Protein 6MQ9 (pdb70)

InterPro domains:
  IPR016491 Septin [PIRSF006698] (20-318)
  IPR016491 Septin [cd01850] (46-317)
  IPR027417 P-loop containing nucleoside triphosphate hydrolase [G3DSA:3.40.50.300] (25-319)
  IPR027417 P-loop containing nucleoside triphosphate hydrolase [SSF52540] (29-290)
  IPR030379 Septin-type guanine nucleotide-binding (G) domain [PF00735] (47-319)
  IPR030379 Septin-type guanine nucleotide-binding (G) domain [PS51719] (46-317)

Radius of gyration: 34.52 Å; Cα contacts (8 Å, |Δi|>4): 1875; chains: 4; bounding box: 75×84×120 Å

Foldseek 3Di:
DEAEEEEAAAWPQCRVLQVLQLQPPPQWPDHDDDDDQDDAWDKDWDFTDHDVDIYGYIYIYHGHFDPDPDRPPVLVVVVVVQVVQLVQQLVCCVPVVDCVPRDRHHHLEYEYEAELPLPEGDPVNLVNLQVDLLFAAYFYAHTQLLVDDPVSLLSHQVRHLVVCVVSVRQHPPGPVPQPDPVSVVVRVVVSSCTRWHAYGFNDWDQDPNDTAGFDQDPVGTQGRCDVVRTCNVVVSCCCRPDCVVVSVVCNVPPNSVVSNVVVVD/DAEAEEEEAAAWPLCRVLQVLQLQVAPQWPDHDDPDDQDDAWDKDWDWTDHPHDTYGYIYIYHGHFDPDPDRPPVLVVVVVVQLVQLVQQLVQVPDPPHDPDRDRNHHLEYEYEAELPLDEGDPVVLVNQQVDQLFYAYFYAHTQLVVDDPVSRLSHQVRHLVVCVVSVRQHPPGPVPQPDPVSCVVVVVVSSCTPWHAYGFNDWDADVNDTATFDDDPVGTQGRCDVVRTCVVVVSCCCPNDCVVVSVCCNVVPNSVVSSVVVVVD/DEAEEEEAEAWPLCRVLQVLCLQCAPQFPHGDDDQDDAWDKDWDWTDHPRDIYTYIYIYGGHFDPDPDRPCVLVVVVVVQVVQLVQQLVQVPDPDDDPDRDHNHHLEYEYEAELPLDEGDPVNLVNLVVDQLFAAYFYAHGPLLVDDPVSRLSHQVRHLVVCVVSVRQHPPGPVPQDDPVSVVVRVVVSSCTRWHAYGFNDWDQDPNDIAGFDQDPVGTQGRCDVVRTCVVVVSCCCPPDCVVVSVCCNVVPNSVVSSVVVVPD/DEAEEEEAAAWPQCRVLQVLQLQVAPQWPDHDDPDDQDPAWDKDWDFTDHPRRTYTYIYIYHGHFDPDPDRPPVCVVVVVVQVVQLVQQLVQVPDPDHDPDRDRNHHLEYEYEAELPLDEGDPVNLVNLQVDQLFYAYFYAHGQLLVDDPVSRLSHQVRHLVVCVVSVRQHPPGPVPDDVVRVVVSSCTVWHAYGFNDWDADPNDTAGWDQDPVGTQGRCDVVRTRVVVVSCCCPNDCVVVSVCCNVVPNSVVSNVVVVVD

Sequence (1057 aa):
FEFNIMVVGQSGLGKSTMVNTLFKSKVWKSNPPGTPQTLQLHHSLTHVIEEKGVKLKLTVTDTPGFGDQINNDNCWDPILGYINEQYEQYLQEEILITRQRHIPDTRVHCCCVYFVPPTGHCLRPLDIEFLQRLCRTVNVVPVIARADSLTMEEREAFRRRIQQNLRTHCIDVYPQMCFDEDINDKILNSKLRDRIPFAVVGADQEHLVNGRCCVLGRKTKWGIIEVENMAHCEFPLLRDLLIRSHLQDLKDITHNIHYENYRVIRLNGFEFNIMVVGQSGLGKSTMVNTLFKSKVWKSNPPPTPQTLQLHSLTHVIEEKGVKLKLTVTDTPGFGDQINNDNCWDPILGYINEQYEQYLQEEILITRQRHIPDTRVHCCVYFVPPTGHCCLRPLDIEFLQRLCRTVNVVPVIARADSLTMEEREAFRRRIQQNLRTHCIDVYPQMCFDEDINDKILNSKLRDRIPFAVVGADQEHLVNGRCVLGRKTKWGIIEVENMAHCEFPLLRDLLIRSHLQDLKDITHNIHYENYRVIRLNEFEFNIMVVGQSGLGKSTMVNTLFKSKVWKSNPTPQTLQLHSLTHVIEEKGVKLKLTVTDTPGFGDQINNDNCWDPILGYINEQYEQYLQEEILITRQRHIPDTRVHCCCVYFVPPTGHCLRPLDIEFLQRLCRTVVNVVPVIARADSLTMEEREAFRRRIQQNLRTHCIDVYPQMCFDEDINDKILNSKLRDRIPFAVVGADQEHLVNGRCVLGRKTKWGIIEVENMAHCEFPLLRDLLIRSHLQDLKDITHNIHYENYRVIRLNEFEFNIMVVGQSGLGKSTMVNTLFKSKVWKSNPPPTPQTLQLHSLTHVIEEKGVKLKLTVTDTPGFGDQINNDNCWDPILGYINEQYEQYLQEEILITRQRHIPDTRVHCCCVYFVPPTGHCLRPLDIEFLQRLCRTVNVVPVIARADSLTMEEREAFRRRIQQNLRTHCIDVYPQMCFDKILNSKLRDRIPFAVVGADQEHLVNGRCVLGRKTKWGIIEVENMAHCEFPLLRDLLIRSHLQDLKDITHNIHYENYRVIRLNE

Organism: Homo sapiens (NCBI:txid9606)

GO terms:
  GO:0097227 sperm annulus (C, IDA)
  GO:0031105 septin complex (C, IDA)
  GO:0005634 nucleus (C, EXP)
  GO:0042802 identical protein binding (F, IPI)
  GO:0005515 protein binding (F, IPI)
  GO:0015630 microtubule cytoskeleton (C, IDA)
  GO:0005525 GTP binding (F, IDA)
  GO:0048471 perinuclear region of cytoplasm (C, IDA)
  GO:0005819 spindle (C, IDA)
  GO:0030496 midbody (C, IDA)
  GO:0000921 septin ring assembly (P, IMP)
  GO:0007286 spermatid development (P, IMP)
  GO:0042803 protein homodimerization activity (F, IPI)

CATH classification: 3.40.50.300

Structure (mmCIF, N/CA/C/O backbone):
data_6MQ9
#
_entry.id   6MQ9
#
_cell.length_a   47.511
_cell.length_b   70.340
_cell.length_c   89.337
_cell.angle_alpha   74.550
_cell.angle_beta   87.840
_cell.angle_gamma   78.100
#
_symmetry.space_group_name_H-M   'P 1'
#
loop_
_entity.id
_entity.type
_entity.pdbx_description
1 polymer Septin-12
2 non-polymer 'PHOSPHOAMINOPHOSPHONIC ACID-GUANYLATE ESTER'
3 non-polymer 'MAGNESIUM ION'
4 water water
#
loop_
_atom_site.group_PDB
_atom_site.id
_atom_site.type_symbol
_atom_site.label_atom_id
_atom_site.label_alt_id
_atom_site.label_comp_id
_atom_site.label_asym_id
_atom_site.label_entity_id
_atom_site.label_seq_id
_atom_site.pdbx_PDB_ins_code
_atom_site.Cartn_x
_atom_site.Cartn_y
_atom_site.Cartn_z
_atom_site.occupancy
_atom_site.B_iso_or_equiv
_atom_site.auth_seq_id
_atom_site.auth_comp_id
_atom_site.auth_asym_id
_atom_site.auth_atom_id
_atom_site.pdbx_PDB_model_num
ATOM 1 N N . PHE A 1 23 ? -39.675 -5.581 -14.034 1.00 42.07 48 PHE A N 1
ATOM 2 C CA . PHE A 1 23 ? -40.590 -4.890 -13.133 1.00 45.24 48 PHE A CA 1
ATOM 3 C C . PHE A 1 23 ? -40.784 -5.686 -11.843 1.00 40.61 48 PHE A C 1
ATOM 4 O O . PHE A 1 23 ? -41.525 -6.669 -11.813 1.00 34.46 48 PHE A O 1
ATOM 12 N N . GLU A 1 24 ? -40.127 -5.241 -10.776 1.00 25.77 49 GLU A N 1
ATOM 13 C CA . GLU A 1 24 ? -40.049 -6.002 -9.537 1.00 27.50 49 GLU A CA 1
ATOM 14 C C . GLU A 1 24 ? -41.248 -5.722 -8.639 1.00 22.38 49 GLU A C 1
ATOM 15 O O . GLU A 1 24 ? -41.663 -4.574 -8.469 1.00 23.43 49 GLU A O 1
ATOM 21 N N . PHE A 1 25 ? -41.800 -6.786 -8.065 1.00 20.64 50 PHE A N 1
ATOM 22 C CA . PHE A 1 25 ? -42.889 -6.675 -7.105 1.00 19.10 50 PHE A CA 1
ATOM 23 C C . PHE A 1 25 ? -42.776 -7.838 -6.134 1.00 17.93 50 PHE A C 1
ATOM 24 O O . PHE A 1 25 ? -42.721 -8.996 -6.559 1.00 21.30 50 PHE A O 1
ATOM 32 N N . ASN A 1 26 ? -42.738 -7.533 -4.839 1.00 17.56 51 ASN A N 1
ATOM 33 C CA . ASN A 1 26 ? -42.436 -8.520 -3.810 1.00 16.88 51 ASN A CA 1
ATOM 34 C C . ASN A 1 26 ? -43.578 -8.608 -2.810 1.00 17.42 51 ASN A C 1
ATOM 35 O O . ASN A 1 26 ? -44.000 -7.591 -2.249 1.00 16.27 51 ASN A O 1
ATOM 40 N N . ILE A 1 27 ? -44.051 -9.830 -2.578 1.00 14.69 52 ILE A N 1
ATOM 41 C CA . ILE A 1 27 ? -45.153 -10.129 -1.676 1.00 22.58 52 ILE A CA 1
ATOM 42 C C . ILE A 1 27 ? -44.642 -11.092 -0.616 1.00 18.61 52 ILE A C 1
ATOM 43 O O . ILE A 1 27 ? -43.684 -11.838 -0.841 1.00 22.43 52 ILE A O 1
ATOM 48 N N . MET A 1 28 ? -45.272 -11.053 0.553 1.00 13.85 53 MET A N 1
ATOM 49 C CA . MET A 1 28 ? -44.969 -11.971 1.638 1.00 13.27 53 MET A CA 1
ATOM 50 C C . MET A 1 28 ? -46.277 -12.408 2.279 1.00 17.53 53 MET A C 1
ATOM 51 O O . MET A 1 28 ? -47.159 -11.580 2.515 1.00 20.20 53 MET A O 1
ATOM 56 N N . VAL A 1 29 ? -46.413 -13.711 2.538 1.00 17.31 54 VAL A N 1
ATOM 57 C CA . VAL A 1 29 ? -47.584 -14.245 3.226 1.00 13.76 54 VAL A CA 1
ATOM 58 C C . VAL A 1 29 ? -47.216 -14.511 4.678 1.00 16.27 54 VAL A C 1
ATOM 59 O O . VAL A 1 29 ? -46.145 -15.054 4.977 1.00 14.53 54 VAL A O 1
ATOM 63 N N . VAL A 1 30 ? -48.095 -14.100 5.586 1.00 13.17 55 VAL A N 1
ATOM 64 C CA . VAL A 1 30 ? -47.847 -14.170 7.022 1.00 19.42 55 VAL A CA 1
ATOM 65 C C . VAL A 1 30 ? -49.124 -14.642 7.702 1.00 17.66 55 VAL A C 1
ATOM 66 O O . VAL A 1 30 ? -50.226 -14.257 7.302 1.00 16.39 55 VAL A O 1
ATOM 70 N N . GLY A 1 31 ? -48.984 -15.488 8.711 1.00 15.00 56 GLY A N 1
ATOM 71 C CA . GLY A 1 31 ? -50.148 -15.907 9.464 1.00 15.73 56 GLY A CA 1
ATOM 72 C C . GLY A 1 31 ? -49.888 -17.178 10.236 1.00 18.35 56 GLY A C 1
ATOM 73 O O . GLY A 1 31 ? -48.832 -17.803 10.127 1.00 16.65 56 GLY A O 1
ATOM 74 N N . GLN A 1 32 ? -50.892 -17.544 11.029 1.00 24.14 57 GLN A N 1
ATOM 75 C CA . GLN A 1 32 ? -50.860 -18.770 11.814 1.00 26.56 57 GLN A CA 1
ATOM 76 C C . GLN A 1 32 ? -50.631 -19.981 10.915 1.00 23.26 57 GLN A C 1
ATOM 77 O O . GLN A 1 32 ? -51.043 -20.009 9.753 1.00 17.72 57 GLN A O 1
ATOM 83 N N . SER A 1 33 ? -49.953 -20.985 11.466 1.00 21.89 58 SER A N 1
ATOM 84 C CA . SER A 1 33 ? -49.732 -22.230 10.743 1.00 24.20 58 SER A CA 1
ATOM 85 C C . SER A 1 33 ? -51.057 -22.870 10.343 1.00 21.25 58 SER A C 1
ATOM 86 O O . SER A 1 33 ? -52.047 -22.806 11.078 1.00 21.23 58 SER A O 1
ATOM 89 N N . GLY A 1 34 ? -51.071 -23.485 9.163 1.00 20.08 59 GLY A N 1
ATOM 90 C CA . GLY A 1 34 ? -52.227 -24.234 8.715 1.00 23.46 59 GLY A CA 1
ATOM 91 C C . GLY A 1 34 ? -53.374 -23.414 8.173 1.00 24.73 59 GLY A C 1
ATOM 92 O O . GLY A 1 34 ? -54.515 -23.889 8.179 1.00 26.50 59 GLY A O 1
ATOM 93 N N . LEU A 1 35 ? -53.115 -22.196 7.701 1.00 18.42 60 LEU A N 1
ATOM 94 C CA . LEU A 1 35 ? -54.155 -21.339 7.147 1.00 17.84 60 LEU A CA 1
ATOM 95 C C . LEU A 1 35 ? -54.137 -21.283 5.626 1.00 18.20 60 LEU A C 1
ATOM 96 O O . LEU A 1 35 ? -54.924 -20.533 5.041 1.00 18.14 60 LEU A O 1
ATOM 101 N N . GLY A 1 36 ? -53.271 -22.053 4.975 1.00 16.78 61 GLY A N 1
ATOM 102 C CA . GLY A 1 36 ? -53.211 -22.057 3.529 1.00 16.14 61 GLY A CA 1
ATOM 103 C C . GLY A 1 36 ? -52.270 -21.045 2.919 1.00 15.33 61 GLY A C 1
ATOM 104 O O . GLY A 1 36 ? -52.456 -20.673 1.754 1.00 14.36 61 GLY A O 1
ATOM 105 N N . LYS A 1 37 ? -51.261 -20.590 3.663 1.00 17.84 62 LYS A N 1
ATOM 106 C CA . LYS A 1 37 ? -50.348 -19.578 3.137 1.00 19.48 62 LYS A CA 1
ATOM 107 C C . LYS A 1 37 ? -49.535 -20.122 1.968 1.00 18.08 62 LYS A C 1
ATOM 108 O O . LYS A 1 37 ? -49.451 -19.490 0.908 1.00 18.34 62 LYS A O 1
ATOM 114 N N . SER A 1 38 ? -48.929 -21.302 2.141 1.00 18.14 63 SER A N 1
ATOM 115 C CA . SER A 1 38 ? -48.131 -21.888 1.067 1.00 19.74 63 SER A CA 1
ATOM 116 C C . SER A 1 38 ? -48.998 -22.240 -0.135 1.00 22.86 63 SER A C 1
ATOM 117 O O . SER A 1 38 ? -48.574 -22.072 -1.285 1.00 17.41 63 SER A O 1
ATOM 120 N N . THR A 1 39 ? -50.211 -22.734 0.115 1.00 15.75 64 THR A N 1
ATOM 121 C CA . THR A 1 39 ? -51.142 -23.007 -0.973 1.00 15.91 64 THR A CA 1
ATOM 122 C C . THR A 1 39 ? -51.458 -21.736 -1.752 1.00 14.76 64 THR A C 1
ATOM 123 O O . THR A 1 39 ? -51.530 -21.756 -2.986 1.00 17.71 64 THR A O 1
ATOM 127 N N . MET A 1 40 ? -51.631 -20.616 -1.045 1.00 15.04 65 MET A N 1
ATOM 128 C CA . MET A 1 40 ? -51.946 -19.353 -1.702 1.00 14.24 65 MET A CA 1
ATOM 129 C C . MET A 1 40 ? -50.772 -18.837 -2.525 1.00 15.69 65 MET A C 1
ATOM 130 O O . MET A 1 40 ? -50.980 -18.176 -3.550 1.00 15.07 65 MET A O 1
ATOM 135 N N . VAL A 1 41 ? -49.540 -19.121 -2.096 1.00 19.00 66 VAL A N 1
ATOM 136 C CA . VAL A 1 41 ? -48.373 -18.762 -2.899 1.00 19.31 66 VAL A CA 1
ATOM 137 C C . VAL A 1 41 ? -48.452 -19.429 -4.265 1.00 20.05 66 VAL A C 1
ATOM 138 O O . VAL A 1 41 ? -48.306 -18.778 -5.307 1.00 17.64 66 VAL A O 1
ATOM 142 N N . ASN A 1 42 ? -48.695 -20.741 -4.277 1.00 14.88 67 ASN A N 1
ATOM 143 C CA . ASN A 1 42 ? -48.814 -21.464 -5.538 1.00 16.44 67 ASN A CA 1
ATOM 144 C C . ASN A 1 42 ? -50.008 -20.976 -6.345 1.00 18.85 67 ASN A C 1
ATOM 145 O O . ASN A 1 42 ? -49.945 -20.912 -7.578 1.00 18.90 67 ASN A O 1
ATOM 150 N N . THR A 1 43 ? -51.108 -20.634 -5.667 1.00 14.67 68 THR A N 1
ATOM 151 C CA . THR A 1 43 ? -52.285 -20.131 -6.367 1.00 14.50 68 THR A CA 1
ATOM 152 C C . THR A 1 43 ? -51.962 -18.856 -7.135 1.00 14.73 68 THR A C 1
ATOM 153 O O . THR A 1 43 ? -52.409 -18.677 -8.274 1.00 15.06 68 THR A O 1
ATOM 157 N N . LEU A 1 44 ? -51.182 -17.960 -6.525 1.00 14.09 69 LEU A N 1
ATOM 158 C CA . LEU A 1 44 ? -50.826 -16.707 -7.184 1.00 16.94 69 LEU A CA 1
ATOM 159 C C . LEU A 1 44 ? -50.023 -16.953 -8.456 1.00 14.09 69 LEU A C 1
ATOM 160 O O . LEU A 1 44 ? -50.255 -16.300 -9.480 1.00 16.59 69 LEU A O 1
ATOM 165 N N . PHE A 1 45 ? -49.079 -17.894 -8.416 1.00 14.75 70 PHE A N 1
ATOM 166 C CA . PHE A 1 45 ? -48.266 -18.170 -9.595 1.00 16.84 70 PHE A CA 1
ATOM 167 C C . PHE A 1 45 ? -49.013 -18.997 -10.635 1.00 19.03 70 PHE A C 1
ATOM 168 O O . PHE A 1 45 ? -48.706 -18.901 -11.828 1.00 17.86 70 PHE A O 1
ATOM 176 N N . LYS A 1 46 ? -49.986 -19.802 -10.215 1.00 18.98 71 LYS A N 1
ATOM 177 C CA . LYS A 1 46 ? -50.717 -20.671 -11.129 1.00 19.73 71 LYS A CA 1
ATOM 178 C C . LYS A 1 46 ? -51.983 -20.034 -11.687 1.00 17.44 71 LYS A C 1
ATOM 179 O O . LYS A 1 46 ? -52.704 -20.694 -12.443 1.00 18.42 71 LYS A O 1
ATOM 185 N N . SER A 1 47 ? -52.267 -18.778 -11.338 1.00 16.38 72 SER A N 1
ATOM 186 C CA . SER A 1 47 ? -53.493 -18.126 -11.780 1.00 17.64 72 SER A CA 1
ATOM 187 C C . SER A 1 47 ? -53.635 -18.193 -13.295 1.00 17.57 72 SER A C 1
ATOM 188 O O . SER A 1 47 ? -52.674 -17.976 -14.039 1.00 18.15 72 SER A O 1
ATOM 191 N N . LYS A 1 48 ? -54.847 -18.505 -13.745 1.00 19.88 73 LYS A N 1
ATOM 192 C CA . LYS A 1 48 ? -55.129 -18.650 -15.166 1.00 20.81 73 LYS A CA 1
ATOM 193 C C . LYS A 1 48 ? -55.196 -17.318 -15.898 1.00 22.13 73 LYS A C 1
ATOM 194 O O . LYS A 1 48 ? -55.396 -17.314 -17.118 1.00 24.80 73 LYS A O 1
ATOM 200 N N . VAL A 1 49 ? -55.037 -16.193 -15.195 1.00 22.74 74 VAL A N 1
ATOM 201 C CA . VAL A 1 49 ? -55.019 -14.900 -15.873 1.00 23.86 74 VAL A CA 1
ATOM 202 C C . VAL A 1 49 ? -53.653 -14.561 -16.449 1.00 24.49 74 VAL A C 1
ATOM 203 O O . VAL A 1 49 ? -53.552 -13.634 -17.262 1.00 27.84 74 VAL A O 1
ATOM 207 N N . TRP A 1 50 ? -52.600 -15.284 -16.068 1.00 20.45 75 TRP A N 1
ATOM 208 C CA . TRP A 1 50 ? -51.297 -15.064 -16.680 1.00 23.01 75 TRP A CA 1
ATOM 209 C C . TRP A 1 50 ? -51.223 -15.756 -18.036 1.00 27.99 75 TRP A C 1
ATOM 210 O O . TRP A 1 50 ? -51.858 -16.789 -18.264 1.00 29.76 75 TRP A O 1
ATOM 221 N N . LYS A 1 51 ? -50.433 -15.169 -18.943 1.00 25.61 76 LYS A N 1
ATOM 222 C CA . LYS A 1 51 ? -50.240 -15.766 -20.262 1.00 32.00 76 LYS A CA 1
ATOM 223 C C . LYS A 1 51 ? -49.740 -17.201 -20.155 1.00 37.67 76 LYS A C 1
ATOM 224 O O . LYS A 1 51 ? -50.185 -18.082 -20.900 1.00 38.82 76 LYS A O 1
ATOM 230 N N . SER A 1 52 ? -48.814 -17.453 -19.235 1.00 40.03 77 SER A N 1
ATOM 231 C CA . SER A 1 52 ? -48.296 -18.792 -19.011 1.00 41.98 77 SER A CA 1
ATOM 232 C C . SER A 1 52 ? -47.982 -18.952 -17.531 1.00 38.77 77 SER A C 1
ATOM 233 O O . SER A 1 52 ? -47.697 -17.975 -16.832 1.00 35.26 77 SER A O 1
ATOM 236 N N . ASN A 1 53 ? -48.048 -20.193 -17.060 1.00 36.27 78 ASN A N 1
ATOM 237 C CA . ASN A 1 53 ? -47.760 -20.487 -15.670 1.00 33.77 78 ASN A CA 1
ATOM 238 C C . ASN A 1 53 ? -46.516 -21.360 -15.566 1.00 37.53 78 ASN A C 1
ATOM 239 O O . ASN A 1 53 ? -46.272 -22.208 -16.431 1.00 38.80 78 ASN A O 1
ATOM 244 N N . PRO A 1 54 ? -45.706 -21.171 -14.529 1.00 38.84 79 PRO A N 1
ATOM 245 C CA . PRO A 1 54 ? -44.515 -22.008 -14.351 1.00 43.22 79 PRO A CA 1
ATOM 246 C C . PRO A 1 54 ? -44.902 -23.424 -13.965 1.00 51.84 79 PRO A C 1
ATOM 247 O O . PRO A 1 54 ? -45.780 -23.628 -13.113 1.00 52.62 79 PRO A O 1
ATOM 251 N N . PRO A 1 55 ? -44.277 -24.429 -14.573 1.00 60.79 80 PRO A N 1
ATOM 252 C CA . PRO A 1 55 ? -44.631 -25.815 -14.253 1.00 65.12 80 PRO A CA 1
ATOM 253 C C . PRO A 1 55 ? -44.083 -26.241 -12.901 1.00 66.35 80 PRO A C 1
ATOM 254 O O . PRO A 1 55 ? -43.029 -25.780 -12.454 1.00 67.59 80 PRO A O 1
ATOM 258 N N . GLY A 1 56 ? -44.820 -27.136 -12.249 1.00 64.59 81 GLY A N 1
ATOM 259 C CA . GLY A 1 56 ? -44.418 -27.671 -10.960 1.00 62.35 81 GLY A CA 1
ATOM 260 C C . GLY A 1 56 ? -44.338 -26.632 -9.858 1.00 59.52 81 GLY A C 1
ATOM 261 O O . GLY A 1 56 ? -45.325 -26.357 -9.177 1.00 58.19 81 GLY A O 1
ATOM 262 N N . THR A 1 61 ? -47.513 -28.281 -0.936 1.00 79.58 86 THR A N 1
ATOM 263 C CA . THR A 1 61 ? -46.268 -28.392 -0.180 1.00 79.69 86 THR A CA 1
ATOM 264 C C . THR A 1 61 ? -46.584 -28.676 1.298 1.00 72.03 86 THR A C 1
ATOM 265 O O . THR A 1 61 ? -47.698 -28.403 1.745 1.00 72.37 86 THR A O 1
ATOM 269 N N . PRO A 1 62 ? -45.629 -29.247 2.058 1.00 62.89 87 PRO A N 1
ATOM 270 C CA . PRO A 1 62 ? -45.917 -29.555 3.466 1.00 54.74 87 PRO A CA 1
ATOM 271 C C . PRO A 1 62 ? -45.741 -28.354 4.378 1.00 44.07 87 PRO A C 1
ATOM 272 O O . PRO A 1 62 ? -45.678 -27.211 3.914 1.00 41.06 87 PRO A O 1
ATOM 276 N N . GLN A 1 63 ? -45.658 -28.615 5.681 1.00 36.27 88 GLN A N 1
ATOM 277 C CA . GLN A 1 63 ? -45.533 -27.552 6.667 1.00 33.34 88 GLN A CA 1
ATOM 278 C C . GLN A 1 63 ? -44.229 -26.790 6.458 1.00 31.91 88 GLN A C 1
ATOM 279 O O . GLN A 1 63 ? -43.150 -27.386 6.420 1.00 29.57 88 GLN A O 1
ATOM 285 N N . THR A 1 64 ? -44.335 -25.467 6.327 1.00 25.87 89 THR A N 1
ATOM 286 C CA . THR A 1 64 ? -43.188 -24.635 5.976 1.00 25.45 89 THR A CA 1
ATOM 287 C C . THR A 1 64 ? -42.248 -24.488 7.167 1.00 30.73 89 THR A C 1
ATOM 288 O O . THR A 1 64 ? -42.660 -24.038 8.241 1.00 31.73 89 THR A O 1
ATOM 292 N N . LEU A 1 65 ? -40.980 -24.849 6.970 1.00 27.61 90 LEU A N 1
ATOM 293 C CA . LEU A 1 65 ? -39.991 -24.803 8.039 1.00 28.85 90 LEU A CA 1
ATOM 294 C C . LEU A 1 65 ? -39.036 -23.623 7.937 1.00 28.38 90 LEU A C 1
ATOM 295 O O . LEU A 1 65 ? -38.429 -23.251 8.946 1.00 29.12 90 LEU A O 1
ATOM 300 N N . GLN A 1 66 ? -38.881 -23.035 6.755 1.00 27.38 91 GLN A N 1
ATOM 301 C CA . GLN A 1 66 ? -37.956 -21.930 6.566 1.00 27.10 91 GLN A CA 1
ATOM 302 C C . GLN A 1 66 ? -38.618 -20.858 5.718 1.00 25.10 91 GLN A C 1
ATOM 303 O O . GLN A 1 66 ? -39.504 -21.145 4.910 1.00 27.22 91 GLN A O 1
ATOM 309 N N . LEU A 1 67 ? -38.185 -19.614 5.911 1.00 24.53 92 LEU A N 1
ATOM 310 C CA . LEU A 1 67 ? -38.520 -18.577 4.948 1.00 27.55 92 LEU A CA 1
ATOM 311 C C . LEU A 1 67 ? -37.923 -18.940 3.596 1.00 30.55 92 LEU A C 1
ATOM 312 O O . LEU A 1 67 ? -36.772 -19.377 3.505 1.00 33.08 92 LEU A O 1
ATOM 317 N N . HIS A 1 68 ? -38.713 -18.777 2.539 1.00 27.21 93 HIS A N 1
ATOM 318 C CA A HIS A 1 68 ? -38.269 -19.097 1.189 0.52 30.09 93 HIS A CA 1
ATOM 319 C CA B HIS A 1 68 ? -38.216 -19.035 1.199 0.48 30.13 93 HIS A CA 1
ATOM 320 C C . HIS A 1 68 ? -39.026 -18.223 0.200 1.00 28.54 93 HIS A C 1
ATOM 321 O O . HIS A 1 68 ? -40.232 -18.016 0.364 1.00 26.95 93 HIS A O 1
ATOM 334 N N . SER A 1 69 ? -38.330 -17.738 -0.822 1.00 24.68 94 SER A N 1
ATOM 335 C CA . SER A 1 69 ? -38.906 -16.852 -1.822 1.00 25.69 94 SER A CA 1
ATOM 336 C C . SER A 1 69 ? -38.930 -17.534 -3.183 1.00 30.06 94 SER A C 1
ATOM 337 O O . SER A 1 69 ? -37.954 -18.175 -3.585 1.00 33.42 94 SER A O 1
ATOM 340 N N . LEU A 1 70 ? -40.049 -17.391 -3.885 1.00 29.62 95 LEU A N 1
ATOM 341 C CA . LEU A 1 70 ? -40.193 -17.841 -5.263 1.00 30.84 95 LEU A CA 1
ATOM 342 C C . LEU A 1 70 ? -40.280 -16.623 -6.168 1.00 27.21 95 LEU A C 1
ATOM 343 O O . LEU A 1 70 ? -41.028 -15.685 -5.876 1.00 25.81 95 LEU A O 1
ATOM 348 N N . THR A 1 71 ? -39.527 -16.642 -7.266 1.00 23.22 96 THR A N 1
ATOM 349 C CA . THR A 1 71 ? -39.509 -15.538 -8.217 1.00 23.09 96 THR A CA 1
ATOM 350 C C . THR A 1 71 ? -39.790 -16.073 -9.613 1.00 26.37 96 THR A C 1
ATOM 351 O O . THR A 1 71 ? -39.126 -17.009 -10.068 1.00 32.70 96 THR A O 1
ATOM 355 N N . HIS A 1 72 ? -40.773 -15.479 -10.286 1.00 25.07 97 HIS A N 1
ATOM 356 C CA . HIS A 1 72 ? -41.134 -15.887 -11.636 1.00 25.70 97 HIS A CA 1
ATOM 357 C C . HIS A 1 72 ? -41.588 -14.672 -12.428 1.00 27.11 97 HIS A C 1
ATOM 358 O O . HIS A 1 72 ? -42.330 -13.829 -11.917 1.00 28.54 97 HIS A O 1
ATOM 365 N N . VAL A 1 73 ? -41.140 -14.593 -13.677 1.00 28.44 98 VAL A N 1
ATOM 366 C CA . VAL A 1 73 ? -41.602 -13.559 -14.596 1.00 31.78 98 VAL A CA 1
ATOM 367 C C . VAL A 1 73 ? -42.982 -13.969 -15.099 1.00 38.91 98 VAL A C 1
ATOM 368 O O . VAL A 1 73 ? -43.118 -14.932 -15.858 1.00 44.47 98 VAL A O 1
ATOM 372 N N . ILE A 1 74 ? -44.011 -13.247 -14.665 1.00 38.33 99 ILE A N 1
ATOM 373 C CA . ILE A 1 74 ? -45.379 -13.501 -15.089 1.00 39.70 99 ILE A CA 1
ATOM 374 C C . ILE A 1 74 ? -45.857 -12.308 -15.904 1.00 37.43 99 ILE A C 1
ATOM 375 O O . ILE A 1 74 ? -45.329 -11.197 -15.800 1.00 33.05 99 ILE A O 1
ATOM 380 N N . GLU A 1 75 ? -46.882 -12.548 -16.717 1.00 38.56 100 GLU A N 1
ATOM 381 C CA . GLU A 1 75 ? -47.333 -11.559 -17.685 1.00 41.96 100 GLU A CA 1
ATOM 382 C C . GLU A 1 75 ? -48.843 -11.631 -17.832 1.00 40.15 100 GLU A C 1
ATOM 383 O O . GLU A 1 75 ? -49.387 -12.682 -18.186 1.00 41.43 100 GLU A O 1
ATOM 389 N N . GLU A 1 76 ? -49.512 -10.520 -17.551 1.00 40.29 101 GLU A N 1
ATOM 390 C CA . GLU A 1 76 ? -50.886 -10.296 -17.965 1.00 47.32 101 GLU A CA 1
ATOM 391 C C . GLU A 1 76 ? -50.880 -9.358 -19.167 1.00 53.71 101 GLU A C 1
ATOM 392 O O . GLU A 1 76 ? -49.884 -8.686 -19.444 1.00 54.52 101 GLU A O 1
ATOM 398 N N . LYS A 1 77 ? -52.002 -9.334 -19.889 1.00 59.76 102 LYS A N 1
ATOM 399 C CA . LYS A 1 77 ? -52.114 -8.598 -21.146 1.00 64.39 102 LYS A CA 1
ATOM 400 C C . LYS A 1 77 ? -51.564 -7.179 -21.049 1.00 69.12 102 LYS A C 1
ATOM 401 O O . LYS A 1 77 ? -52.260 -6.257 -20.610 1.00 71.36 102 LYS A O 1
ATOM 407 N N . GLY A 1 78 ? -50.304 -7.003 -21.454 1.00 71.29 103 GLY A N 1
ATOM 408 C CA . GLY A 1 78 ? -49.633 -5.727 -21.449 1.00 70.71 103 GLY A CA 1
ATOM 409 C C . GLY A 1 78 ? -48.678 -5.526 -20.288 1.00 67.95 103 GLY A C 1
ATOM 410 O O . GLY A 1 78 ? -47.647 -4.864 -20.455 1.00 69.89 103 GLY A O 1
ATOM 411 N N . VAL A 1 79 ? -48.990 -6.084 -19.122 1.00 62.56 104 VAL A N 1
ATOM 412 C CA . VAL A 1 79 ? -48.216 -5.860 -17.906 1.00 56.24 104 VAL A CA 1
ATOM 413 C C . VAL A 1 79 ? -47.320 -7.068 -17.664 1.00 50.97 104 VAL A C 1
ATOM 414 O O . VAL A 1 79 ? -47.808 -8.190 -17.485 1.00 47.07 104 VAL A O 1
ATOM 416 N N . LYS A 1 80 ? -46.010 -6.836 -17.654 1.00 46.97 105 LYS A N 1
ATOM 417 C CA . LYS A 1 80 ? -45.025 -7.859 -17.337 1.00 42.28 105 LYS A CA 1
ATOM 418 C C . LYS A 1 80 ? -44.473 -7.618 -15.938 1.00 37.37 105 LYS A C 1
ATOM 419 O O . LYS A 1 80 ? -44.225 -6.473 -15.547 1.00 34.08 105 LYS A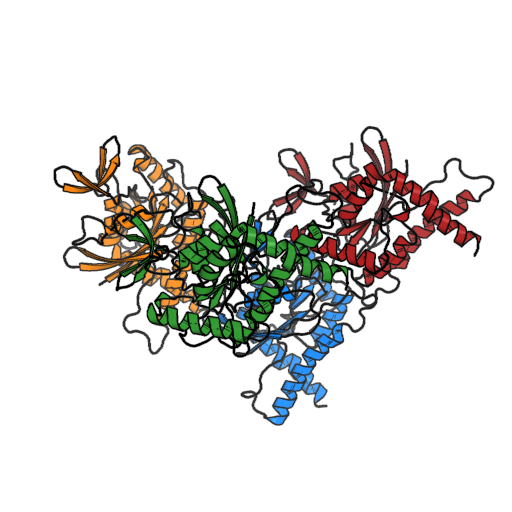 O 1
ATOM 425 N N . LEU A 1 81 ? -44.280 -8.702 -15.189 1.00 34.04 106 LEU A N 1
ATOM 426 C CA . LEU A 1 81 ? -43.937 -8.616 -13.779 1.00 30.99 106 LEU A CA 1
ATOM 427 C C . LEU A 1 81 ? -42.850 -9.619 -13.434 1.00 27.64 106 LEU A C 1
ATOM 428 O O . LEU A 1 81 ? -42.929 -10.785 -13.827 1.00 29.75 106 LEU A O 1
ATOM 433 N N . LYS A 1 82 ? -41.848 -9.168 -12.681 1.00 23.34 107 LYS A N 1
ATOM 434 C CA . LYS A 1 82 ? -40.954 -10.069 -11.958 1.00 26.32 107 LYS A CA 1
ATOM 435 C C . LYS A 1 82 ? -41.494 -10.157 -10.536 1.00 22.24 107 LYS A C 1
ATOM 436 O O . LYS A 1 82 ? -41.192 -9.313 -9.690 1.00 19.05 107 LYS A O 1
ATOM 442 N N . LEU A 1 83 ? -42.312 -11.172 -10.284 1.00 21.52 108 LEU A N 1
ATOM 443 C CA . LEU A 1 83 ? -43.037 -11.306 -9.030 1.00 18.42 108 LEU A CA 1
ATOM 444 C C . LEU A 1 83 ? -42.286 -12.236 -8.087 1.00 21.84 108 LEU A C 1
ATOM 445 O O . LEU A 1 83 ? -41.972 -13.374 -8.448 1.00 23.69 108 LEU A O 1
ATOM 450 N N . THR A 1 84 ? -42.011 -11.751 -6.883 1.00 17.89 109 THR A N 1
ATOM 451 C CA . THR A 1 84 ? -41.432 -12.559 -5.819 1.00 17.89 109 THR A CA 1
ATOM 452 C C . THR A 1 84 ? -42.457 -12.705 -4.704 1.00 17.09 109 THR A C 1
ATOM 453 O O . THR A 1 84 ? -43.047 -11.714 -4.265 1.00 16.47 109 THR A O 1
ATOM 457 N N . VAL A 1 85 ? -42.677 -13.938 -4.258 1.00 17.35 110 VAL A N 1
ATOM 458 C CA . VAL A 1 85 ? -43.537 -14.215 -3.114 1.00 19.97 110 VAL A CA 1
ATOM 459 C C . VAL A 1 85 ? -42.696 -14.933 -2.072 1.00 17.32 110 VAL A C 1
ATOM 460 O O . VAL A 1 85 ? -42.118 -15.990 -2.353 1.00 19.80 110 VAL A O 1
ATOM 464 N N . THR A 1 86 ? -42.617 -14.355 -0.880 1.00 25.16 111 THR A N 1
ATOM 465 C CA . THR A 1 86 ? -41.868 -14.936 0.224 1.00 23.75 111 THR A CA 1
ATOM 466 C C . THR A 1 86 ? -42.829 -15.720 1.108 1.00 25.06 111 THR A C 1
ATOM 467 O O . THR A 1 86 ? -43.776 -15.150 1.659 1.00 19.23 111 THR A O 1
ATOM 471 N N . ASP A 1 87 ? -42.590 -17.023 1.223 1.00 26.59 112 ASP A N 1
ATOM 472 C CA . ASP A 1 87 ? -43.375 -17.898 2.082 1.00 18.62 112 ASP A CA 1
ATOM 473 C C . ASP A 1 87 ? -42.713 -17.980 3.450 1.00 26.85 112 ASP A C 1
ATOM 474 O O . ASP A 1 87 ? -41.483 -17.957 3.558 1.00 25.16 112 ASP A O 1
ATOM 479 N N . THR A 1 88 ? -43.529 -18.059 4.496 1.00 19.17 113 THR A N 1
ATOM 480 C CA . THR A 1 88 ? -43.008 -17.989 5.852 1.00 19.87 113 THR A CA 1
ATOM 481 C C . THR A 1 88 ? -43.540 -19.138 6.694 1.00 21.44 113 THR A C 1
ATOM 482 O O . THR A 1 88 ? -44.660 -19.607 6.477 1.00 21.95 113 THR A O 1
ATOM 486 N N . PRO A 1 89 ? -42.756 -19.609 7.663 1.00 23.45 114 PRO A N 1
ATOM 487 C CA . PRO A 1 89 ? -43.296 -20.559 8.640 1.00 22.79 114 PRO A CA 1
ATOM 488 C C . PRO A 1 89 ? -44.391 -19.904 9.467 1.00 30.50 114 PRO A C 1
ATOM 489 O O . PRO A 1 89 ? -44.283 -18.742 9.866 1.00 26.30 114 PRO A O 1
ATOM 493 N N . GLY A 1 90 ? -45.463 -20.658 9.710 1.00 28.52 115 GLY A N 1
ATOM 494 C CA . GLY A 1 90 ? -46.549 -20.148 10.515 1.00 28.95 115 GLY A CA 1
ATOM 495 C C . GLY A 1 90 ? -46.215 -20.126 11.996 1.00 36.02 115 GLY A C 1
ATOM 496 O O . GLY A 1 90 ? -45.341 -20.845 12.479 1.00 42.43 115 GLY A O 1
ATOM 497 N N . PHE A 1 91 ? -46.931 -19.279 12.725 1.00 33.00 116 PHE A N 1
ATOM 498 C CA . PHE A 1 91 ? -46.742 -19.108 14.159 1.00 32.62 116 PHE A CA 1
ATOM 499 C C . PHE A 1 91 ? -48.010 -19.524 14.899 1.00 33.46 116 PHE A C 1
ATOM 500 O O . PHE A 1 91 ? -49.001 -19.948 14.298 1.00 30.22 116 PHE A O 1
ATOM 508 N N . GLY A 1 92 ? -47.966 -19.406 16.223 1.00 33.67 117 GLY A N 1
ATOM 509 C CA . GLY A 1 92 ? -49.135 -19.652 17.041 1.00 37.43 117 GLY A CA 1
ATOM 510 C C . GLY A 1 92 ? -49.381 -21.092 17.427 1.00 41.17 117 GLY A C 1
ATOM 511 O O . GLY A 1 92 ? -50.522 -21.440 17.752 1.00 44.13 117 GLY A O 1
ATOM 512 N N . ASP A 1 93 ? -48.357 -21.945 17.400 1.00 42.18 118 ASP A N 1
ATOM 513 C CA . ASP A 1 93 ? -48.500 -23.334 17.822 1.00 46.28 118 ASP A CA 1
ATOM 514 C C . ASP A 1 93 ? -47.857 -23.631 19.165 1.00 46.89 118 ASP A C 1
ATOM 515 O O . ASP A 1 93 ? -48.270 -24.577 19.838 1.00 43.84 118 ASP A O 1
ATOM 520 N N . GLN A 1 94 ? -46.857 -22.852 19.566 1.00 47.57 119 GLN A N 1
ATOM 521 C CA . GLN A 1 94 ? -46.189 -23.086 20.832 1.00 46.98 119 GLN A CA 1
ATOM 522 C C . GLN A 1 94 ? -47.071 -22.624 21.990 1.00 47.93 119 GLN A C 1
ATOM 523 O O . GLN A 1 94 ? -48.128 -22.012 21.805 1.00 45.25 119 GLN A O 1
ATOM 529 N N . ILE A 1 95 ? -46.623 -22.937 23.207 1.00 48.03 120 ILE A N 1
ATOM 530 C CA . ILE A 1 95 ? -47.341 -22.485 24.393 1.00 46.46 120 ILE A CA 1
ATOM 531 C C . ILE A 1 95 ? -47.225 -20.974 24.538 1.00 44.15 120 ILE A C 1
ATOM 532 O O . ILE A 1 95 ? -48.216 -20.282 24.802 1.00 44.08 120 ILE A O 1
ATOM 537 N N . ASN A 1 96 ? -46.022 -20.436 24.357 1.00 43.03 121 ASN A N 1
ATOM 538 C CA . ASN A 1 96 ? -45.776 -19.001 24.410 1.00 40.15 121 ASN A CA 1
ATOM 539 C C . ASN A 1 96 ? -45.233 -18.558 23.060 1.00 37.80 121 ASN A C 1
ATOM 540 O O . ASN A 1 96 ? -44.145 -18.982 22.657 1.00 39.34 121 ASN A O 1
ATOM 545 N N . ASN A 1 97 ? -45.991 -17.710 22.363 1.00 36.20 122 ASN A N 1
ATOM 546 C CA . ASN A 1 97 ? -45.616 -17.229 21.041 1.00 34.03 122 ASN A CA 1
ATOM 547 C C . ASN A 1 97 ? -44.954 -15.859 21.084 1.00 34.16 122 ASN A C 1
ATOM 548 O O . ASN A 1 97 ? -44.869 -15.190 20.049 1.00 32.50 122 ASN A O 1
ATOM 553 N N . ASP A 1 98 ? -44.492 -15.426 22.254 1.00 37.66 123 ASP A N 1
ATOM 554 C CA . ASP A 1 98 ? -43.849 -14.125 22.360 1.00 38.27 123 ASP A CA 1
ATOM 555 C C . ASP A 1 98 ? -42.676 -14.045 21.392 1.00 36.79 123 ASP A C 1
ATOM 556 O O . ASP A 1 98 ? -41.872 -14.977 21.295 1.00 37.30 123 ASP A O 1
ATOM 561 N N . ASN A 1 99 ? -42.612 -12.940 20.647 1.00 36.18 124 ASN A N 1
ATOM 562 C CA . ASN A 1 99 ? -41.547 -12.645 19.693 1.00 35.47 124 ASN A CA 1
ATOM 563 C C . ASN A 1 99 ? -41.559 -13.563 18.476 1.00 34.48 124 ASN A C 1
ATOM 564 O O . ASN A 1 99 ? -40.538 -13.697 17.794 1.00 33.87 124 ASN A O 1
ATOM 569 N N . CYS A 1 100 ? -42.694 -14.200 18.174 1.00 34.13 125 CYS A N 1
ATOM 570 C CA . CYS A 1 100 ? -42.788 -14.994 16.954 1.00 33.03 125 CYS A CA 1
ATOM 571 C C . CYS A 1 100 ? -42.775 -14.131 15.699 1.00 30.53 125 CYS A C 1
ATOM 572 O O . CYS A 1 100 ? -42.677 -14.673 14.593 1.00 27.99 125 CYS A O 1
ATOM 575 N N . TRP A 1 101 ? -42.869 -12.811 15.848 1.00 27.25 126 TRP A N 1
ATOM 576 C CA . TRP A 1 101 ? -42.805 -11.865 14.745 1.00 33.87 126 TRP A CA 1
ATOM 577 C C . TRP A 1 101 ? -41.382 -11.460 14.381 1.00 33.71 126 TRP A C 1
ATOM 578 O O . TRP A 1 101 ? -41.194 -10.764 13.377 1.00 28.40 126 TRP A O 1
ATOM 589 N N . ASP A 1 102 ? -40.385 -11.873 15.165 1.00 32.09 127 ASP A N 1
ATOM 590 C CA . ASP A 1 102 ? -39.011 -11.439 14.911 1.00 28.54 127 ASP A CA 1
ATOM 591 C C . ASP A 1 102 ? -38.477 -11.884 13.554 1.00 30.42 127 ASP A C 1
ATOM 592 O O . ASP A 1 102 ? -37.923 -11.036 12.832 1.00 30.72 127 ASP A O 1
ATOM 597 N N . PRO A 1 103 ? -38.583 -13.159 13.145 1.00 29.58 128 PRO A N 1
ATOM 598 C CA . PRO A 1 103 ? -38.044 -13.529 11.823 1.00 29.86 128 PRO A CA 1
ATOM 599 C C . PRO A 1 103 ? -38.674 -12.763 10.674 1.00 28.52 128 PRO A C 1
ATOM 600 O O . PRO A 1 103 ? -37.973 -12.381 9.729 1.00 26.26 128 PRO A O 1
ATOM 604 N N . ILE A 1 104 ? -39.985 -12.526 10.727 1.00 27.10 129 ILE A N 1
ATOM 605 C CA . ILE A 1 104 ? -40.656 -11.828 9.636 1.00 25.02 129 ILE A CA 1
ATOM 606 C C . ILE A 1 104 ? -40.281 -10.351 9.637 1.00 23.89 129 ILE A C 1
ATOM 607 O O . ILE A 1 104 ? -39.929 -9.784 8.595 1.00 20.89 129 ILE A O 1
ATOM 612 N N . LEU A 1 105 ? -40.347 -9.704 10.803 1.00 23.40 130 LEU A N 1
ATOM 613 C CA . LEU A 1 105 ? -39.886 -8.322 10.893 1.00 25.68 130 LEU A CA 1
ATOM 614 C C . LEU A 1 105 ? -38.404 -8.213 10.565 1.00 27.95 130 LEU A C 1
ATOM 615 O O . LEU A 1 105 ? -37.965 -7.208 9.990 1.00 24.63 130 LEU A O 1
ATOM 620 N N . GLY A 1 106 ? -37.623 -9.236 10.914 1.00 31.44 131 GLY A N 1
ATOM 621 C CA . GLY A 1 106 ? -36.222 -9.247 10.533 1.00 29.84 131 GLY A CA 1
ATOM 622 C C . GLY A 1 106 ? -36.032 -9.287 9.029 1.00 28.31 131 GLY A C 1
ATOM 623 O O . GLY A 1 106 ? -35.165 -8.600 8.487 1.00 23.96 131 GLY A O 1
ATOM 624 N N . TYR A 1 107 ? -36.842 -10.087 8.332 1.00 26.81 132 TYR A N 1
ATOM 625 C CA . TYR A 1 107 ? -36.728 -10.151 6.877 1.00 24.62 132 TYR A CA 1
ATOM 626 C C . TYR A 1 107 ? -37.088 -8.816 6.242 1.00 24.49 132 TYR A C 1
ATOM 627 O O . TYR A 1 107 ? -36.396 -8.341 5.336 1.00 19.26 132 TYR A O 1
ATOM 636 N N . ILE A 1 108 ? -38.179 -8.201 6.701 1.00 23.83 133 ILE A N 1
ATOM 637 C CA . ILE A 1 108 ? -38.637 -6.945 6.112 1.00 23.22 133 ILE A CA 1
ATOM 638 C C . ILE A 1 108 ? -37.564 -5.874 6.245 1.00 23.24 133 ILE A C 1
ATOM 639 O O . ILE A 1 108 ? -37.239 -5.170 5.281 1.00 19.74 133 ILE A O 1
ATOM 644 N N . ASN A 1 109 ? -36.988 -5.740 7.441 1.00 24.68 134 ASN A N 1
ATOM 645 C CA . ASN A 1 109 ? -35.999 -4.691 7.659 1.00 30.80 134 ASN A CA 1
ATOM 646 C C . ASN A 1 109 ? -34.680 -5.000 6.963 1.00 24.08 134 ASN A C 1
ATOM 647 O O . ASN A 1 109 ? -33.942 -4.075 6.609 1.00 20.15 134 ASN A O 1
ATOM 652 N N . GLU A 1 110 ? -34.365 -6.282 6.754 1.00 22.70 135 GLU A N 1
ATOM 653 C CA . GLU A 1 110 ? -33.158 -6.628 6.008 1.00 26.69 135 GLU A CA 1
ATOM 654 C C . GLU A 1 110 ? -33.224 -6.102 4.580 1.00 22.90 135 GLU A C 1
ATOM 655 O O . GLU A 1 110 ? -32.212 -5.649 4.031 1.00 20.34 135 GLU A O 1
ATOM 661 N N . GLN A 1 111 ? -34.409 -6.142 3.964 1.00 20.40 136 GLN A N 1
ATOM 662 C CA . GLN A 1 111 ? -34.540 -5.652 2.595 1.00 22.72 136 GLN A CA 1
ATOM 663 C C . GLN A 1 111 ? -34.439 -4.133 2.543 1.00 21.15 136 GLN A C 1
ATOM 664 O O . GLN A 1 111 ? -33.874 -3.578 1.594 1.00 21.58 136 GLN A O 1
ATOM 670 N N . TYR A 1 112 ? -34.991 -3.442 3.545 1.00 18.78 137 TYR A N 1
ATOM 671 C CA . TYR A 1 112 ? -34.771 -2.003 3.654 1.00 18.57 137 TYR A CA 1
ATOM 672 C C . TYR A 1 112 ? -33.292 -1.692 3.843 1.00 20.78 137 TYR A C 1
ATOM 673 O O . TYR A 1 112 ? -32.771 -0.733 3.261 1.00 19.99 137 TYR A O 1
ATOM 682 N N . GLU A 1 113 ? -32.602 -2.493 4.659 1.00 19.35 138 GLU A N 1
ATOM 683 C CA . GLU A 1 113 ? -31.182 -2.265 4.902 1.00 22.00 138 GLU A CA 1
ATOM 684 C C . GLU A 1 113 ? -30.370 -2.445 3.627 1.00 21.68 138 GLU A C 1
ATOM 685 O O . GLU A 1 113 ? -29.505 -1.622 3.307 1.00 21.79 138 GLU A O 1
ATOM 691 N N . GLN A 1 114 ? -30.633 -3.525 2.888 1.00 25.88 139 GLN A N 1
ATOM 692 C CA . GLN A 1 114 ? -29.916 -3.752 1.639 1.00 26.99 139 GLN A CA 1
ATOM 693 C C . GLN A 1 114 ? -30.142 -2.609 0.662 1.00 22.50 139 GLN A C 1
ATOM 694 O O . GLN A 1 114 ? -29.200 -2.147 0.009 1.00 19.11 139 GLN A O 1
ATOM 700 N N . TYR A 1 115 ? -31.384 -2.130 0.557 1.00 17.82 140 TYR A N 1
ATOM 701 C CA . TYR A 1 115 ? -31.676 -1.032 -0.357 1.00 22.31 140 TYR A CA 1
ATOM 702 C C . TYR A 1 115 ? -30.938 0.237 0.056 1.00 22.81 140 TYR A C 1
ATOM 703 O O . TYR A 1 115 ? -30.368 0.935 -0.790 1.00 20.53 140 TYR A O 1
ATOM 712 N N . LEU A 1 116 ? -30.930 0.545 1.356 1.00 18.79 141 LEU A N 1
ATOM 713 C CA . LEU A 1 116 ? -30.242 1.742 1.830 1.00 20.13 141 LEU A CA 1
ATOM 714 C C . LEU A 1 116 ? -28.738 1.646 1.603 1.00 19.57 141 LEU A C 1
ATOM 715 O O . LEU A 1 116 ? -28.100 2.627 1.203 1.00 19.84 141 LEU A O 1
ATOM 720 N N . GLN A 1 117 ? -28.154 0.470 1.849 1.00 17.89 142 GLN A N 1
ATOM 721 C CA . GLN A 1 117 ? -26.726 0.296 1.612 1.00 25.21 142 GLN A CA 1
ATOM 722 C C . GLN A 1 117 ? -26.396 0.422 0.131 1.00 20.28 142 GLN A C 1
ATOM 723 O O . GLN A 1 117 ? -25.342 0.954 -0.232 1.00 22.34 142 GLN A O 1
ATOM 729 N N . GLU A 1 118 ? -27.288 -0.058 -0.739 1.00 21.00 143 GLU A N 1
ATOM 730 C CA . GLU A 1 118 ? -27.079 0.105 -2.174 1.00 22.23 143 GLU A CA 1
ATOM 731 C C . GLU A 1 118 ? -27.162 1.571 -2.583 1.00 22.64 143 GLU A C 1
ATOM 732 O O . GLU A 1 118 ? -26.349 2.039 -3.388 1.00 16.86 143 GLU A O 1
ATOM 738 N N . GLU A 1 119 ? -28.139 2.312 -2.050 1.00 17.53 144 GLU A N 1
ATOM 739 C CA . GLU A 1 119 ? -28.221 3.739 -2.351 1.00 18.16 144 GLU A CA 1
ATOM 740 C C . GLU A 1 119 ? -26.961 4.466 -1.903 1.00 15.92 144 GLU A C 1
ATOM 741 O O . GLU A 1 119 ? -26.435 5.318 -2.628 1.00 18.41 144 GLU A O 1
ATOM 747 N N . ILE A 1 120 ? -26.458 4.132 -0.713 1.00 16.49 145 ILE A N 1
ATOM 748 C CA . ILE A 1 120 ? -25.237 4.753 -0.209 1.00 16.94 145 ILE A CA 1
ATOM 749 C C . ILE A 1 120 ? -24.063 4.456 -1.134 1.00 17.26 145 ILE A C 1
ATOM 750 O O . ILE A 1 120 ? -23.225 5.327 -1.398 1.00 18.15 145 ILE A O 1
ATOM 755 N N . LEU A 1 121 ? -23.993 3.234 -1.658 1.00 17.67 146 LEU A N 1
ATOM 756 C CA . LEU A 1 121 ? -22.795 2.791 -2.360 1.00 18.35 146 LEU A CA 1
ATOM 757 C C . LEU A 1 121 ? -22.813 3.102 -3.852 1.00 21.08 146 LEU A C 1
ATOM 758 O O . LEU A 1 121 ? -21.790 3.532 -4.396 1.00 20.39 146 LEU A O 1
ATOM 763 N N . ILE A 1 122 ? -23.938 2.892 -4.538 1.00 20.14 147 ILE A N 1
ATOM 764 C CA . ILE A 1 122 ? -23.983 3.037 -5.989 1.00 24.47 147 ILE A CA 1
ATOM 765 C C . ILE A 1 122 ? -24.911 4.152 -6.451 1.00 20.71 147 ILE A C 1
ATOM 766 O O . ILE A 1 122 ? -25.012 4.390 -7.659 1.00 24.07 147 ILE A O 1
ATOM 771 N N . THR A 1 123 ? -25.612 4.820 -5.532 1.00 16.57 148 THR A N 1
ATOM 772 C CA . THR A 1 123 ? -26.298 6.087 -5.783 1.00 17.35 148 THR A CA 1
ATOM 773 C C . THR A 1 123 ? -27.531 5.977 -6.679 1.00 15.22 148 THR A C 1
ATOM 774 O O . THR A 1 123 ? -28.596 6.493 -6.329 1.00 18.15 148 THR A O 1
ATOM 778 N N . ARG A 1 124 ? -27.407 5.327 -7.832 1.00 24.34 149 ARG A N 1
ATOM 779 C CA . ARG A 1 124 ? -28.464 5.327 -8.838 1.00 20.53 149 ARG A CA 1
ATOM 780 C C . ARG A 1 124 ? -29.354 4.099 -8.666 1.00 18.21 149 ARG A C 1
ATOM 781 O O . ARG A 1 124 ? -28.873 2.961 -8.724 1.00 19.49 149 ARG A O 1
ATOM 789 N N . GLN A 1 125 ? -30.654 4.336 -8.466 1.00 17.81 150 GLN A N 1
ATOM 790 C CA . GLN A 1 125 ? -31.597 3.248 -8.227 1.00 18.88 150 GLN A CA 1
ATOM 791 C C . GLN A 1 125 ? -31.770 2.352 -9.443 1.00 20.71 150 GLN A C 1
ATOM 792 O O . GLN A 1 125 ? -32.273 1.232 -9.306 1.00 20.54 150 GLN A O 1
ATOM 798 N N . ARG A 1 126 ? -31.371 2.825 -10.624 1.00 24.95 151 ARG A N 1
ATOM 799 C CA . ARG A 1 126 ? -31.421 2.005 -11.830 1.00 27.29 151 ARG A CA 1
ATOM 800 C C . ARG A 1 126 ? -30.726 0.664 -11.628 1.00 23.13 151 ARG A C 1
ATOM 801 O O . ARG A 1 126 ? -31.154 -0.356 -12.180 1.00 23.14 151 ARG A O 1
ATOM 809 N N . HIS A 1 127 ? -29.659 0.643 -10.829 1.00 23.00 152 HIS A N 1
ATOM 810 C CA . HIS A 1 127 ? -28.849 -0.552 -10.630 1.00 25.58 152 HIS A CA 1
ATOM 811 C C . HIS A 1 127 ? -29.075 -1.201 -9.266 1.00 25.03 152 HIS A C 1
ATOM 812 O O . HIS A 1 127 ? -28.253 -2.013 -8.830 1.00 28.91 152 HIS A O 1
ATOM 819 N N . ILE A 1 128 ? -30.163 -0.863 -8.582 1.00 17.76 153 ILE A N 1
ATOM 820 C CA . ILE A 1 128 ? -30.458 -1.422 -7.268 1.00 20.77 153 ILE A CA 1
ATOM 821 C C . ILE A 1 128 ? -31.623 -2.399 -7.423 1.00 23.93 153 ILE A C 1
ATOM 822 O O . ILE A 1 128 ? -32.757 -1.970 -7.685 1.00 17.18 153 ILE A O 1
ATOM 827 N N . PRO A 1 129 ? -31.406 -3.703 -7.264 1.00 23.13 154 PRO A N 1
ATOM 828 C CA . PRO A 1 129 ? -32.540 -4.635 -7.246 1.00 26.01 154 PRO A CA 1
ATOM 829 C C . PRO A 1 129 ? -33.430 -4.370 -6.041 1.00 22.97 154 PRO A C 1
ATOM 830 O O . PRO A 1 129 ? -32.953 -4.234 -4.912 1.00 20.95 154 PRO A O 1
ATOM 834 N N . ASP A 1 130 ? -34.734 -4.282 -6.291 1.00 17.15 155 ASP A N 1
ATOM 835 C CA . ASP A 1 130 ? -35.707 -3.963 -5.249 1.00 19.47 155 ASP A CA 1
ATOM 836 C C . ASP A 1 130 ? -36.221 -5.270 -4.660 1.00 19.58 155 ASP A C 1
ATOM 837 O O . ASP A 1 130 ? -37.070 -5.940 -5.251 1.00 20.61 155 ASP A O 1
ATOM 842 N N . THR A 1 131 ? -35.702 -5.634 -3.491 1.00 18.11 156 THR A N 1
ATOM 843 C CA . THR A 1 131 ? -36.159 -6.803 -2.754 1.00 20.10 156 THR A CA 1
ATOM 844 C C . THR A 1 131 ? -37.106 -6.436 -1.620 1.00 20.65 156 THR A C 1
ATOM 845 O O . THR A 1 131 ? -37.503 -7.314 -0.847 1.00 19.01 156 THR A O 1
ATOM 849 N N . ARG A 1 132 ? -37.476 -5.164 -1.506 1.00 16.21 157 ARG A N 1
ATOM 850 C CA . ARG A 1 132 ? -38.320 -4.728 -0.404 1.00 19.86 157 ARG A CA 1
ATOM 851 C C . ARG A 1 132 ? -39.710 -5.336 -0.520 1.00 19.78 157 ARG A C 1
ATOM 852 O O . ARG A 1 132 ? -40.250 -5.495 -1.617 1.00 15.08 157 ARG A O 1
ATOM 860 N N . VAL A 1 133 ? -40.283 -5.688 0.627 1.00 15.02 158 VAL A N 1
ATOM 861 C CA . VAL A 1 133 ? -41.618 -6.273 0.678 1.00 14.85 158 VAL A CA 1
ATOM 862 C C . VAL A 1 133 ? -42.625 -5.162 0.408 1.00 14.49 158 VAL A C 1
ATOM 863 O O . VAL A 1 133 ? -42.800 -4.255 1.225 1.00 21.33 158 VAL A O 1
ATOM 867 N N . HIS A 1 134 ? -43.282 -5.224 -0.748 1.00 15.18 159 HIS A N 1
ATOM 868 C CA . HIS A 1 134 ? -44.244 -4.204 -1.129 1.00 14.41 159 HIS A CA 1
ATOM 869 C C . HIS A 1 134 ? -45.630 -4.457 -0.565 1.00 16.01 159 HIS A C 1
ATOM 870 O O . HIS A 1 134 ? -46.426 -3.517 -0.473 1.00 14.43 159 HIS A O 1
ATOM 877 N N . CYS A 1 135 ? -45.939 -5.693 -0.185 1.00 15.92 160 CYS A N 1
ATOM 878 C CA . CYS A 1 135 ? -47.198 -5.949 0.494 1.00 14.26 160 CYS A CA 1
ATOM 879 C C . CYS A 1 135 ? -47.102 -7.248 1.273 1.00 20.58 160 CYS A C 1
ATOM 880 O O . CYS A 1 135 ? -46.518 -8.227 0.803 1.00 14.37 160 CYS A O 1
ATOM 883 N N . CYS A 1 136 ? -47.667 -7.231 2.472 1.00 16.81 161 CYS A N 1
ATOM 884 C CA A CYS A 1 136 ? -47.810 -8.413 3.305 0.53 19.31 161 CYS A CA 1
ATOM 885 C CA B CYS A 1 136 ? -47.811 -8.417 3.302 0.47 19.30 161 CYS A CA 1
ATOM 886 C C . CYS A 1 136 ? -49.272 -8.836 3.305 1.00 17.12 161 CYS A C 1
ATOM 887 O O . CYS A 1 136 ? -50.153 -8.029 3.619 1.00 19.83 161 CYS A O 1
ATOM 892 N N . VAL A 1 137 ? -49.528 -10.085 2.939 1.00 14.16 162 VAL A N 1
ATOM 893 C CA . VAL A 1 137 ? -50.868 -10.655 2.991 1.00 14.97 162 VAL A CA 1
ATOM 894 C C . VAL A 1 137 ? -50.958 -11.427 4.299 1.00 15.63 162 VAL A C 1
ATOM 895 O O . VAL A 1 137 ? -50.276 -12.442 4.476 1.00 16.60 162 VAL A O 1
ATOM 899 N N . TYR A 1 138 ? -51.776 -10.933 5.226 1.00 16.34 163 TYR A N 1
ATOM 900 C CA . TYR A 1 138 ? -51.860 -11.482 6.573 1.00 14.37 163 TYR A CA 1
ATOM 901 C C . TYR A 1 138 ? -53.105 -12.354 6.691 1.00 14.25 163 TYR A C 1
ATOM 902 O O . TYR A 1 138 ? -54.225 -11.872 6.496 1.00 14.17 163 TYR A O 1
ATOM 911 N N . PHE A 1 139 ? -52.905 -13.623 7.038 1.00 15.38 164 PHE A N 1
ATOM 912 C CA . PHE A 1 139 ? -53.974 -14.613 7.050 1.00 16.92 164 PHE A CA 1
ATOM 913 C C . PHE A 1 139 ? -54.604 -14.676 8.436 1.00 16.38 164 PHE A C 1
ATOM 914 O O . PHE A 1 139 ? -53.917 -14.952 9.426 1.00 14.87 164 PHE A O 1
ATOM 922 N N . VAL A 1 140 ? -55.904 -14.430 8.497 1.00 15.67 165 VAL A N 1
ATOM 923 C CA . VAL A 1 140 ? -56.670 -14.464 9.741 1.00 17.27 165 VAL A CA 1
ATOM 924 C C . VAL A 1 140 ? -57.418 -15.791 9.807 1.00 17.68 165 VAL A C 1
ATOM 925 O O . VAL A 1 140 ? -58.031 -16.188 8.806 1.00 14.08 165 VAL A O 1
ATOM 929 N N . PRO A 1 141 ? -57.386 -16.501 10.935 1.00 16.42 166 PRO A N 1
ATOM 930 C CA . PRO A 1 141 ? -58.129 -17.765 11.047 1.00 17.43 166 PRO A CA 1
ATOM 931 C C . PRO A 1 141 ? -59.623 -17.528 10.924 1.00 15.50 166 PRO A C 1
ATOM 932 O O . PRO A 1 141 ? -60.163 -16.579 11.513 1.00 14.94 166 PRO A O 1
ATOM 936 N N . PRO A 1 142 ? -60.343 -18.389 10.159 1.00 14.72 167 PRO A N 1
ATOM 937 C CA . PRO A 1 142 ? -61.790 -18.199 9.947 1.00 16.05 167 PRO A CA 1
ATOM 938 C C . PRO A 1 142 ? -62.620 -18.671 11.138 1.00 18.89 167 PRO A C 1
ATOM 939 O O . PRO A 1 142 ? -63.485 -19.544 11.028 1.00 14.61 167 PRO A O 1
ATOM 943 N N . THR A 1 143 ? -62.357 -18.076 12.304 1.00 17.77 168 THR A N 1
ATOM 944 C CA . THR A 1 143 ? -63.080 -18.444 13.515 1.00 19.17 168 THR A CA 1
ATOM 945 C C . THR A 1 143 ? -64.532 -17.989 13.488 1.00 23.36 168 THR A C 1
ATOM 946 O O . THR A 1 143 ? -65.366 -18.582 14.182 1.00 23.38 168 THR A O 1
ATOM 950 N N . GLY A 1 144 ? -64.850 -16.956 12.708 1.00 24.24 169 GLY A N 1
ATOM 951 C CA . GLY A 1 144 ? -66.168 -16.362 12.732 1.00 24.20 169 GLY A CA 1
ATOM 952 C C . GLY A 1 144 ? -66.409 -15.404 13.877 1.00 26.37 169 GLY A C 1
ATOM 953 O O . GLY A 1 144 ? -67.476 -14.780 13.926 1.00 33.14 169 GLY A O 1
ATOM 954 N N . HIS A 1 145 ? -65.454 -15.260 14.796 1.00 21.81 170 HIS A N 1
ATOM 955 C CA . HIS A 1 145 ? -65.623 -14.390 15.952 1.00 20.51 170 HIS A CA 1
ATOM 956 C C . HIS A 1 145 ? -64.989 -13.026 15.706 1.00 25.29 170 HIS A C 1
ATOM 957 O O . HIS A 1 145 ? -65.570 -12.183 15.015 1.00 26.94 170 HIS A O 1
ATOM 964 N N . CYS A 1 146 ? -63.802 -12.795 16.262 1.00 22.21 171 CYS A N 1
ATOM 965 C CA . CYS A 1 146 ? -63.137 -11.504 16.140 1.00 26.41 171 CYS A CA 1
ATOM 966 C C . CYS A 1 146 ? -61.631 -11.727 16.112 1.00 30.52 171 CYS A C 1
ATOM 967 O O . CYS A 1 146 ? -61.148 -12.856 16.241 1.00 34.53 171 CYS A O 1
ATOM 970 N N . LEU A 1 147 ? -60.887 -10.633 15.941 1.00 29.23 172 LEU A N 1
ATOM 971 C CA . LEU A 1 147 ? -59.432 -10.718 15.887 1.00 29.42 172 LEU A CA 1
ATOM 972 C C . LEU A 1 147 ? -58.873 -11.202 17.218 1.00 30.30 172 LEU A C 1
ATOM 973 O O . LEU A 1 147 ? -59.239 -10.697 18.284 1.00 31.91 172 LEU A O 1
ATOM 978 N N . ARG A 1 148 ? -57.980 -12.183 17.152 1.00 29.56 173 ARG A N 1
ATOM 979 C CA . ARG A 1 148 ? -57.342 -12.704 18.347 1.00 30.23 173 ARG A CA 1
ATOM 980 C C . ARG A 1 148 ? -56.263 -11.741 18.839 1.00 28.09 173 ARG A C 1
ATOM 981 O O . ARG A 1 148 ? -55.697 -10.978 18.051 1.00 24.99 173 ARG A O 1
ATOM 989 N N . PRO A 1 149 ? -55.975 -11.747 20.144 1.00 29.69 174 PRO A N 1
ATOM 990 C CA . PRO A 1 149 ? -54.910 -10.874 20.664 1.00 32.20 174 PRO A CA 1
ATOM 991 C C . PRO A 1 149 ? -53.556 -11.095 20.008 1.00 29.63 174 PRO A C 1
ATOM 992 O O . PRO A 1 149 ? -52.804 -10.129 19.828 1.00 28.25 174 PRO A O 1
ATOM 996 N N . LEU A 1 150 ? -53.217 -12.335 19.645 1.00 30.02 175 LEU A N 1
ATOM 997 C CA . LEU A 1 150 ? -51.932 -12.581 18.998 1.00 30.48 175 LEU A CA 1
ATOM 998 C C . LEU A 1 150 ? -51.877 -11.934 17.621 1.00 26.60 175 LEU A C 1
ATOM 999 O O . LEU A 1 150 ? -50.852 -11.354 17.241 1.00 26.01 175 LEU A O 1
ATOM 1004 N N . ASP A 1 151 ? -52.973 -12.017 16.862 1.00 21.74 176 ASP A N 1
ATOM 1005 C CA . ASP A 1 151 ? -53.012 -11.391 15.543 1.00 19.05 176 ASP A CA 1
ATOM 1006 C C . ASP A 1 151 ? -52.996 -9.873 15.649 1.00 21.77 176 ASP A C 1
ATOM 1007 O O . ASP A 1 151 ? -52.382 -9.194 14.816 1.00 24.75 176 ASP A O 1
ATOM 1012 N N . ILE A 1 152 ? -53.672 -9.320 16.659 1.00 20.60 177 ILE A N 1
ATOM 1013 C CA . ILE A 1 152 ? -53.635 -7.875 16.878 1.00 25.73 177 ILE A CA 1
ATOM 1014 C C . ILE A 1 152 ? -52.200 -7.412 17.099 1.00 27.34 177 ILE A C 1
ATOM 1015 O O . ILE A 1 152 ? -51.735 -6.451 16.475 1.00 26.73 177 ILE A O 1
ATOM 1020 N N . GLU A 1 153 ? -51.476 -8.100 17.986 1.00 30.45 178 GLU A N 1
ATOM 1021 C CA . GLU A 1 153 ? -50.092 -7.733 18.269 1.00 31.68 178 GLU A CA 1
ATOM 1022 C C . GLU A 1 153 ? -49.230 -7.813 17.017 1.00 28.24 178 GLU A C 1
ATOM 1023 O O . GLU A 1 153 ? -48.438 -6.904 16.738 1.00 22.14 178 GLU A O 1
ATOM 1029 N N . PHE A 1 154 ? -49.375 -8.894 16.247 1.00 24.08 179 PHE A N 1
ATOM 1030 C CA . PHE A 1 154 ? -48.591 -9.055 15.028 1.00 24.30 179 PHE A CA 1
ATOM 1031 C C . PHE A 1 154 ? -48.942 -7.979 14.008 1.00 24.39 179 PHE A C 1
ATOM 1032 O O . PHE A 1 154 ? -48.053 -7.377 13.394 1.00 21.18 179 PHE A O 1
ATOM 1040 N N . LEU A 1 155 ? -50.239 -7.718 13.822 1.00 24.46 180 LEU A N 1
ATOM 1041 C CA . LEU A 1 155 ? -50.668 -6.723 12.842 1.00 20.33 180 LEU A CA 1
ATOM 1042 C C . LEU A 1 155 ? -50.195 -5.326 13.219 1.00 23.79 180 LEU A C 1
ATOM 1043 O O . LEU A 1 155 ? -49.763 -4.556 12.352 1.00 22.45 180 LEU A O 1
ATOM 1048 N N . GLN A 1 156 ? -50.282 -4.971 14.505 1.00 20.25 181 GLN A N 1
ATOM 1049 C CA . GLN A 1 156 ? -49.828 -3.653 14.939 1.00 25.85 181 GLN A CA 1
ATOM 1050 C C . GLN A 1 156 ? -48.347 -3.454 14.644 1.00 27.01 181 GLN A C 1
ATOM 1051 O O . GLN A 1 156 ? -47.936 -2.383 14.182 1.00 29.30 181 GLN A O 1
ATOM 1057 N N . ARG A 1 157 ? -47.531 -4.483 14.884 1.00 24.38 182 ARG A N 1
ATOM 1058 C CA . ARG A 1 157 ? -46.103 -4.372 14.598 1.00 25.97 182 ARG A CA 1
ATOM 1059 C C . ARG A 1 157 ? -45.837 -4.341 13.097 1.00 23.52 182 ARG A C 1
ATOM 1060 O O . ARG A 1 157 ? -44.949 -3.617 12.634 1.00 24.83 182 ARG A O 1
ATOM 1068 N N . LEU A 1 158 ? -46.593 -5.123 12.323 1.00 22.73 183 LEU A N 1
ATOM 1069 C CA . LEU A 1 158 ? -46.360 -5.197 10.883 1.00 22.06 183 LEU A CA 1
ATOM 1070 C C . LEU A 1 158 ? -46.714 -3.887 10.191 1.00 24.51 183 LEU A C 1
ATOM 1071 O O . LEU A 1 158 ? -45.950 -3.392 9.353 1.00 23.13 183 LEU A O 1
ATOM 1076 N N . CYS A 1 159 ? -47.876 -3.315 10.519 1.00 25.67 184 CYS A N 1
ATOM 1077 C CA . CYS A 1 159 ? -48.334 -2.113 9.830 1.00 26.48 184 CYS A CA 1
ATOM 1078 C C . CYS A 1 159 ? -47.419 -0.919 10.066 1.00 24.60 184 CYS A C 1
ATOM 1079 O O . CYS A 1 159 ? -47.483 0.056 9.309 1.00 23.82 184 CYS A O 1
ATOM 1082 N N . ARG A 1 160 ? -46.568 -0.970 11.092 1.00 25.81 185 ARG A N 1
ATOM 1083 C CA . ARG A 1 160 ? -45.616 0.109 11.318 1.00 26.38 185 ARG A CA 1
ATOM 1084 C C . ARG A 1 160 ? -44.494 0.120 10.287 1.00 26.97 185 ARG A C 1
ATOM 1085 O O . ARG A 1 160 ? -43.799 1.133 10.163 1.00 25.04 185 ARG A O 1
ATOM 1093 N N . THR A 1 161 ? -44.302 -0.973 9.540 1.00 28.03 186 THR A N 1
ATOM 1094 C CA . THR A 1 161 ? -43.134 -1.110 8.677 1.00 25.57 186 THR A CA 1
ATOM 1095 C C . THR A 1 161 ? -43.424 -1.570 7.254 1.00 22.90 186 THR A C 1
ATOM 1096 O O . THR A 1 161 ? -42.501 -1.552 6.431 1.00 23.55 186 THR A O 1
ATOM 1100 N N . VAL A 1 162 ? -44.650 -1.978 6.929 1.00 17.83 187 VAL A N 1
ATOM 1101 C CA . VAL A 1 162 ? -44.927 -2.582 5.629 1.00 18.45 187 VAL A CA 1
ATOM 1102 C C . VAL A 1 162 ? -46.416 -2.451 5.343 1.00 18.80 187 VAL A C 1
ATOM 1103 O O . VAL A 1 162 ? -47.229 -2.334 6.262 1.00 17.62 187 VAL A O 1
ATOM 1107 N N . ASN A 1 163 ? -46.771 -2.451 4.057 1.00 14.62 188 ASN A N 1
ATOM 1108 C CA . ASN A 1 163 ? -48.176 -2.509 3.670 1.00 15.09 188 ASN A CA 1
ATOM 1109 C C . ASN A 1 163 ? -48.754 -3.872 4.031 1.00 15.63 188 ASN A C 1
ATOM 1110 O O . ASN A 1 163 ? -48.124 -4.907 3.792 1.00 15.68 188 ASN A O 1
ATOM 1115 N N . VAL A 1 164 ? -49.952 -3.874 4.611 1.00 13.10 189 VAL A N 1
ATOM 1116 C CA . VAL A 1 164 ? -50.590 -5.098 5.081 1.00 12.99 189 VAL A CA 1
ATOM 1117 C C . VAL A 1 164 ? -51.999 -5.162 4.511 1.00 13.36 189 VAL A C 1
ATOM 1118 O O . VAL A 1 164 ? -52.791 -4.233 4.704 1.00 15.08 189 VAL A O 1
ATOM 1122 N N . VAL A 1 165 ? -52.306 -6.248 3.810 1.00 13.48 190 VAL A N 1
ATOM 1123 C CA . VAL A 1 165 ? -53.662 -6.568 3.381 1.00 10.45 190 VAL A CA 1
ATOM 1124 C C . VAL A 1 165 ? -54.097 -7.837 4.113 1.00 16.12 190 VAL A C 1
ATOM 1125 O O . VAL A 1 165 ? -53.594 -8.929 3.809 1.00 16.26 190 VAL A O 1
ATOM 1129 N N . PRO A 1 166 ? -55.004 -7.748 5.082 1.00 18.01 191 PRO A N 1
ATOM 1130 C CA . PRO A 1 166 ? -55.474 -8.953 5.769 1.00 13.77 191 PRO A CA 1
ATOM 1131 C C . PRO A 1 166 ? -56.503 -9.703 4.942 1.00 15.40 191 PRO A C 1
ATOM 1132 O O . PRO A 1 166 ? -57.258 -9.119 4.163 1.00 14.42 191 PRO A O 1
ATOM 1136 N N . VAL A 1 167 ? -56.524 -11.023 5.120 1.00 15.10 192 VAL A N 1
ATOM 1137 C CA . VAL A 1 167 ? -57.512 -11.871 4.467 1.00 11.96 192 VAL A CA 1
ATOM 1138 C C . VAL A 1 167 ? -58.077 -12.844 5.489 1.00 11.79 192 VAL A C 1
ATOM 1139 O O . VAL A 1 167 ? -57.414 -13.206 6.466 1.00 11.68 192 VAL A O 1
ATOM 1143 N N . ILE A 1 168 ? -59.324 -13.246 5.271 1.00 12.12 193 ILE A N 1
ATOM 1144 C CA . ILE A 1 168 ? -59.900 -14.368 6.001 1.00 12.30 193 ILE A CA 1
ATOM 1145 C C . ILE A 1 168 ? -59.455 -15.639 5.286 1.00 9.42 193 ILE A C 1
ATOM 1146 O O . ILE A 1 168 ? -59.822 -15.876 4.133 1.00 12.93 193 ILE A O 1
ATOM 1151 N N . ALA A 1 169 ? -58.632 -16.438 5.957 1.00 10.10 194 ALA A N 1
ATOM 1152 C CA . ALA A 1 169 ? -58.060 -17.626 5.347 1.00 9.97 194 ALA A CA 1
ATOM 1153 C C . ALA A 1 169 ? -59.077 -18.760 5.305 1.00 14.26 194 ALA A C 1
ATOM 1154 O O . ALA A 1 169 ? -60.004 -18.818 6.118 1.00 13.40 194 ALA A O 1
ATOM 1156 N N . ARG A 1 170 ? -58.889 -19.666 4.342 1.00 11.16 195 ARG A N 1
ATOM 1157 C CA . ARG A 1 170 ? -59.706 -20.875 4.197 1.00 11.99 195 ARG A CA 1
ATOM 1158 C C . ARG A 1 170 ? -61.191 -20.557 4.368 1.00 21.37 195 ARG A C 1
ATOM 1159 O O . ARG A 1 170 ? -61.917 -21.204 5.128 1.00 16.52 195 ARG A O 1
ATOM 1167 N N . ALA A 1 171 ? -61.638 -19.531 3.638 1.00 17.27 196 ALA A N 1
ATOM 1168 C CA . ALA A 1 171 ? -62.965 -18.963 3.852 1.00 11.88 196 ALA A CA 1
ATOM 1169 C C . ALA A 1 171 ? -64.089 -19.915 3.467 1.00 12.98 196 ALA A C 1
ATOM 1170 O O . ALA A 1 171 ? -65.235 -19.689 3.870 1.00 18.34 196 ALA A O 1
ATOM 1172 N N . ASP A 1 172 ? -63.794 -20.971 2.706 1.00 13.73 197 ASP A N 1
ATOM 1173 C CA . ASP A 1 172 ? -64.811 -21.969 2.394 1.00 18.33 197 ASP A CA 1
ATOM 1174 C C . ASP A 1 172 ? -65.340 -22.670 3.640 1.00 21.08 197 ASP A C 1
ATOM 1175 O O . ASP A 1 172 ? -66.384 -23.326 3.572 1.00 20.10 197 ASP A O 1
ATOM 1180 N N . SER A 1 173 ? -64.643 -22.559 4.771 1.00 19.41 198 SER A N 1
ATOM 1181 C CA . SER A 1 173 ? -65.144 -23.119 6.019 1.00 22.73 198 SER A CA 1
ATOM 1182 C C . SER A 1 173 ? -66.194 -22.232 6.677 1.00 20.71 198 SER A C 1
ATOM 1183 O O . SER A 1 173 ? -66.751 -22.617 7.710 1.00 19.76 198 SER A O 1
ATOM 1186 N N . LEU A 1 174 ? -66.482 -21.067 6.102 1.00 16.11 199 LEU A N 1
ATOM 1187 C CA . LEU A 1 174 ? -67.563 -20.199 6.545 1.00 18.48 199 LEU A CA 1
ATOM 1188 C C . LEU A 1 174 ? -68.567 -20.031 5.415 1.00 22.97 199 LEU A C 1
ATOM 1189 O O . LEU A 1 174 ? -68.184 -19.957 4.243 1.00 18.60 199 LEU A O 1
ATOM 1194 N N . THR A 1 175 ? -69.850 -19.977 5.764 1.00 16.59 200 THR A N 1
ATOM 1195 C CA . THR A 1 175 ? -70.851 -19.645 4.765 1.00 17.86 200 THR A CA 1
ATOM 1196 C C . THR A 1 175 ? -70.672 -18.197 4.317 1.00 17.55 200 THR A C 1
ATOM 1197 O O . THR A 1 175 ? -69.964 -17.406 4.947 1.00 16.89 200 THR A O 1
ATOM 1201 N N . MET A 1 176 ? -71.333 -17.848 3.211 1.00 18.82 201 MET A N 1
ATOM 1202 C CA . MET A 1 176 ? -71.234 -16.482 2.702 1.00 28.06 201 MET A CA 1
ATOM 1203 C C . MET A 1 176 ? -71.672 -15.471 3.754 1.00 24.62 201 MET A C 1
ATOM 1204 O O . MET A 1 176 ? -71.027 -14.431 3.935 1.00 20.79 201 MET A O 1
ATOM 1209 N N . GLU A 1 177 ? -72.755 -15.770 4.472 1.00 25.08 202 GLU A N 1
ATOM 1210 C CA . GLU A 1 177 ? -73.231 -14.861 5.509 1.00 27.35 202 GLU A CA 1
ATOM 1211 C C . GLU A 1 177 ? -72.255 -14.802 6.678 1.00 24.92 202 GLU A C 1
ATOM 1212 O O . GLU A 1 177 ? -72.023 -13.729 7.247 1.00 21.44 202 GLU A O 1
ATOM 1218 N N . GLU A 1 178 ? -71.671 -15.944 7.047 1.00 23.97 203 GLU A N 1
ATOM 1219 C CA . GLU A 1 178 ? -70.668 -15.949 8.106 1.00 23.32 203 GLU A CA 1
ATOM 1220 C C . GLU A 1 178 ? -69.423 -15.175 7.690 1.00 18.65 203 GLU A C 1
ATOM 1221 O O . GLU A 1 178 ? -68.843 -14.442 8.499 1.00 17.82 203 GLU A O 1
ATOM 1227 N N . ARG A 1 179 ? -68.992 -15.333 6.433 1.00 17.14 204 ARG A N 1
ATOM 1228 C CA . ARG A 1 179 ? -67.862 -14.554 5.929 1.00 18.88 204 ARG A CA 1
ATOM 1229 C C . ARG A 1 179 ? -68.100 -13.061 6.108 1.00 14.49 204 ARG A C 1
ATOM 1230 O O . ARG A 1 179 ? -67.202 -12.326 6.537 1.00 17.90 204 ARG A O 1
ATOM 1238 N N . GLU A 1 180 ? -69.305 -12.598 5.776 1.00 18.58 205 GLU A N 1
ATOM 1239 C CA . GLU A 1 180 ? -69.593 -11.169 5.807 1.00 21.55 205 GLU A CA 1
ATOM 1240 C C . GLU A 1 180 ? -69.632 -10.643 7.237 1.00 21.94 205 GLU A C 1
ATOM 1241 O O . GLU A 1 180 ? -69.055 -9.592 7.538 1.00 20.95 205 GLU A O 1
ATOM 1247 N N . ALA A 1 181 ? -70.310 -11.362 8.135 1.00 18.59 206 ALA A N 1
ATOM 1248 C CA . ALA A 1 181 ? -70.372 -10.928 9.527 1.00 21.08 206 ALA A CA 1
ATOM 1249 C C . ALA A 1 181 ? -68.989 -10.930 10.167 1.00 21.77 206 ALA A C 1
ATOM 1250 O O . ALA A 1 181 ? -68.638 -10.005 10.910 1.00 20.26 206 ALA A O 1
ATOM 1252 N N . PHE A 1 182 ? -68.188 -11.959 9.886 1.00 17.57 207 PHE A N 1
ATOM 1253 C CA . PHE A 1 182 ? -66.823 -12.006 10.402 1.00 16.69 207 PHE A CA 1
ATOM 1254 C C . PHE A 1 182 ? -65.987 -10.860 9.847 1.00 18.96 207 PHE A C 1
ATOM 1255 O O . PHE A 1 182 ? -65.194 -10.251 10.575 1.00 18.11 207 PHE A O 1
ATOM 1263 N N . ARG A 1 183 ? -66.161 -10.546 8.560 1.00 18.12 208 ARG A N 1
ATOM 1264 C CA . ARG A 1 183 ? -65.469 -9.405 7.965 1.00 16.06 208 ARG A CA 1
ATOM 1265 C C . ARG A 1 183 ? -65.827 -8.108 8.681 1.00 14.46 208 ARG A C 1
ATOM 1266 O O . ARG A 1 183 ? -64.946 -7.290 8.974 1.00 14.26 208 ARG A O 1
ATOM 1274 N N . ARG A 1 184 ? -67.115 -7.907 8.979 1.00 15.91 209 ARG A N 1
ATOM 1275 C CA . ARG A 1 184 ? -67.542 -6.682 9.651 1.00 22.15 209 ARG A CA 1
ATOM 1276 C C . ARG A 1 184 ? -66.952 -6.577 11.052 1.00 22.96 209 ARG A C 1
ATOM 1277 O O . ARG A 1 184 ? -66.582 -5.483 11.495 1.00 19.45 209 ARG A O 1
ATOM 1285 N N . ARG A 1 185 ? -66.860 -7.700 11.771 1.00 21.67 210 ARG A N 1
ATOM 1286 C CA . ARG A 1 185 ? -66.269 -7.664 13.106 1.00 18.91 210 ARG A CA 1
ATOM 1287 C C . ARG A 1 185 ? -64.773 -7.382 13.041 1.00 16.50 210 ARG A C 1
ATOM 1288 O O . ARG A 1 185 ? -64.246 -6.615 13.854 1.00 19.40 210 ARG A O 1
ATOM 1296 N N . ILE A 1 186 ? -64.074 -7.987 12.078 1.00 14.88 211 ILE A N 1
ATOM 1297 C CA . ILE A 1 186 ? -62.648 -7.717 11.911 1.00 19.57 211 ILE A CA 1
ATOM 1298 C C . ILE A 1 186 ? -62.415 -6.241 11.607 1.00 19.14 211 ILE A C 1
ATOM 1299 O O . ILE A 1 186 ? -61.509 -5.613 12.169 1.00 15.83 211 ILE A O 1
ATOM 1304 N N . GLN A 1 187 ? -63.235 -5.663 10.726 1.00 14.86 212 GLN A N 1
ATOM 1305 C CA . GLN A 1 187 ? -63.090 -4.246 10.401 1.00 19.82 212 GLN A CA 1
ATOM 1306 C C . GLN A 1 187 ? -63.277 -3.372 11.634 1.00 19.43 212 GLN A C 1
ATOM 1307 O O . GLN A 1 187 ? -62.564 -2.379 11.813 1.00 20.60 212 GLN A O 1
ATOM 1313 N N . GLN A 1 188 ? -64.234 -3.724 12.496 1.00 20.58 213 GLN A N 1
ATOM 1314 C CA . GLN A 1 188 ? -64.393 -3.000 13.753 1.00 22.68 213 GLN A CA 1
ATOM 1315 C C . GLN A 1 188 ? -63.178 -3.190 14.654 1.00 24.93 213 GLN A C 1
ATOM 1316 O O . GLN A 1 188 ? -62.699 -2.231 15.273 1.00 22.93 213 GLN A O 1
ATOM 1322 N N . ASN A 1 189 ? -62.660 -4.421 14.735 1.00 22.91 214 ASN A N 1
ATOM 1323 C CA . ASN A 1 189 ? -61.475 -4.675 15.552 1.00 23.87 214 ASN A CA 1
ATOM 1324 C C . ASN A 1 189 ? -60.287 -3.846 15.081 1.00 23.20 214 ASN A C 1
ATOM 1325 O O . ASN A 1 189 ? -59.505 -3.350 15.900 1.00 26.59 214 ASN A O 1
ATOM 1330 N N . LEU A 1 190 ? -60.132 -3.692 13.763 1.00 19.19 215 LEU A N 1
ATOM 1331 C CA . LEU A 1 190 ? -59.002 -2.936 13.230 1.00 21.40 215 LEU A CA 1
ATOM 1332 C C . LEU A 1 190 ? -59.073 -1.469 13.637 1.00 25.09 215 LEU A C 1
ATOM 1333 O O . LEU A 1 190 ? -58.044 -0.849 13.928 1.00 25.32 215 LEU A O 1
ATOM 1338 N N . ARG A 1 191 ? -60.279 -0.893 13.662 1.00 28.69 216 ARG A N 1
ATOM 1339 C CA . ARG A 1 191 ? -60.425 0.486 14.120 1.00 31.60 216 ARG A CA 1
ATOM 1340 C C . ARG A 1 191 ? -60.151 0.604 15.614 1.00 32.71 216 ARG A C 1
ATOM 1341 O O . ARG A 1 191 ? -59.501 1.557 16.058 1.00 35.17 216 ARG A O 1
ATOM 1349 N N . THR A 1 192 ? -60.643 -0.356 16.401 1.00 31.17 217 THR A N 1
ATOM 1350 C CA . THR A 1 192 ? -60.492 -0.291 17.852 1.00 32.74 217 THR A CA 1
ATOM 1351 C C . THR A 1 192 ? -59.025 -0.306 18.258 1.00 32.26 217 THR A C 1
ATOM 1352 O O . THR A 1 192 ? -58.595 0.481 19.109 1.00 37.08 217 THR A O 1
ATOM 1356 N N . HIS A 1 193 ? -58.241 -1.197 17.659 1.00 27.48 218 HIS A N 1
ATOM 1357 C CA . HIS A 1 193 ? -56.831 -1.336 17.991 1.00 31.36 218 HIS A CA 1
ATOM 1358 C C . HIS A 1 193 ? -55.929 -0.509 17.085 1.00 31.81 218 HIS A C 1
ATOM 1359 O O . HIS A 1 193 ? -54.708 -0.694 17.113 1.00 36.19 218 HIS A O 1
ATOM 1366 N N . CYS A 1 194 ? -56.507 0.395 16.291 1.00 33.89 219 CYS A N 1
ATOM 1367 C CA . CYS A 1 194 ? -55.751 1.357 15.485 1.00 35.19 219 CYS A CA 1
ATOM 1368 C C . CYS A 1 194 ? -54.756 0.657 14.561 1.00 31.98 219 CYS A C 1
ATOM 1369 O O . CYS A 1 194 ? -53.589 1.040 14.456 1.00 30.99 219 CYS A O 1
ATOM 1372 N N . ILE A 1 195 ? -55.231 -0.385 13.887 1.00 32.07 220 ILE A N 1
ATOM 1373 C CA . ILE A 1 195 ? -54.454 -1.106 12.887 1.00 27.40 220 ILE A CA 1
ATOM 1374 C C . ILE A 1 195 ? -54.875 -0.556 11.529 1.00 29.93 220 ILE A C 1
ATOM 1375 O O . ILE A 1 195 ? -55.937 -0.904 11.006 1.00 27.61 220 ILE A O 1
ATOM 1380 N N . ASP A 1 196 ? -54.043 0.309 10.951 1.00 32.63 221 ASP A N 1
ATOM 1381 C CA . ASP A 1 196 ? -54.367 0.977 9.692 1.00 34.00 221 ASP A CA 1
ATOM 1382 C C . ASP A 1 196 ? -53.855 0.109 8.548 1.00 29.66 221 ASP A C 1
ATOM 1383 O O . ASP A 1 196 ? -52.679 0.170 8.179 1.00 30.65 221 ASP A O 1
ATOM 1388 N N . VAL A 1 197 ? -54.745 -0.705 7.985 1.00 21.14 222 VAL A N 1
ATOM 1389 C CA . VAL A 1 197 ? -54.384 -1.628 6.915 1.00 21.97 222 VAL A CA 1
ATOM 1390 C C . VAL A 1 197 ? -54.515 -0.940 5.562 1.00 17.51 222 VAL A C 1
ATOM 1391 O O . VAL A 1 197 ? -55.115 0.136 5.448 1.00 19.96 222 VAL A O 1
ATOM 1395 N N . TYR A 1 198 ? -53.952 -1.560 4.531 1.00 17.18 223 TYR A N 1
ATOM 1396 C CA . TYR A 1 198 ? -53.972 -1.010 3.180 1.00 16.62 223 TYR A CA 1
ATOM 1397 C C . TYR A 1 198 ? -55.319 -1.262 2.503 1.00 14.93 223 TYR A C 1
ATOM 1398 O O . TYR A 1 198 ? -55.903 -2.331 2.672 1.00 17.44 223 TYR A O 1
ATOM 1407 N N . PRO A 1 199 ? -55.819 -0.281 1.731 1.00 14.52 224 PRO A N 1
ATOM 1408 C CA . PRO A 1 199 ? -55.243 1.055 1.538 1.00 16.06 224 PRO A CA 1
ATOM 1409 C C . PRO A 1 199 ? -55.652 2.026 2.640 1.00 22.24 224 PRO A C 1
ATOM 1410 O O . PRO A 1 199 ? -56.840 2.168 2.934 1.00 20.45 224 PRO A O 1
ATOM 1414 N N . GLN A 1 200 ? -54.671 2.685 3.249 1.00 22.51 225 GLN A N 1
ATOM 1415 C CA . GLN A 1 200 ? -54.962 3.604 4.340 1.00 26.46 225 GLN A CA 1
ATOM 1416 C C . GLN A 1 200 ? -55.667 4.847 3.813 1.00 26.13 225 GLN A C 1
ATOM 1417 O O . GLN A 1 200 ? -55.319 5.377 2.754 1.00 23.49 225 GLN A O 1
ATOM 1423 N N . MET A 1 201 ? -56.677 5.304 4.558 1.00 28.76 226 MET A N 1
ATOM 1424 C CA . MET A 1 201 ? -57.467 6.448 4.114 1.00 34.23 226 MET A CA 1
ATOM 1425 C C . MET A 1 201 ? -56.636 7.722 4.052 1.00 35.02 226 MET A C 1
ATOM 1426 O O . MET A 1 201 ? -56.907 8.594 3.218 1.00 39.92 226 MET A O 1
ATOM 1431 N N . CYS A 1 202 ? -55.625 7.847 4.916 1.00 36.38 227 CYS A N 1
ATOM 143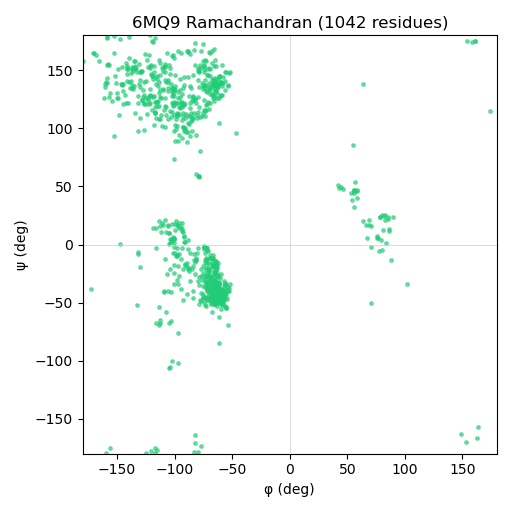2 C CA . CYS A 1 202 ? -54.797 9.048 4.935 1.00 40.17 227 CYS A CA 1
ATOM 1433 C C . CYS A 1 202 ? -53.994 9.224 3.653 1.00 38.88 227 CYS A C 1
ATOM 1434 O O . CYS A 1 202 ? -53.507 10.328 3.390 1.00 40.08 227 CYS A O 1
ATOM 1437 N N . PHE A 1 203 ? -53.847 8.171 2.852 1.00 38.78 228 PHE A N 1
ATOM 1438 C CA . PHE A 1 203 ? -53.105 8.241 1.602 1.00 39.52 228 PHE A CA 1
ATOM 1439 C C . PHE A 1 203 ? -54.007 8.362 0.380 1.00 44.19 228 PHE A C 1
ATOM 1440 O O . PHE A 1 203 ? -53.497 8.394 -0.745 1.00 48.04 228 PHE A O 1
ATOM 1448 N N . ASP A 1 204 ? -55.327 8.423 0.568 1.00 39.33 229 ASP A N 1
ATOM 1449 C CA . ASP A 1 204 ? -56.228 8.733 -0.534 1.00 40.37 229 ASP A CA 1
ATOM 1450 C C . ASP A 1 204 ? -55.911 10.124 -1.067 1.00 42.16 229 ASP A C 1
ATOM 1451 O O . ASP A 1 204 ? -56.245 11.129 -0.433 1.00 45.84 229 ASP A O 1
ATOM 1456 N N . GLU A 1 205 ? -55.259 10.190 -2.227 1.00 45.72 230 GLU A N 1
ATOM 1457 C CA . GLU A 1 205 ? -54.777 11.459 -2.758 1.00 49.68 230 GLU A CA 1
ATOM 1458 C C . GLU A 1 205 ? -55.850 12.262 -3.479 1.00 53.32 230 GLU A C 1
ATOM 1459 O O . GLU A 1 205 ? -55.634 13.451 -3.741 1.00 54.34 230 GLU A O 1
ATOM 1461 N N . ASP A 1 206 ? -56.994 11.661 -3.800 1.00 55.50 231 ASP A N 1
ATOM 1462 C CA . ASP A 1 206 ? -57.991 12.332 -4.620 1.00 61.00 231 ASP A CA 1
ATOM 1463 C C . ASP A 1 206 ? -59.370 11.781 -4.291 1.00 58.72 231 ASP A C 1
ATOM 1464 O O . ASP A 1 206 ? -59.507 10.732 -3.655 1.00 54.86 231 ASP A O 1
ATOM 1469 N N . ILE A 1 207 ? -60.399 12.515 -4.726 1.00 50.97 232 ILE A N 1
ATOM 1470 C CA . ILE A 1 207 ? -61.770 12.028 -4.596 1.00 46.11 232 ILE A CA 1
ATOM 1471 C C . ILE A 1 207 ? -61.940 10.724 -5.363 1.00 41.37 232 ILE A C 1
ATOM 1472 O O . ILE A 1 207 ? -62.639 9.806 -4.914 1.00 42.77 232 ILE A O 1
ATOM 1477 N N . ASN A 1 208 ? -61.299 10.616 -6.531 1.00 40.51 233 ASN A N 1
ATOM 1478 C CA . ASN A 1 208 ? -61.321 9.360 -7.272 1.00 40.30 233 ASN A CA 1
ATOM 1479 C C . ASN A 1 208 ? -60.679 8.237 -6.469 1.00 38.63 233 ASN A C 1
ATOM 1480 O O . ASN A 1 208 ? -61.137 7.090 -6.514 1.00 37.89 233 ASN A O 1
ATOM 1485 N N . ASP A 1 209 ? -59.611 8.548 -5.730 1.00 37.44 234 ASP A N 1
ATOM 1486 C CA . ASP A 1 209 ? -58.989 7.540 -4.879 1.00 34.63 234 ASP A CA 1
ATOM 1487 C C . ASP A 1 209 ? -59.915 7.135 -3.742 1.00 31.57 234 ASP A C 1
ATOM 1488 O O . ASP A 1 209 ? -60.008 5.950 -3.406 1.00 29.95 234 ASP A O 1
ATOM 1493 N N . LYS A 1 210 ? -60.612 8.104 -3.142 1.00 31.74 235 LYS A N 1
ATOM 1494 C CA . LYS A 1 210 ? -61.539 7.787 -2.061 1.00 34.68 235 LYS A CA 1
ATOM 1495 C C . LYS A 1 210 ? -62.651 6.861 -2.538 1.00 34.90 235 LYS A C 1
ATOM 1496 O O . LYS A 1 210 ? -62.997 5.891 -1.854 1.00 31.57 235 LYS A O 1
ATOM 1498 N N . ILE A 1 211 ? -63.215 7.137 -3.716 1.00 34.96 236 ILE A N 1
ATOM 1499 C CA . ILE A 1 211 ? -64.308 6.316 -4.231 1.00 34.00 236 ILE A CA 1
ATOM 1500 C C . ILE A 1 211 ? -63.823 4.901 -4.517 1.00 32.03 236 ILE A C 1
ATOM 1501 O O . ILE A 1 211 ? -64.466 3.915 -4.134 1.00 30.12 236 ILE A O 1
ATOM 1506 N N . LEU A 1 212 ? -62.676 4.779 -5.188 1.00 31.23 237 LEU A N 1
ATOM 1507 C CA . LEU A 1 212 ? -62.160 3.461 -5.539 1.00 28.15 237 LEU A CA 1
ATOM 1508 C C . LEU A 1 212 ? -61.679 2.704 -4.308 1.00 26.31 237 LEU A C 1
ATOM 1509 O O . LEU A 1 212 ? -61.943 1.503 -4.168 1.00 21.82 237 LEU A O 1
ATOM 1514 N N . ASN A 1 213 ? -60.968 3.383 -3.403 1.00 24.54 238 ASN A N 1
ATOM 1515 C CA . ASN A 1 213 ? -60.407 2.687 -2.249 1.00 20.52 238 ASN A CA 1
ATOM 1516 C C . ASN A 1 213 ? -61.473 2.346 -1.216 1.00 21.22 238 ASN A C 1
ATOM 1517 O O . ASN A 1 213 ? -61.314 1.377 -0.467 1.00 19.58 238 ASN A O 1
ATOM 1522 N N . SER A 1 214 ? -62.560 3.121 -1.153 1.00 22.29 239 SER A N 1
ATOM 1523 C CA . SER A 1 214 ? -63.650 2.761 -0.250 1.00 24.64 239 SER A CA 1
ATOM 1524 C C . SER A 1 214 ? -64.299 1.446 -0.660 1.00 23.73 239 SER A C 1
ATOM 1525 O O . SER A 1 214 ? -64.727 0.672 0.204 1.00 22.63 239 SER A O 1
ATOM 1528 N N . LYS A 1 215 ? -64.380 1.175 -1.966 1.00 19.89 240 LYS A N 1
ATOM 1529 C CA . LYS A 1 215 ? -64.894 -0.113 -2.422 1.00 24.84 240 LYS A CA 1
ATOM 1530 C C . LYS A 1 215 ? -63.983 -1.253 -1.984 1.00 23.58 240 LYS A C 1
ATOM 1531 O O . LYS A 1 215 ? -64.461 -2.333 -1.617 1.00 22.70 240 LYS A O 1
ATOM 1537 N N . LEU A 1 216 ? -62.666 -1.036 -2.023 1.00 25.33 241 LEU A N 1
ATOM 1538 C CA . LEU A 1 216 ? -61.736 -2.062 -1.560 1.00 25.98 241 LEU A CA 1
ATOM 1539 C C . LEU A 1 216 ? -61.784 -2.211 -0.045 1.00 20.11 241 LEU A C 1
ATOM 1540 O O . LEU A 1 216 ? -61.814 -3.334 0.472 1.00 18.23 241 LEU A O 1
ATOM 1545 N N . ARG A 1 217 ? -61.785 -1.091 0.683 1.00 19.08 242 ARG A N 1
ATOM 1546 C CA . ARG A 1 217 ? -61.827 -1.158 2.140 1.00 20.92 242 ARG A CA 1
ATOM 1547 C C . ARG A 1 217 ? -63.105 -1.817 2.636 1.00 21.67 242 ARG A C 1
ATOM 1548 O O . ARG A 1 217 ? -63.119 -2.401 3.727 1.00 20.63 242 ARG A O 1
ATOM 1556 N N . ASP A 1 218 ? -64.185 -1.735 1.856 1.00 17.30 243 ASP A N 1
ATOM 1557 C CA . ASP A 1 218 ? -65.428 -2.392 2.246 1.00 17.96 243 ASP A CA 1
ATOM 1558 C C . ASP A 1 218 ? -65.274 -3.907 2.294 1.00 18.13 243 ASP A C 1
ATOM 1559 O O . ASP A 1 218 ? -65.901 -4.568 3.130 1.00 16.12 243 ASP A O 1
ATOM 1564 N N . ARG A 1 219 ? -64.442 -4.471 1.416 1.00 19.08 244 ARG A N 1
ATOM 1565 C CA . ARG A 1 219 ? -64.294 -5.916 1.298 1.00 17.52 244 ARG A CA 1
ATOM 1566 C C . ARG A 1 219 ? -63.086 -6.469 2.041 1.00 19.07 244 ARG A C 1
ATOM 1567 O O . ARG A 1 219 ? -62.958 -7.692 2.150 1.00 20.25 244 ARG A O 1
ATOM 1575 N N . ILE A 1 220 ? -62.203 -5.614 2.543 1.00 16.77 245 ILE A N 1
ATOM 1576 C CA . ILE A 1 220 ? -61.020 -6.065 3.266 1.00 14.38 245 ILE A CA 1
ATOM 1577 C C . ILE A 1 220 ? -61.365 -6.244 4.740 1.00 15.20 245 ILE A C 1
ATOM 1578 O O . ILE A 1 220 ? -61.883 -5.321 5.367 1.00 15.70 245 ILE A O 1
ATOM 1583 N N . PRO A 1 221 ? -61.057 -7.422 5.315 1.00 14.99 246 PRO A N 1
ATOM 1584 C CA . PRO A 1 221 ? -60.297 -8.551 4.757 1.00 16.94 246 PRO A CA 1
ATOM 1585 C C . PRO A 1 221 ? -61.045 -9.399 3.733 1.00 16.88 246 PRO A C 1
ATOM 1586 O O . PRO A 1 221 ? -62.196 -9.771 3.967 1.00 18.56 246 PRO A O 1
ATOM 1590 N N . PHE A 1 222 ? -60.385 -9.702 2.616 1.00 11.40 247 PHE A N 1
ATOM 1591 C CA . PHE A 1 222 ? -60.975 -10.569 1.606 1.00 14.98 247 PHE A CA 1
ATOM 1592 C C . PHE A 1 222 ? -61.156 -11.977 2.161 1.00 15.42 247 PHE A C 1
ATOM 1593 O O . PHE A 1 222 ? -60.304 -12.489 2.892 1.00 13.16 247 PHE A O 1
ATOM 1601 N N . ALA A 1 223 ? -62.273 -12.605 1.805 1.00 12.14 248 ALA A N 1
ATOM 1602 C CA . ALA A 1 223 ? -62.550 -13.986 2.196 1.00 15.03 248 ALA A CA 1
ATOM 1603 C C . ALA A 1 223 ? -62.011 -14.888 1.094 1.00 13.56 248 ALA A C 1
ATOM 1604 O O . ALA A 1 223 ? -62.664 -15.091 0.068 1.00 19.62 248 ALA A O 1
ATOM 1606 N N . VAL A 1 224 ? -60.814 -15.431 1.298 1.00 13.25 249 VAL A N 1
ATOM 1607 C CA . VAL A 1 224 ? -60.077 -16.087 0.227 1.00 16.58 249 VAL A CA 1
ATOM 1608 C C . VAL A 1 224 ? -60.054 -17.593 0.436 1.00 17.15 249 VAL A C 1
ATOM 1609 O O . VAL A 1 224 ? -60.145 -18.101 1.560 1.00 12.82 249 VAL A O 1
ATOM 1613 N N . VAL A 1 225 ? -59.929 -18.304 -0.681 1.00 12.65 250 VAL A N 1
ATOM 1614 C CA . VAL A 1 225 ? -59.699 -19.740 -0.724 1.00 13.58 250 VAL A CA 1
ATOM 1615 C C . VAL A 1 225 ? -58.530 -19.982 -1.666 1.00 17.65 250 VAL A C 1
ATOM 1616 O O . VAL A 1 225 ? -58.459 -19.372 -2.738 1.00 15.42 250 VAL A O 1
ATOM 1620 N N . GLY A 1 226 ? -57.602 -20.841 -1.257 1.00 18.03 251 GLY A N 1
ATOM 1621 C CA . GLY A 1 226 ? -56.443 -21.170 -2.065 1.00 16.41 251 GLY A CA 1
ATOM 1622 C C . GLY A 1 226 ? -56.573 -22.537 -2.711 1.00 18.64 251 GLY A C 1
ATOM 1623 O O . GLY A 1 226 ? -57.254 -23.420 -2.197 1.00 18.92 251 GLY A O 1
ATOM 1624 N N . ALA A 1 227 ? -55.918 -22.700 -3.861 1.00 15.67 252 ALA A N 1
ATOM 1625 C CA . ALA A 1 227 ? -55.938 -23.975 -4.567 1.00 19.81 252 ALA A CA 1
ATOM 1626 C C . ALA A 1 227 ? -54.725 -24.066 -5.477 1.00 27.64 252 ALA A C 1
ATOM 1627 O O . ALA A 1 227 ? -54.492 -23.166 -6.288 1.00 28.73 252 ALA A O 1
ATOM 1629 N N . ASP A 1 228 ? -53.968 -25.154 -5.343 1.00 27.65 253 ASP A N 1
ATOM 1630 C CA . ASP A 1 228 ? -52.821 -25.426 -6.195 1.00 35.61 253 ASP A CA 1
ATOM 1631 C C . ASP A 1 228 ? -53.100 -26.509 -7.227 1.00 32.76 253 ASP A C 1
ATOM 1632 O O . ASP A 1 228 ? -52.203 -26.854 -8.003 1.00 34.44 253 ASP A O 1
ATOM 1637 N N . GLN A 1 229 ? -54.311 -27.056 -7.252 1.00 28.34 254 GLN A N 1
ATOM 1638 C CA . GLN A 1 229 ? -54.705 -28.089 -8.197 1.00 28.13 254 GLN A CA 1
ATOM 1639 C C . GLN A 1 229 ? -55.669 -27.501 -9.218 1.00 27.04 254 GLN A C 1
ATOM 1640 O O . GLN A 1 229 ? -56.526 -26.682 -8.873 1.00 23.26 254 GLN A O 1
ATOM 1646 N N . GLU A 1 230 ? -55.526 -27.916 -10.472 1.00 21.15 255 GLU A N 1
ATOM 1647 C CA . GLU A 1 230 ? -56.440 -27.508 -11.527 1.00 24.10 255 GLU A CA 1
ATOM 1648 C C . GLU A 1 230 ? -57.400 -28.646 -11.858 1.00 21.76 255 GLU A C 1
ATOM 1649 O O . GLU A 1 230 ? -57.050 -29.826 -11.772 1.00 18.30 255 GLU A O 1
ATOM 1655 N N . HIS A 1 231 ? -58.627 -28.275 -12.217 1.00 18.27 256 HIS A N 1
ATOM 1656 C CA . HIS A 1 231 ? -59.672 -29.230 -12.550 1.00 18.29 256 HIS A CA 1
ATOM 1657 C C . HIS A 1 231 ? -60.392 -28.785 -13.812 1.00 21.29 256 HIS A C 1
ATOM 1658 O O . HIS A 1 231 ? -60.463 -27.592 -14.117 1.00 24.14 256 HIS A O 1
ATOM 1665 N N . LEU A 1 232 ? -60.931 -29.758 -14.540 1.00 21.03 257 LEU A N 1
ATOM 1666 C CA . LEU A 1 232 ? -61.741 -29.489 -15.723 1.00 23.36 257 LEU A CA 1
ATOM 1667 C C . LEU A 1 232 ? -63.201 -29.425 -15.292 1.00 24.66 257 LEU A C 1
ATOM 1668 O O . LEU A 1 232 ? -63.790 -30.445 -14.917 1.00 21.92 257 LEU A O 1
ATOM 1673 N N . VAL A 1 233 ? -63.782 -28.229 -15.332 1.00 19.69 258 VAL A N 1
ATOM 1674 C CA . VAL A 1 233 ? -65.164 -28.004 -14.918 1.00 20.67 258 VAL A CA 1
ATOM 1675 C C . VAL A 1 233 ? -65.897 -27.354 -16.082 1.00 22.23 258 VAL A C 1
ATOM 1676 O O . VAL A 1 233 ? -65.616 -26.199 -16.433 1.00 17.48 258 VAL A O 1
ATOM 1680 N N . ASN A 1 234 ? -66.838 -28.092 -16.675 1.00 17.51 259 ASN A N 1
ATOM 1681 C CA . ASN A 1 234 ? -67.667 -27.596 -17.775 1.00 18.98 259 ASN A CA 1
ATOM 1682 C C . ASN A 1 234 ? -66.811 -27.035 -18.910 1.00 26.34 259 ASN A C 1
ATOM 1683 O O . ASN A 1 234 ? -67.094 -25.972 -19.467 1.00 20.39 259 ASN A O 1
ATOM 1688 N N . GLY A 1 235 ? -65.749 -27.764 -19.252 1.00 22.80 260 GLY A N 1
ATOM 1689 C CA . GLY A 1 235 ? -64.876 -27.389 -20.344 1.00 25.21 260 GLY A CA 1
ATOM 1690 C C . GLY A 1 235 ? -63.799 -26.380 -20.007 1.00 20.88 260 GLY A C 1
ATOM 1691 O O . GLY A 1 235 ? -63.028 -26.007 -20.898 1.00 24.00 260 GLY A O 1
ATOM 1692 N N . ARG A 1 236 ? -63.712 -25.931 -18.759 1.00 21.93 261 ARG A N 1
ATOM 1693 C CA . ARG A 1 236 ? -62.746 -24.921 -18.350 1.00 25.92 261 ARG A CA 1
ATOM 1694 C C . ARG A 1 236 ? -61.719 -25.541 -17.414 1.00 24.37 261 ARG A C 1
ATOM 1695 O O . ARG A 1 236 ? -62.082 -26.255 -16.474 1.00 19.73 261 ARG A O 1
ATOM 1703 N N . CYS A 1 237 ? -60.443 -25.272 -17.674 1.00 21.43 262 CYS A N 1
ATOM 1704 C CA A CYS A 1 237 ? -59.365 -25.678 -16.779 0.72 22.97 262 CYS A CA 1
ATOM 1705 C CA B CYS A 1 237 ? -59.364 -25.677 -16.780 0.28 23.31 262 CYS A CA 1
ATOM 1706 C C . CYS A 1 237 ? -59.206 -24.595 -15.717 1.00 19.97 262 CYS A C 1
ATOM 1707 O O . CYS A 1 237 ? -58.699 -23.506 -16.002 1.00 21.60 262 CYS A O 1
ATOM 1712 N N . VAL A 1 238 ? -59.647 -24.888 -14.494 1.00 16.64 263 VAL A N 1
ATOM 1713 C CA . VAL A 1 238 ? -59.685 -23.890 -13.433 1.00 15.47 263 VAL A CA 1
ATOM 1714 C C . VAL A 1 238 ? -59.002 -24.415 -12.178 1.00 18.17 263 VAL A C 1
ATOM 1715 O O . VAL A 1 238 ? -59.008 -25.617 -11.893 1.00 21.28 263 VAL A O 1
ATOM 1719 N N . LEU A 1 239 ? -58.410 -23.491 -11.425 1.00 13.27 264 LEU A N 1
ATOM 1720 C CA . LEU A 1 239 ? -57.888 -23.816 -10.107 1.00 16.84 264 LEU A CA 1
ATOM 1721 C C . LEU A 1 239 ? -59.043 -24.020 -9.140 1.00 17.19 264 LEU A C 1
ATOM 1722 O O . LEU A 1 239 ? -60.013 -23.258 -9.143 1.00 17.12 264 LEU A O 1
ATOM 1727 N N . GLY A 1 240 ? -58.944 -25.048 -8.307 1.00 14.92 265 GLY A N 1
ATOM 1728 C CA . GLY A 1 240 ? -60.055 -25.305 -7.411 1.00 14.51 265 GLY A CA 1
ATOM 1729 C C . GLY A 1 240 ? -59.722 -26.341 -6.365 1.00 16.08 265 GLY A C 1
ATOM 1730 O O . GLY A 1 240 ? -58.736 -27.076 -6.468 1.00 16.71 265 GLY A O 1
ATOM 1731 N N . ARG A 1 241 ? -60.568 -26.376 -5.340 1.00 16.42 266 ARG A N 1
ATOM 1732 C CA . ARG A 1 241 ? -60.528 -27.393 -4.299 1.00 17.86 266 ARG A CA 1
ATOM 1733 C C . ARG A 1 241 ? -61.666 -28.369 -4.553 1.00 22.13 266 ARG A C 1
ATOM 1734 O O . ARG A 1 241 ? -62.840 -27.990 -4.479 1.00 19.67 266 ARG A O 1
ATOM 1742 N N . LYS A 1 242 ? -61.318 -29.612 -4.866 1.00 21.66 267 LYS A N 1
ATOM 1743 C CA . LYS A 1 242 ? -62.321 -30.627 -5.153 1.00 23.48 267 LYS A CA 1
ATOM 1744 C C . LYS A 1 242 ? -62.808 -31.235 -3.845 1.00 27.62 267 LYS A C 1
ATOM 1745 O O . LYS A 1 242 ? -62.006 -31.738 -3.050 1.00 30.75 267 LYS A O 1
ATOM 1751 N N . THR A 1 243 ? -64.114 -31.171 -3.614 1.00 30.91 268 THR A N 1
ATOM 1752 C CA . THR A 1 243 ? -64.762 -31.781 -2.462 1.00 37.05 268 THR A CA 1
ATOM 1753 C C . THR A 1 243 ? -65.801 -32.785 -2.949 1.00 38.12 268 THR A C 1
ATOM 1754 O O . THR A 1 243 ? -65.972 -33.006 -4.150 1.00 37.51 268 THR A O 1
ATOM 1758 N N . LYS A 1 244 ? -66.508 -33.395 -1.994 1.00 42.18 269 LYS A N 1
ATOM 1759 C CA . LYS A 1 244 ? -67.547 -34.353 -2.352 1.00 44.64 269 LYS A CA 1
ATOM 1760 C C . LYS A 1 244 ? -68.708 -33.684 -3.077 1.00 44.37 269 LYS A C 1
ATOM 1761 O O . LYS A 1 244 ? -69.411 -34.341 -3.852 1.00 45.87 269 LYS A O 1
ATOM 1763 N N . TRP A 1 245 ? -68.917 -32.387 -2.851 1.00 46.76 270 TRP A N 1
ATOM 1764 C CA . TRP A 1 245 ? -70.048 -31.666 -3.419 1.00 50.46 270 TRP A CA 1
ATOM 1765 C C . TRP A 1 245 ? -69.719 -30.927 -4.710 1.00 48.33 270 TRP A C 1
ATOM 1766 O O . TRP A 1 245 ? -70.637 -30.411 -5.357 1.00 49.62 270 TRP A O 1
ATOM 1777 N N . GLY A 1 246 ? -68.456 -30.859 -5.097 1.00 42.06 271 GLY A N 1
ATOM 1778 C CA . GLY A 1 246 ? -68.067 -30.171 -6.310 1.00 34.65 271 GLY A CA 1
ATOM 1779 C C . GLY A 1 246 ? -66.684 -29.570 -6.156 1.00 28.04 271 GLY A C 1
ATOM 1780 O O . GLY A 1 246 ? -65.929 -29.940 -5.263 1.00 23.01 271 GLY A O 1
ATOM 1781 N N . ILE A 1 247 ? -66.372 -28.634 -7.048 1.00 28.24 272 ILE A N 1
ATOM 1782 C CA . ILE A 1 247 ? -65.093 -27.934 -7.045 1.00 23.57 272 ILE A CA 1
ATOM 1783 C C . ILE A 1 247 ? -65.327 -26.502 -6.586 1.00 19.82 272 ILE A C 1
ATOM 1784 O O . ILE A 1 247 ? -66.173 -25.792 -7.145 1.00 15.96 272 ILE A O 1
ATOM 1789 N N . ILE A 1 248 ? -64.583 -26.082 -5.567 1.00 16.23 273 ILE A N 1
ATOM 1790 C CA . ILE A 1 248 ? -64.568 -24.684 -5.146 1.00 17.52 273 ILE A CA 1
ATOM 1791 C C . ILE A 1 248 ? -63.562 -23.951 -6.027 1.00 17.32 273 ILE A C 1
ATOM 1792 O O . ILE A 1 248 ? -62.354 -24.143 -5.887 1.00 15.24 273 ILE A O 1
ATOM 1797 N N . GLU A 1 249 ? -64.056 -23.108 -6.931 1.00 19.17 274 GLU A N 1
ATOM 1798 C CA . GLU A 1 249 ? -63.219 -22.435 -7.923 1.00 16.53 274 GLU A CA 1
ATOM 1799 C C . GLU A 1 249 ? -62.666 -21.145 -7.324 1.00 17.43 274 GLU A C 1
ATOM 1800 O O . GLU A 1 249 ? -63.410 -20.182 -7.118 1.00 18.27 274 GLU A O 1
ATOM 1806 N N . VAL A 1 250 ? -61.354 -21.111 -7.077 1.00 15.36 275 VAL A N 1
ATOM 1807 C CA . VAL A 1 250 ? -60.775 -20.005 -6.319 1.00 15.85 275 VAL A CA 1
ATOM 1808 C C . VAL A 1 250 ? -60.656 -18.721 -7.133 1.00 15.20 275 VAL A C 1
ATOM 1809 O O . VAL A 1 250 ? -60.519 -17.641 -6.549 1.00 17.41 275 VAL A O 1
ATOM 1813 N N . GLU A 1 251 ? -60.705 -18.795 -8.461 1.00 14.76 276 GLU A N 1
ATOM 1814 C CA . GLU A 1 251 ? -60.695 -17.597 -9.292 1.00 16.79 276 GLU A CA 1
ATOM 1815 C C . GLU A 1 251 ? -62.093 -17.215 -9.760 1.00 18.17 276 GLU A C 1
ATOM 1816 O O . GLU A 1 251 ? -62.237 -16.440 -10.712 1.00 15.26 276 GLU A O 1
ATOM 1822 N N . ASN A 1 252 ? -63.119 -17.747 -9.104 1.00 12.83 277 ASN A N 1
ATOM 1823 C CA . ASN A 1 252 ? -64.517 -17.471 -9.405 1.00 13.89 277 ASN A CA 1
ATOM 1824 C C . ASN A 1 252 ? -65.076 -16.598 -8.289 1.00 18.56 277 ASN A C 1
ATOM 1825 O O . ASN A 1 252 ? -65.109 -17.021 -7.129 1.00 16.07 277 ASN A O 1
ATOM 1830 N N . MET A 1 253 ? -65.517 -15.386 -8.641 1.00 19.69 278 MET A N 1
ATOM 1831 C CA . MET A 1 253 ? -66.034 -14.461 -7.636 1.00 22.84 278 MET A CA 1
ATOM 1832 C C . MET A 1 253 ? -67.279 -14.991 -6.934 1.00 22.54 278 MET A C 1
ATOM 1833 O O . MET A 1 253 ? -67.550 -14.600 -5.794 1.00 26.27 278 MET A O 1
ATOM 1838 N N . ALA A 1 254 ? -68.041 -15.870 -7.580 1.00 18.24 279 ALA A N 1
ATOM 1839 C CA . ALA A 1 254 ? -69.198 -16.464 -6.923 1.00 23.49 279 ALA A CA 1
ATOM 1840 C C . ALA A 1 254 ? -68.808 -17.469 -5.852 1.00 19.33 279 ALA A C 1
ATOM 1841 O O . ALA A 1 254 ? -69.671 -17.873 -5.067 1.00 22.92 279 ALA A O 1
ATOM 1843 N N . HIS A 1 255 ? -67.542 -17.877 -5.796 1.00 18.01 280 HIS A N 1
ATOM 1844 C CA . HIS A 1 255 ? -67.076 -18.873 -4.839 1.00 16.42 280 HIS A CA 1
ATOM 1845 C C . HIS A 1 255 ? -66.193 -18.302 -3.741 1.00 15.26 280 HIS A C 1
ATOM 1846 O O . HIS A 1 255 ? -66.320 -18.709 -2.585 1.00 17.39 280 HIS A O 1
ATOM 1853 N N . CYS A 1 256 ? -65.303 -17.365 -4.058 1.00 12.16 281 CYS A N 1
ATOM 1854 C CA . CYS A 1 256 ? -64.482 -16.728 -3.037 1.00 16.93 281 CYS A CA 1
ATOM 1855 C C . CYS A 1 256 ? -63.974 -15.399 -3.583 1.00 15.84 281 CYS A C 1
ATOM 1856 O O . CYS A 1 256 ? -64.237 -15.034 -4.732 1.00 18.69 281 CYS A O 1
ATOM 1859 N N . GLU A 1 257 ? -63.228 -14.682 -2.746 1.00 15.79 282 GLU A N 1
ATOM 1860 C CA . GLU A 1 257 ? -62.747 -13.346 -3.069 1.00 14.70 282 GLU A CA 1
ATOM 1861 C C . GLU A 1 257 ? -61.260 -13.309 -3.397 1.00 16.59 282 GLU A C 1
ATOM 1862 O O . GLU A 1 257 ? -60.667 -12.224 -3.402 1.00 18.97 282 GLU A O 1
ATOM 1868 N N . PHE A 1 258 ? -60.640 -14.457 -3.671 1.00 14.90 283 PHE A N 1
ATOM 1869 C CA . PHE A 1 258 ? -59.270 -14.444 -4.181 1.00 14.78 283 PHE A CA 1
ATOM 1870 C C . PHE A 1 258 ? -59.083 -13.546 -5.402 1.00 10.67 283 PHE A C 1
ATOM 1871 O O . PHE A 1 258 ? -58.037 -12.879 -5.481 1.00 11.52 283 PHE A O 1
ATOM 1879 N N . PRO A 1 259 ? -60.001 -13.487 -6.376 1.00 16.04 284 PRO A N 1
ATOM 1880 C CA . PRO A 1 259 ? -59.801 -12.536 -7.483 1.00 14.58 284 PRO A CA 1
ATOM 1881 C C . PRO A 1 259 ? -59.647 -11.097 -7.022 1.00 16.00 284 PRO A C 1
ATOM 1882 O O . PRO A 1 259 ? -58.931 -10.324 -7.673 1.00 18.78 284 PRO A O 1
ATOM 1886 N N . LEU A 1 260 ? -60.295 -10.712 -5.920 1.00 15.95 285 LEU A N 1
ATOM 1887 C CA . LEU A 1 260 ? -60.128 -9.356 -5.406 1.00 15.63 285 LEU A CA 1
ATOM 1888 C C . LEU A 1 260 ? -58.713 -9.132 -4.893 1.00 17.84 285 LEU A C 1
ATOM 1889 O O . LEU A 1 260 ? -58.105 -8.089 -5.161 1.00 15.35 285 LEU A O 1
ATOM 1894 N N . LEU A 1 261 ? -58.177 -10.097 -4.143 1.00 11.75 286 LEU A N 1
ATOM 1895 C CA . LEU A 1 261 ? -56.804 -9.994 -3.665 1.00 15.21 286 LEU A CA 1
ATOM 1896 C C . LEU A 1 261 ? -55.824 -10.002 -4.828 1.00 18.06 286 LEU A C 1
ATOM 1897 O O . LEU A 1 261 ? -54.882 -9.202 -4.871 1.00 17.00 286 LEU A O 1
ATOM 1902 N N . ARG A 1 262 ? -56.037 -10.906 -5.785 1.00 16.08 287 ARG A N 1
ATOM 1903 C CA . ARG A 1 262 ? -55.147 -11.018 -6.936 1.00 14.98 287 ARG A CA 1
ATOM 1904 C C . ARG A 1 262 ? -55.158 -9.740 -7.768 1.00 17.12 287 ARG A C 1
ATOM 1905 O O . ARG A 1 262 ? -54.103 -9.237 -8.169 1.00 16.01 287 ARG A O 1
ATOM 1913 N N . ASP A 1 263 ? -56.349 -9.199 -8.037 1.00 15.90 288 ASP A N 1
ATOM 1914 C CA . ASP A 1 263 ? -56.444 -7.979 -8.835 1.00 19.57 288 ASP A CA 1
ATOM 1915 C C . ASP A 1 263 ? -55.832 -6.787 -8.110 1.00 22.32 288 ASP A C 1
ATOM 1916 O O . ASP A 1 263 ? -55.158 -5.958 -8.733 1.00 22.24 288 ASP A O 1
ATOM 1921 N N . LEU A 1 264 ? -56.062 -6.677 -6.798 1.00 18.30 289 LEU A N 1
ATOM 1922 C CA . LEU A 1 264 ? -55.455 -5.598 -6.025 1.00 18.44 289 LEU A CA 1
ATOM 1923 C C . LEU A 1 264 ? -53.938 -5.640 -6.133 1.00 19.16 289 LEU A C 1
ATOM 1924 O O . LEU A 1 264 ? -53.295 -4.627 -6.431 1.00 16.93 289 LEU A O 1
ATOM 1929 N N . LEU A 1 265 ? -53.349 -6.811 -5.882 1.00 17.12 290 LEU A N 1
ATOM 1930 C CA . LEU A 1 265 ? -51.896 -6.924 -5.807 1.00 15.11 290 LEU A CA 1
ATOM 1931 C C . LEU A 1 265 ? -51.244 -6.683 -7.161 1.00 18.67 290 LEU A C 1
ATOM 1932 O O . LEU A 1 265 ? -50.242 -5.967 -7.259 1.00 20.52 290 LEU A O 1
ATOM 1937 N N . ILE A 1 266 ? -51.790 -7.283 -8.217 1.00 15.39 291 ILE A N 1
ATOM 1938 C CA . ILE A 1 266 ? -51.074 -7.369 -9.484 1.00 20.54 291 ILE A CA 1
ATOM 1939 C C . ILE A 1 266 ? -51.558 -6.317 -10.474 1.00 25.92 291 ILE A C 1
ATOM 1940 O O . ILE A 1 266 ? -50.772 -5.804 -11.278 1.00 28.85 291 ILE A O 1
ATOM 1945 N N . ARG A 1 267 ? -52.846 -5.983 -10.427 1.00 19.21 292 ARG A N 1
ATOM 1946 C CA . ARG A 1 267 ? -53.421 -5.136 -11.466 1.00 28.25 292 ARG A CA 1
ATOM 1947 C C . ARG A 1 267 ? -53.627 -3.697 -11.013 1.00 29.25 292 ARG A C 1
ATOM 1948 O O . ARG A 1 267 ? -52.979 -2.779 -11.528 1.00 37.19 292 ARG A O 1
ATOM 1950 N N . SER A 1 268 ? -54.523 -3.490 -10.047 1.00 21.06 293 SER A N 1
ATOM 1951 C CA . SER A 1 268 ? -55.029 -2.146 -9.782 1.00 23.67 293 SER A CA 1
ATOM 1952 C C . SER A 1 268 ? -54.109 -1.338 -8.871 1.00 23.19 293 SER A C 1
ATOM 1953 O O . SER A 1 268 ? -53.912 -0.140 -9.098 1.00 22.74 293 SER A O 1
ATOM 1956 N N . HIS A 1 269 ? -53.542 -1.963 -7.838 1.00 21.33 294 HIS A N 1
ATOM 1957 C CA . HIS A 1 269 ? -52.821 -1.228 -6.804 1.00 18.00 294 HIS A CA 1
ATOM 1958 C C . HIS A 1 269 ? -51.354 -1.619 -6.693 1.00 20.07 294 HIS A C 1
ATOM 1959 O O . HIS A 1 269 ? -50.706 -1.265 -5.700 1.00 16.51 294 HIS A O 1
ATOM 1966 N N . LEU A 1 270 ? -50.813 -2.327 -7.686 1.00 22.37 295 LEU A N 1
ATOM 1967 C CA . LEU A 1 270 ? -49.411 -2.730 -7.638 1.00 22.70 295 LEU A CA 1
ATOM 1968 C C . LEU A 1 270 ? -48.499 -1.522 -7.468 1.00 22.15 295 LEU A C 1
ATOM 1969 O O . LEU A 1 270 ? -47.663 -1.482 -6.557 1.00 17.54 295 LEU A O 1
ATOM 1974 N N . GLN A 1 271 ? -48.646 -0.524 -8.340 1.00 20.05 296 GLN A N 1
ATOM 1975 C CA . GLN A 1 271 ? -47.751 0.626 -8.287 1.00 25.40 296 GLN A CA 1
ATOM 1976 C C . GLN A 1 271 ? -47.944 1.426 -7.005 1.00 23.15 296 GLN A C 1
ATOM 1977 O O . GLN A 1 271 ? -46.968 1.901 -6.412 1.00 18.37 296 GLN A O 1
ATOM 1983 N N . ASP A 1 272 ? -49.193 1.588 -6.561 1.00 19.98 297 ASP A N 1
ATOM 1984 C CA . ASP A 1 272 ? -49.436 2.327 -5.326 1.00 19.82 297 ASP A CA 1
ATOM 1985 C C . ASP A 1 272 ? -48.770 1.645 -4.138 1.00 17.71 297 ASP A C 1
ATOM 1986 O O . ASP A 1 272 ? -48.205 2.315 -3.264 1.00 17.92 297 ASP A O 1
ATOM 1991 N N . LEU A 1 273 ? -48.819 0.313 -4.095 1.00 16.32 298 LEU A N 1
ATOM 1992 C CA . LEU A 1 273 ? -48.152 -0.426 -3.026 1.00 15.94 298 LEU A CA 1
ATOM 1993 C C . LEU A 1 273 ? -46.648 -0.174 -3.039 1.00 16.74 298 LEU A C 1
ATOM 1994 O O . LEU A 1 273 ? -46.040 0.070 -1.991 1.00 16.54 298 LEU A O 1
ATOM 1999 N N . LYS A 1 274 ? -46.032 -0.226 -4.222 1.00 19.42 299 LYS A N 1
ATOM 2000 C CA . LYS A 1 274 ? -44.604 0.061 -4.319 1.00 21.24 299 LYS A CA 1
ATOM 2001 C C . LYS A 1 274 ? -44.304 1.506 -3.940 1.00 19.78 299 LYS A C 1
ATOM 2002 O O . LYS A 1 274 ? -43.287 1.787 -3.294 1.00 19.17 299 LYS A O 1
ATOM 2008 N N . ASP A 1 275 ? -45.175 2.436 -4.336 1.00 16.15 300 ASP A N 1
ATOM 2009 C CA . ASP A 1 275 ? -44.938 3.848 -4.043 1.00 21.07 300 ASP A CA 1
ATOM 2010 C C . ASP A 1 275 ? -44.965 4.111 -2.543 1.00 20.07 300 ASP A C 1
ATOM 2011 O O . ASP A 1 275 ? -44.108 4.831 -2.014 1.00 18.41 300 ASP A O 1
ATOM 2016 N N . ILE A 1 276 ? -45.944 3.537 -1.839 1.00 16.53 301 ILE A N 1
ATOM 2017 C CA . ILE A 1 276 ? -46.011 3.696 -0.388 1.00 18.65 301 ILE A CA 1
ATOM 2018 C C . ILE A 1 276 ? -44.808 3.039 0.274 1.00 17.97 301 ILE A C 1
ATOM 2019 O O . ILE A 1 276 ? -44.239 3.576 1.232 1.00 21.19 301 ILE A O 1
ATOM 2024 N N . THR A 1 277 ? -44.405 1.867 -0.222 1.00 16.80 302 THR A N 1
ATOM 2025 C CA . THR A 1 277 ? -43.230 1.199 0.328 1.00 17.43 302 THR A CA 1
ATOM 2026 C C . THR A 1 277 ? -41.997 2.081 0.204 1.00 17.04 302 THR A C 1
ATOM 2027 O O . THR A 1 277 ? -41.217 2.211 1.154 1.00 18.95 302 THR A O 1
ATOM 2031 N N . HIS A 1 278 ? -41.820 2.715 -0.955 1.00 17.43 303 HIS A N 1
ATOM 2032 C CA . HIS A 1 278 ? -40.618 3.503 -1.201 1.00 16.22 303 HIS A CA 1
ATOM 2033 C C . HIS A 1 278 ? -40.661 4.833 -0.455 1.00 24.92 303 HIS A C 1
ATOM 2034 O O . HIS A 1 278 ? -39.682 5.227 0.188 1.00 21.72 303 HIS A O 1
ATOM 2041 N N . ASN A 1 279 ? -41.792 5.539 -0.528 1.00 22.85 304 ASN A N 1
ATOM 2042 C CA . ASN A 1 279 ? -41.868 6.905 -0.028 1.00 23.67 304 ASN A CA 1
ATOM 2043 C C . ASN A 1 279 ? -42.303 7.004 1.428 1.00 21.53 304 ASN A C 1
ATOM 2044 O O . ASN A 1 279 ? -42.090 8.050 2.047 1.00 23.36 304 ASN A O 1
ATOM 2049 N N . ILE A 1 280 ? -42.905 5.962 1.997 1.00 19.52 305 ILE A N 1
ATOM 2050 C CA . ILE A 1 280 ? -43.343 6.032 3.386 1.00 25.12 305 ILE A CA 1
ATOM 2051 C C . ILE A 1 280 ? -42.515 5.085 4.246 1.00 23.68 305 ILE A C 1
ATOM 2052 O O . ILE A 1 280 ? -41.779 5.525 5.136 1.00 24.45 305 ILE A O 1
ATOM 2057 N N . HIS A 1 281 ? -42.633 3.780 3.991 1.00 18.25 306 HIS A N 1
ATOM 2058 C CA . HIS A 1 281 ? -42.033 2.796 4.883 1.00 22.67 306 HIS A CA 1
ATOM 2059 C C . HIS A 1 281 ? -40.513 2.797 4.771 1.00 22.42 306 HIS A C 1
ATOM 2060 O O . HIS A 1 281 ? -39.809 2.815 5.788 1.00 24.25 306 HIS A O 1
ATOM 2067 N N . TYR A 1 282 ? -39.983 2.776 3.546 1.00 17.66 307 TYR A N 1
ATOM 2068 C CA . TYR A 1 282 ? -38.532 2.764 3.384 1.00 20.46 307 TYR A CA 1
ATOM 2069 C C . TYR A 1 282 ? -37.912 4.077 3.845 1.00 22.91 307 TYR A C 1
ATOM 2070 O O . TYR A 1 282 ? -36.846 4.076 4.473 1.00 22.12 307 TYR A O 1
ATOM 2079 N N . GLU A 1 283 ? -38.555 5.208 3.538 1.00 20.84 308 GLU A N 1
ATOM 2080 C CA . GLU A 1 283 ? -38.023 6.492 3.984 1.00 29.27 308 GLU A CA 1
ATOM 2081 C C . GLU A 1 283 ? -38.021 6.584 5.504 1.00 29.88 308 GLU A C 1
ATOM 2082 O O . GLU A 1 283 ? -37.077 7.118 6.098 1.00 29.68 308 GLU A O 1
ATOM 2088 N N . ASN A 1 284 ? -39.067 6.063 6.153 1.00 28.42 309 ASN A N 1
ATOM 2089 C CA . ASN A 1 284 ? -39.067 5.997 7.612 1.00 33.29 309 ASN A CA 1
ATOM 2090 C C . ASN A 1 284 ? -37.894 5.170 8.121 1.00 38.23 309 ASN A C 1
ATOM 2091 O O . ASN A 1 284 ? -37.250 5.537 9.111 1.00 42.08 309 ASN A O 1
ATOM 2096 N N . TYR A 1 285 ? -37.600 4.050 7.456 1.00 25.38 310 TYR A N 1
ATOM 2097 C CA . TYR A 1 285 ? -36.432 3.261 7.830 1.00 34.18 310 TYR A CA 1
ATOM 2098 C C . TYR A 1 285 ? -35.143 4.024 7.549 1.00 36.90 310 TYR A C 1
ATOM 2099 O O . TYR A 1 285 ? -34.213 4.003 8.363 1.00 38.37 310 TYR A O 1
ATOM 2108 N N . ARG A 1 286 ? -35.068 4.699 6.398 1.00 27.14 311 ARG A N 1
ATOM 2109 C CA . ARG A 1 286 ? -33.838 5.390 6.023 1.00 29.25 311 ARG A CA 1
ATOM 2110 C C . ARG A 1 286 ? -33.565 6.579 6.936 1.00 36.28 311 ARG A C 1
ATOM 2111 O O . ARG A 1 286 ? -32.419 6.806 7.341 1.00 38.29 311 ARG A O 1
ATOM 2119 N N . VAL A 1 287 ? -34.603 7.343 7.281 1.00 37.23 312 VAL A N 1
ATOM 2120 C CA . VAL A 1 287 ? -34.411 8.523 8.121 1.00 44.40 312 VAL A CA 1
ATOM 2121 C C . VAL A 1 287 ? -33.944 8.119 9.515 1.00 47.67 312 VAL A C 1
ATOM 2122 O O . VAL A 1 287 ? -32.990 8.689 10.057 1.00 53.31 3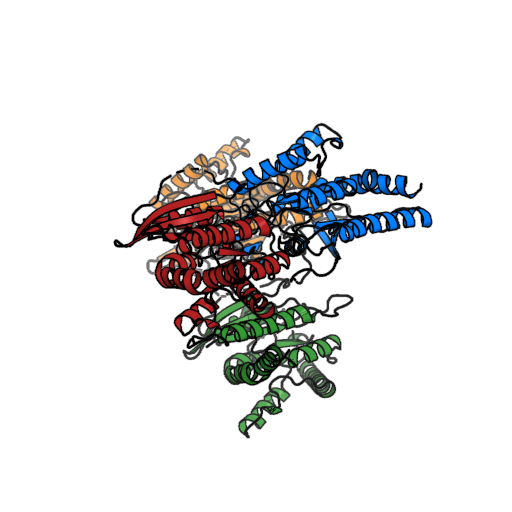12 VAL A O 1
ATOM 2126 N N . ILE A 1 288 ? -34.608 7.128 10.115 1.00 45.25 313 ILE A N 1
ATOM 2127 C CA . ILE A 1 288 ? -34.251 6.699 11.467 1.00 51.42 313 ILE A CA 1
ATOM 2128 C C . ILE A 1 288 ? -32.831 6.148 11.496 1.00 57.90 313 ILE A C 1
ATOM 2129 O O . ILE A 1 288 ? -31.994 6.575 12.301 1.00 62.36 313 ILE A O 1
ATOM 2134 N N . ARG A 1 289 ? -32.539 5.193 10.611 1.00 56.76 314 ARG A N 1
ATOM 2135 C CA . ARG A 1 289 ? -31.288 4.452 10.715 1.00 58.76 314 ARG A CA 1
ATOM 2136 C C . ARG A 1 289 ? -30.079 5.310 10.361 1.00 59.89 314 ARG A C 1
ATOM 2137 O O . ARG A 1 289 ? -28.991 5.091 10.905 1.00 63.09 314 ARG A O 1
ATOM 2145 N N . LEU A 1 290 ? -30.242 6.285 9.463 1.00 57.81 315 LEU A N 1
ATOM 2146 C CA . LEU A 1 290 ? -29.129 7.172 9.139 1.00 63.57 315 LEU A CA 1
ATOM 2147 C C . LEU A 1 290 ? -28.698 8.016 10.332 1.00 70.32 315 LEU A C 1
ATOM 2148 O O . LEU A 1 290 ? -27.604 8.589 10.309 1.00 75.57 315 LEU A O 1
ATOM 2153 N N . ASN A 1 291 ? -29.526 8.102 11.369 1.00 71.54 316 ASN A N 1
ATOM 2154 C CA . ASN A 1 291 ? -29.174 8.838 12.577 1.00 78.04 316 ASN A CA 1
ATOM 2155 C C . ASN A 1 291 ? -29.051 7.897 13.771 1.00 81.67 316 ASN A C 1
ATOM 2156 O O . ASN A 1 291 ? -29.783 8.026 14.752 1.00 83.87 316 ASN A O 1
ATOM 2161 N N . GLY B 1 22 ? -57.976 -15.527 -50.213 1.00 61.65 47 GLY B N 1
ATOM 2162 C CA . GLY B 1 22 ? -59.159 -14.748 -50.527 1.00 61.74 47 GLY B CA 1
ATOM 2163 C C . GLY B 1 22 ? -59.714 -13.989 -49.337 1.00 58.61 47 GLY B C 1
ATOM 2164 O O . GLY B 1 22 ? -59.017 -13.787 -48.341 1.00 57.17 47 GLY B O 1
ATOM 2165 N N . PHE B 1 23 ? -60.971 -13.564 -49.443 1.00 57.03 48 PHE B N 1
ATOM 2166 C CA . PHE B 1 23 ? -61.618 -12.849 -48.352 1.00 53.94 48 PHE B CA 1
ATOM 2167 C C . PHE B 1 23 ? -61.773 -13.770 -47.147 1.00 49.16 48 PHE B C 1
ATOM 2168 O O . PHE B 1 23 ? -62.219 -14.913 -47.281 1.00 45.97 48 PHE B O 1
ATOM 2176 N N . GLU B 1 24 ? -61.404 -13.273 -45.971 1.00 28.86 49 GLU B N 1
ATOM 2177 C CA . GLU B 1 24 ? -61.514 -14.047 -44.743 1.00 33.27 49 GLU B CA 1
ATOM 2178 C C . GLU B 1 24 ? -62.909 -13.896 -44.151 1.00 31.53 49 GLU B C 1
ATOM 2179 O O . GLU B 1 24 ? -63.446 -12.788 -44.070 1.00 28.85 49 GLU B O 1
ATOM 2185 N N . PHE B 1 25 ? -63.489 -15.018 -43.732 1.00 24.39 50 PHE B N 1
ATOM 2186 C CA . PHE B 1 25 ? -64.785 -15.012 -43.067 1.00 22.71 50 PHE B CA 1
ATOM 2187 C C . PHE B 1 25 ? -64.822 -16.183 -42.100 1.00 21.70 50 PHE B C 1
ATOM 2188 O O . PHE B 1 25 ? -64.571 -17.323 -42.501 1.00 22.55 50 PHE B O 1
ATOM 2196 N N . ASN B 1 26 ? -65.135 -15.902 -40.837 1.00 20.16 51 ASN B N 1
ATOM 2197 C CA . ASN B 1 26 ? -65.020 -16.881 -39.763 1.00 19.60 51 ASN B CA 1
ATOM 2198 C C . ASN B 1 26 ? -66.370 -17.088 -39.095 1.00 20.98 51 ASN B C 1
ATOM 2199 O O . ASN B 1 26 ? -67.019 -16.119 -38.685 1.00 19.23 51 ASN B O 1
ATOM 2204 N N . ILE B 1 27 ? -66.773 -18.354 -38.980 1.00 17.84 52 ILE B N 1
ATOM 2205 C CA . ILE B 1 27 ? -68.037 -18.767 -38.384 1.00 21.09 52 ILE B CA 1
ATOM 2206 C C . ILE B 1 27 ? -67.732 -19.693 -37.215 1.00 21.53 52 ILE B C 1
ATOM 2207 O O . ILE B 1 27 ? -66.702 -20.374 -37.192 1.00 20.81 52 ILE B O 1
ATOM 2212 N N . MET B 1 28 ? -68.630 -19.708 -36.232 1.00 15.15 53 MET B N 1
ATOM 2213 C CA . MET B 1 28 ? -68.548 -20.645 -35.122 1.00 14.79 53 MET B CA 1
ATOM 2214 C C . MET B 1 28 ? -69.928 -21.229 -34.858 1.00 15.48 53 MET B C 1
ATOM 2215 O O . MET B 1 28 ? -70.925 -20.502 -34.867 1.00 18.24 53 MET B O 1
ATOM 2220 N N . VAL B 1 29 ? -69.986 -22.545 -34.633 1.00 14.57 54 VAL B N 1
ATOM 2221 C CA . VAL B 1 29 ? -71.227 -23.222 -34.268 1.00 14.18 54 VAL B CA 1
ATOM 2222 C C . VAL B 1 29 ? -71.242 -23.432 -32.761 1.00 17.36 54 VAL B C 1
ATOM 2223 O O . VAL B 1 29 ? -70.227 -23.805 -32.158 1.00 16.68 54 VAL B O 1
ATOM 2227 N N . VAL B 1 30 ? -72.392 -23.169 -32.146 1.00 16.73 55 VAL B N 1
ATOM 2228 C CA . VAL B 1 30 ? -72.544 -23.181 -30.694 1.00 15.56 55 VAL B CA 1
ATOM 2229 C C . VAL B 1 30 ? -73.875 -23.836 -30.357 1.00 12.35 55 VAL B C 1
ATOM 2230 O O . VAL B 1 30 ? -74.878 -23.599 -31.035 1.00 14.16 55 VAL B O 1
ATOM 2234 N N . GLY B 1 31 ? -73.891 -24.659 -29.317 1.00 12.55 56 GLY B N 1
ATOM 2235 C CA . GLY B 1 31 ? -75.149 -25.228 -28.874 1.00 12.57 56 GLY B CA 1
ATOM 2236 C C . GLY B 1 31 ? -74.956 -26.460 -28.023 1.00 16.70 56 GLY B C 1
ATOM 2237 O O . GLY B 1 31 ? -73.845 -26.952 -27.821 1.00 15.19 56 GLY B O 1
ATOM 2238 N N . GLN B 1 32 ? -76.088 -26.948 -27.515 1.00 14.92 57 GLN B N 1
ATOM 2239 C CA . GLN B 1 32 ? -76.129 -28.184 -26.746 1.00 17.83 57 GLN B CA 1
ATOM 2240 C C . GLN B 1 32 ? -75.527 -29.334 -27.544 1.00 19.16 57 GLN B C 1
ATOM 2241 O O . GLN B 1 32 ? -75.596 -29.367 -28.776 1.00 15.01 57 GLN B O 1
ATOM 2247 N N . SER B 1 33 ? -74.923 -30.280 -26.827 1.00 19.53 58 SER B N 1
ATOM 2248 C CA . SER B 1 33 ? -74.366 -31.463 -27.467 1.00 20.70 58 SER B CA 1
ATOM 2249 C C . SER B 1 33 ? -75.451 -32.242 -28.201 1.00 20.53 58 SER B C 1
ATOM 2250 O O . SER B 1 33 ? -76.582 -32.366 -27.725 1.00 17.21 58 SER B O 1
ATOM 2253 N N . GLY B 1 34 ? -75.101 -32.752 -29.379 1.00 17.92 59 GLY B N 1
ATOM 2254 C CA . GLY B 1 34 ? -75.996 -33.622 -30.117 1.00 21.93 59 GLY B CA 1
ATOM 2255 C C . GLY B 1 34 ? -77.049 -32.928 -30.950 1.00 22.08 59 GLY B C 1
ATOM 2256 O O . GLY B 1 34 ? -78.095 -33.520 -31.228 1.00 18.35 59 GLY B O 1
ATOM 2257 N N . LEU B 1 35 ? -76.806 -31.687 -31.367 1.00 16.98 60 LEU B N 1
ATOM 2258 C CA . LEU B 1 35 ? -77.759 -30.948 -32.183 1.00 18.33 60 LEU B CA 1
ATOM 2259 C C . LEU B 1 35 ? -77.343 -30.866 -33.645 1.00 17.30 60 LEU B C 1
ATOM 2260 O O . LEU B 1 35 ? -77.959 -30.121 -34.412 1.00 17.13 60 LEU B O 1
ATOM 2265 N N . GLY B 1 36 ? -76.319 -31.616 -34.048 1.00 19.65 61 GLY B N 1
ATOM 2266 C CA . GLY B 1 36 ? -75.874 -31.598 -35.427 1.00 19.37 61 GLY B CA 1
ATOM 2267 C C . GLY B 1 36 ? -74.959 -30.453 -35.790 1.00 18.92 61 GLY B C 1
ATOM 2268 O O . GLY B 1 36 ? -74.888 -30.086 -36.969 1.00 20.98 61 GLY B O 1
ATOM 2269 N N . LYS B 1 37 ? -74.252 -29.875 -34.814 1.00 19.11 62 LYS B N 1
ATOM 2270 C CA . LYS B 1 37 ? -73.363 -28.750 -35.101 1.00 16.93 62 LYS B CA 1
ATOM 2271 C C . LYS B 1 37 ? -72.211 -29.174 -36.004 1.00 21.87 62 LYS B C 1
ATOM 2272 O O . LYS B 1 37 ? -71.944 -28.534 -37.029 1.00 20.37 62 LYS B O 1
ATOM 2278 N N . SER B 1 38 ? -71.510 -30.248 -35.634 1.00 23.99 63 SER B N 1
ATOM 2279 C CA . SER B 1 38 ? -70.408 -30.735 -36.457 1.00 20.47 63 SER B CA 1
ATOM 2280 C C . SER B 1 38 ? -70.896 -31.163 -37.834 1.00 24.30 63 SER B C 1
ATOM 2281 O O . SER B 1 38 ? -70.203 -30.959 -38.838 1.00 22.35 63 SER B O 1
ATOM 2284 N N . THR B 1 39 ? -72.088 -31.760 -37.901 1.00 21.39 64 THR B N 1
ATOM 2285 C CA . THR B 1 39 ? -72.671 -32.106 -39.194 1.00 28.39 64 THR B CA 1
ATOM 2286 C C . THR B 1 39 ? -72.937 -30.856 -40.022 1.00 25.90 64 THR B C 1
ATOM 2287 O O . THR B 1 39 ? -72.716 -30.848 -41.239 1.00 28.37 64 THR B O 1
ATOM 2291 N N . MET B 1 40 ? -73.405 -29.786 -39.374 1.00 22.62 65 MET B N 1
ATOM 2292 C CA . MET B 1 40 ? -73.648 -28.535 -40.083 1.00 22.61 65 MET B CA 1
ATOM 2293 C C . MET B 1 40 ? -72.353 -27.927 -40.606 1.00 22.13 65 MET B C 1
ATOM 2294 O O . MET B 1 40 ? -72.357 -27.269 -41.653 1.00 22.85 65 MET B O 1
ATOM 2299 N N . VAL B 1 41 ? -71.242 -28.129 -39.893 1.00 21.55 66 VAL B N 1
ATOM 2300 C CA . VAL B 1 41 ? -69.949 -27.649 -40.375 1.00 22.53 66 VAL B CA 1
ATOM 2301 C C . VAL B 1 41 ? -69.613 -28.294 -41.713 1.00 27.42 66 VAL B C 1
ATOM 2302 O O . VAL B 1 41 ? -69.202 -27.620 -42.665 1.00 29.22 66 VAL B O 1
ATOM 2306 N N . ASN B 1 42 ? -69.791 -29.613 -41.805 1.00 24.05 67 ASN B N 1
ATOM 2307 C CA . ASN B 1 42 ? -69.542 -30.301 -43.065 1.00 32.04 67 ASN B CA 1
ATOM 2308 C C . ASN B 1 42 ? -70.549 -29.896 -44.134 1.00 27.90 67 ASN B C 1
ATOM 2309 O O . ASN B 1 42 ? -70.194 -29.818 -45.315 1.00 32.48 67 ASN B O 1
ATOM 2314 N N . THR B 1 43 ? -71.797 -29.625 -43.744 1.00 25.01 68 THR B N 1
ATOM 2315 C CA . THR B 1 43 ? -72.805 -29.213 -44.718 1.00 29.94 68 THR B CA 1
ATOM 2316 C C . THR B 1 43 ? -72.427 -27.895 -45.383 1.00 31.41 68 THR B C 1
ATOM 2317 O O . THR B 1 43 ? -72.631 -27.720 -46.590 1.00 31.67 68 THR B O 1
ATOM 2321 N N . LEU B 1 44 ? -71.873 -26.955 -44.611 1.00 29.34 69 LEU B N 1
ATOM 2322 C CA . LEU B 1 44 ? -71.469 -25.673 -45.181 1.00 27.08 69 LEU B CA 1
ATOM 2323 C C . LEU B 1 44 ? -70.333 -25.844 -46.182 1.00 26.30 69 LEU B C 1
ATOM 2324 O O . LEU B 1 44 ? -70.366 -25.260 -47.271 1.00 35.35 69 LEU B O 1
ATOM 2329 N N . PHE B 1 45 ? -69.321 -26.645 -45.835 1.00 26.81 70 PHE B N 1
ATOM 2330 C CA . PHE B 1 45 ? -68.197 -26.845 -46.744 1.00 28.76 70 PHE B CA 1
ATOM 2331 C C . PHE B 1 45 ? -68.576 -27.707 -47.943 1.00 33.65 70 PHE B C 1
ATOM 2332 O O . PHE B 1 45 ? -68.032 -27.513 -49.036 1.00 32.46 70 PHE B O 1
ATOM 2340 N N . LYS B 1 46 ? -69.495 -28.654 -47.767 1.00 32.19 71 LYS B N 1
ATOM 2341 C CA . LYS B 1 46 ? -69.884 -29.565 -48.837 1.00 33.83 71 LYS B CA 1
ATOM 2342 C C . LYS B 1 46 ? -71.019 -29.033 -49.701 1.00 36.02 71 LYS B C 1
ATOM 2343 O O . LYS B 1 46 ? -71.485 -29.755 -50.589 1.00 41.21 71 LYS B O 1
ATOM 2349 N N . SER B 1 47 ? -71.475 -27.803 -49.465 1.00 33.68 72 SER B N 1
ATOM 2350 C CA . SER B 1 47 ? -72.614 -27.266 -50.200 1.00 36.46 72 SER B CA 1
ATOM 2351 C C . SER B 1 47 ? -72.369 -27.312 -51.703 1.00 41.90 72 SER B C 1
ATOM 2352 O O . SER B 1 47 ? -71.261 -27.049 -52.179 1.00 42.37 72 SER B O 1
ATOM 2355 N N . LYS B 1 48 ? -73.420 -27.653 -52.452 1.00 42.50 73 LYS B N 1
ATOM 2356 C CA . LYS B 1 48 ? -73.343 -27.751 -53.906 1.00 46.59 73 LYS B CA 1
ATOM 2357 C C . LYS B 1 48 ? -73.250 -26.397 -54.592 1.00 45.73 73 LYS B C 1
ATOM 2358 O O . LYS B 1 48 ? -73.143 -26.356 -55.823 1.00 47.57 73 LYS B O 1
ATOM 2364 N N . VAL B 1 49 ? -73.289 -25.298 -53.840 1.00 36.76 74 VAL B N 1
ATOM 2365 C CA . VAL B 1 49 ? -73.148 -23.979 -54.444 1.00 41.67 74 VAL B CA 1
ATOM 2366 C C . VAL B 1 49 ? -71.693 -23.694 -54.808 1.00 43.74 74 VAL B C 1
ATOM 2367 O O . VAL B 1 49 ? -71.422 -22.988 -55.787 1.00 44.95 74 VAL B O 1
ATOM 2371 N N . TRP B 1 50 ? -70.740 -24.245 -54.059 1.00 43.32 75 TRP B N 1
ATOM 2372 C CA . TRP B 1 50 ? -69.340 -23.934 -54.301 1.00 46.90 75 TRP B CA 1
ATOM 2373 C C . TRP B 1 50 ? -68.838 -24.617 -55.569 1.00 51.83 75 TRP B C 1
ATOM 2374 O O . TRP B 1 50 ? -69.400 -25.606 -56.048 1.00 55.98 75 TRP B O 1
ATOM 2385 N N . LYS B 1 51 ? -67.753 -24.063 -56.112 1.00 52.99 76 LYS B N 1
ATOM 2386 C CA . LYS B 1 51 ? -67.136 -24.632 -57.304 1.00 52.92 76 LYS B CA 1
ATOM 2387 C C . LYS B 1 51 ? -66.444 -25.953 -56.989 1.00 54.03 76 LYS B C 1
ATOM 2388 O O . LYS B 1 51 ? -66.527 -26.907 -57.771 1.00 56.83 76 LYS B O 1
ATOM 2394 N N . SER B 1 52 ? -65.766 -26.030 -55.847 1.00 50.53 77 SER B N 1
ATOM 2395 C CA . SER B 1 52 ? -65.111 -27.249 -55.403 1.00 53.31 77 SER B CA 1
ATOM 2396 C C . SER B 1 52 ? -65.421 -27.478 -53.931 1.00 51.57 77 SER B C 1
ATOM 2397 O O . SER B 1 52 ? -65.770 -26.551 -53.196 1.00 51.70 77 SER B O 1
ATOM 2400 N N . ASN B 1 53 ? -65.288 -28.734 -53.507 1.00 49.61 78 ASN B N 1
ATOM 2401 C CA . ASN B 1 53 ? -65.548 -29.097 -52.128 1.00 47.82 78 ASN B CA 1
ATOM 2402 C C . ASN B 1 53 ? -64.340 -29.802 -51.523 1.00 51.34 78 ASN B C 1
ATOM 2403 O O . ASN B 1 53 ? -63.683 -30.600 -52.202 1.00 49.49 78 ASN B O 1
ATOM 2408 N N . PRO B 1 54 ? -64.021 -29.525 -50.257 1.00 51.97 79 PRO B N 1
ATOM 2409 C CA . PRO B 1 54 ? -62.886 -30.199 -49.631 1.00 55.96 79 PRO B CA 1
ATOM 2410 C C . PRO B 1 54 ? -63.211 -31.654 -49.361 1.00 57.87 79 PRO B C 1
ATOM 2411 O O . PRO B 1 54 ? -64.365 -32.003 -49.053 1.00 55.62 79 PRO B O 1
ATOM 2415 N N . PRO B 1 55 ? -62.221 -32.554 -49.465 1.00 63.13 80 PRO B N 1
ATOM 2416 C CA . PRO B 1 55 ? -62.435 -33.984 -49.223 1.00 65.87 80 PRO B CA 1
ATOM 2417 C C . PRO B 1 55 ? -62.531 -34.320 -47.738 1.00 63.60 80 PRO B C 1
ATOM 2418 O O . PRO B 1 55 ? -63.286 -35.222 -47.378 1.00 63.36 80 PRO B O 1
ATOM 2422 N N . PRO B 1 60 ? -65.050 -41.258 -39.022 1.00 60.84 85 PRO B N 1
ATOM 2423 C CA . PRO B 1 60 ? -66.365 -40.657 -38.772 1.00 59.95 85 PRO B CA 1
ATOM 2424 C C . PRO B 1 60 ? -66.273 -39.328 -38.027 1.00 59.52 85 PRO B C 1
ATOM 2425 O O . PRO B 1 60 ? -65.174 -38.816 -37.812 1.00 60.50 85 PRO B O 1
ATOM 2429 N N . THR B 1 61 ? -67.423 -38.778 -37.641 1.00 56.93 86 THR B N 1
ATOM 2430 C CA . THR B 1 61 ? -67.478 -37.526 -36.893 1.00 53.80 86 THR B CA 1
ATOM 2431 C C . THR B 1 61 ? -67.896 -37.815 -35.458 1.00 50.25 86 THR B C 1
ATOM 2432 O O . THR B 1 61 ? -69.092 -38.004 -35.184 1.00 48.21 86 THR B O 1
ATOM 2436 N N . PRO B 1 62 ? -66.967 -37.854 -34.513 1.00 47.61 87 PRO B N 1
ATOM 2437 C CA . PRO B 1 62 ? -67.299 -38.228 -33.137 1.00 43.81 87 PRO B CA 1
ATOM 2438 C C . PRO B 1 62 ? -67.835 -37.032 -32.357 1.00 37.53 87 PRO B C 1
ATOM 2439 O O . PRO B 1 62 ? -67.970 -35.924 -32.874 1.00 32.08 87 PRO B O 1
ATOM 2443 N N . GLN B 1 63 ? -68.138 -37.281 -31.085 1.00 33.31 88 GLN B N 1
ATOM 2444 C CA . GLN B 1 63 ? -68.507 -36.201 -30.180 1.00 30.47 88 GLN B CA 1
ATOM 2445 C C . GLN B 1 63 ? -67.352 -35.213 -30.058 1.00 30.27 88 GLN B C 1
ATOM 2446 O O . GLN B 1 63 ? -66.220 -35.598 -29.750 1.00 26.32 88 GLN B O 1
ATOM 2452 N N . THR B 1 64 ? -67.638 -33.939 -30.318 1.00 27.34 89 THR B N 1
ATOM 2453 C CA . THR B 1 64 ? -66.606 -32.905 -30.320 1.00 26.14 89 THR B CA 1
ATOM 2454 C C . THR B 1 64 ? -66.185 -32.607 -28.887 1.00 22.84 89 THR B C 1
ATOM 2455 O O . THR B 1 64 ? -66.978 -32.094 -28.092 1.00 22.16 89 THR B O 1
ATOM 2459 N N . LEU B 1 65 ? -64.932 -32.918 -28.555 1.00 24.31 90 LEU B N 1
ATOM 2460 C CA . LEU B 1 65 ? -64.433 -32.727 -27.200 1.00 34.63 90 LEU B CA 1
ATOM 2461 C C . LEU B 1 65 ? -63.598 -31.465 -27.030 1.00 33.96 90 LEU B C 1
ATOM 2462 O O . LEU B 1 65 ? -63.406 -31.021 -25.893 1.00 37.94 90 LEU B O 1
ATOM 2467 N N . GLN B 1 66 ? -63.105 -30.877 -28.118 1.00 30.11 91 GLN B N 1
ATOM 2468 C CA . GLN B 1 66 ? -62.287 -29.677 -28.041 1.00 30.67 91 GLN B CA 1
ATOM 2469 C C . GLN B 1 66 ? -62.739 -28.684 -29.102 1.00 27.83 91 GLN B C 1
ATOM 2470 O O . GLN B 1 66 ? -63.273 -29.069 -30.145 1.00 23.83 91 GLN B O 1
ATOM 2476 N N . LEU B 1 67 ? -62.528 -27.399 -28.819 1.00 25.99 92 LEU B N 1
ATOM 2477 C CA . LEU B 1 67 ? -62.681 -26.386 -29.852 1.00 27.84 92 LEU B CA 1
ATOM 2478 C C . LEU B 1 67 ? -61.653 -26.624 -30.949 1.00 28.48 92 LEU B C 1
ATOM 2479 O O . LEU B 1 67 ? -60.479 -26.885 -30.674 1.00 31.68 92 LEU B O 1
ATOM 2484 N N . HIS B 1 68 ? -62.098 -26.549 -32.201 1.00 28.63 93 HIS B N 1
ATOM 2485 C CA . HIS B 1 68 ? -61.182 -26.741 -33.316 1.00 32.71 93 HIS B CA 1
ATOM 2486 C C . HIS B 1 68 ? -61.769 -26.105 -34.569 1.00 31.54 93 HIS B C 1
ATOM 2487 O O . HIS B 1 68 ? -62.984 -26.138 -34.784 1.00 29.71 93 HIS B O 1
ATOM 2494 N N . SER B 1 69 ? -60.897 -25.528 -35.389 1.00 30.87 94 SER B N 1
ATOM 2495 C CA . SER B 1 69 ? -61.303 -24.727 -36.533 1.00 27.38 94 SER B CA 1
ATOM 2496 C C . SER B 1 69 ? -60.902 -25.408 -37.834 1.00 34.21 94 SER B C 1
ATOM 2497 O O . SER B 1 69 ? -59.812 -25.981 -37.939 1.00 37.51 94 SER B O 1
ATOM 2500 N N . LEU B 1 70 ? -61.791 -25.338 -38.821 1.00 33.17 95 LEU B N 1
ATOM 2501 C CA . LEU B 1 70 ? -61.559 -25.879 -40.155 1.00 33.74 95 LEU B CA 1
ATOM 2502 C C . LEU B 1 70 ? -61.520 -24.723 -41.144 1.00 31.78 95 LEU B C 1
ATOM 2503 O O . LEU B 1 70 ? -62.475 -23.945 -41.227 1.00 31.28 95 LEU B O 1
ATOM 2508 N N . THR B 1 71 ? -60.424 -24.616 -41.891 1.00 34.02 96 THR B N 1
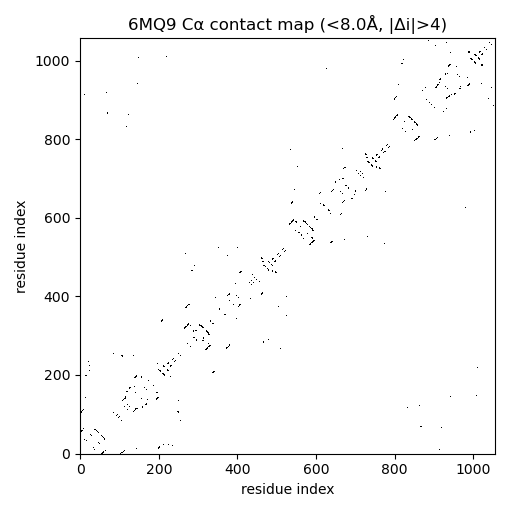ATOM 2509 C CA . THR B 1 71 ? -60.233 -23.545 -42.860 1.00 35.04 96 THR B CA 1
ATOM 2510 C C . THR B 1 71 ? -60.146 -24.146 -44.255 1.00 35.77 96 THR B C 1
ATOM 2511 O O . THR B 1 71 ? -59.287 -24.995 -44.515 1.00 36.00 96 THR B O 1
ATOM 2515 N N . HIS B 1 72 ? -61.036 -23.710 -45.142 1.00 36.84 97 HIS B N 1
ATOM 2516 C CA . HIS B 1 72 ? -61.003 -24.102 -46.542 1.00 33.07 97 HIS B CA 1
ATOM 2517 C C . HIS B 1 72 ? -61.363 -22.900 -47.400 1.00 35.32 97 HIS B C 1
ATOM 2518 O O . HIS B 1 72 ? -62.160 -22.048 -46.999 1.00 33.95 97 HIS B O 1
ATOM 2525 N N . VAL B 1 73 ? -60.762 -22.835 -48.583 1.00 39.37 98 VAL B N 1
ATOM 2526 C CA . VAL B 1 73 ? -61.016 -21.751 -49.523 1.00 39.98 98 VAL B CA 1
ATOM 2527 C C . VAL B 1 73 ? -62.117 -22.204 -50.473 1.00 43.73 98 VAL B C 1
ATOM 2528 O O . VAL B 1 73 ? -61.893 -23.048 -51.345 1.00 50.34 98 VAL B O 1
ATOM 2532 N N . ILE B 1 74 ? -63.312 -21.651 -50.299 1.00 39.63 99 ILE B N 1
ATOM 2533 C CA . ILE B 1 74 ? -64.437 -21.941 -51.168 1.00 39.21 99 ILE B CA 1
ATOM 2534 C C . ILE B 1 74 ? -64.581 -20.798 -52.163 1.00 42.63 99 ILE B C 1
ATOM 2535 O O . ILE B 1 74 ? -64.080 -19.688 -51.959 1.00 40.54 99 ILE B O 1
ATOM 2540 N N . GLU B 1 75 ? -65.282 -21.072 -53.260 1.00 47.49 100 GLU B N 1
ATOM 2541 C CA . GLU B 1 75 ? -65.396 -20.111 -54.346 1.00 52.96 100 GLU B CA 1
ATOM 2542 C C . GLU B 1 75 ? -66.764 -20.242 -54.999 1.00 52.45 100 GLU B C 1
ATOM 2543 O O . GLU B 1 75 ? -67.253 -21.354 -55.215 1.00 51.45 100 GLU B O 1
ATOM 2549 N N . GLU B 1 76 ? -67.375 -19.099 -55.305 1.00 55.00 101 GLU B N 1
ATOM 2550 C CA . GLU B 1 76 ? -68.631 -19.058 -56.045 1.00 60.50 101 GLU B CA 1
ATOM 2551 C C . GLU B 1 76 ? -68.594 -17.870 -56.993 1.00 65.11 101 GLU B C 1
ATOM 2552 O O . GLU B 1 76 ? -68.430 -16.729 -56.549 1.00 66.05 101 GLU B O 1
ATOM 2558 N N . LYS B 1 77 ? -68.745 -18.143 -58.290 1.00 69.07 102 LYS B N 1
ATOM 2559 C CA . LYS B 1 77 ? -68.809 -17.103 -59.320 1.00 72.38 102 LYS B CA 1
ATOM 2560 C C . LYS B 1 77 ? -67.550 -16.236 -59.325 1.00 72.35 102 LYS B C 1
ATOM 2561 O O . LYS B 1 77 ? -67.614 -15.016 -59.489 1.00 70.88 102 LYS B O 1
ATOM 2563 N N . GLY B 1 78 ? -66.393 -16.874 -59.143 1.00 73.17 103 GLY B N 1
ATOM 2564 C CA . GLY B 1 78 ? -65.118 -16.195 -59.206 1.00 73.67 103 GLY B CA 1
ATOM 2565 C C . GLY B 1 78 ? -64.636 -15.586 -57.906 1.00 72.76 103 GLY B C 1
ATOM 2566 O O . GLY B 1 78 ? -63.459 -15.215 -57.816 1.00 75.53 103 GLY B O 1
ATOM 2567 N N . VAL B 1 79 ? -65.497 -15.472 -56.899 1.00 67.50 104 VAL B N 1
ATOM 2568 C CA . VAL B 1 79 ? -65.135 -14.848 -55.632 1.00 61.20 104 VAL B CA 1
ATOM 2569 C C . VAL B 1 79 ? -64.614 -15.932 -54.694 1.00 53.02 104 VAL B C 1
ATOM 2570 O O . VAL B 1 79 ? -65.381 -16.765 -54.207 1.00 49.71 104 VAL B O 1
ATOM 2572 N N . LYS B 1 80 ? -63.307 -15.923 -54.442 1.00 50.58 105 LYS B N 1
ATOM 2573 C CA . LYS B 1 80 ? -62.716 -16.848 -53.486 1.00 44.38 105 LYS B CA 1
ATOM 2574 C C . LYS B 1 80 ? -62.950 -16.357 -52.065 1.00 41.82 105 LYS B C 1
ATOM 2575 O O . LYS B 1 80 ? -62.772 -15.174 -51.762 1.00 41.84 105 LYS B O 1
ATOM 2581 N N . LEU B 1 81 ? -63.347 -17.279 -51.192 1.00 40.48 106 LEU B N 1
ATOM 2582 C CA . LEU B 1 81 ? -63.593 -16.979 -49.788 1.00 39.87 106 LEU B CA 1
ATOM 2583 C C . LEU B 1 81 ? -62.789 -17.949 -48.936 1.00 39.70 106 LEU B C 1
ATOM 2584 O O . LEU B 1 81 ? -62.967 -19.166 -49.043 1.00 37.81 106 LEU B O 1
ATOM 2589 N N . LYS B 1 82 ? -61.900 -17.412 -48.104 1.00 31.80 107 LYS B N 1
ATOM 2590 C CA . LYS B 1 82 ? -61.178 -18.208 -47.116 1.00 31.22 107 LYS B CA 1
ATOM 2591 C C . LYS B 1 82 ? -62.102 -18.390 -45.919 1.00 34.47 107 LYS B C 1
ATOM 2592 O O . LYS B 1 82 ? -62.177 -17.531 -45.037 1.00 29.90 107 LYS B O 1
ATOM 2598 N N . LEU B 1 83 ? -62.826 -19.505 -45.897 1.00 28.42 108 LEU B N 1
ATOM 2599 C CA . LEU B 1 83 ? -63.871 -19.742 -44.909 1.00 26.36 108 LEU B CA 1
ATOM 2600 C C . LEU B 1 83 ? -63.331 -20.598 -43.771 1.00 30.11 108 LEU B C 1
ATOM 2601 O O . LEU B 1 83 ? -62.874 -21.724 -43.994 1.00 29.41 108 LEU B O 1
ATOM 2606 N N . THR B 1 84 ? -63.399 -20.067 -42.554 1.00 24.12 109 THR B N 1
ATOM 2607 C CA . THR B 1 84 ? -63.049 -20.804 -41.350 1.00 27.50 109 THR B CA 1
ATOM 2608 C C . THR B 1 84 ? -64.305 -21.018 -40.520 1.00 27.18 109 THR B C 1
ATOM 2609 O O . THR B 1 84 ? -65.026 -20.062 -40.219 1.00 21.19 109 THR B O 1
ATOM 2613 N N . VAL B 1 85 ? -64.572 -22.271 -40.168 1.00 21.69 110 VAL B N 1
ATOM 2614 C CA . VAL B 1 85 ? -65.673 -22.618 -39.278 1.00 20.23 110 VAL B CA 1
ATOM 2615 C C . VAL B 1 85 ? -65.074 -23.247 -38.031 1.00 23.37 110 VAL B C 1
ATOM 2616 O O . VAL B 1 85 ? -64.350 -24.246 -38.119 1.00 22.13 110 VAL B O 1
ATOM 2620 N N . THR B 1 86 ? -65.365 -22.659 -36.876 1.00 18.67 111 THR B N 1
ATOM 2621 C CA . THR B 1 86 ? -64.893 -23.185 -35.605 1.00 18.50 111 THR B CA 1
ATOM 2622 C C . THR B 1 86 ? -65.978 -24.068 -35.001 1.00 17.82 111 THR B C 1
ATOM 2623 O O . THR B 1 86 ? -67.085 -23.597 -34.717 1.00 16.66 111 THR B O 1
ATOM 2627 N N . ASP B 1 87 ? -65.666 -25.349 -34.833 1.00 20.27 112 ASP B N 1
ATOM 2628 C CA . ASP B 1 87 ? -66.549 -26.290 -34.165 1.00 20.01 112 ASP B CA 1
ATOM 2629 C C . ASP B 1 87 ? -66.258 -26.268 -32.671 1.00 21.60 112 ASP B C 1
ATOM 2630 O O . ASP B 1 87 ? -65.112 -26.093 -32.249 1.00 21.46 112 ASP B O 1
ATOM 2635 N N . THR B 1 88 ? -67.308 -26.427 -31.870 1.00 18.04 113 THR B N 1
ATOM 2636 C CA . THR B 1 88 ? -67.191 -26.306 -30.426 1.00 20.56 113 THR B CA 1
ATOM 2637 C C . THR B 1 88 ? -67.812 -27.511 -29.737 1.00 23.76 113 THR B C 1
ATOM 2638 O O . THR B 1 88 ? -68.768 -28.100 -30.249 1.00 22.92 113 THR B O 1
ATOM 2642 N N . PRO B 1 89 ? -67.285 -27.901 -28.577 1.00 23.64 114 PRO B N 1
ATOM 2643 C CA . PRO B 1 89 ? -67.937 -28.958 -27.798 1.00 21.92 114 PRO B CA 1
ATOM 2644 C C . PRO B 1 89 ? -69.309 -28.509 -27.322 1.00 20.36 114 PRO B C 1
ATOM 2645 O O . PRO B 1 89 ? -69.497 -27.366 -26.901 1.00 21.26 114 PRO B O 1
ATOM 2649 N N . GLY B 1 90 ? -70.273 -29.418 -27.402 1.00 20.37 115 GLY B N 1
ATOM 2650 C CA . GLY B 1 90 ? -71.585 -29.134 -26.863 1.00 21.49 115 GLY B CA 1
ATOM 2651 C C . GLY B 1 90 ? -71.552 -28.965 -25.357 1.00 23.06 115 GLY B C 1
ATOM 2652 O O . GLY B 1 90 ? -70.633 -29.411 -24.667 1.00 27.43 115 GLY B O 1
ATOM 2653 N N . PHE B 1 91 ? -72.570 -28.291 -24.846 1.00 17.65 116 PHE B N 1
ATOM 2654 C CA . PHE B 1 91 ? -72.747 -28.072 -23.418 1.00 20.55 116 PHE B CA 1
ATOM 2655 C C . PHE B 1 91 ? -74.125 -28.578 -23.003 1.00 21.60 116 PHE B C 1
ATOM 2656 O O . PHE B 1 91 ? -74.893 -29.095 -23.817 1.00 19.77 116 PHE B O 1
ATOM 2664 N N . GLY B 1 92 ? -74.432 -28.424 -21.718 1.00 23.87 117 GLY B N 1
ATOM 2665 C CA . GLY B 1 92 ? -75.741 -28.764 -21.203 1.00 21.91 117 GLY B CA 1
ATOM 2666 C C . GLY B 1 92 ? -75.937 -30.207 -20.799 1.00 23.12 117 GLY B C 1
ATOM 2667 O O . GLY B 1 92 ? -77.084 -30.619 -20.585 1.00 26.38 117 GLY B O 1
ATOM 2668 N N . ASP B 1 93 ? -74.865 -30.989 -20.683 1.00 21.05 118 ASP B N 1
ATOM 2669 C CA . ASP B 1 93 ? -74.961 -32.393 -20.310 1.00 23.09 118 ASP B CA 1
ATOM 2670 C C . ASP B 1 93 ? -74.643 -32.650 -18.844 1.00 20.82 118 ASP B C 1
ATOM 2671 O O . ASP B 1 93 ? -74.724 -33.799 -18.404 1.00 22.25 118 ASP B O 1
ATOM 2676 N N . GLN B 1 94 ? -74.278 -31.627 -18.082 1.00 20.44 119 GLN B N 1
ATOM 2677 C CA . GLN B 1 94 ? -73.832 -31.817 -16.711 1.00 25.41 119 GLN B CA 1
ATOM 2678 C C . GLN B 1 94 ? -74.971 -31.572 -15.729 1.00 23.06 119 GLN B C 1
ATOM 2679 O O . GLN B 1 94 ? -76.026 -31.034 -16.073 1.00 21.20 119 GLN B O 1
ATOM 2685 N N . ILE B 1 95 ? -74.743 -31.995 -14.484 1.00 23.53 120 ILE B N 1
ATOM 2686 C CA . ILE B 1 95 ? -75.648 -31.631 -13.398 1.00 26.98 120 ILE B CA 1
ATOM 2687 C C . ILE B 1 95 ? -75.718 -30.117 -13.266 1.00 27.20 120 ILE B C 1
ATOM 2688 O O . ILE B 1 95 ? -76.801 -29.521 -13.265 1.00 26.36 120 ILE B O 1
ATOM 2693 N N . ASN B 1 96 ? -74.558 -29.472 -13.162 1.00 23.90 121 ASN B N 1
ATOM 2694 C CA . ASN B 1 96 ? -74.458 -28.021 -13.057 1.00 21.48 121 ASN B CA 1
ATOM 2695 C C . ASN B 1 96 ? -73.695 -27.516 -14.277 1.00 20.12 121 ASN B C 1
ATOM 2696 O O . ASN B 1 96 ? -72.501 -27.794 -14.426 1.00 24.46 121 ASN B O 1
ATOM 2701 N N . ASN B 1 97 ? -74.386 -26.780 -15.146 1.00 18.67 122 ASN B N 1
ATOM 2702 C CA . ASN B 1 97 ? -73.802 -26.249 -16.372 1.00 17.46 122 ASN B CA 1
ATOM 2703 C C . ASN B 1 97 ? -73.312 -24.817 -16.223 1.00 18.79 122 ASN B C 1
ATOM 2704 O O . ASN B 1 97 ? -73.043 -24.160 -17.234 1.00 18.88 122 ASN B O 1
ATOM 2709 N N . ASP B 1 98 ? -73.190 -24.320 -14.995 1.00 17.48 123 ASP B N 1
ATOM 2710 C CA . ASP B 1 98 ? -72.804 -22.932 -14.787 1.00 20.74 123 ASP B CA 1
ATOM 2711 C C . ASP B 1 98 ? -71.450 -22.644 -15.425 1.00 18.64 123 ASP B C 1
ATOM 2712 O O . ASP B 1 98 ? -70.517 -23.448 -15.335 1.00 17.53 123 ASP B O 1
ATOM 2717 N N . ASN B 1 99 ? -71.364 -21.494 -16.096 1.00 15.63 124 ASN B N 1
ATOM 2718 C CA . ASN B 1 99 ? -70.155 -20.990 -16.745 1.00 15.96 124 ASN B CA 1
ATOM 2719 C C . ASN B 1 99 ? -69.734 -21.812 -17.960 1.00 19.08 124 ASN B C 1
ATOM 2720 O O . ASN B 1 99 ? -68.595 -21.685 -18.423 1.00 18.43 124 ASN B O 1
ATOM 2725 N N . CYS B 1 100 ? -70.625 -22.642 -18.511 1.00 15.93 125 CYS B N 1
ATOM 2726 C CA . CYS B 1 100 ? -70.266 -23.422 -19.692 1.00 18.85 125 CYS B CA 1
ATOM 2727 C C . CYS B 1 100 ? -70.039 -22.553 -20.923 1.00 19.42 125 CYS B C 1
ATOM 2728 O O . CYS B 1 100 ? -69.568 -23.065 -21.944 1.00 19.23 125 CYS B O 1
ATOM 2731 N N . TRP B 1 101 ? -70.356 -21.260 -20.847 1.00 15.39 126 TRP B N 1
ATOM 2732 C CA . TRP B 1 101 ? -70.095 -20.314 -21.923 1.00 18.63 126 TRP B CA 1
ATOM 2733 C C . TRP B 1 101 ? -68.662 -19.798 -21.935 1.00 18.33 126 TRP B C 1
ATOM 2734 O O . TRP B 1 101 ? -68.263 -19.161 -22.916 1.00 16.44 126 TRP B O 1
ATOM 2745 N N . ASP B 1 102 ? -67.889 -20.048 -20.877 1.00 18.12 127 ASP B N 1
ATOM 2746 C CA . ASP B 1 102 ? -66.545 -19.477 -20.783 1.00 19.49 127 ASP B CA 1
ATOM 2747 C C . ASP B 1 102 ? -65.634 -19.870 -21.940 1.00 16.83 127 ASP B C 1
ATOM 2748 O O . ASP B 1 102 ? -64.947 -18.983 -22.478 1.00 20.03 127 ASP B O 1
ATOM 2753 N N . PRO B 1 103 ? -65.550 -21.140 -22.363 1.00 18.33 128 PRO B N 1
ATOM 2754 C CA . PRO B 1 103 ? -64.618 -21.465 -23.459 1.00 18.50 128 PRO B CA 1
ATOM 2755 C C . PRO B 1 103 ? -64.944 -20.762 -24.766 1.00 19.06 128 PRO B C 1
ATOM 2756 O O . PRO B 1 103 ? -64.029 -20.312 -25.467 1.00 19.42 128 PRO B O 1
ATOM 2760 N N . ILE B 1 104 ? -66.225 -20.644 -25.113 1.00 14.57 129 ILE B N 1
ATOM 2761 C CA . ILE B 1 104 ? -66.594 -20.013 -26.377 1.00 15.92 129 ILE B CA 1
ATOM 2762 C C . ILE B 1 104 ? -66.375 -18.505 -26.307 1.00 18.66 129 ILE B C 1
ATOM 2763 O O . ILE B 1 104 ? -65.817 -17.899 -27.229 1.00 16.25 129 ILE B O 1
ATOM 2768 N N . LEU B 1 105 ? -66.805 -17.874 -25.211 1.00 17.55 130 LEU B N 1
ATOM 2769 C CA . LEU B 1 105 ? -66.509 -16.457 -25.025 1.00 19.57 130 LEU B CA 1
ATOM 2770 C C . LEU B 1 105 ? -65.009 -16.212 -24.936 1.00 17.48 130 LEU B C 1
ATOM 2771 O O . LEU B 1 105 ? -64.516 -15.184 -25.415 1.00 16.47 130 LEU B O 1
ATOM 2776 N N . GLY B 1 106 ? -64.268 -17.149 -24.341 1.00 19.14 131 GLY B N 1
ATOM 2777 C CA . GLY B 1 106 ? -62.826 -17.001 -24.268 1.00 21.24 131 GLY B CA 1
ATOM 2778 C C . GLY B 1 106 ? -62.169 -17.043 -25.633 1.00 22.95 131 GLY B C 1
ATOM 2779 O O . GLY B 1 106 ? -61.239 -16.280 -25.907 1.00 23.92 131 GLY B O 1
ATOM 2780 N N . TYR B 1 107 ? -62.645 -17.929 -26.512 1.00 24.09 132 TYR B N 1
ATOM 2781 C CA . TYR B 1 107 ? -62.108 -17.972 -27.868 1.00 23.69 132 TYR B CA 1
ATOM 2782 C C . TYR B 1 107 ? -62.417 -16.682 -28.615 1.00 21.67 132 TYR B C 1
ATOM 2783 O O . TYR B 1 107 ? -61.552 -16.128 -29.300 1.00 17.54 132 TYR B O 1
ATOM 2792 N N . ILE B 1 108 ? -63.656 -16.197 -28.499 1.00 17.43 133 ILE B N 1
ATOM 2793 C CA . ILE B 1 108 ? -64.049 -14.956 -29.164 1.00 16.71 133 ILE B CA 1
ATOM 2794 C C . ILE B 1 108 ? -63.160 -13.805 -28.711 1.00 18.32 133 ILE B C 1
ATOM 2795 O O . ILE B 1 108 ? -62.639 -13.036 -29.529 1.00 17.23 133 ILE B O 1
ATOM 2800 N N . ASN B 1 109 ? -62.987 -13.663 -27.396 1.00 16.01 134 ASN B N 1
ATOM 2801 C CA . ASN B 1 109 ? -62.175 -12.572 -26.871 1.00 20.88 134 ASN B CA 1
ATOM 2802 C C . ASN B 1 109 ? -60.706 -12.733 -27.237 1.00 19.97 134 ASN B C 1
ATOM 2803 O O . ASN B 1 109 ? -60.000 -11.730 -27.403 1.00 16.50 134 ASN B O 1
ATOM 2808 N N . GLU B 1 110 ? -60.231 -13.974 -27.373 1.00 16.05 135 GLU B N 1
ATOM 2809 C CA . GLU B 1 110 ? -58.834 -14.185 -27.740 1.00 22.96 135 GLU B CA 1
ATOM 2810 C C . GLU B 1 110 ? -58.547 -13.675 -29.147 1.00 23.32 135 GLU B C 1
ATOM 2811 O O . GLU B 1 110 ? -57.489 -13.083 -29.393 1.00 19.97 135 GLU B O 1
ATOM 2817 N N . GLN B 1 111 ? -59.477 -13.882 -30.083 1.00 16.92 136 GLN B N 1
ATOM 2818 C CA . GLN B 1 111 ? -59.273 -13.366 -31.434 1.00 15.50 136 GLN B CA 1
ATOM 2819 C C . GLN B 1 111 ? -59.280 -11.842 -31.442 1.00 19.72 136 GLN B C 1
ATOM 2820 O O . GLN B 1 111 ? -58.506 -11.219 -32.179 1.00 17.53 136 GLN B O 1
ATOM 2826 N N . TYR B 1 112 ? -60.147 -11.227 -30.632 1.00 18.57 137 TYR B N 1
ATOM 2827 C CA . TYR B 1 112 ? -60.117 -9.775 -30.479 1.00 17.15 137 TYR B CA 1
ATOM 2828 C C . TYR B 1 112 ? -58.776 -9.313 -29.930 1.00 19.37 137 TYR B C 1
ATOM 2829 O O . TYR B 1 112 ? -58.197 -8.336 -30.420 1.00 16.08 137 TYR B O 1
ATOM 2838 N N . GLU B 1 113 ? -58.267 -10.004 -28.906 1.00 15.57 138 GLU B N 1
ATOM 2839 C CA . GLU B 1 113 ? -57.004 -9.603 -28.297 1.00 17.38 138 GLU B CA 1
ATOM 2840 C C . GLU B 1 113 ? -55.853 -9.732 -29.284 1.00 19.13 138 GLU B C 1
ATOM 2841 O O . GLU B 1 113 ? -54.988 -8.852 -29.354 1.00 19.19 138 GLU B O 1
ATOM 2847 N N . GLN B 1 114 ? -55.828 -10.822 -30.057 1.00 18.20 139 GLN B N 1
ATOM 2848 C CA . GLN B 1 114 ? -54.789 -10.983 -31.069 1.00 22.56 139 GLN B CA 1
ATOM 2849 C C . GLN B 1 114 ? -54.847 -9.861 -32.096 1.00 18.14 139 GLN B C 1
ATOM 2850 O O . GLN B 1 114 ? -53.811 -9.312 -32.486 1.00 21.45 139 GLN B O 1
ATOM 2856 N N . TYR B 1 115 ? -56.055 -9.505 -32.540 1.00 16.41 140 TYR B N 1
ATOM 2857 C CA . TYR B 1 115 ? -56.203 -8.407 -33.487 1.00 21.06 140 TYR B CA 1
ATOM 2858 C C . TYR B 1 115 ? -55.745 -7.087 -32.877 1.00 19.86 140 TYR B C 1
ATOM 2859 O O . TYR B 1 115 ? -55.077 -6.285 -33.540 1.00 17.88 140 TYR B O 1
ATOM 2868 N N . LEU B 1 116 ? -56.086 -6.850 -31.609 1.00 17.61 141 LEU B N 1
ATOM 2869 C CA . LEU B 1 116 ? -55.711 -5.598 -30.961 1.00 18.63 141 LEU B CA 1
ATOM 2870 C C . LEU B 1 116 ? -54.201 -5.490 -30.790 1.00 19.67 141 LEU B C 1
ATOM 2871 O O . LEU B 1 116 ? -53.618 -4.426 -31.036 1.00 18.99 141 LEU B O 1
ATOM 2876 N N . GLN B 1 117 ? -53.548 -6.578 -30.372 1.00 22.23 142 GLN B N 1
ATOM 2877 C CA . GLN B 1 117 ? -52.100 -6.543 -30.197 1.00 23.04 142 GLN B CA 1
ATOM 2878 C C . GLN B 1 117 ? -51.380 -6.277 -31.512 1.00 24.69 142 GLN B C 1
ATOM 2879 O O . GLN B 1 117 ? -50.281 -5.712 -31.511 1.00 25.20 142 GLN B O 1
ATOM 2885 N N . GLU B 1 118 ? -51.978 -6.671 -32.638 1.00 24.62 143 GLU B N 1
ATOM 2886 C CA . GLU B 1 118 ? -51.395 -6.354 -33.937 1.00 28.97 143 GLU B CA 1
ATOM 2887 C C . GLU B 1 118 ? -51.640 -4.899 -34.319 1.00 28.55 143 GLU B C 1
ATOM 2888 O O . GLU B 1 118 ? -50.739 -4.230 -34.835 1.00 29.49 143 GLU B O 1
ATOM 2894 N N . GLU B 1 119 ? -52.851 -4.399 -34.067 1.00 20.56 144 GLU B N 1
ATOM 2895 C CA . GLU B 1 119 ? -53.211 -3.046 -34.480 1.00 23.43 144 GLU B CA 1
ATOM 2896 C C . GLU B 1 119 ? -52.382 -1.993 -33.751 1.00 24.30 144 GLU B C 1
ATOM 2897 O O . GLU B 1 119 ? -52.048 -0.950 -34.325 1.00 23.49 144 GLU B O 1
ATOM 2903 N N . ILE B 1 120 ? -52.032 -2.247 -32.486 1.00 22.08 145 ILE B N 1
ATOM 2904 C CA . ILE B 1 120 ? -51.344 -1.231 -31.691 1.00 22.32 145 ILE B CA 1
ATOM 2905 C C . ILE B 1 120 ? -49.849 -1.162 -31.952 1.00 23.91 145 ILE B C 1
ATOM 2906 O O . ILE B 1 120 ? -49.207 -0.196 -31.523 1.00 24.92 145 ILE B O 1
ATOM 2911 N N . LEU B 1 121 ? -49.273 -2.152 -32.634 1.00 30.05 146 LEU B N 1
ATOM 2912 C CA . LEU B 1 121 ? -47.845 -2.121 -32.921 1.00 29.66 146 LEU B CA 1
ATOM 2913 C C . LEU B 1 121 ? -47.508 -0.947 -33.830 1.00 27.48 146 LEU B C 1
ATOM 2914 O O . LEU B 1 121 ? -48.265 -0.610 -34.743 1.00 28.07 146 LEU B O 1
ATOM 2919 N N . ILE B 1 122 ? -46.362 -0.316 -33.570 1.00 29.07 147 ILE B N 1
ATOM 2920 C CA . ILE B 1 122 ? -45.870 0.728 -34.466 1.00 36.34 147 ILE B CA 1
ATOM 2921 C C . ILE B 1 122 ? -45.475 0.122 -35.806 1.00 42.24 147 ILE B C 1
ATOM 2922 O O . ILE B 1 122 ? -45.993 0.505 -36.862 1.00 40.66 147 ILE B O 1
ATOM 2927 N N . THR B 1 123 ? -44.550 -0.836 -35.783 1.00 46.01 148 THR B N 1
ATOM 2928 C CA . THR B 1 123 ? -44.234 -1.641 -36.961 1.00 45.48 148 THR B CA 1
ATOM 2929 C C . THR B 1 123 ? -45.168 -2.843 -36.937 1.00 48.21 148 THR B C 1
ATOM 2930 O O . THR B 1 123 ? -44.853 -3.896 -36.378 1.00 49.88 148 THR B O 1
ATOM 2934 N N . ARG B 1 124 ? -46.343 -2.677 -37.532 1.00 43.77 149 ARG B N 1
ATOM 2935 C CA . ARG B 1 124 ? -47.369 -3.707 -37.538 1.00 39.06 149 ARG B CA 1
ATOM 2936 C C . ARG B 1 124 ? -47.473 -4.339 -38.919 1.00 36.72 149 ARG B C 1
ATOM 2937 O O . ARG B 1 124 ? -46.966 -3.810 -39.912 1.00 35.33 149 ARG B O 1
ATOM 2945 N N . GLN B 1 125 ? -48.138 -5.490 -38.967 1.00 40.80 150 GLN B N 1
ATOM 2946 C CA . GLN B 1 125 ? -48.350 -6.171 -40.235 1.00 46.54 150 GLN B CA 1
ATOM 2947 C C . GLN B 1 125 ? -49.239 -5.331 -41.143 1.00 45.82 150 GLN B C 1
ATOM 2948 O O . GLN B 1 125 ? -50.221 -4.729 -40.700 1.00 40.77 150 GLN B O 1
ATOM 2954 N N . ARG B 1 126 ? -48.878 -5.284 -42.426 1.00 51.53 151 ARG B N 1
ATOM 2955 C CA . ARG B 1 126 ? -49.682 -4.540 -43.388 1.00 53.67 151 ARG B CA 1
ATOM 2956 C C . ARG B 1 126 ? -51.035 -5.201 -43.610 1.00 51.94 151 ARG B C 1
ATOM 2957 O O . ARG B 1 126 ? -52.012 -4.518 -43.939 1.00 50.73 151 ARG B O 1
ATOM 2965 N N . HIS B 1 127 ? -51.110 -6.519 -43.439 1.00 48.13 152 HIS B N 1
ATOM 2966 C CA . HIS B 1 127 ? -52.365 -7.264 -43.510 1.00 45.64 152 HIS B CA 1
ATOM 2967 C C . HIS B 1 127 ? -52.483 -8.079 -42.227 1.00 39.84 152 HIS B C 1
ATOM 2968 O O . HIS B 1 127 ? -51.876 -9.147 -42.102 1.00 39.66 152 HIS B O 1
ATOM 2975 N N . ILE B 1 128 ? -53.251 -7.565 -41.272 1.00 29.27 153 ILE B N 1
ATOM 2976 C CA . ILE B 1 128 ? -53.476 -8.251 -40.005 1.00 28.72 153 ILE B CA 1
ATOM 2977 C C . ILE B 1 128 ? -54.404 -9.432 -40.263 1.00 30.07 153 ILE B C 1
ATOM 2978 O O . ILE B 1 128 ? -55.530 -9.234 -40.741 1.00 30.35 153 ILE B O 1
ATOM 2983 N N . PRO B 1 129 ? -53.975 -10.663 -39.988 1.00 32.24 154 PRO B N 1
ATOM 2984 C CA . PRO B 1 129 ? -54.875 -11.811 -40.164 1.00 30.98 154 PRO B CA 1
ATOM 2985 C C . PRO B 1 129 ? -56.108 -11.664 -39.287 1.00 25.93 154 PRO B C 1
ATOM 2986 O O . PRO B 1 129 ? -56.009 -11.414 -38.083 1.00 25.60 154 PRO B O 1
ATOM 2990 N N . ASP B 1 130 ? -57.278 -11.803 -39.904 1.00 24.92 155 ASP B N 1
ATOM 2991 C CA . ASP B 1 130 ? -58.553 -11.637 -39.210 1.00 19.02 155 ASP B CA 1
ATOM 2992 C C . ASP B 1 130 ? -59.086 -13.020 -38.856 1.00 18.02 155 ASP B C 1
ATOM 2993 O O . ASP B 1 130 ? -59.677 -13.705 -39.693 1.00 21.00 155 ASP B O 1
ATOM 2998 N N . THR B 1 131 ? -58.873 -13.424 -37.606 1.00 18.40 156 THR B N 1
ATOM 2999 C CA . THR B 1 131 ? -59.425 -14.658 -37.072 1.00 19.73 156 THR B CA 1
ATOM 3000 C C . THR B 1 131 ? -60.661 -14.412 -36.218 1.00 19.74 156 THR B C 1
ATOM 3001 O O . THR B 1 131 ? -61.184 -15.354 -35.614 1.00 20.03 156 THR B O 1
ATOM 3005 N N . ARG B 1 132 ? -61.137 -13.171 -36.156 1.00 16.75 157 ARG B N 1
ATOM 3006 C CA . ARG B 1 132 ? -62.281 -12.838 -35.319 1.00 15.73 157 ARG B CA 1
ATOM 3007 C C . ARG B 1 132 ? -63.540 -13.533 -35.821 1.00 16.74 157 ARG B C 1
ATOM 3008 O O . ARG B 1 132 ? -63.783 -13.623 -37.028 1.00 15.78 157 ARG B O 1
ATOM 3016 N N . VAL B 1 133 ? -64.340 -14.032 -34.882 1.00 14.01 158 VAL B N 1
ATOM 3017 C CA . VAL B 1 133 ? -65.595 -14.685 -35.231 1.00 13.93 158 VAL B CA 1
ATOM 3018 C C . VAL B 1 133 ? -66.574 -13.630 -35.728 1.00 11.96 158 VAL B C 1
ATOM 3019 O O . VAL B 1 133 ? -66.969 -12.726 -34.982 1.00 14.21 158 VAL B O 1
ATOM 3023 N N . HIS B 1 134 ? -66.974 -13.747 -36.992 1.00 12.57 159 HIS B N 1
ATOM 3024 C CA . HIS B 1 134 ? -67.899 -12.796 -37.588 1.00 14.62 159 HIS B CA 1
ATOM 3025 C C . HIS B 1 134 ? -69.359 -13.179 -37.397 1.00 16.23 159 HIS B C 1
ATOM 3026 O O . HIS B 1 134 ? -70.230 -12.310 -37.519 1.00 15.29 159 HIS B O 1
ATOM 3033 N N . CYS B 1 135 ? -69.647 -14.445 -37.099 1.00 17.12 160 CYS B N 1
ATOM 3034 C CA . CYS B 1 135 ? -71.012 -14.845 -36.785 1.00 14.80 160 CYS B CA 1
ATOM 3035 C C . CYS B 1 135 ? -70.997 -16.170 -36.040 1.00 15.79 160 CYS B C 1
ATOM 3036 O O . CYS B 1 135 ? -70.275 -17.096 -36.422 1.00 15.01 160 CYS B O 1
ATOM 3039 N N . CYS B 1 136 ? -71.800 -16.245 -34.982 1.00 17.87 161 CYS B N 1
ATOM 3040 C CA . CYS B 1 136 ? -72.082 -17.492 -34.284 1.00 17.47 161 CYS B CA 1
ATOM 3041 C C . CYS B 1 136 ? -73.443 -18.009 -34.722 1.00 16.87 161 CYS B C 1
ATOM 3042 O O . CYS B 1 136 ? -74.427 -17.263 -34.707 1.00 18.59 161 CYS B O 1
ATOM 3045 N N . VAL B 1 137 ? -73.496 -19.273 -35.120 1.00 14.36 162 VAL B N 1
ATOM 3046 C CA . VAL B 1 137 ? -74.754 -19.953 -35.394 1.00 15.06 162 VAL B CA 1
ATOM 3047 C C . VAL B 1 137 ? -75.101 -20.746 -34.142 1.00 13.80 162 VAL B C 1
ATOM 3048 O O . VAL B 1 137 ? -74.393 -21.691 -33.781 1.00 15.25 162 VAL B O 1
ATOM 3052 N N . TYR B 1 138 ? -76.174 -20.349 -33.462 1.00 16.60 163 TYR B N 1
ATOM 3053 C CA . TYR B 1 138 ? -76.544 -20.916 -32.171 1.00 13.81 163 TYR B CA 1
ATOM 3054 C C . TYR B 1 138 ? -77.666 -21.929 -32.366 1.00 12.28 163 TYR B C 1
ATOM 3055 O O . TYR B 1 138 ? -78.757 -21.573 -32.822 1.00 12.72 163 TYR B O 1
ATOM 3064 N N . PHE B 1 139 ? -77.404 -23.179 -31.990 1.00 12.20 164 PHE B N 1
ATOM 3065 C CA . PHE B 1 139 ? -78.331 -24.280 -32.223 1.00 15.07 164 PHE B CA 1
ATOM 3066 C C . PHE B 1 139 ? -79.249 -24.444 -31.016 1.00 13.35 164 PHE B C 1
ATOM 3067 O O . PHE B 1 139 ? -78.778 -24.674 -29.897 1.00 15.44 164 PHE B O 1
ATOM 3075 N N . VAL B 1 140 ? -80.547 -24.325 -31.245 1.00 15.15 165 VAL B N 1
ATOM 3076 C CA . VAL B 1 140 ? -81.560 -24.482 -30.203 1.00 15.30 165 VAL B CA 1
ATOM 3077 C C . VAL B 1 140 ? -82.160 -25.878 -30.331 1.00 16.37 165 VAL B C 1
ATOM 3078 O O . VAL B 1 140 ? -82.503 -26.285 -31.450 1.00 16.52 165 VAL B O 1
ATOM 3082 N N . PRO B 1 141 ? -82.287 -26.633 -29.243 1.00 18.96 166 PRO B N 1
ATOM 3083 C CA . PRO B 1 141 ? -82.886 -27.974 -29.326 1.00 21.20 166 PRO B CA 1
ATOM 3084 C C . PRO B 1 141 ? -84.310 -27.906 -29.846 1.00 20.91 166 PRO B C 1
ATOM 3085 O O . PRO B 1 141 ? -85.075 -27.003 -29.477 1.00 23.90 166 PRO B O 1
ATOM 3089 N N . PRO B 1 142 ? -84.716 -28.871 -30.728 1.00 17.91 167 PRO B N 1
ATOM 3090 C CA . PRO B 1 142 ? -86.078 -28.874 -31.291 1.00 20.40 167 PRO B CA 1
ATOM 3091 C C . PRO B 1 142 ? -87.102 -29.495 -30.344 1.00 19.55 167 PRO B C 1
ATOM 3092 O O . PRO B 1 142 ? -87.752 -30.495 -30.655 1.00 22.77 167 PRO B O 1
ATOM 3096 N N . THR B 1 143 ? -87.252 -28.891 -29.164 1.00 20.10 168 THR B N 1
ATOM 3097 C CA . THR B 1 143 ? -88.186 -29.410 -28.171 1.00 23.71 168 THR B CA 1
ATOM 3098 C C . THR B 1 143 ? -89.634 -29.065 -28.489 1.00 25.56 168 THR B C 1
ATOM 3099 O O . THR B 1 143 ? -90.541 -29.738 -27.988 1.00 28.60 168 THR B O 1
ATOM 3103 N N . GLY B 1 144 ? -89.871 -28.042 -29.306 1.00 29.05 169 GLY B N 1
ATOM 3104 C CA . GLY B 1 144 ? -91.219 -27.589 -29.569 1.00 26.74 169 GLY B CA 1
ATOM 3105 C C . GLY B 1 144 ? -91.844 -26.790 -28.450 1.00 32.24 169 GLY B C 1
ATOM 3106 O O . GLY B 1 144 ? -93.039 -26.483 -28.522 1.00 40.14 169 GLY B O 1
ATOM 3107 N N . HIS B 1 145 ? -91.077 -26.445 -27.417 1.00 26.97 170 HIS B N 1
ATOM 3108 C CA . HIS B 1 145 ? -91.617 -25.695 -26.291 1.00 33.30 170 HIS B CA 1
ATOM 3109 C C . HIS B 1 145 ? -91.175 -24.237 -26.351 1.00 33.95 170 HIS B C 1
ATOM 3110 O O . HIS B 1 145 ? -91.680 -23.465 -27.172 1.00 36.09 170 HIS B O 1
ATOM 3117 N N . CYS B 1 146 ? -90.239 -23.848 -25.489 1.00 30.80 171 CYS B N 1
ATOM 3118 C CA A CYS B 1 146 ? -89.736 -22.483 -25.440 0.30 30.96 171 CYS B CA 1
ATOM 3119 C CA B CYS B 1 146 ? -89.733 -22.483 -25.459 0.70 30.94 171 CYS B CA 1
ATOM 3120 C C . CYS B 1 146 ? -88.226 -22.524 -25.248 1.00 28.68 171 CYS B C 1
ATOM 3121 O O . CYS B 1 146 ? -87.618 -23.595 -25.158 1.00 28.96 171 CYS B O 1
ATOM 3126 N N . LEU B 1 147 ? -87.618 -21.342 -25.179 1.00 26.08 172 LEU B N 1
ATOM 3127 C CA . LEU B 1 147 ? -86.189 -21.254 -24.912 1.00 24.59 172 LEU B CA 1
ATOM 3128 C C . LEU B 1 147 ? -85.902 -21.669 -23.475 1.00 26.24 172 LEU B C 1
ATOM 3129 O O . LEU B 1 147 ? -86.528 -21.169 -22.536 1.00 29.74 172 LEU B O 1
ATOM 3134 N N . ARG B 1 148 ? -84.952 -22.582 -23.305 1.00 26.53 173 ARG B N 1
ATOM 3135 C CA . ARG B 1 148 ? -84.602 -23.046 -21.974 1.00 29.25 173 ARG B CA 1
ATOM 3136 C C . ARG B 1 148 ? -83.787 -21.980 -21.243 1.00 30.94 173 ARG B C 1
ATOM 3137 O O . ARG B 1 148 ? -83.083 -21.188 -21.875 1.00 19.87 173 ARG B O 1
ATOM 3145 N N . PRO B 1 149 ? -83.870 -21.940 -19.909 1.00 20.66 174 PRO B N 1
ATOM 3146 C CA . PRO B 1 149 ? -83.064 -20.964 -19.151 1.00 21.22 174 PRO B CA 1
ATOM 3147 C C . PRO B 1 149 ? -81.574 -21.015 -19.459 1.00 21.79 174 PRO B C 1
ATOM 3148 O O . PRO B 1 149 ? -80.920 -19.964 -19.485 1.00 20.96 174 PRO B O 1
ATOM 3152 N N . LEU B 1 150 ? -81.018 -22.205 -19.700 1.00 21.76 175 LEU B N 1
ATOM 3153 C CA . LEU B 1 150 ? -79.599 -22.305 -20.026 1.00 18.18 175 LEU B CA 1
ATOM 3154 C C . LEU B 1 150 ? -79.284 -21.581 -21.329 1.00 20.43 175 LEU B C 1
ATOM 3155 O O . LEU B 1 150 ? -78.337 -20.788 -21.402 1.00 16.90 175 LEU B O 1
ATOM 3160 N N . ASP B 1 151 ? -80.075 -21.838 -22.374 1.00 21.07 176 ASP B N 1
ATOM 3161 C CA . ASP B 1 151 ? -79.855 -21.162 -23.648 1.00 20.46 176 ASP B CA 1
ATOM 3162 C C . ASP B 1 151 ? -80.106 -19.664 -23.542 1.00 21.97 176 ASP B C 1
ATOM 3163 O O . ASP B 1 151 ? -79.429 -18.873 -24.210 1.00 21.10 176 ASP B O 1
ATOM 3168 N N . ILE B 1 152 ? -81.069 -19.255 -22.714 1.00 22.13 177 ILE B N 1
ATOM 3169 C CA . ILE B 1 152 ? -81.314 -17.830 -22.502 1.00 22.66 177 ILE B CA 1
ATOM 3170 C C . ILE B 1 152 ? -80.077 -17.164 -21.911 1.00 22.70 177 ILE B C 1
ATOM 3171 O O . ILE B 1 152 ? -79.612 -16.126 -22.397 1.00 20.40 177 ILE B O 1
ATOM 3176 N N . GLU B 1 153 ? -79.524 -17.759 -20.852 1.00 24.67 178 GLU B N 1
ATOM 3177 C CA . GLU B 1 153 ? -78.320 -17.216 -20.232 1.00 23.39 178 GLU B CA 1
ATOM 3178 C C . GLU B 1 153 ? -77.156 -17.197 -21.213 1.00 24.49 178 GLU B C 1
ATOM 3179 O O . GLU B 1 153 ? -76.428 -16.201 -21.308 1.00 24.45 178 GLU B O 1
ATOM 3185 N N . PHE B 1 154 ? -76.972 -18.289 -21.957 1.00 19.81 179 PHE B N 1
ATOM 3186 C CA . PHE B 1 154 ? -75.888 -18.365 -22.930 1.00 21.75 179 PHE B CA 1
ATOM 3187 C C . PHE B 1 154 ? -76.049 -17.306 -24.014 1.00 20.57 179 PHE B C 1
ATOM 3188 O O . PHE B 1 154 ? -75.086 -16.619 -24.375 1.00 21.75 179 PHE B O 1
ATOM 3196 N N . LEU B 1 155 ? -77.268 -17.157 -24.542 1.00 19.30 180 LEU B N 1
ATOM 3197 C CA . LEU B 1 155 ? -77.500 -16.218 -25.636 1.00 19.00 180 LEU B CA 1
ATOM 3198 C C . LEU B 1 155 ? -77.324 -14.773 -25.187 1.00 21.90 180 LEU B C 1
ATOM 3199 O O . LEU B 1 155 ? -76.802 -13.945 -25.942 1.00 24.39 180 LEU B O 1
ATOM 3204 N N . GLN B 1 156 ? -77.764 -14.444 -23.969 1.00 20.28 181 GLN B N 1
ATOM 3205 C CA . GLN B 1 156 ? -77.594 -13.081 -23.476 1.00 24.12 181 GLN B CA 1
ATOM 3206 C C . GLN B 1 156 ? -76.119 -12.706 -23.397 1.00 24.95 181 GLN B C 1
ATOM 3207 O O . GLN B 1 156 ? -75.736 -11.584 -23.752 1.00 23.14 181 GLN B O 1
ATOM 3213 N N . ARG B 1 157 ? -75.272 -13.637 -22.953 1.00 22.54 182 ARG B N 1
ATOM 3214 C CA . ARG B 1 157 ? -73.844 -13.345 -22.858 1.00 23.00 182 ARG B CA 1
ATOM 3215 C C . ARG B 1 157 ? -73.181 -13.345 -24.233 1.00 23.42 182 ARG B C 1
ATOM 3216 O O . ARG B 1 157 ? -72.267 -12.550 -24.485 1.00 22.18 182 ARG B O 1
ATOM 3224 N N . LEU B 1 158 ? -73.624 -14.229 -25.133 1.00 16.51 183 LEU B N 1
ATOM 3225 C CA . LEU B 1 158 ? -73.038 -14.297 -26.470 1.00 18.98 183 LEU B CA 1
ATOM 3226 C C . LEU B 1 158 ? -73.306 -13.022 -27.260 1.00 18.37 183 LEU B C 1
ATOM 3227 O O . LEU B 1 158 ? -72.392 -12.456 -27.870 1.00 18.68 183 LEU B O 1
ATOM 3232 N N . CYS B 1 159 ? -74.560 -12.561 -27.272 1.00 16.77 184 CYS B N 1
ATOM 3233 C CA . CYS B 1 159 ? -74.943 -11.437 -28.120 1.00 18.64 184 CYS B CA 1
ATOM 3234 C C . CYS B 1 159 ? -74.260 -10.133 -27.729 1.00 22.95 184 CYS B C 1
ATOM 3235 O O . CYS B 1 159 ? -74.217 -9.206 -28.544 1.00 24.63 184 CYS B O 1
ATOM 3238 N N . ARG B 1 160 ? -73.728 -10.034 -26.510 1.00 19.16 185 ARG B N 1
ATOM 3239 C CA . ARG B 1 160 ? -73.030 -8.820 -26.108 1.00 24.94 185 ARG B CA 1
ATOM 3240 C C . ARG B 1 160 ? -71.662 -8.675 -26.762 1.00 22.08 185 ARG B C 1
ATOM 3241 O O . ARG B 1 160 ? -71.081 -7.586 -26.703 1.00 23.21 185 ARG B O 1
ATOM 3249 N N . THR B 1 161 ? -71.130 -9.734 -27.376 1.00 22.89 186 THR B N 1
ATOM 3250 C CA . THR B 1 161 ? -69.775 -9.705 -27.908 1.00 23.49 186 THR B CA 1
ATOM 3251 C C . THR B 1 161 ? -69.635 -10.213 -29.335 1.00 21.98 186 THR B C 1
ATOM 3252 O O . THR B 1 161 ? -68.535 -10.107 -29.892 1.00 18.42 186 THR B O 1
ATOM 3256 N N . VAL B 1 162 ? -70.687 -10.757 -29.946 1.00 19.05 187 VAL B N 1
ATOM 3257 C CA . VAL B 1 162 ? -70.555 -11.376 -31.260 1.00 16.50 187 VAL B CA 1
ATOM 3258 C C . VAL B 1 162 ? -71.920 -11.398 -31.929 1.00 23.69 187 VAL B C 1
ATOM 3259 O O . VAL B 1 162 ? -72.956 -11.370 -31.260 1.00 20.02 187 VAL B O 1
ATOM 3263 N N . ASN B 1 163 ? -71.918 -11.438 -33.263 1.00 21.27 188 ASN B N 1
ATOM 3264 C CA . ASN B 1 163 ? -73.152 -11.650 -34.011 1.00 24.45 188 ASN B CA 1
ATOM 3265 C C . ASN B 1 163 ? -73.637 -13.080 -33.807 1.00 15.84 188 ASN B C 1
ATOM 3266 O O . ASN B 1 163 ? -72.855 -14.031 -33.915 1.00 15.11 188 ASN B O 1
ATOM 3271 N N . VAL B 1 164 ? -74.927 -13.239 -33.519 1.00 16.10 189 VAL B N 1
ATOM 3272 C CA . VAL B 1 164 ? -75.512 -14.549 -33.256 1.00 17.20 189 VAL B CA 1
ATOM 3273 C C . VAL B 1 164 ? -76.743 -14.719 -34.133 1.00 19.06 189 VAL B C 1
ATOM 3274 O O . VAL B 1 164 ? -77.661 -13.891 -34.091 1.00 19.97 189 VAL B O 1
ATOM 3278 N N . VAL B 1 165 ? -76.765 -15.788 -34.919 1.00 16.72 190 VAL B N 1
ATOM 3279 C CA . VAL B 1 165 ? -77.950 -16.212 -35.653 1.00 15.95 190 VAL B CA 1
ATOM 3280 C C . VAL B 1 165 ? -78.421 -17.530 -35.042 1.00 17.60 190 VAL B C 1
ATOM 3281 O O . VAL B 1 165 ? -77.731 -18.552 -35.169 1.00 15.99 190 VAL B O 1
ATOM 3285 N N . PRO B 1 166 ? -79.562 -17.557 -34.360 1.00 18.81 191 PRO B N 1
ATOM 3286 C CA . PRO B 1 166 ? -80.078 -18.822 -33.835 1.00 18.82 191 PRO B CA 1
ATOM 3287 C C . PRO B 1 166 ? -80.766 -19.636 -34.917 1.00 21.38 191 PRO B C 1
ATOM 3288 O O . PRO B 1 166 ? -81.300 -19.101 -35.892 1.00 18.28 191 PRO B O 1
ATOM 3292 N N . VAL B 1 167 ? -80.728 -20.956 -34.736 1.00 16.24 192 VAL B N 1
ATOM 3293 C CA . VAL B 1 167 ? -81.416 -21.888 -35.617 1.00 17.69 192 VAL B CA 1
ATOM 3294 C C . VAL B 1 167 ? -82.066 -22.963 -34.760 1.00 17.57 192 VAL B C 1
ATOM 3295 O O . VAL B 1 167 ? -81.561 -23.326 -33.693 1.00 16.69 192 VAL B O 1
ATOM 3299 N N . ILE B 1 168 ? -83.207 -23.459 -35.227 1.00 20.10 193 ILE B N 1
ATOM 3300 C CA . ILE B 1 168 ? -83.817 -24.645 -34.642 1.00 17.95 193 ILE B CA 1
ATOM 3301 C C . ILE B 1 168 ? -83.080 -25.850 -35.216 1.00 17.99 193 ILE B C 1
ATOM 3302 O O . ILE B 1 168 ? -83.174 -26.136 -36.412 1.00 16.97 193 ILE B O 1
ATOM 3307 N N . ALA B 1 169 ? -82.323 -26.538 -34.369 1.00 17.59 194 ALA B N 1
ATOM 3308 C CA . ALA B 1 169 ? -81.483 -27.633 -34.827 1.00 17.33 194 ALA B CA 1
ATOM 3309 C C . ALA B 1 169 ? -82.321 -28.860 -35.155 1.00 19.91 194 ALA B C 1
ATOM 3310 O O . ALA B 1 169 ? -83.422 -29.044 -34.628 1.00 19.18 194 ALA B O 1
ATOM 3312 N N . ARG B 1 170 ? -81.780 -29.700 -36.041 1.00 18.07 195 ARG B N 1
ATOM 3313 C CA . ARG B 1 170 ? -82.374 -30.985 -36.420 1.00 16.43 195 ARG B CA 1
ATOM 3314 C C . ARG B 1 170 ? -83.887 -30.865 -36.592 1.00 21.75 195 ARG B C 1
ATOM 3315 O O . ARG B 1 170 ? -84.673 -31.633 -36.031 1.00 20.59 195 ARG B O 1
ATOM 3323 N N . ALA B 1 171 ? -84.292 -29.869 -37.385 1.00 19.05 196 ALA B N 1
ATOM 3324 C CA . ALA B 1 171 ? -85.691 -29.468 -37.458 1.00 23.23 196 ALA B CA 1
ATOM 3325 C C . ALA B 1 171 ? -86.580 -30.504 -38.128 1.00 24.10 196 ALA B C 1
ATOM 3326 O O . ALA B 1 171 ? -87.807 -30.371 -38.064 1.00 27.22 196 ALA B O 1
ATOM 3328 N N . ASP B 1 172 ? -86.002 -31.522 -38.770 1.00 25.27 197 ASP B N 1
ATOM 3329 C CA . ASP B 1 172 ? -86.813 -32.607 -39.307 1.00 24.94 197 ASP B CA 1
ATOM 3330 C C . ASP B 1 172 ? -87.544 -33.370 -38.210 1.00 25.80 197 ASP B C 1
ATOM 3331 O O . ASP B 1 172 ? -88.541 -34.040 -38.495 1.00 26.53 197 ASP B O 1
ATOM 3336 N N . SER B 1 173 ? -87.080 -33.278 -36.964 1.00 20.27 198 SER B N 1
ATOM 3337 C CA . SER B 1 173 ? -87.786 -33.920 -35.862 1.00 24.81 198 SER B CA 1
ATOM 3338 C C . SER B 1 173 ? -89.096 -33.225 -35.516 1.00 30.70 198 SER B C 1
ATOM 3339 O O . SER B 1 173 ? -89.832 -33.725 -34.657 1.00 33.85 198 SER B O 1
ATOM 3342 N N . LEU B 1 174 ? -89.404 -32.099 -36.155 1.00 29.63 199 LEU B N 1
ATOM 3343 C CA . LEU B 1 174 ? -90.656 -31.387 -35.963 1.00 29.42 199 LEU B CA 1
ATOM 3344 C C . LEU B 1 174 ? -91.400 -31.293 -37.288 1.00 30.83 199 LEU B C 1
ATOM 3345 O O . LEU B 1 174 ? -90.785 -31.188 -38.353 1.00 32.93 199 LEU B O 1
ATOM 3350 N N . THR B 1 175 ? -92.729 -31.335 -37.217 1.00 28.74 200 THR B N 1
ATOM 3351 C CA . THR B 1 175 ? -93.530 -31.087 -38.404 1.00 32.25 200 THR B CA 1
ATOM 3352 C C . THR B 1 175 ? -93.356 -29.637 -38.854 1.00 30.95 200 THR B C 1
ATOM 3353 O O . THR B 1 175 ? -92.802 -28.798 -38.140 1.00 29.59 200 THR B O 1
ATOM 3357 N N . MET B 1 176 ? -93.838 -29.344 -40.064 1.00 32.75 201 MET B N 1
ATOM 3358 C CA . MET B 1 176 ? -93.744 -27.978 -40.573 1.00 37.16 201 MET B CA 1
ATOM 3359 C C . MET B 1 176 ? -94.480 -27.001 -39.663 1.00 37.32 201 MET B C 1
ATOM 3360 O O . MET B 1 176 ? -93.961 -25.923 -39.347 1.00 41.08 201 MET B O 1
ATOM 3365 N N . GLU B 1 177 ? -95.683 -27.367 -39.218 1.00 37.45 202 GLU B N 1
ATOM 3366 C CA . GLU B 1 177 ? -96.438 -26.494 -38.326 1.00 43.05 202 GLU B CA 1
ATOM 3367 C C . GLU B 1 177 ? -95.788 -26.391 -36.951 1.00 41.43 202 GLU B C 1
ATOM 3368 O O . GLU B 1 177 ? -95.915 -25.356 -36.286 1.00 37.64 202 GLU B O 1
ATOM 3374 N N . GLU B 1 178 ? -95.092 -27.443 -36.508 1.00 38.95 203 GLU B N 1
ATOM 3375 C CA . GLU B 1 178 ? -94.395 -27.371 -35.228 1.00 32.79 203 GLU B CA 1
ATOM 3376 C C . GLU B 1 178 ? -93.164 -26.474 -35.304 1.00 31.87 203 GLU B C 1
ATOM 3377 O O . GLU B 1 178 ? -92.822 -25.813 -34.317 1.00 29.27 203 GLU B O 1
ATOM 3383 N N . ARG B 1 179 ? -92.485 -26.442 -36.455 1.00 30.46 204 ARG B N 1
ATOM 3384 C CA . ARG B 1 179 ? -91.361 -25.525 -36.619 1.00 32.42 204 ARG B CA 1
ATOM 3385 C C . ARG B 1 179 ? -91.820 -24.076 -36.532 1.00 33.56 204 ARG B C 1
ATOM 3386 O O . ARG B 1 179 ? -91.182 -23.250 -35.868 1.00 27.12 204 ARG B O 1
ATOM 3394 N N . GLU B 1 180 ? -92.926 -23.751 -37.204 1.00 34.41 205 GLU B N 1
ATOM 3395 C CA . GLU B 1 180 ? -93.413 -22.376 -37.223 1.00 35.21 205 GLU B CA 1
ATOM 3396 C C . GLU B 1 180 ? -93.869 -21.935 -35.838 1.00 36.41 205 GLU B C 1
ATOM 3397 O O . GLU B 1 180 ? -93.555 -20.824 -35.394 1.00 34.43 205 GLU B O 1
ATOM 3403 N N . ALA B 1 181 ? -94.612 -22.796 -35.138 1.00 35.91 206 ALA B N 1
ATOM 3404 C CA . ALA B 1 181 ? -95.022 -22.478 -33.775 1.00 33.52 206 ALA B CA 1
ATOM 3405 C C . ALA B 1 181 ? -93.815 -22.332 -32.859 1.00 31.05 206 ALA B C 1
ATOM 3406 O O . ALA B 1 181 ? -93.760 -21.413 -32.035 1.00 31.24 206 ALA B O 1
ATOM 3408 N N . PHE B 1 182 ? -92.833 -23.229 -32.992 1.00 35.45 207 PHE B N 1
ATOM 3409 C CA . PHE B 1 182 ? -91.624 -23.124 -32.183 1.00 30.67 207 PHE B CA 1
ATOM 3410 C C . PHE B 1 182 ? -90.830 -21.876 -32.546 1.00 29.90 207 PHE B C 1
ATOM 3411 O O . PHE B 1 182 ? -90.289 -21.200 -31.663 1.00 28.84 207 PHE B O 1
ATOM 3419 N N . ARG B 1 183 ? -90.750 -21.557 -33.841 1.00 28.68 208 ARG B N 1
ATOM 3420 C CA . ARG B 1 183 ? -90.073 -20.334 -34.259 1.00 32.91 208 ARG B CA 1
ATOM 3421 C C . ARG B 1 183 ? -90.704 -19.110 -33.608 1.00 32.06 208 ARG B C 1
ATOM 3422 O O . ARG B 1 183 ? -89.996 -18.234 -33.098 1.00 31.44 208 ARG B O 1
ATOM 3430 N N . ARG B 1 184 ? -92.038 -19.045 -33.596 1.00 31.04 209 ARG B N 1
ATOM 3431 C CA . ARG B 1 184 ? -92.712 -17.865 -33.068 1.00 37.34 209 ARG B CA 1
ATOM 3432 C C . ARG B 1 184 ? -92.550 -17.761 -31.554 1.00 34.70 209 ARG B C 1
ATOM 3433 O O . ARG B 1 184 ? -92.400 -16.657 -31.018 1.00 35.86 209 ARG B O 1
ATOM 3441 N N . ARG B 1 185 ? -92.561 -18.894 -30.844 1.00 30.92 210 ARG B N 1
ATOM 3442 C CA . ARG B 1 185 ? -92.357 -18.846 -29.398 1.00 30.05 210 ARG B CA 1
ATOM 3443 C C . ARG B 1 185 ? -90.933 -18.426 -29.052 1.00 27.97 210 ARG B C 1
ATOM 3444 O O . ARG B 1 185 ? -90.720 -17.679 -28.090 1.00 28.23 210 ARG B O 1
ATOM 3452 N N . ILE B 1 186 ? -89.946 -18.898 -29.818 1.00 31.93 211 ILE B N 1
ATOM 3453 C CA . ILE B 1 186 ? -88.565 -18.483 -29.582 1.00 24.31 211 ILE B CA 1
ATOM 3454 C C . ILE B 1 186 ? -88.417 -16.982 -29.796 1.00 29.96 211 ILE B C 1
ATOM 3455 O O . ILE B 1 186 ? -87.759 -16.289 -29.009 1.00 24.77 211 ILE B O 1
ATOM 3460 N N . GLN B 1 187 ? -89.032 -16.454 -30.859 1.00 27.04 212 GLN B N 1
ATOM 3461 C CA . GLN B 1 187 ? -88.967 -15.019 -31.116 1.00 27.98 212 GLN B CA 1
ATOM 3462 C C . GLN B 1 187 ? -89.567 -14.225 -29.963 1.00 33.52 212 GLN B C 1
ATOM 3463 O O . GLN B 1 187 ? -89.061 -13.155 -29.605 1.00 29.29 212 GLN B O 1
ATOM 3469 N N . GLN B 1 188 ? -90.644 -14.738 -29.364 1.00 30.32 213 GLN B N 1
ATOM 3470 C CA . GLN B 1 188 ? -91.216 -14.084 -28.193 1.00 32.07 213 GLN B CA 1
ATOM 3471 C C . GLN B 1 188 ? -90.269 -14.163 -27.002 1.00 30.51 213 GLN B C 1
ATOM 3472 O O . GLN B 1 188 ? -90.133 -13.193 -26.247 1.00 31.37 213 GLN B O 1
ATOM 3478 N N . ASN B 1 189 ? -89.598 -15.305 -26.822 1.00 31.00 214 ASN B N 1
ATOM 3479 C CA . ASN B 1 189 ? -88.688 -15.460 -25.690 1.00 30.29 214 ASN B CA 1
ATOM 3480 C C . ASN B 1 189 ? -87.478 -14.545 -25.821 1.00 27.78 214 ASN B C 1
ATOM 3481 O O . ASN B 1 189 ? -86.995 -13.999 -24.822 1.00 26.61 214 ASN B O 1
ATOM 3486 N N . LEU B 1 190 ? -86.963 -14.382 -27.042 1.00 26.14 215 LEU B N 1
ATOM 3487 C CA . LEU B 1 190 ? -85.836 -13.480 -27.255 1.00 26.48 215 LEU B CA 1
ATOM 3488 C C . LEU B 1 190 ? -86.193 -12.048 -26.882 1.00 30.03 215 LEU B C 1
ATOM 3489 O O . LEU B 1 190 ? -85.341 -11.306 -26.381 1.00 29.45 215 LEU B O 1
ATOM 3494 N N . ARG B 1 191 ? -87.447 -11.649 -27.101 1.00 32.54 216 ARG B N 1
ATOM 3495 C CA . ARG B 1 191 ? -87.855 -10.286 -26.778 1.00 34.07 216 ARG B CA 1
ATOM 3496 C C . ARG B 1 191 ? -88.010 -10.095 -25.274 1.00 33.60 216 ARG B C 1
ATOM 3497 O O . ARG B 1 191 ? -87.546 -9.093 -24.717 1.00 37.44 216 ARG B O 1
ATOM 3505 N N . THR B 1 192 ? -88.659 -11.045 -24.594 1.00 35.77 217 THR B N 1
ATOM 3506 C CA . THR B 1 192 ? -88.870 -10.889 -23.157 1.00 38.41 217 THR B CA 1
ATOM 3507 C C . THR B 1 192 ? -87.554 -10.914 -22.392 1.00 34.64 217 THR B C 1
ATOM 3508 O O . THR B 1 192 ? -87.428 -10.258 -21.353 1.00 35.28 217 THR B O 1
ATOM 3512 N N . HIS B 1 193 ? -86.563 -11.652 -22.885 1.00 33.70 218 HIS B N 1
ATOM 3513 C CA . HIS B 1 193 ? -85.258 -11.709 -22.243 1.00 27.88 218 HIS B CA 1
ATOM 3514 C C . HIS B 1 193 ? -84.233 -10.808 -22.921 1.00 27.25 218 HIS B C 1
ATOM 3515 O O . HIS B 1 193 ? -83.037 -10.916 -22.629 1.00 30.04 218 HIS B O 1
ATOM 3522 N N . CYS B 1 194 ? -84.681 -9.921 -23.812 1.00 28.24 219 CYS B N 1
ATOM 3523 C CA . CYS B 1 194 ? -83.856 -8.843 -24.360 1.00 30.81 219 CYS B CA 1
ATOM 3524 C C . CYS B 1 194 ? -82.609 -9.382 -25.059 1.00 33.32 219 CYS B C 1
ATOM 3525 O O . CYS B 1 194 ? -81.492 -8.903 -24.850 1.00 32.88 219 CYS B O 1
ATOM 3528 N N . ILE B 1 195 ? -82.809 -10.389 -25.902 1.00 29.41 220 ILE B N 1
ATOM 3529 C CA . ILE B 1 195 ? -81.736 -10.978 -26.694 1.00 29.37 220 ILE B CA 1
ATOM 3530 C C . ILE B 1 195 ? -81.840 -10.408 -28.102 1.00 31.31 220 ILE B C 1
ATOM 3531 O O . ILE B 1 195 ? -82.792 -10.701 -28.834 1.00 30.34 220 ILE B O 1
ATOM 3536 N N . ASP B 1 196 ? -80.860 -9.592 -28.485 1.00 32.16 221 ASP B N 1
ATOM 3537 C CA . ASP B 1 196 ? -80.858 -8.907 -29.777 1.00 36.14 221 ASP B CA 1
ATOM 3538 C C . ASP B 1 196 ? -79.952 -9.697 -30.716 1.00 31.50 221 ASP B C 1
ATOM 3539 O O . ASP B 1 196 ? -78.752 -9.440 -30.819 1.00 33.43 221 ASP B O 1
ATOM 3544 N N . VAL B 1 197 ? -80.537 -10.675 -31.406 1.00 25.95 222 VAL B N 1
ATOM 3545 C CA . VAL B 1 197 ? -79.779 -11.515 -32.328 1.00 23.69 222 VAL B CA 1
ATOM 3546 C C . VAL B 1 197 ? -79.654 -10.812 -33.673 1.00 24.97 222 VAL B C 1
ATOM 3547 O O . VAL B 1 197 ? -80.326 -9.806 -33.930 1.00 24.12 222 VAL B O 1
ATOM 3551 N N . TYR B 1 198 ? -78.784 -11.332 -34.532 1.00 23.56 223 TYR B N 1
ATOM 3552 C CA . TYR B 1 198 ? -78.587 -10.769 -35.863 1.00 27.00 223 TYR B CA 1
ATOM 3553 C C . TYR B 1 198 ? -79.755 -11.119 -36.785 1.00 26.09 223 TYR B C 1
ATOM 3554 O O . TYR B 1 198 ? -80.220 -12.255 -36.788 1.00 24.95 223 TYR B O 1
ATOM 3563 N N . PRO B 1 199 ? -80.223 -10.149 -37.587 1.00 28.26 224 PRO B N 1
ATOM 3564 C CA . PRO B 1 199 ? -79.742 -8.764 -37.659 1.00 30.39 224 PRO B CA 1
ATOM 3565 C C . PRO B 1 199 ? -80.338 -7.865 -36.578 1.00 33.70 224 PRO B C 1
ATOM 3566 O O . PRO B 1 199 ? -81.559 -7.769 -36.453 1.00 33.51 224 PRO B O 1
ATOM 3570 N N . GLN B 1 200 ? -79.471 -7.211 -35.810 1.00 25.84 225 GLN B N 1
ATOM 3571 C CA . GLN B 1 200 ? -79.922 -6.389 -34.697 1.00 30.21 225 GLN B CA 1
ATOM 3572 C C . GLN B 1 200 ? -80.720 -5.191 -35.201 1.00 35.16 225 GLN B C 1
ATOM 3573 O O . GLN B 1 200 ? -80.323 -4.516 -36.155 1.00 33.29 225 GLN B O 1
ATOM 3579 N N . MET B 1 201 ? -81.856 -4.927 -34.548 1.00 38.30 226 MET B N 1
ATOM 3580 C CA . MET B 1 201 ? -82.734 -3.843 -34.976 1.00 42.30 226 MET B CA 1
ATOM 3581 C C . MET B 1 201 ? -82.138 -2.467 -34.712 1.00 45.28 226 MET B C 1
ATOM 3582 O O . MET B 1 201 ? -82.553 -1.494 -35.351 1.00 49.29 226 MET B O 1
ATOM 3584 N N . CYS B 1 202 ? -81.181 -2.360 -33.790 1.00 47.71 227 CYS B N 1
ATOM 3585 C CA . CYS B 1 202 ? -80.557 -1.075 -33.497 1.00 50.12 227 CYS B CA 1
ATOM 3586 C C . CYS B 1 202 ? -79.675 -0.575 -34.632 1.00 49.48 227 CYS B C 1
ATOM 3587 O O . CYS B 1 202 ? -79.272 0.593 -34.610 1.00 53.08 227 CYS B O 1
ATOM 3590 N N . PHE B 1 203 ? -79.370 -1.417 -35.617 1.00 45.95 228 PHE B N 1
ATOM 3591 C CA . PHE B 1 203 ? -78.533 -1.039 -36.746 1.00 48.14 228 PHE B CA 1
ATOM 3592 C C . PHE B 1 203 ? -79.338 -0.791 -38.015 1.00 54.80 228 PHE B C 1
ATOM 3593 O O . PHE B 1 203 ? -78.750 -0.550 -39.074 1.00 57.27 228 PHE B O 1
ATOM 3601 N N . ASP B 1 204 ? -80.666 -0.843 -37.933 1.00 56.70 229 ASP B N 1
ATOM 3602 C CA . ASP B 1 204 ? -81.529 -0.607 -39.089 1.00 59.96 229 ASP B CA 1
ATOM 3603 C C . ASP B 1 204 ? -82.074 0.820 -39.042 1.00 64.62 229 ASP B C 1
ATOM 3604 O O . ASP B 1 204 ? -83.241 1.070 -38.743 1.00 67.72 229 ASP B O 1
ATOM 3609 N N . GLU B 1 205 ? -81.191 1.768 -39.346 1.00 64.77 230 GLU B N 1
ATOM 3610 C CA . GLU B 1 205 ? -81.592 3.169 -39.382 1.00 66.73 230 GLU B CA 1
ATOM 3611 C C . GLU B 1 205 ? -82.160 3.578 -40.734 1.00 65.08 230 GLU B C 1
ATOM 3612 O O . GLU B 1 205 ? -83.039 4.446 -40.791 1.00 64.31 230 GLU B O 1
ATOM 3618 N N . ASP B 1 206 ? -81.689 2.967 -41.817 1.00 66.22 231 ASP B N 1
ATOM 3619 C CA . ASP B 1 206 ? -82.270 3.201 -43.130 1.00 66.92 231 ASP B CA 1
ATOM 3620 C C . ASP B 1 206 ? -83.664 2.584 -43.207 1.00 62.40 231 ASP B C 1
ATOM 3621 O O . ASP B 1 206 ? -83.973 1.604 -42.524 1.00 58.07 231 ASP B O 1
ATOM 3626 N N . ILE B 1 207 ? -84.513 3.174 -44.051 1.00 66.04 232 ILE B N 1
ATOM 3627 C CA . ILE B 1 207 ? -85.857 2.634 -44.233 1.00 64.01 232 ILE B CA 1
ATOM 3628 C C . ILE B 1 207 ? -85.803 1.326 -45.014 1.00 60.53 232 ILE B C 1
ATOM 3629 O O . ILE B 1 207 ? -86.554 0.386 -44.728 1.00 60.67 232 ILE B O 1
ATOM 3634 N N . ASN B 1 208 ? -84.909 1.239 -46.004 1.00 58.70 233 ASN B N 1
ATOM 3635 C CA . ASN B 1 208 ? -84.718 -0.022 -46.712 1.00 59.16 233 ASN B CA 1
ATOM 3636 C C . ASN B 1 208 ? -84.105 -1.080 -45.806 1.00 55.35 233 ASN B C 1
ATOM 3637 O O . ASN B 1 208 ? -84.382 -2.273 -45.974 1.00 58.05 233 ASN B O 1
ATOM 3642 N N . ASP B 1 209 ? -83.273 -0.665 -44.846 1.00 54.47 234 ASP B N 1
ATOM 3643 C CA . ASP B 1 209 ? -82.719 -1.615 -43.886 1.00 52.80 234 ASP B CA 1
ATOM 3644 C C . ASP B 1 209 ? -83.806 -2.194 -42.992 1.00 50.33 234 ASP B C 1
ATOM 3645 O O . ASP B 1 209 ? -83.817 -3.400 -42.722 1.00 49.09 234 ASP B O 1
ATOM 3650 N N . LYS B 1 210 ? -84.729 -1.351 -42.523 1.00 54.46 235 LYS B N 1
ATOM 3651 C CA . LYS B 1 210 ? -85.805 -1.842 -41.671 1.00 53.90 235 LYS B CA 1
ATOM 3652 C C . LYS B 1 210 ? -86.698 -2.830 -42.406 1.00 50.83 235 LYS B C 1
ATOM 3653 O O . LYS B 1 210 ? -87.204 -3.777 -41.796 1.00 45.42 235 LYS B O 1
ATOM 3659 N N . ILE B 1 211 ? -86.894 -2.639 -43.710 1.00 50.22 236 ILE B N 1
ATOM 3660 C CA . ILE B 1 211 ? -87.770 -3.526 -44.466 1.00 50.35 236 ILE B CA 1
ATOM 3661 C C . ILE B 1 211 ? -87.076 -4.846 -44.769 1.00 47.98 236 ILE B C 1
ATOM 3662 O O . ILE B 1 211 ? -87.642 -5.925 -44.555 1.00 48.36 236 ILE B O 1
ATOM 3667 N N . LEU B 1 212 ? -85.840 -4.781 -45.270 1.00 47.32 237 LEU B N 1
ATOM 3668 C CA . LEU B 1 212 ? -85.120 -6.002 -45.613 1.00 51.38 237 LEU B CA 1
ATOM 3669 C C . LEU B 1 212 ? -84.874 -6.865 -44.382 1.00 46.69 237 LEU B C 1
ATOM 3670 O O . LEU B 1 212 ? -85.023 -8.091 -44.434 1.00 43.81 237 LEU B O 1
ATOM 3672 N N . ASN B 1 213 ? -84.509 -6.243 -43.260 1.00 44.59 238 ASN B N 1
ATOM 3673 C CA . ASN B 1 213 ? -84.148 -7.014 -42.078 1.00 41.95 238 ASN B CA 1
ATOM 3674 C C . ASN B 1 213 ? -85.367 -7.468 -41.284 1.00 43.45 238 ASN B C 1
ATOM 3675 O O . ASN B 1 213 ? -85.288 -8.475 -40.571 1.00 40.11 238 ASN B O 1
ATOM 3680 N N . SER B 1 214 ? -86.492 -6.752 -41.383 1.00 43.69 239 SER B N 1
ATOM 3681 C CA . SER B 1 214 ? -87.722 -7.246 -40.769 1.00 45.30 239 SER B CA 1
ATOM 3682 C C . SER B 1 214 ? -88.161 -8.556 -41.409 1.00 44.97 239 SER B C 1
ATOM 3683 O O . SER B 1 214 ? -88.534 -9.505 -40.710 1.00 43.83 239 SER B O 1
ATOM 3686 N N . LYS B 1 215 ? -88.122 -8.625 -42.743 1.00 48.17 240 LYS B N 1
ATOM 3687 C CA . LYS B 1 215 ? -88.419 -9.878 -43.426 1.00 52.55 240 LYS B CA 1
ATOM 3688 C C . LYS B 1 215 ? -87.411 -10.958 -43.061 1.00 49.98 240 LYS B C 1
ATOM 3689 O O . LYS B 1 215 ? -87.761 -12.143 -43.006 1.00 49.86 240 LYS B O 1
ATOM 3691 N N . LEU B 1 216 ? -86.160 -10.570 -42.801 1.00 47.83 241 LEU B N 1
ATOM 3692 C CA . LEU B 1 216 ? -85.152 -11.547 -42.405 1.00 42.46 241 LEU B CA 1
ATOM 3693 C C . LEU B 1 216 ? -85.348 -11.984 -40.958 1.00 36.17 241 LEU B C 1
ATOM 3694 O O . LEU B 1 216 ? -85.240 -13.176 -40.644 1.00 36.87 241 LEU B O 1
ATOM 3699 N N . ARG B 1 217 ? -85.641 -11.034 -40.063 1.00 35.84 242 ARG B N 1
ATOM 3700 C CA . ARG B 1 217 ? -85.885 -11.375 -38.664 1.00 35.70 242 ARG B CA 1
ATOM 3701 C C . ARG B 1 217 ? -87.106 -12.268 -38.507 1.00 33.21 242 ARG B C 1
ATOM 3702 O O . ARG B 1 217 ? -87.189 -13.044 -37.548 1.00 31.99 242 ARG B O 1
ATOM 3710 N N . ASP B 1 218 ? -88.063 -12.169 -39.433 1.00 35.12 243 ASP B N 1
ATOM 3711 C CA . ASP B 1 218 ? -89.287 -12.955 -39.330 1.00 35.93 243 ASP B CA 1
ATOM 3712 C C . ASP B 1 218 ? -89.012 -14.449 -39.457 1.00 33.76 243 ASP B C 1
ATOM 3713 O O . ASP B 1 218 ? -89.720 -15.260 -38.850 1.00 33.82 243 ASP B O 1
ATOM 3718 N N . ARG B 1 219 ? -87.994 -14.830 -40.224 1.00 35.31 244 ARG B N 1
ATOM 3719 C CA . ARG B 1 219 ? -87.659 -16.233 -40.433 1.00 34.65 244 ARG B CA 1
ATOM 3720 C C . ARG B 1 219 ? -86.603 -16.747 -39.462 1.00 37.27 244 ARG B C 1
ATOM 3721 O O . ARG B 1 219 ? -86.273 -17.936 -39.503 1.00 36.36 244 ARG B O 1
ATOM 3723 N N . ILE B 1 220 ? -86.069 -15.892 -38.598 1.00 26.90 245 ILE B N 1
ATOM 3724 C CA . ILE B 1 220 ? -85.066 -16.308 -37.626 1.00 27.34 245 ILE B CA 1
ATOM 3725 C C . ILE B 1 220 ? -85.753 -16.593 -36.295 1.00 27.76 245 ILE B C 1
ATOM 3726 O O . ILE B 1 220 ? -86.529 -15.769 -35.814 1.00 31.35 245 ILE B O 1
ATOM 3731 N N . PRO B 1 221 ? -85.462 -17.753 -35.681 1.00 25.47 246 PRO B N 1
ATOM 3732 C CA . PRO B 1 221 ? -84.477 -18.774 -36.071 1.00 27.15 246 PRO B CA 1
ATOM 3733 C C . PRO B 1 221 ? -84.878 -19.655 -37.254 1.00 24.27 246 PRO B C 1
ATOM 3734 O O . PRO B 1 221 ? -86.019 -20.107 -37.334 1.00 25.17 246 PRO B O 1
ATOM 3738 N N . PHE B 1 222 ? -83.929 -19.891 -38.159 1.00 24.53 247 PHE B N 1
ATOM 3739 C CA . PHE B 1 222 ? -84.159 -20.803 -39.271 1.00 23.39 247 PHE B CA 1
ATOM 3740 C C . PHE B 1 222 ? -84.309 -22.231 -38.760 1.00 22.43 247 PHE B C 1
ATOM 3741 O O . PHE B 1 222 ? -83.618 -22.650 -37.828 1.00 23.10 247 PHE B O 1
ATOM 3749 N N . ALA B 1 223 ? -85.219 -22.982 -39.374 1.00 24.99 248 ALA B N 1
ATOM 3750 C CA . ALA B 1 223 ? -85.397 -24.399 -39.060 1.00 25.14 248 ALA B CA 1
ATOM 3751 C C . ALA B 1 223 ? -84.516 -25.192 -40.018 1.00 24.18 248 ALA B C 1
ATOM 3752 O O . ALA B 1 223 ? -84.896 -25.452 -41.162 1.00 25.84 248 ALA B O 1
ATOM 3754 N N . VAL B 1 224 ? -83.333 -25.581 -39.551 1.00 24.35 249 VAL B N 1
ATOM 3755 C CA . VAL B 1 224 ? -82.295 -26.130 -40.415 1.00 23.92 249 VAL B CA 1
ATOM 3756 C C . VAL B 1 224 ? -82.189 -27.637 -40.233 1.00 29.27 249 VAL B C 1
ATOM 3757 O O . VAL B 1 224 ? -82.537 -28.198 -39.187 1.00 21.25 249 VAL B O 1
ATOM 3761 N N . VAL B 1 225 ? -81.694 -28.289 -41.281 1.00 23.57 250 VAL B N 1
ATOM 3762 C CA . VAL B 1 225 ? -81.307 -29.693 -41.267 1.00 24.75 250 VAL B CA 1
ATOM 3763 C C . VAL B 1 225 ? -79.913 -29.782 -41.874 1.00 29.52 250 VAL B C 1
ATOM 3764 O O . VAL B 1 225 ? -79.616 -29.103 -42.863 1.00 29.16 250 VAL B O 1
ATOM 3768 N N . GLY B 1 226 ? -79.052 -30.597 -41.272 1.00 26.29 251 GLY B N 1
ATOM 3769 C CA . GLY B 1 226 ? -77.687 -30.769 -41.736 1.00 24.31 251 GLY B CA 1
ATOM 3770 C C . GLY B 1 226 ? -77.499 -32.127 -42.384 1.00 29.96 251 GLY B C 1
ATOM 3771 O O . GLY B 1 226 ? -78.210 -33.082 -42.068 1.00 26.24 251 GLY B O 1
ATOM 3772 N N . ALA B 1 227 ? -76.533 -32.211 -43.299 1.00 29.02 252 ALA B N 1
ATOM 3773 C CA . ALA B 1 227 ? -76.247 -33.467 -43.983 1.00 34.37 252 ALA B CA 1
ATOM 3774 C C . ALA B 1 227 ? -74.859 -33.401 -44.598 1.00 42.94 252 ALA B C 1
ATOM 3775 O O . ALA B 1 227 ? -74.559 -32.471 -45.354 1.00 43.84 252 ALA B O 1
ATOM 3777 N N . ASP B 1 228 ? -74.021 -34.387 -44.279 1.00 46.59 253 ASP B N 1
ATOM 3778 C CA . ASP B 1 228 ? -72.705 -34.523 -44.891 1.00 52.26 253 ASP B CA 1
ATOM 3779 C C . ASP B 1 228 ? -72.613 -35.747 -45.793 1.00 51.32 253 ASP B C 1
ATOM 3780 O O . ASP B 1 228 ? -71.512 -36.109 -46.224 1.00 53.45 253 ASP B O 1
ATOM 3785 N N . GLN B 1 229 ? -73.737 -36.393 -46.083 1.00 46.38 254 GLN B N 1
ATOM 3786 C CA . GLN B 1 229 ? -73.796 -37.515 -47.007 1.00 49.43 254 GLN B CA 1
ATOM 3787 C C . GLN B 1 229 ? -74.431 -37.062 -48.314 1.00 49.49 254 GLN B C 1
ATOM 3788 O O . GLN B 1 229 ? -75.368 -36.257 -48.315 1.00 47.23 254 GLN B O 1
ATOM 3794 N N . GLU B 1 230 ? -73.912 -37.575 -49.424 1.00 51.98 255 GLU B N 1
ATOM 3795 C CA . GLU B 1 230 ? -74.457 -37.300 -50.744 1.00 55.32 255 GLU B CA 1
ATOM 3796 C C . GLU B 1 230 ? -75.341 -38.454 -51.198 1.00 54.29 255 GLU B C 1
ATOM 3797 O O . GLU B 1 230 ? -75.082 -39.620 -50.888 1.00 56.03 255 GLU B O 1
ATOM 3803 N N . HIS B 1 231 ? -76.395 -38.116 -51.936 1.00 52.64 256 HIS B N 1
ATOM 3804 C CA . HIS B 1 231 ? -77.335 -39.105 -52.437 1.00 55.22 256 HIS B CA 1
ATOM 3805 C C . HIS B 1 231 ? -77.764 -38.722 -53.844 1.00 57.97 256 HIS B C 1
ATOM 3806 O O . HIS B 1 231 ? -77.770 -37.544 -54.210 1.00 56.34 256 HIS B O 1
ATOM 3813 N N . LEU B 1 232 ? -78.123 -39.735 -54.630 1.00 60.38 257 LEU B N 1
ATOM 3814 C CA . LEU B 1 232 ? -78.573 -39.536 -56.002 1.00 62.62 257 LEU B CA 1
ATOM 3815 C C . LEU B 1 232 ? -80.090 -39.390 -56.017 1.00 63.37 257 LEU B C 1
ATOM 3816 O O . LEU B 1 232 ? -80.810 -40.296 -55.585 1.00 66.37 257 LEU B O 1
ATOM 3818 N N . VAL B 1 233 ? -80.568 -38.246 -56.501 1.00 60.90 258 VAL B N 1
ATOM 3819 C CA . VAL B 1 233 ? -81.994 -37.965 -56.639 1.00 62.56 258 VAL B CA 1
ATOM 3820 C C . VAL B 1 233 ? -82.195 -37.361 -58.021 1.00 67.14 258 VAL B C 1
ATOM 3821 O O . VAL B 1 233 ? -81.722 -36.249 -58.288 1.00 68.43 258 VAL B O 1
ATOM 3825 N N . ASN B 1 234 ? -82.893 -38.088 -58.898 1.00 70.12 259 ASN B N 1
ATOM 3826 C CA . ASN B 1 234 ? -83.089 -37.680 -60.293 1.00 72.17 259 ASN B CA 1
ATOM 3827 C C . ASN B 1 234 ? -81.753 -37.434 -60.990 1.00 72.25 259 ASN B C 1
ATOM 3828 O O . ASN B 1 234 ? -81.578 -36.448 -61.708 1.00 72.59 259 ASN B O 1
ATOM 3833 N N . GLY B 1 235 ? -80.798 -38.337 -60.773 1.00 73.12 260 GLY B N 1
ATOM 3834 C CA . GLY B 1 235 ? -79.473 -38.188 -61.335 1.00 75.36 260 GLY B CA 1
ATOM 3835 C C . GLY B 1 235 ? -78.638 -37.081 -60.734 1.00 74.71 260 GLY B C 1
ATOM 3836 O O . GLY B 1 235 ? -77.481 -36.914 -61.139 1.00 75.53 260 GLY B O 1
ATOM 3837 N N . ARG B 1 236 ? -79.180 -36.320 -59.787 1.00 71.88 261 ARG B N 1
ATOM 3838 C CA . ARG B 1 236 ? -78.451 -35.242 -59.136 1.00 68.95 261 ARG B CA 1
ATOM 3839 C C . ARG B 1 236 ? -77.760 -35.757 -57.882 1.00 65.00 261 ARG B C 1
ATOM 3840 O O . ARG B 1 236 ? -78.339 -36.528 -57.111 1.00 62.45 261 ARG B O 1
ATOM 3848 N N . CYS B 1 237 ? -76.518 -35.327 -57.683 1.00 60.26 262 CYS B N 1
ATOM 3849 C CA . CYS B 1 237 ? -75.770 -35.645 -56.469 1.00 58.91 262 CYS B CA 1
ATOM 3850 C C . CYS B 1 237 ? -76.000 -34.506 -55.484 1.00 54.25 262 CYS B C 1
ATOM 3851 O O . CYS B 1 237 ? -75.391 -33.440 -55.598 1.00 54.09 262 CYS B O 1
ATOM 3854 N N . VAL B 1 238 ? -76.892 -34.723 -54.519 1.00 52.32 263 VAL B N 1
ATOM 3855 C CA . VAL B 1 238 ? -77.307 -33.674 -53.596 1.00 48.49 263 VAL B CA 1
ATOM 3856 C C . VAL B 1 238 ? -77.042 -34.118 -52.164 1.00 45.08 263 VAL B C 1
ATOM 3857 O O . VAL B 1 238 ? -77.018 -35.314 -51.852 1.00 42.49 263 VAL B O 1
ATOM 3861 N N . LEU B 1 239 ? -76.833 -33.136 -51.289 1.00 40.80 264 LEU B N 1
ATOM 3862 C CA . LEU B 1 239 ? -76.706 -33.415 -49.866 1.00 39.04 264 LEU B CA 1
ATOM 3863 C C . LEU B 1 239 ? -78.074 -33.736 -49.279 1.00 41.12 264 LEU B C 1
ATOM 3864 O O . LEU B 1 239 ? -79.067 -33.068 -49.579 1.00 37.42 264 LEU B O 1
ATOM 3869 N N . GLY B 1 240 ? -78.129 -34.762 -48.440 1.00 38.56 265 GLY B N 1
ATOM 3870 C CA . GLY B 1 240 ? -79.399 -35.157 -47.869 1.00 37.49 265 GLY B CA 1
ATOM 3871 C C . GLY B 1 240 ? -79.230 -36.137 -46.733 1.00 38.01 265 GLY B C 1
ATOM 3872 O O . GLY B 1 240 ? -78.171 -36.752 -46.563 1.00 37.56 265 GLY B O 1
ATOM 3873 N N . ARG B 1 241 ? -80.297 -36.265 -45.948 1.00 37.46 266 ARG B N 1
ATOM 3874 C CA . ARG B 1 241 ? -80.395 -37.269 -44.897 1.00 35.40 266 ARG B CA 1
ATOM 3875 C C . ARG B 1 241 ? -81.295 -38.386 -45.408 1.00 35.31 266 ARG B C 1
ATOM 3876 O O . ARG B 1 241 ? -82.505 -38.191 -45.571 1.00 36.27 266 ARG B O 1
ATOM 3884 N N . LYS B 1 242 ? -80.705 -39.547 -45.673 1.00 37.32 267 LYS B N 1
ATOM 3885 C CA . LYS B 1 242 ? -81.469 -40.706 -46.112 1.00 39.83 267 LYS B CA 1
ATOM 3886 C C . LYS B 1 242 ? -82.096 -41.384 -44.902 1.00 40.07 267 LYS B C 1
ATOM 3887 O O . LYS B 1 242 ? -81.389 -41.775 -43.966 1.00 37.66 267 LYS B O 1
ATOM 3893 N N . THR B 1 243 ? -83.418 -41.504 -44.912 1.00 46.43 268 THR B N 1
ATOM 3894 C CA . THR B 1 243 ? -84.153 -42.275 -43.924 1.00 50.39 268 THR B CA 1
ATOM 3895 C C . THR B 1 243 ? -84.903 -43.393 -44.635 1.00 55.61 268 THR B C 1
ATOM 3896 O O . THR B 1 243 ? -84.920 -43.476 -45.866 1.00 57.70 268 THR B O 1
ATOM 3900 N N . LYS B 1 244 ? -85.531 -44.264 -43.844 1.00 55.67 269 LYS B N 1
ATOM 3901 C CA . LYS B 1 244 ? -86.390 -45.285 -44.430 1.00 60.33 269 LYS B CA 1
ATOM 3902 C C . LYS B 1 244 ? -87.589 -44.674 -45.141 1.00 61.29 269 LYS B C 1
ATOM 3903 O O . LYS B 1 244 ? -88.188 -45.329 -46.000 1.00 64.98 269 LYS B O 1
ATOM 3905 N N . TRP B 1 245 ? -87.939 -43.429 -44.814 1.00 59.84 270 TRP B N 1
ATOM 3906 C CA . TRP B 1 245 ? -89.093 -42.768 -45.404 1.00 62.78 270 TRP B CA 1
ATOM 3907 C C . TRP B 1 245 ? -88.752 -41.943 -46.636 1.00 62.57 270 TRP B C 1
ATOM 3908 O O . TRP B 1 245 ? -89.648 -41.661 -47.440 1.00 65.20 270 TRP B O 1
ATOM 3919 N N . GLY B 1 246 ? -87.494 -41.553 -46.806 1.00 59.13 271 GLY B N 1
ATOM 3920 C CA . GLY B 1 246 ? -87.105 -40.777 -47.969 1.00 56.14 271 GLY B CA 1
ATOM 3921 C C . GLY B 1 246 ? -85.758 -40.111 -47.742 1.00 51.08 271 GLY B C 1
ATOM 3922 O O . GLY B 1 246 ? -84.957 -40.559 -46.924 1.00 49.60 271 GLY B O 1
ATOM 3923 N N . ILE B 1 247 ? -85.535 -39.034 -48.492 1.00 52.45 272 ILE B N 1
ATOM 3924 C CA . ILE B 1 247 ? -84.304 -38.253 -48.414 1.00 51.02 272 ILE B CA 1
ATOM 3925 C C . ILE B 1 247 ? -84.677 -36.805 -48.137 1.00 41.79 272 ILE B C 1
ATOM 3926 O O . ILE B 1 247 ? -85.403 -36.183 -48.922 1.00 43.07 272 ILE B O 1
ATOM 3931 N N . ILE B 1 248 ? -84.181 -36.270 -47.025 1.00 40.08 273 ILE B N 1
ATOM 3932 C CA . ILE B 1 248 ? -84.377 -34.867 -46.678 1.00 40.06 273 ILE B CA 1
ATOM 3933 C C . ILE B 1 248 ? -83.240 -34.088 -47.331 1.00 39.82 273 ILE B C 1
ATOM 3934 O O . ILE B 1 248 ? -82.105 -34.111 -46.857 1.00 41.52 273 ILE B O 1
ATOM 3939 N N . GLU B 1 249 ? -83.548 -33.394 -48.427 1.00 41.42 274 GLU B N 1
ATOM 3940 C CA . GLU B 1 249 ? -82.559 -32.613 -49.167 1.00 42.24 274 GLU B CA 1
ATOM 3941 C C . GLU B 1 249 ? -82.348 -31.278 -48.462 1.00 39.10 274 GLU B C 1
ATOM 3942 O O . GLU B 1 249 ? -83.217 -30.401 -48.507 1.00 37.39 274 GLU B O 1
ATOM 3948 N N . VAL B 1 250 ? -81.185 -31.111 -47.827 1.00 33.90 275 VAL B N 1
ATOM 3949 C CA . VAL B 1 250 ? -80.982 -29.967 -46.947 1.00 34.83 275 VAL B CA 1
ATOM 3950 C C . VAL B 1 250 ? -80.821 -28.660 -47.714 1.00 39.13 275 VAL B C 1
ATOM 3951 O O . VAL B 1 250 ? -81.057 -27.588 -47.148 1.00 40.36 275 VAL B O 1
ATOM 3955 N N . GLU B 1 251 ? -80.430 -28.708 -48.987 1.00 40.76 276 GLU B N 1
ATOM 3956 C CA . GLU B 1 251 ? -80.319 -27.499 -49.790 1.00 41.81 276 GLU B CA 1
ATOM 3957 C C . GLU B 1 251 ? -81.583 -27.219 -50.596 1.00 44.51 276 GLU B C 1
ATOM 3958 O O . GLU B 1 251 ? -81.551 -26.400 -51.522 1.00 39.05 276 GLU B O 1
ATOM 3964 N N . ASN B 1 252 ? -82.691 -27.873 -50.256 1.00 41.17 277 ASN B N 1
ATOM 3965 C CA . ASN B 1 252 ? -83.979 -27.692 -50.919 1.00 42.73 277 ASN B CA 1
ATOM 3966 C C . ASN B 1 252 ? -84.897 -26.952 -49.952 1.00 42.22 277 ASN B C 1
ATOM 3967 O O . ASN B 1 252 ? -85.250 -27.487 -48.894 1.00 39.57 277 ASN B O 1
ATOM 3972 N N . MET B 1 253 ? -85.293 -25.730 -50.326 1.00 43.96 278 MET B N 1
ATOM 3973 C CA . MET B 1 253 ? -86.121 -24.906 -49.448 1.00 43.87 278 MET B CA 1
ATOM 3974 C C . MET B 1 253 ? -87.448 -25.574 -49.115 1.00 48.16 278 MET B C 1
ATOM 3975 O O . MET B 1 253 ? -88.045 -25.280 -48.072 1.00 50.32 278 MET B O 1
ATOM 3980 N N . ALA B 1 254 ? -87.929 -26.469 -49.980 1.00 50.11 279 ALA B N 1
ATOM 3981 C CA . ALA B 1 254 ? -89.160 -27.189 -49.686 1.00 50.24 279 ALA B CA 1
ATOM 3982 C C . ALA B 1 254 ? -89.003 -28.147 -48.513 1.00 48.80 279 ALA B C 1
ATOM 3983 O O . ALA B 1 254 ? -90.008 -28.537 -47.910 1.00 49.41 279 ALA B O 1
ATOM 3985 N N . HIS B 1 255 ? -87.772 -28.523 -48.170 1.00 47.64 280 HIS B N 1
ATOM 3986 C CA . HIS B 1 255 ? -87.518 -29.495 -47.114 1.00 42.98 280 HIS B CA 1
ATOM 3987 C C . HIS B 1 255 ? -87.054 -28.863 -45.809 1.00 38.64 280 HIS B C 1
ATOM 3988 O O . HIS B 1 255 ? -87.490 -29.290 -44.736 1.00 35.98 280 HIS B O 1
ATOM 3995 N N . CYS B 1 256 ? -86.180 -27.862 -45.865 1.00 33.55 281 CYS B N 1
ATOM 3996 C CA . CYS B 1 256 ? -85.728 -27.180 -44.656 1.00 32.98 281 CYS B CA 1
ATOM 3997 C C . CYS B 1 256 ? -85.251 -25.784 -45.040 1.00 34.60 281 CYS B C 1
ATOM 3998 O O . CYS B 1 256 ? -85.362 -25.366 -46.197 1.00 37.58 281 CYS B O 1
ATOM 4001 N N . GLU B 1 257 ? -84.708 -25.061 -44.060 1.00 29.64 282 GLU B N 1
ATOM 4002 C CA . GLU B 1 257 ? -84.312 -23.672 -44.242 1.00 31.57 282 GLU B CA 1
ATOM 4003 C C . GLU B 1 257 ? -82.803 -23.474 -44.149 1.00 30.87 282 GLU B C 1
ATOM 4004 O O . GLU B 1 257 ? -82.345 -22.354 -43.903 1.00 31.09 282 GLU B O 1
ATOM 4010 N N . PHE B 1 258 ? -82.022 -24.539 -44.334 1.00 27.47 283 PHE B N 1
ATOM 4011 C CA . PHE B 1 258 ? -80.579 -24.369 -44.481 1.00 28.33 283 PHE B CA 1
ATOM 4012 C C . PHE B 1 258 ? -80.200 -23.412 -45.609 1.00 28.56 283 PHE B C 1
ATOM 4013 O O . PHE B 1 258 ? -79.237 -22.646 -45.425 1.00 24.72 283 PHE B O 1
ATOM 4021 N N . PRO B 1 259 ? -80.863 -23.405 -46.773 1.00 32.51 284 PRO B N 1
ATOM 4022 C CA . PRO B 1 259 ? -80.534 -22.378 -47.776 1.00 32.22 284 PRO B CA 1
ATOM 4023 C C . PRO B 1 259 ? -80.643 -20.957 -47.251 1.00 28.82 284 PRO B C 1
ATOM 4024 O O . PRO B 1 259 ? -79.852 -20.098 -47.661 1.00 28.86 284 PRO B O 1
ATOM 4028 N N . LEU B 1 260 ? -81.591 -20.679 -46.351 1.00 31.61 285 LEU B N 1
ATOM 4029 C CA . LEU B 1 260 ? -81.681 -19.341 -45.772 1.00 29.62 285 LEU B CA 1
ATOM 4030 C C . LEU B 1 260 ? -80.467 -19.034 -44.905 1.00 27.24 285 LEU B C 1
ATOM 4031 O O . LEU B 1 260 ? -79.914 -17.929 -44.968 1.00 24.83 285 LEU B O 1
ATOM 4036 N N . LEU B 1 261 ? -80.044 -19.997 -44.085 1.00 26.09 286 LEU B N 1
ATOM 4037 C CA . LEU B 1 261 ? -78.846 -19.811 -43.275 1.00 25.25 286 LEU B CA 1
ATOM 4038 C C . LEU B 1 261 ? -77.608 -19.707 -44.155 1.00 24.08 286 LEU B C 1
ATOM 4039 O O . LEU B 1 261 ? -76.781 -18.804 -43.979 1.00 25.82 286 LEU B O 1
ATOM 4044 N N . ARG B 1 262 ? -77.473 -20.624 -45.115 1.00 22.75 287 ARG B N 1
ATOM 4045 C CA . ARG B 1 262 ? -76.317 -20.621 -46.006 1.00 27.12 287 ARG B CA 1
ATOM 4046 C C . ARG B 1 262 ? -76.201 -19.297 -46.751 1.00 30.04 287 ARG B C 1
ATOM 4047 O O . ARG B 1 262 ? -75.123 -18.692 -46.801 1.00 31.09 287 ARG B O 1
ATOM 4055 N N . ASP B 1 263 ? -77.309 -18.825 -47.328 1.00 33.08 288 ASP B N 1
ATOM 4056 C CA . ASP B 1 263 ? -77.273 -17.589 -48.105 1.00 33.50 288 ASP B CA 1
ATOM 4057 C C . ASP B 1 263 ? -76.966 -16.382 -47.227 1.00 29.61 288 ASP B C 1
ATOM 4058 O O . ASP B 1 263 ? -76.184 -15.510 -47.620 1.00 32.92 288 ASP B O 1
ATOM 4063 N N . LEU B 1 264 ? -77.587 -16.304 -46.046 1.00 28.02 289 LEU B N 1
ATOM 4064 C CA . LEU B 1 264 ? -77.337 -15.182 -45.144 1.00 32.05 289 LEU B CA 1
ATOM 4065 C C . LEU B 1 264 ? -75.852 -15.046 -44.838 1.00 30.36 289 LEU B C 1
ATOM 4066 O O . LEU B 1 264 ? -75.259 -13.977 -45.027 1.00 28.64 289 LEU B O 1
ATOM 4071 N N . LEU B 1 265 ? -75.234 -16.133 -44.374 1.00 22.12 290 LEU B N 1
ATOM 4072 C CA . LEU B 1 265 ? -73.852 -16.070 -43.908 1.00 22.21 290 LEU B CA 1
ATOM 4073 C C . LEU B 1 265 ? -72.885 -15.776 -45.048 1.00 27.36 290 LEU B C 1
ATOM 4074 O O . LEU B 1 265 ? -72.033 -14.888 -44.936 1.00 29.92 290 LEU B O 1
ATOM 4079 N N . ILE B 1 266 ? -73.000 -16.508 -46.154 1.00 28.04 291 ILE B N 1
ATOM 4080 C CA . ILE B 1 266 ? -71.935 -16.541 -47.149 1.00 33.45 291 ILE B CA 1
ATOM 4081 C C . ILE B 1 266 ? -72.215 -15.592 -48.309 1.00 36.88 291 ILE B C 1
ATOM 4082 O O . ILE B 1 266 ? -71.284 -15.056 -48.921 1.00 38.36 291 ILE B O 1
ATOM 4087 N N . ARG B 1 267 ? -73.490 -15.368 -48.623 1.00 35.57 292 ARG B N 1
ATOM 4088 C CA . ARG B 1 267 ? -73.869 -14.648 -49.835 1.00 39.45 292 ARG B CA 1
ATOM 4089 C C . ARG B 1 267 ? -74.336 -13.227 -49.541 1.00 42.95 292 ARG B C 1
ATOM 4090 O O . ARG B 1 267 ? -73.662 -12.271 -49.927 1.00 46.96 292 ARG B O 1
ATOM 4098 N N . SER B 1 268 ? -75.474 -13.055 -48.868 1.00 37.68 293 SER B N 1
ATOM 4099 C CA . SER B 1 268 ? -76.109 -11.744 -48.789 1.00 36.34 293 SER B CA 1
ATOM 4100 C C . SER B 1 268 ? -75.543 -10.858 -47.682 1.00 35.11 293 SER B C 1
ATOM 4101 O O . SER B 1 268 ? -75.271 -9.676 -47.914 1.00 35.55 293 SER B O 1
ATOM 4104 N N . HIS B 1 269 ? -75.361 -11.399 -46.479 1.00 29.25 294 HIS B N 1
ATOM 4105 C CA . HIS B 1 269 ? -75.031 -10.590 -45.312 1.00 23.92 294 HIS B CA 1
ATOM 4106 C C . HIS B 1 269 ? -73.608 -10.815 -44.816 1.00 25.57 294 HIS B C 1
ATOM 4107 O O . HIS B 1 269 ? -73.297 -10.469 -43.673 1.00 28.38 294 HIS B O 1
ATOM 4114 N N . LEU B 1 270 ? -72.736 -11.377 -45.656 1.00 24.99 295 LEU B N 1
ATOM 4115 C CA . LEU B 1 270 ? -71.363 -11.646 -45.238 1.00 25.25 295 LEU B CA 1
ATOM 4116 C C . LEU B 1 270 ? -70.648 -10.363 -44.829 1.00 23.66 295 LEU B C 1
ATOM 4117 O O . LEU B 1 270 ? -70.053 -10.287 -43.748 1.00 18.66 295 LEU B O 1
ATOM 4122 N N . GLN B 1 271 ? -70.693 -9.340 -45.685 1.00 25.84 296 GLN B N 1
ATOM 4123 C CA . GLN B 1 271 ? -69.948 -8.119 -45.394 1.00 25.14 296 GLN B CA 1
ATOM 4124 C C . GLN B 1 271 ? -70.542 -7.372 -44.205 1.00 24.30 296 GLN B C 1
ATOM 4125 O O . GLN B 1 271 ? -69.801 -6.833 -43.375 1.00 28.08 296 GLN B O 1
ATOM 4131 N N . ASP B 1 272 ? -71.873 -7.328 -44.107 1.00 21.85 297 ASP B N 1
ATOM 4132 C CA . ASP B 1 272 ? -72.510 -6.673 -42.968 1.00 21.21 297 ASP B CA 1
ATOM 4133 C C . ASP B 1 272 ? -72.094 -7.325 -41.654 1.00 19.94 297 ASP B C 1
ATOM 4134 O O . ASP B 1 272 ? -71.824 -6.633 -40.665 1.00 19.04 297 ASP B O 1
ATOM 4139 N N . LEU B 1 273 ? -72.038 -8.659 -41.625 1.00 19.84 298 LEU B N 1
ATOM 4140 C CA . LEU B 1 273 ? -71.575 -9.354 -40.427 1.00 22.06 298 LEU B CA 1
ATOM 4141 C C . LEU B 1 273 ? -70.139 -8.972 -40.087 1.00 17.40 298 LEU B C 1
ATOM 4142 O O . LEU B 1 273 ? -69.813 -8.724 -38.920 1.00 15.23 298 LEU B O 1
ATOM 4147 N N . LYS B 1 274 ? -69.265 -8.918 -41.094 1.00 15.58 299 LYS B N 1
ATOM 4148 C CA . LYS B 1 274 ? -67.893 -8.486 -40.849 1.00 17.10 299 LYS B CA 1
ATOM 4149 C C . LYS B 1 274 ? -67.848 -7.035 -40.388 1.00 17.73 299 LYS B C 1
ATOM 4150 O O . LYS B 1 274 ? -67.097 -6.693 -39.467 1.00 18.07 299 LYS B O 1
ATOM 4156 N N . ASP B 1 275 ? -68.646 -6.167 -41.018 1.00 20.66 300 ASP B N 1
ATOM 4157 C CA . ASP B 1 275 ? -68.650 -4.752 -40.656 1.00 22.52 300 ASP B CA 1
ATOM 4158 C C . ASP B 1 275 ? -69.035 -4.556 -39.196 1.00 21.14 300 ASP B C 1
ATOM 4159 O O . ASP B 1 275 ? -68.393 -3.788 -38.471 1.00 17.61 300 ASP B O 1
ATOM 4164 N N . ILE B 1 276 ? -70.088 -5.240 -38.745 1.00 20.03 301 ILE B N 1
ATOM 4165 C CA . ILE B 1 276 ? -70.506 -5.113 -37.352 1.00 17.42 301 ILE B CA 1
ATOM 4166 C C . ILE B 1 276 ? -69.432 -5.662 -36.421 1.00 18.29 301 ILE B C 1
ATOM 4167 O O . ILE B 1 276 ? -69.144 -5.079 -35.369 1.00 15.55 301 ILE B O 1
ATOM 4172 N N . THR B 1 277 ? -68.819 -6.788 -36.793 1.00 14.78 302 THR B N 1
ATOM 4173 C CA . THR B 1 277 ? -67.761 -7.363 -35.967 1.00 16.38 302 THR B CA 1
ATOM 4174 C C . THR B 1 277 ? -66.616 -6.376 -35.791 1.00 17.48 302 THR B C 1
ATOM 4175 O O . THR B 1 277 ? -66.156 -6.131 -34.669 1.00 13.83 302 THR B O 1
ATOM 4179 N N . HIS B 1 278 ? -66.162 -5.783 -36.895 1.00 15.50 303 HIS B N 1
ATOM 4180 C CA . HIS B 1 278 ? -65.015 -4.881 -36.857 1.00 16.78 303 HIS B CA 1
ATOM 4181 C C . HIS B 1 278 ? -65.376 -3.552 -36.203 1.00 20.65 303 HIS B C 1
ATOM 4182 O O . HIS B 1 278 ? -64.640 -3.052 -35.344 1.00 21.45 303 HIS B O 1
ATOM 4189 N N . ASN B 1 279 ? -66.514 -2.970 -36.587 1.00 20.04 304 ASN B N 1
ATOM 4190 C CA . ASN B 1 279 ? -66.865 -1.618 -36.169 1.00 23.56 304 ASN B CA 1
ATOM 4191 C C . ASN B 1 279 ? -67.605 -1.557 -34.840 1.00 21.99 304 ASN B C 1
ATOM 4192 O O . ASN B 1 279 ? -67.581 -0.508 -34.187 1.00 22.78 304 ASN B O 1
ATOM 4197 N N . ILE B 1 280 ? -68.263 -2.636 -34.422 1.00 19.18 305 ILE B N 1
ATOM 4198 C CA . ILE B 1 280 ? -69.038 -2.615 -33.185 1.00 21.07 305 ILE B CA 1
ATOM 4199 C C . ILE B 1 280 ? -68.389 -3.518 -32.145 1.00 18.79 305 ILE B C 1
ATOM 4200 O O . ILE B 1 280 ? -67.881 -3.042 -31.124 1.00 19.54 305 ILE B O 1
ATOM 4205 N N . HIS B 1 281 ? -68.404 -4.828 -32.400 1.00 12.97 306 HIS B N 1
ATOM 4206 C CA . HIS B 1 281 ? -68.004 -5.792 -31.379 1.00 18.54 306 HIS B CA 1
ATOM 4207 C C . HIS B 1 281 ? -66.525 -5.663 -31.035 1.00 17.78 306 HIS B C 1
ATOM 4208 O O . HIS B 1 281 ? -66.159 -5.572 -29.857 1.00 14.59 306 HIS B O 1
ATOM 4215 N N . TYR B 1 282 ? -65.656 -5.667 -32.047 1.00 16.91 307 TYR B N 1
ATOM 4216 C CA . TYR B 1 282 ? -64.232 -5.515 -31.772 1.00 16.68 307 TYR B CA 1
ATOM 4217 C C . TYR B 1 282 ? -63.931 -4.144 -31.182 1.00 14.59 307 TYR B C 1
ATOM 4218 O O . TYR B 1 282 ? -63.092 -4.019 -30.282 1.00 15.88 307 TYR B O 1
ATOM 4227 N N . GLU B 1 283 ? -64.609 -3.104 -31.672 1.00 14.47 308 GLU B N 1
ATOM 4228 C CA . GLU B 1 283 ? -64.359 -1.761 -31.164 1.00 16.71 308 GLU B CA 1
ATOM 4229 C C . GLU B 1 283 ? -64.764 -1.639 -29.700 1.00 17.94 308 GLU B C 1
ATOM 4230 O O . GLU B 1 283 ? -64.103 -0.941 -28.923 1.00 20.66 308 GLU B O 1
ATOM 4236 N N . ASN B 1 284 ? -65.846 -2.314 -29.302 1.00 18.42 309 ASN B N 1
ATOM 4237 C CA . ASN B 1 284 ? -66.225 -2.333 -27.892 1.00 17.13 309 ASN B CA 1
ATOM 4238 C C . ASN B 1 284 ? -65.151 -3.010 -27.050 1.00 14.88 309 ASN B C 1
ATOM 4239 O O . ASN B 1 284 ? -64.779 -2.515 -25.980 1.00 19.02 309 ASN B O 1
ATOM 4244 N N . TYR B 1 285 ? -64.650 -4.156 -27.516 1.00 13.70 310 TYR B N 1
ATOM 4245 C CA . TYR B 1 285 ? -63.550 -4.826 -26.830 1.00 14.88 310 TYR B CA 1
ATOM 4246 C C . TYR B 1 285 ? -62.343 -3.906 -26.711 1.00 17.46 310 TYR B C 1
ATOM 4247 O O . TYR B 1 285 ? -61.735 -3.790 -25.641 1.00 17.05 310 TYR B O 1
ATOM 4256 N N . ARG B 1 286 ? -61.993 -3.235 -27.810 1.00 16.13 311 ARG B N 1
ATOM 4257 C CA . ARG B 1 286 ? -60.805 -2.391 -27.837 1.00 17.48 311 ARG B CA 1
ATOM 4258 C C . ARG B 1 286 ? -60.911 -1.239 -26.845 1.00 18.41 311 ARG B C 1
ATOM 4259 O O . ARG B 1 286 ? -59.920 -0.873 -26.202 1.00 20.17 311 ARG B O 1
ATOM 4267 N N . VAL B 1 287 ? -62.104 -0.656 -26.703 1.00 16.13 312 VAL B N 1
ATOM 4268 C CA . VAL B 1 287 ? -62.273 0.480 -25.798 1.00 21.32 312 VAL B CA 1
ATOM 4269 C C . VAL B 1 287 ? -62.038 0.057 -24.353 1.00 23.41 312 VAL B C 1
ATOM 4270 O O . VAL B 1 287 ? -61.367 0.761 -23.587 1.00 25.94 312 VAL B O 1
ATOM 4274 N N . ILE B 1 288 ? -62.576 -1.099 -23.957 1.00 22.23 313 ILE B N 1
ATOM 4275 C CA . ILE B 1 288 ? -62.389 -1.573 -22.587 1.00 22.31 313 ILE B CA 1
ATOM 4276 C C . ILE B 1 288 ? -60.919 -1.874 -22.324 1.00 23.73 313 ILE B C 1
ATOM 4277 O O . ILE B 1 288 ? -60.361 -1.482 -21.292 1.00 26.41 313 ILE B O 1
ATOM 4282 N N . ARG B 1 289 ? -60.269 -2.572 -23.258 1.00 23.04 314 ARG B N 1
ATOM 4283 C CA . ARG B 1 289 ? -58.874 -2.957 -23.068 1.00 24.07 314 ARG B CA 1
ATOM 4284 C C . ARG B 1 289 ? -57.964 -1.737 -22.999 1.00 26.77 314 ARG B C 1
ATOM 4285 O O . ARG B 1 289 ? -57.100 -1.641 -22.121 1.00 31.96 314 ARG B O 1
ATOM 4293 N N . LEU B 1 290 ? -58.142 -0.790 -23.922 1.00 22.84 315 LEU B N 1
ATOM 4294 C CA . LEU B 1 290 ? -57.250 0.361 -23.974 1.00 25.21 315 LEU B CA 1
ATOM 4295 C C . LEU B 1 290 ? -57.492 1.342 -22.834 1.00 30.04 315 LEU B C 1
ATOM 4296 O O . LEU B 1 290 ? -56.603 2.144 -22.527 1.00 33.29 315 LEU B O 1
ATOM 4301 N N . ASN B 1 291 ? -58.664 1.300 -22.200 1.00 33.91 316 ASN B N 1
ATOM 4302 C CA . ASN B 1 291 ? -58.933 2.148 -21.046 1.00 44.66 316 ASN B CA 1
ATOM 4303 C C . ASN B 1 291 ? -58.529 1.505 -19.727 1.00 51.10 316 ASN B C 1
ATOM 4304 O O . ASN B 1 291 ? -58.419 2.212 -18.719 1.00 56.94 316 ASN B O 1
ATOM 4309 N N . GLU B 1 292 ? -58.307 0.194 -19.707 1.00 52.05 317 GLU B N 1
ATOM 4310 C CA . GLU B 1 292 ? -57.894 -0.493 -18.489 1.00 60.18 317 GLU B CA 1
ATOM 4311 C C . GLU B 1 292 ? -56.418 -0.868 -18.552 1.00 63.61 317 GLU B C 1
ATOM 4312 O O . GLU B 1 292 ? -55.600 -0.116 -19.083 1.00 65.76 317 GLU B O 1
ATOM 4318 N N . PHE C 1 23 ? -58.640 -55.826 -9.579 1.00 54.97 48 PHE C N 1
ATOM 4319 C CA . PHE C 1 23 ? -57.516 -55.994 -10.492 1.00 53.29 48 PHE C CA 1
ATOM 4320 C C . PHE C 1 23 ? -57.147 -54.662 -11.138 1.00 51.82 48 PHE C C 1
ATOM 4321 O O . PHE C 1 23 ? -57.724 -54.268 -12.151 1.00 53.43 48 PHE C O 1
ATOM 4329 N N . GLU C 1 24 ? -56.178 -53.974 -10.540 1.00 44.16 49 GLU C N 1
ATOM 4330 C CA . GLU C 1 24 ? -55.775 -52.645 -10.968 1.00 38.97 49 GLU C CA 1
ATOM 4331 C C . GLU C 1 24 ? -54.286 -52.620 -11.287 1.00 31.94 49 GLU C C 1
ATOM 4332 O O . GLU C 1 24 ? -53.511 -53.463 -10.830 1.00 24.75 49 GLU C O 1
ATOM 4338 N N . PHE C 1 25 ? -53.897 -51.631 -12.085 1.00 22.88 50 PHE C N 1
ATOM 4339 C CA . PHE C 1 25 ? -52.521 -51.504 -12.543 1.00 20.61 50 PHE C CA 1
ATOM 4340 C C . PHE C 1 25 ? -52.236 -50.027 -12.762 1.00 21.65 50 PHE C C 1
ATOM 4341 O O . PHE C 1 25 ? -53.016 -49.339 -13.426 1.00 21.62 50 PHE C O 1
ATOM 4349 N N . ASN C 1 26 ? -51.129 -49.545 -12.201 1.00 18.20 51 ASN C N 1
ATOM 4350 C CA . ASN C 1 26 ? -50.801 -48.125 -12.202 1.00 19.71 51 ASN C CA 1
ATOM 4351 C C . ASN C 1 26 ? -49.469 -47.901 -12.900 1.00 19.80 51 ASN C C 1
ATOM 4352 O O . ASN C 1 26 ? -48.470 -48.545 -12.562 1.00 18.31 51 ASN C O 1
ATOM 4357 N N . ILE C 1 27 ? -49.463 -46.984 -13.866 1.00 19.93 52 ILE C N 1
ATOM 4358 C CA . ILE C 1 27 ? -48.285 -46.620 -14.643 1.00 22.65 52 ILE C CA 1
ATOM 4359 C C . ILE C 1 27 ? -48.018 -45.135 -14.438 1.00 17.53 52 ILE C C 1
ATOM 4360 O O . ILE C 1 27 ? -48.925 -44.359 -14.123 1.00 16.69 52 ILE C O 1
ATOM 4365 N N . MET C 1 28 ? -46.761 -44.742 -14.614 1.00 14.87 53 MET C N 1
ATOM 4366 C CA . MET C 1 28 ? -46.379 -43.340 -14.573 1.00 16.66 53 MET C CA 1
ATOM 4367 C C . MET C 1 28 ? -45.409 -43.059 -15.710 1.00 12.70 53 MET C C 1
ATOM 4368 O O . MET C 1 28 ? -44.515 -43.864 -15.981 1.00 12.61 53 MET C O 1
ATOM 4373 N N . VAL C 1 29 ? -45.598 -41.928 -16.386 1.00 12.64 54 VAL C N 1
ATOM 4374 C CA . VAL C 1 29 ? -44.690 -41.468 -17.431 1.00 14.98 54 VAL C CA 1
ATOM 4375 C C . VAL C 1 29 ? -43.872 -40.314 -16.869 1.00 16.97 54 VAL C C 1
ATOM 4376 O O . VAL C 1 29 ? -44.423 -39.407 -16.234 1.00 16.08 54 VAL C O 1
ATOM 4380 N N . VAL C 1 30 ? -42.551 -40.362 -17.073 1.00 15.59 55 VAL C N 1
ATOM 4381 C CA . VAL C 1 30 ? -41.653 -39.300 -16.633 1.00 19.73 55 VAL C CA 1
ATOM 4382 C C . VAL C 1 30 ? -40.571 -39.105 -17.688 1.00 18.53 55 VAL C C 1
ATOM 4383 O O . VAL C 1 30 ? -40.256 -40.006 -18.469 1.00 15.70 55 VAL C O 1
ATOM 4387 N N . GLY C 1 31 ? -40.004 -37.912 -17.701 1.00 14.63 56 GLY C N 1
ATOM 4388 C CA . GLY C 1 31 ? -38.948 -37.595 -18.643 1.00 17.22 56 GLY C CA 1
ATOM 4389 C C . GLY C 1 31 ? -38.903 -36.110 -18.926 1.00 15.86 56 GLY C C 1
ATOM 4390 O O . GLY C 1 31 ? -39.734 -35.333 -18.460 1.00 16.63 56 GLY C O 1
ATOM 4391 N N . GLN C 1 32 ? -37.889 -35.728 -19.703 1.00 16.66 57 GLN C N 1
ATOM 4392 C CA . GLN C 1 32 ? -37.711 -34.344 -20.126 1.00 20.74 57 GLN C CA 1
ATOM 4393 C C . GLN C 1 32 ? -38.992 -33.795 -20.744 1.00 18.23 57 GLN C C 1
ATOM 4394 O O . GLN C 1 32 ? -39.776 -34.525 -21.357 1.00 16.73 57 GLN C O 1
ATOM 4400 N N . SER C 1 33 ? -39.206 -32.493 -20.572 1.00 20.21 58 SER C N 1
ATOM 4401 C CA . SER C 1 33 ? -40.355 -31.839 -21.182 1.00 23.99 58 SER C CA 1
ATOM 4402 C C . SER C 1 33 ? -40.292 -31.948 -22.701 1.00 20.34 58 SER C C 1
ATOM 4403 O O . SER C 1 33 ? -39.214 -31.909 -23.301 1.00 25.52 58 SER C O 1
ATOM 4406 N N . GLY C 1 34 ? -41.460 -32.097 -23.323 1.00 22.71 59 GLY C N 1
ATOM 4407 C CA . GLY C 1 34 ? -41.544 -32.111 -24.770 1.00 26.10 59 GLY C CA 1
ATOM 4408 C C . GLY C 1 34 ? -41.151 -33.409 -25.435 1.00 28.56 59 GLY C C 1
ATOM 4409 O O . GLY C 1 34 ? -40.774 -33.398 -26.612 1.00 28.84 59 GLY C O 1
ATOM 4410 N N . LEU C 1 35 ? -41.224 -34.531 -24.724 1.00 16.67 60 LEU C N 1
ATOM 4411 C CA . LEU C 1 35 ? -40.880 -35.827 -25.289 1.00 17.75 60 LEU C CA 1
ATOM 4412 C C . LEU C 1 35 ? -42.099 -36.644 -25.688 1.00 15.73 60 LEU C C 1
ATOM 4413 O O . LEU C 1 35 ? -41.949 -37.807 -26.076 1.00 14.87 60 LEU C O 1
ATOM 4418 N N . GLY C 1 36 ? -43.296 -36.070 -25.608 1.00 18.15 61 GLY C N 1
ATOM 4419 C CA . GLY C 1 36 ? -44.500 -36.787 -25.965 1.00 18.37 61 GLY C CA 1
ATOM 4420 C C . GLY C 1 36 ? -45.093 -37.636 -24.865 1.00 17.83 61 GLY C C 1
ATOM 4421 O O . GLY C 1 36 ? -45.822 -38.588 -25.166 1.00 16.62 61 GLY C O 1
ATOM 4422 N N . LYS C 1 37 ? -44.810 -37.320 -23.598 1.00 16.81 62 LYS C N 1
ATOM 4423 C CA . LYS C 1 37 ? -45.325 -38.127 -22.494 1.00 18.47 62 LYS C CA 1
ATOM 4424 C C . LYS C 1 37 ? -46.847 -38.092 -22.449 1.00 20.06 62 LYS C C 1
ATOM 4425 O O . LYS C 1 37 ? -47.502 -39.139 -22.381 1.00 20.99 62 LYS C O 1
ATOM 4431 N N . SER C 1 38 ? -47.429 -36.890 -22.482 1.00 18.66 63 SER C N 1
ATOM 4432 C CA . SER C 1 38 ? -48.883 -36.766 -22.421 1.00 18.25 63 SER C CA 1
ATOM 4433 C C . SER C 1 38 ? -49.544 -37.406 -23.635 1.00 19.17 63 SER C C 1
ATOM 4434 O O . SER C 1 38 ? -50.614 -38.017 -23.521 1.00 21.87 63 SER C O 1
ATOM 4437 N N . THR C 1 39 ? -48.926 -37.267 -24.808 1.00 19.72 64 THR C N 1
ATOM 4438 C CA . THR C 1 39 ? -49.428 -37.955 -25.992 1.00 19.76 64 THR C CA 1
ATOM 4439 C C . THR C 1 39 ? -49.426 -39.464 -25.787 1.00 19.89 64 THR C C 1
ATOM 4440 O O . THR C 1 39 ? -50.392 -40.150 -26.141 1.00 19.95 64 THR C O 1
ATOM 4444 N N . MET C 1 40 ? -48.349 -39.995 -25.201 1.00 21.57 65 MET C N 1
ATOM 4445 C CA . MET C 1 40 ? -48.254 -41.433 -24.976 1.00 21.55 65 MET C CA 1
ATOM 4446 C C . MET C 1 40 ? -49.337 -41.918 -24.019 1.00 19.44 65 MET C C 1
ATOM 4447 O O . MET C 1 40 ? -49.858 -43.029 -24.174 1.00 22.33 65 MET C O 1
ATOM 4452 N N . VAL C 1 41 ? -49.682 -41.103 -23.019 1.00 21.66 66 VAL C N 1
ATOM 4453 C CA . VAL C 1 41 ? -50.762 -41.456 -22.100 1.00 18.30 66 VAL C CA 1
ATOM 4454 C C . VAL C 1 41 ? -52.056 -41.689 -22.871 1.00 22.85 66 VAL C C 1
ATOM 4455 O O . VAL C 1 41 ? -52.759 -42.684 -22.655 1.00 21.60 66 VAL C O 1
ATOM 4459 N N . ASN C 1 42 ? -52.387 -40.775 -23.787 1.00 20.03 67 ASN C N 1
ATOM 4460 C CA . ASN C 1 42 ? -53.583 -40.957 -24.602 1.00 27.10 67 ASN C CA 1
ATOM 4461 C C . ASN C 1 42 ? -53.444 -42.158 -25.529 1.00 23.94 67 ASN C C 1
ATOM 4462 O O . ASN C 1 42 ? -54.423 -42.868 -25.781 1.00 23.30 67 ASN C O 1
ATOM 4467 N N . THR C 1 43 ? -52.235 -42.404 -26.042 1.00 21.85 68 THR C N 1
ATOM 4468 C CA . THR C 1 43 ? -52.025 -43.546 -26.926 1.00 25.36 68 THR C CA 1
ATOM 4469 C C . THR C 1 43 ? -52.310 -44.859 -26.208 1.00 25.23 68 THR C C 1
ATOM 4470 O O . THR C 1 43 ? -52.917 -45.771 -26.782 1.00 23.66 68 THR C O 1
ATOM 4474 N N . LEU C 1 44 ? -51.885 -44.972 -24.949 1.00 21.68 69 LEU C N 1
ATOM 4475 C CA . LEU C 1 44 ? -52.150 -46.187 -24.186 1.00 23.85 69 LEU C CA 1
ATOM 4476 C C . LEU C 1 44 ? -53.647 -46.424 -24.022 1.00 24.29 69 LEU C C 1
ATOM 4477 O O . LEU C 1 44 ? -54.123 -47.554 -24.177 1.00 27.80 69 LEU C O 1
ATOM 4482 N N . PHE C 1 45 ? -54.407 -45.370 -23.721 1.00 21.61 70 PHE C N 1
ATOM 4483 C CA . PHE C 1 45 ? -55.839 -45.531 -23.496 1.00 24.21 70 PHE C CA 1
ATOM 4484 C C . PHE C 1 45 ? -56.629 -45.658 -24.795 1.00 27.00 70 PHE C C 1
ATOM 4485 O O . PHE C 1 45 ? -57.693 -46.285 -24.801 1.00 29.58 70 PHE C O 1
ATOM 4493 N N . LYS C 1 46 ? -56.143 -45.076 -25.891 1.00 29.76 71 LYS C N 1
ATOM 4494 C CA . LYS C 1 46 ? -56.847 -45.118 -27.167 1.00 31.82 71 LYS C CA 1
ATOM 4495 C C . LYS C 1 46 ? -56.434 -46.295 -28.044 1.00 35.91 71 LYS C C 1
ATOM 4496 O O . LYS C 1 46 ? -56.858 -46.362 -29.203 1.00 33.61 71 LYS C O 1
ATOM 4502 N N . SER C 1 47 ? -55.628 -47.217 -27.522 1.00 30.28 72 SER C N 1
ATOM 4503 C CA . SER C 1 47 ? -55.146 -48.336 -28.322 1.00 33.64 72 SER C CA 1
ATOM 4504 C C . SER C 1 47 ? -56.305 -49.153 -28.880 1.00 38.13 72 SER C C 1
ATOM 4505 O O . SER C 1 47 ? -57.300 -49.404 -28.195 1.00 35.07 72 SER C O 1
ATOM 4508 N N . LYS C 1 48 ? -56.166 -49.569 -30.140 1.00 33.99 73 LYS C N 1
ATOM 4509 C CA . LYS C 1 48 ? -57.182 -50.379 -30.801 1.00 40.40 73 LYS C CA 1
ATOM 4510 C C . LYS C 1 48 ? -57.228 -51.808 -30.282 1.00 38.70 73 LYS C C 1
ATOM 4511 O O . LYS C 1 48 ? -58.078 -52.583 -30.735 1.00 39.21 73 LYS C O 1
ATOM 4517 N N . VAL C 1 49 ? -56.339 -52.175 -29.357 1.00 36.51 74 VAL C N 1
ATOM 4518 C CA . VAL C 1 49 ? -56.378 -53.514 -28.780 1.00 34.86 74 VAL C CA 1
ATOM 4519 C C . VAL C 1 49 ? -57.574 -53.659 -27.847 1.00 36.03 74 VAL C C 1
ATOM 4520 O O . VAL C 1 49 ? -58.193 -54.726 -27.770 1.00 37.73 74 VAL C O 1
ATOM 4524 N N . TRP C 1 50 ? -57.924 -52.593 -27.131 1.00 35.34 75 TRP C N 1
ATOM 4525 C CA . TRP C 1 50 ? -59.020 -52.671 -26.179 1.00 40.21 75 TRP C CA 1
ATOM 4526 C C . TRP C 1 50 ? -60.359 -52.739 -26.907 1.00 46.87 75 TRP C C 1
ATOM 4527 O O . TRP C 1 50 ? -60.488 -52.342 -28.069 1.00 48.26 75 TRP C O 1
ATOM 4538 N N . LYS C 1 51 ? -61.364 -53.271 -26.206 1.00 52.73 76 LYS C N 1
ATOM 4539 C CA . LYS C 1 51 ? -62.713 -53.392 -26.749 1.00 62.81 76 LYS C CA 1
ATOM 4540 C C . LYS C 1 51 ? -63.214 -52.048 -27.260 1.00 70.12 76 LYS C C 1
ATOM 4541 O O . LYS C 1 51 ? -63.369 -51.852 -28.470 1.00 74.68 76 LYS C O 1
ATOM 4547 N N . SER C 1 52 ? -63.474 -51.125 -26.343 1.00 70.59 77 SER C N 1
ATOM 4548 C CA . SER C 1 52 ? -63.813 -49.754 -26.679 1.00 74.07 77 SER C CA 1
ATOM 4549 C C . SER C 1 52 ? -62.819 -48.821 -26.005 1.00 73.88 77 SER C C 1
ATOM 4550 O O . SER C 1 52 ? -62.097 -49.208 -25.082 1.00 70.30 77 SER C O 1
ATOM 4553 N N . ASN C 1 53 ? -62.783 -47.581 -26.482 1.00 76.30 78 ASN C N 1
ATOM 4554 C CA . ASN C 1 53 ? -61.861 -46.595 -25.961 1.00 73.56 78 ASN C CA 1
ATOM 4555 C C . ASN C 1 53 ? -62.630 -45.395 -25.426 1.00 74.14 78 ASN C C 1
ATOM 4556 O O . ASN C 1 53 ? -63.556 -44.911 -26.092 1.00 79.09 78 ASN C O 1
ATOM 4561 N N . PRO C 1 54 ? -62.290 -44.895 -24.229 1.00 68.24 79 PRO C N 1
ATOM 4562 C CA . PRO C 1 54 ? -62.961 -43.756 -23.593 1.00 68.03 79 PRO C CA 1
ATOM 4563 C C . PRO C 1 54 ? -62.853 -42.473 -24.413 1.00 68.91 79 PRO C C 1
ATOM 4564 O O . PRO C 1 54 ? -62.869 -41.391 -23.827 1.00 69.66 79 PRO C O 1
ATOM 4568 N N . THR C 1 61 ? -53.605 -31.633 -26.255 1.00 74.46 86 THR C N 1
ATOM 4569 C CA . THR C 1 61 ? -53.092 -31.805 -24.901 1.00 71.00 86 THR C CA 1
ATOM 4570 C C . THR C 1 61 ? -51.897 -30.885 -24.660 1.00 66.41 86 THR C C 1
ATOM 4571 O O . THR C 1 61 ? -50.848 -31.041 -25.287 1.00 68.14 86 THR C O 1
ATOM 4575 N N . PRO C 1 62 ? -52.058 -29.926 -23.743 1.00 59.49 87 PRO C N 1
ATOM 4576 C CA . PRO C 1 62 ? -51.051 -28.866 -23.589 1.00 54.33 87 PRO C CA 1
ATOM 4577 C C . PRO C 1 62 ? -49.853 -29.265 -22.741 1.00 47.21 87 PRO C C 1
ATOM 4578 O O . PRO C 1 62 ? -49.693 -30.435 -22.378 1.00 47.22 87 PRO C O 1
ATOM 4582 N N . GLN C 1 63 ? -49.009 -28.284 -22.420 1.00 40.17 88 GLN C N 1
ATOM 4583 C CA . GLN C 1 63 ? -47.829 -28.518 -21.596 1.00 39.42 88 GLN C CA 1
ATOM 4584 C C . GLN C 1 63 ? -48.252 -28.838 -20.166 1.00 31.36 88 GLN C C 1
ATOM 4585 O O . GLN C 1 63 ? -48.931 -28.035 -19.518 1.00 32.92 88 GLN C O 1
ATOM 4591 N N . THR C 1 64 ? -47.844 -30.006 -19.674 1.00 29.52 89 THR C N 1
ATOM 4592 C CA . THR C 1 64 ? -48.339 -30.508 -18.396 1.00 29.15 89 THR C CA 1
ATOM 4593 C C . THR C 1 64 ? -47.755 -29.703 -17.240 1.00 30.01 89 THR C C 1
ATOM 4594 O O . THR C 1 64 ? -46.534 -29.655 -17.060 1.00 31.43 89 THR C O 1
ATOM 4598 N N . LEU C 1 65 ? -48.633 -29.092 -16.443 1.00 31.41 90 LEU C N 1
ATOM 4599 C CA . LEU C 1 65 ? -48.225 -28.220 -15.349 1.00 41.20 90 LEU C CA 1
ATOM 4600 C C . LEU C 1 65 ? -48.175 -28.915 -13.997 1.00 35.12 90 LEU C C 1
ATOM 4601 O O . LEU C 1 65 ? -47.412 -28.487 -13.125 1.00 37.73 90 LEU C O 1
ATOM 4606 N N . GLN C 1 66 ? -48.968 -29.965 -13.792 1.00 30.94 91 GLN C N 1
ATOM 4607 C CA . GLN C 1 66 ? -49.031 -30.638 -12.504 1.00 30.48 91 GLN C CA 1
ATOM 4608 C C . GLN C 1 66 ? -49.096 -32.141 -12.720 1.00 28.53 91 GLN C C 1
ATOM 4609 O O . GLN C 1 66 ? -49.451 -32.620 -13.799 1.00 27.83 91 GLN C O 1
ATOM 4615 N N . LEU C 1 67 ? -48.747 -32.886 -11.674 1.00 30.43 92 LEU C N 1
ATOM 4616 C CA . LEU C 1 67 ? -48.998 -34.319 -11.673 1.00 28.63 92 LEU C CA 1
ATOM 4617 C C . LEU C 1 67 ? -50.499 -34.568 -11.641 1.00 30.57 92 LEU C C 1
ATOM 4618 O O . LEU C 1 67 ? -51.213 -34.011 -10.801 1.00 34.41 92 LEU C O 1
ATOM 4623 N N . HIS C 1 68 ? -50.984 -35.393 -12.563 1.00 30.01 93 HIS C N 1
ATOM 4624 C CA . HIS C 1 68 ? -52.393 -35.754 -12.575 1.00 34.88 93 HIS C CA 1
ATOM 4625 C C . HIS C 1 68 ? -52.530 -37.194 -13.044 1.00 34.21 93 HIS C C 1
ATOM 4626 O O . HIS C 1 68 ? -51.847 -37.623 -13.979 1.00 31.40 93 HIS C O 1
ATOM 4633 N N . SER C 1 69 ? -53.406 -37.935 -12.376 1.00 31.65 94 SER C N 1
ATOM 4634 C CA . SER C 1 69 ? -53.612 -39.350 -12.639 1.00 32.51 94 SER C CA 1
ATOM 4635 C C . SER C 1 69 ? -54.928 -39.538 -13.376 1.00 32.08 94 SER C C 1
ATOM 4636 O O . SER C 1 69 ? -55.948 -38.955 -12.995 1.00 27.57 94 SER C O 1
ATOM 4639 N N . LEU C 1 70 ? -54.898 -40.354 -14.424 1.00 29.85 95 LEU C N 1
ATOM 4640 C CA . LEU C 1 70 ? -56.066 -40.637 -15.243 1.00 30.82 95 LEU C CA 1
ATOM 4641 C C . LEU C 1 70 ? -56.366 -42.127 -15.154 1.00 31.06 95 LEU C C 1
ATOM 4642 O O . LEU C 1 70 ? -55.481 -42.957 -15.387 1.00 29.87 95 LEU C O 1
ATOM 4647 N N . THR C 1 71 ? -57.607 -42.463 -14.811 1.00 30.85 96 THR C N 1
ATOM 4648 C CA . THR C 1 71 ? -58.020 -43.843 -14.593 1.00 31.13 96 THR C CA 1
ATOM 4649 C C . THR C 1 71 ? -59.185 -44.185 -15.509 1.00 32.73 96 THR C C 1
ATOM 4650 O O . THR C 1 71 ? -60.203 -43.484 -15.513 1.00 34.93 96 THR C O 1
ATOM 4654 N N . HIS C 1 72 ? -59.034 -45.263 -16.276 1.00 31.16 97 HIS C N 1
ATOM 4655 C CA . HIS C 1 72 ? -60.117 -45.811 -17.080 1.00 33.85 97 HIS C CA 1
ATOM 4656 C C . HIS C 1 72 ? -60.050 -47.328 -17.037 1.00 32.03 97 HIS C C 1
ATOM 4657 O O . HIS C 1 72 ? -58.983 -47.914 -16.839 1.00 32.48 97 HIS C O 1
ATOM 4664 N N . VAL C 1 73 ? -61.204 -47.958 -17.225 1.00 33.61 98 VAL C N 1
ATOM 4665 C CA . VAL C 1 73 ? -61.291 -49.410 -17.314 1.00 33.56 98 VAL C CA 1
ATOM 4666 C C . VAL C 1 73 ? -61.197 -49.789 -18.787 1.00 41.22 98 VAL C C 1
ATOM 4667 O O . VAL C 1 73 ? -62.082 -49.459 -19.581 1.00 44.71 98 VAL C O 1
ATOM 4671 N N . ILE C 1 74 ? -60.115 -50.463 -19.155 1.00 37.98 99 ILE C N 1
ATOM 4672 C CA . ILE C 1 74 ? -59.956 -51.006 -20.491 1.00 37.00 99 ILE C CA 1
ATOM 4673 C C . ILE C 1 74 ? -60.266 -52.495 -20.431 1.00 38.74 99 ILE C C 1
ATOM 4674 O O . ILE C 1 74 ? -60.285 -53.111 -19.362 1.00 42.88 99 ILE C O 1
ATOM 4679 N N . GLU C 1 75 ? -60.514 -53.089 -21.596 1.00 37.98 100 GLU C N 1
ATOM 4680 C CA . GLU C 1 75 ? -60.954 -54.475 -21.636 1.00 41.61 100 GLU C CA 1
ATOM 4681 C C . GLU C 1 75 ? -60.504 -55.136 -22.930 1.00 42.75 100 GLU C C 1
ATOM 4682 O O . GLU C 1 75 ? -60.568 -54.531 -24.003 1.00 42.20 100 GLU C O 1
ATOM 4688 N N . GLU C 1 76 ? -60.047 -56.381 -22.812 1.00 46.16 101 GLU C N 1
ATOM 4689 C CA . GLU C 1 76 ? -59.814 -57.239 -23.963 1.00 53.03 101 GLU C CA 1
ATOM 4690 C C . GLU C 1 76 ? -59.993 -58.685 -23.525 1.00 56.93 101 GLU C C 1
ATOM 4691 O O . GLU C 1 76 ? -59.678 -59.047 -22.387 1.00 55.93 101 GLU C O 1
ATOM 4697 N N . LYS C 1 77 ? -60.519 -59.505 -24.437 1.00 61.89 102 LYS C N 1
ATOM 4698 C CA . LYS C 1 77 ? -60.772 -60.923 -24.172 1.00 64.60 102 LYS C CA 1
ATOM 4699 C C . LYS C 1 77 ? -61.661 -61.115 -22.946 1.00 66.87 102 LYS C C 1
ATOM 4700 O O . LYS C 1 77 ? -61.526 -62.094 -22.208 1.00 68.85 102 LYS C O 1
ATOM 4702 N N . GLY C 1 78 ? -62.573 -60.169 -22.717 1.00 66.93 103 GLY C N 1
ATOM 4703 C CA . GLY C 1 78 ? -63.498 -60.235 -21.606 1.00 65.68 103 GLY C CA 1
ATOM 4704 C C . GLY C 1 78 ? -62.930 -59.864 -20.255 1.00 62.16 103 GLY C C 1
ATOM 4705 O O . GLY C 1 78 ? -63.692 -59.789 -19.282 1.00 63.94 103 GLY C O 1
ATOM 4706 N N . VAL C 1 79 ? -61.625 -59.624 -20.154 1.00 55.44 104 VAL C N 1
ATOM 4707 C CA . VAL C 1 79 ? -60.974 -59.299 -18.890 1.00 48.68 104 VAL C CA 1
ATOM 4708 C C . VAL C 1 79 ? -60.880 -57.785 -18.761 1.00 46.65 104 VAL C C 1
ATOM 4709 O O . VAL C 1 79 ? -60.360 -57.107 -19.656 1.00 42.44 104 VAL C O 1
ATOM 4713 N N . LYS C 1 80 ? -61.377 -57.258 -17.646 1.00 47.42 105 LYS C N 1
ATOM 4714 C CA . LYS C 1 80 ? -61.433 -55.823 -17.404 1.00 41.95 105 LYS C CA 1
ATOM 4715 C C . LYS C 1 80 ? -60.315 -55.416 -16.455 1.00 41.67 105 LYS C C 1
ATOM 4716 O O . LYS C 1 80 ? -60.101 -56.062 -15.424 1.00 45.94 105 LYS C O 1
ATOM 4722 N N . LEU C 1 81 ? -59.610 -54.344 -16.804 1.00 39.06 106 LEU C N 1
ATOM 4723 C CA . LEU C 1 81 ? -58.489 -53.849 -16.018 1.00 33.67 106 LEU C CA 1
ATOM 4724 C C . LEU C 1 81 ? -58.701 -52.376 -15.710 1.00 33.30 106 LEU C C 1
ATOM 4725 O O . LEU C 1 81 ? -58.964 -51.580 -16.617 1.00 33.51 106 LEU C O 1
ATOM 4730 N N . LYS C 1 82 ? -58.580 -52.017 -14.434 1.00 34.25 107 LYS C N 1
ATOM 4731 C CA . LYS C 1 82 ? -58.636 -50.622 -14.000 1.00 31.95 107 LYS C CA 1
ATOM 4732 C C . LYS C 1 82 ? -57.236 -50.036 -14.142 1.00 27.30 107 LYS C C 1
ATOM 4733 O O . LYS C 1 82 ? -56.382 -50.212 -13.270 1.00 28.43 107 LYS C O 1
ATOM 4739 N N . LEU C 1 83 ? -56.997 -49.334 -15.245 1.00 26.88 108 LEU C N 1
ATOM 4740 C CA . LEU C 1 83 ? -55.675 -48.820 -15.578 1.00 24.91 108 LEU C CA 1
ATOM 4741 C C . LEU C 1 83 ? -55.582 -47.351 -15.187 1.00 32.76 108 LEU C C 1
ATOM 4742 O O . LEU C 1 83 ? -56.372 -46.527 -15.660 1.00 29.58 108 LEU C O 1
ATOM 4747 N N . THR C 1 84 ? -54.619 -47.029 -14.331 1.00 23.29 109 THR C N 1
ATOM 4748 C CA . THR C 1 84 ? -54.301 -45.654 -13.978 1.00 22.96 109 THR C CA 1
ATOM 4749 C C . THR C 1 84 ? -52.954 -45.294 -14.586 1.00 26.22 109 THR C C 1
ATOM 4750 O O . THR C 1 84 ? -51.999 -46.072 -14.489 1.00 24.86 109 THR C O 1
ATOM 4754 N N . VAL C 1 85 ? -52.885 -44.130 -15.226 1.00 23.59 110 VAL C N 1
ATOM 4755 C CA . VAL C 1 85 ? -51.642 -43.603 -15.775 1.00 22.01 110 VAL C CA 1
ATOM 4756 C C . VAL C 1 85 ? -51.453 -42.201 -15.217 1.00 23.12 110 VAL C C 1
ATOM 4757 O O . VAL C 1 85 ? -52.319 -41.335 -15.396 1.00 21.43 110 VAL C O 1
ATOM 4761 N N . THR C 1 86 ? -50.335 -41.981 -14.532 1.00 19.17 111 THR C N 1
ATOM 4762 C CA . THR C 1 86 ? -50.041 -40.698 -13.909 1.00 19.51 111 THR C CA 1
ATOM 4763 C C . THR C 1 86 ? -49.119 -39.915 -14.835 1.00 20.07 111 THR C C 1
ATOM 4764 O O . THR C 1 86 ? -47.969 -40.307 -15.059 1.00 17.61 111 THR C O 1
ATOM 4768 N N . ASP C 1 87 ? -49.637 -38.824 -15.386 1.00 19.73 112 ASP C N 1
ATOM 4769 C CA . ASP C 1 87 ? -48.858 -37.921 -16.218 1.00 21.44 112 ASP C CA 1
ATOM 4770 C C . ASP C 1 87 ? -48.116 -36.932 -15.330 1.00 22.65 112 ASP C C 1
ATOM 4771 O O . ASP C 1 87 ? -48.604 -36.535 -14.268 1.00 26.72 112 ASP C O 1
ATOM 4776 N N . THR C 1 88 ? -46.916 -36.552 -15.758 1.00 18.74 113 THR C N 1
ATOM 4777 C CA . THR C 1 88 ? -46.081 -35.707 -14.923 1.00 21.28 113 THR C CA 1
ATOM 4778 C C . THR C 1 88 ? -45.511 -34.553 -15.734 1.00 21.26 113 THR C C 1
ATOM 4779 O O . THR C 1 88 ? -45.271 -34.690 -16.937 1.00 22.29 113 THR C O 1
ATOM 4783 N N . PRO C 1 89 ? -45.297 -33.399 -15.103 1.00 25.09 114 PRO C N 1
ATOM 4784 C CA . PRO C 1 89 ? -44.629 -32.299 -15.804 1.00 22.98 114 PRO C CA 1
ATOM 4785 C C . PRO C 1 89 ? -43.185 -32.655 -16.114 1.00 26.77 114 PRO C C 1
ATOM 4786 O O . PRO C 1 89 ? -42.476 -33.235 -15.288 1.00 26.79 114 PRO C O 1
ATOM 4790 N N . GLY C 1 90 ? -42.760 -32.319 -17.327 1.00 24.78 115 GLY C N 1
ATOM 4791 C CA . GLY C 1 90 ? -41.396 -32.589 -17.725 1.00 23.88 115 GLY C CA 1
ATOM 4792 C C . GLY C 1 90 ? -40.396 -31.757 -16.948 1.00 26.45 115 GLY C C 1
ATOM 4793 O O . GLY C 1 90 ? -40.701 -30.691 -16.413 1.00 27.56 115 GLY C O 1
ATOM 4794 N N . PHE C 1 91 ? -39.175 -32.267 -16.877 1.00 24.27 116 PHE C N 1
ATOM 4795 C CA . PHE C 1 91 ? -38.071 -31.581 -16.226 1.00 25.00 116 PHE C CA 1
ATOM 4796 C C . PHE C 1 91 ? -37.008 -31.235 -17.263 1.00 20.66 116 PHE C C 1
ATOM 4797 O O . PHE C 1 91 ? -37.174 -31.467 -18.465 1.00 23.18 116 PHE C O 1
ATOM 4805 N N . GLY C 1 92 ? -35.907 -30.662 -16.785 1.00 21.63 117 GLY C N 1
ATOM 4806 C CA . GLY C 1 92 ? -34.741 -30.446 -17.615 1.00 24.40 117 GLY C CA 1
ATOM 4807 C C . GLY C 1 92 ? -34.724 -29.173 -18.430 1.00 26.45 117 GLY C C 1
ATOM 4808 O O . GLY C 1 92 ? -33.871 -29.042 -19.315 1.00 29.96 117 GLY C O 1
ATOM 4809 N N . ASP C 1 93 ? -35.629 -28.231 -18.167 1.00 23.50 118 ASP C N 1
ATOM 4810 C CA . ASP C 1 93 ? -35.644 -26.967 -18.892 1.00 29.93 118 ASP C CA 1
ATOM 4811 C C . ASP C 1 93 ? -35.000 -25.823 -18.122 1.00 30.48 118 ASP C C 1
ATOM 4812 O O . ASP C 1 93 ? -34.828 -24.736 -18.685 1.00 26.78 118 ASP C O 1
ATOM 4817 N N . GLN C 1 94 ? -34.643 -26.037 -16.862 1.00 25.80 119 GLN C N 1
ATOM 4818 C CA . GLN C 1 94 ? -34.119 -24.976 -16.021 1.00 29.91 119 GLN C CA 1
ATOM 4819 C C . GLN C 1 94 ? -32.603 -24.886 -16.144 1.00 32.20 119 GLN C C 1
ATOM 4820 O O . GLN C 1 94 ? -31.937 -25.769 -16.689 1.00 30.89 119 GLN C O 1
ATOM 4826 N N . ILE C 1 95 ? -32.060 -23.784 -15.631 1.00 35.70 120 ILE C N 1
ATOM 4827 C CA . ILE C 1 95 ? -30.612 -23.658 -15.509 1.00 34.11 120 ILE C CA 1
ATOM 4828 C C . ILE C 1 95 ? -30.078 -24.717 -14.553 1.00 37.52 120 ILE C C 1
ATOM 4829 O O . ILE C 1 95 ? -29.137 -25.454 -14.872 1.00 36.91 120 ILE C O 1
ATOM 4834 N N . ASN C 1 96 ? -30.694 -24.829 -13.378 1.00 31.55 121 ASN C N 1
ATOM 4835 C CA . ASN C 1 96 ? -30.328 -25.817 -12.369 1.00 31.32 121 ASN C CA 1
ATOM 4836 C C . ASN C 1 96 ? -31.517 -26.749 -12.165 1.00 30.65 121 ASN C C 1
ATOM 4837 O O . ASN C 1 96 ? -32.570 -26.321 -11.681 1.00 29.94 121 ASN C O 1
ATOM 4842 N N . ASN C 1 97 ? -31.351 -28.019 -12.537 1.00 27.64 122 ASN C N 1
ATOM 4843 C CA . ASN C 1 97 ? -32.406 -29.016 -12.411 1.00 25.96 122 ASN C CA 1
ATOM 4844 C C . ASN C 1 97 ? -32.273 -29.848 -11.143 1.00 26.24 122 ASN C C 1
ATOM 4845 O O . ASN C 1 97 ? -32.897 -30.911 -11.043 1.00 26.15 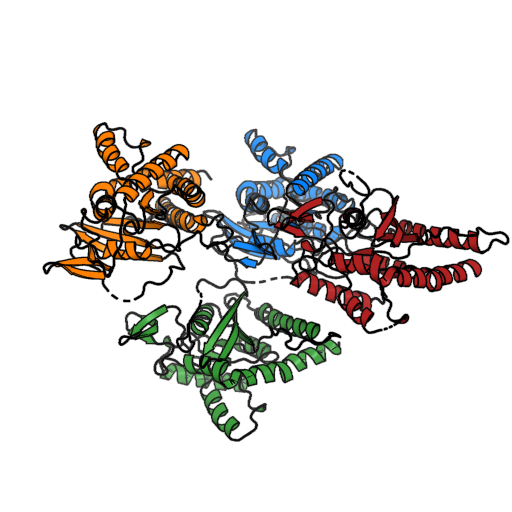122 ASN C O 1
ATOM 4850 N N . ASP C 1 98 ? -31.470 -29.398 -10.182 1.00 28.22 123 ASP C N 1
ATOM 4851 C CA . ASP C 1 98 ? -31.259 -30.183 -8.974 1.00 34.68 123 ASP C CA 1
ATOM 4852 C C . ASP C 1 98 ? -32.584 -30.408 -8.257 1.00 35.02 123 ASP C C 1
ATOM 4853 O O . ASP C 1 98 ? -33.435 -29.516 -8.193 1.00 29.14 123 ASP C O 1
ATOM 4858 N N . ASN C 1 99 ? -32.767 -31.629 -7.752 1.00 33.11 124 ASN C N 1
ATOM 4859 C CA . ASN C 1 99 ? -33.953 -32.041 -7.007 1.00 29.45 124 ASN C CA 1
ATOM 4860 C C . ASN C 1 99 ? -35.220 -32.055 -7.856 1.00 26.44 124 ASN C C 1
ATOM 4861 O O . ASN C 1 99 ? -36.328 -32.095 -7.310 1.00 28.74 124 ASN C O 1
ATOM 4866 N N . CYS C 1 100 ? -35.095 -32.041 -9.187 1.00 24.51 125 CYS C N 1
ATOM 4867 C CA . CYS C 1 100 ? -36.278 -32.114 -10.038 1.00 24.99 125 CYS C CA 1
ATOM 4868 C C . CYS C 1 100 ? -36.981 -33.461 -9.942 1.00 26.30 125 CYS C C 1
ATOM 4869 O O . CYS C 1 100 ? -38.113 -33.587 -10.420 1.00 25.16 125 CYS C O 1
ATOM 4872 N N . TRP C 1 101 ? -36.340 -34.458 -9.336 1.00 25.29 126 TRP C N 1
ATOM 4873 C CA . TRP C 1 101 ? -36.937 -35.766 -9.111 1.00 25.33 126 TRP C CA 1
ATOM 4874 C C . TRP C 1 101 ? -37.811 -35.816 -7.865 1.00 23.45 126 TRP C C 1
ATOM 4875 O O . TRP C 1 101 ? -38.494 -36.823 -7.649 1.00 26.25 126 TRP C O 1
ATOM 4886 N N . ASP C 1 102 ? -37.810 -34.759 -7.051 1.00 26.38 127 ASP C N 1
ATOM 4887 C CA . ASP C 1 102 ? -38.524 -34.800 -5.775 1.00 28.13 127 ASP C CA 1
ATOM 4888 C C . ASP C 1 102 ? -40.027 -35.001 -5.926 1.00 30.52 127 ASP C C 1
ATOM 4889 O O . ASP C 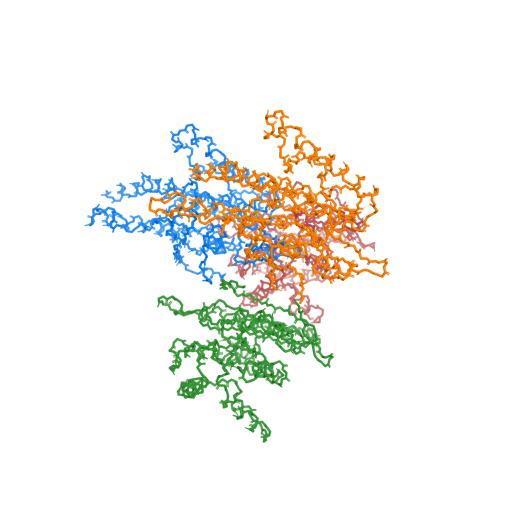1 102 ? -40.585 -35.842 -5.199 1.00 32.06 127 ASP C O 1
ATOM 4894 N N . PRO C 1 103 ? -40.744 -34.284 -6.801 1.00 30.16 128 PRO C N 1
ATOM 4895 C CA . PRO C 1 103 ? -42.188 -34.547 -6.919 1.00 31.31 128 PRO C CA 1
ATOM 4896 C C . PRO C 1 103 ? -42.516 -35.962 -7.359 1.00 26.82 128 PRO C C 1
ATOM 4897 O O . PRO C 1 103 ? -43.553 -36.497 -6.947 1.00 28.43 128 PRO C O 1
ATOM 4901 N N . ILE C 1 104 ? -41.667 -36.587 -8.178 1.00 23.56 129 ILE C N 1
ATOM 4902 C CA . ILE C 1 104 ? -41.938 -37.949 -8.635 1.00 23.16 129 ILE C CA 1
ATOM 4903 C C . ILE C 1 104 ? -41.684 -38.948 -7.514 1.00 23.16 129 ILE C C 1
ATOM 4904 O O . ILE C 1 104 ? -42.518 -39.818 -7.235 1.00 23.72 129 ILE C O 1
ATOM 4909 N N . LEU C 1 105 ? -40.522 -38.850 -6.866 1.00 25.50 130 LEU C N 1
ATOM 4910 C CA . LEU C 1 105 ? -40.239 -39.721 -5.730 1.00 26.57 130 LEU C CA 1
ATOM 4911 C C . LEU C 1 105 ? -41.224 -39.474 -4.597 1.00 28.21 130 LEU C C 1
ATOM 4912 O O . LEU C 1 105 ? -41.629 -40.412 -3.899 1.00 28.89 130 LEU C O 1
ATOM 4917 N N . GLY C 1 106 ? -41.629 -38.217 -4.406 1.00 23.71 131 GLY C N 1
ATOM 4918 C CA . GLY C 1 106 ? -42.619 -37.916 -3.385 1.00 25.33 131 GLY C CA 1
ATOM 4919 C C . GLY C 1 106 ? -43.935 -38.628 -3.629 1.00 34.15 131 GLY C C 1
ATOM 4920 O O . GLY C 1 106 ? -44.517 -39.216 -2.715 1.00 33.20 131 GLY C O 1
ATOM 4921 N N . TYR C 1 107 ? -44.417 -38.593 -4.875 1.00 30.87 132 TYR C N 1
ATOM 4922 C CA . TYR C 1 107 ? -45.661 -39.282 -5.206 1.00 28.76 132 TYR C CA 1
ATOM 4923 C C . TYR C 1 107 ? -45.532 -40.784 -4.994 1.00 27.93 132 TYR C C 1
ATOM 4924 O O . TYR C 1 107 ? -46.434 -41.420 -4.436 1.00 28.47 132 TYR C O 1
ATOM 4933 N N . ILE C 1 108 ? -44.417 -41.367 -5.439 1.00 25.02 133 ILE C N 1
ATOM 4934 C CA . ILE C 1 108 ? -44.198 -42.803 -5.276 1.00 26.27 133 ILE C CA 1
ATOM 4935 C C . ILE C 1 108 ? -44.245 -43.187 -3.803 1.00 28.46 133 ILE C C 1
ATOM 4936 O O . ILE C 1 108 ? -44.903 -44.162 -3.415 1.00 25.20 133 ILE C O 1
ATOM 4941 N N . ASN C 1 109 ? -43.554 -42.421 -2.956 1.00 27.90 134 ASN C N 1
ATOM 4942 C CA . ASN C 1 109 ? -43.533 -42.736 -1.532 1.00 29.77 134 ASN C CA 1
ATOM 4943 C C . ASN C 1 109 ? -44.879 -42.467 -0.871 1.00 29.89 134 ASN C C 1
ATOM 4944 O O . ASN C 1 109 ? -45.215 -43.118 0.124 1.00 30.14 134 ASN C O 1
ATOM 4949 N N . GLU C 1 110 ? -45.658 -41.519 -1.400 1.00 29.13 135 GLU C N 1
ATOM 4950 C CA . GLU C 1 110 ? -46.994 -41.280 -0.860 1.00 33.09 135 GLU C CA 1
ATOM 4951 C C . GLU C 1 110 ? -47.885 -42.503 -1.035 1.00 32.61 135 GLU C C 1
ATOM 4952 O O . GLU C 1 110 ? -48.666 -42.845 -0.139 1.00 36.24 135 GLU C O 1
ATOM 4958 N N . GLN C 1 111 ? -47.786 -43.173 -2.185 1.00 31.10 136 GLN C N 1
ATOM 4959 C CA . GLN C 1 111 ? -48.609 -44.352 -2.419 1.00 30.21 136 GLN C CA 1
ATOM 4960 C C . GLN C 1 111 ? -48.146 -45.532 -1.575 1.00 30.88 136 GLN C C 1
ATOM 4961 O O . GLN C 1 111 ? -48.972 -46.338 -1.132 1.00 26.67 136 GLN C O 1
ATOM 4967 N N . TYR C 1 112 ? -46.836 -45.650 -1.345 1.00 25.49 137 TYR C N 1
ATOM 4968 C CA . TYR C 1 112 ? -46.333 -46.676 -0.437 1.00 26.34 137 TYR C CA 1
ATOM 4969 C C . TYR C 1 112 ? -46.842 -46.443 0.979 1.00 28.76 137 TYR C C 1
ATOM 4970 O O . TYR C 1 112 ? -47.289 -47.378 1.652 1.00 29.58 137 TYR C O 1
ATOM 4979 N N . GLU C 1 113 ? -46.778 -45.194 1.449 1.00 31.45 138 GLU C N 1
ATOM 4980 C CA . GLU C 1 113 ? -47.256 -44.878 2.791 1.00 35.88 138 GLU C CA 1
ATOM 4981 C C . GLU C 1 113 ? -48.748 -45.146 2.922 1.00 38.51 138 GLU C C 1
ATOM 4982 O O . GLU C 1 113 ? -49.210 -45.652 3.951 1.00 34.52 138 GLU C O 1
ATOM 4988 N N . GLN C 1 114 ? -49.518 -44.814 1.884 1.00 31.64 139 GLN C N 1
ATOM 4989 C CA . GLN C 1 114 ? -50.957 -45.051 1.914 1.00 38.01 139 GLN C CA 1
ATOM 4990 C C . GLN C 1 114 ? -51.262 -46.542 2.006 1.00 38.53 139 GLN C C 1
ATOM 4991 O O . GLN C 1 114 ? -52.111 -46.968 2.800 1.00 34.21 139 GLN C O 1
ATOM 4997 N N . TYR C 1 115 ? -50.568 -47.355 1.205 1.00 35.94 140 TYR C N 1
ATOM 4998 C CA . TYR C 1 115 ? -50.748 -48.802 1.282 1.00 36.79 140 TYR C CA 1
ATOM 4999 C C . TYR C 1 115 ? -50.333 -49.333 2.647 1.00 32.41 140 TYR C C 1
ATOM 5000 O O . TYR C 1 115 ? -50.986 -50.226 3.200 1.00 35.36 140 TYR C O 1
ATOM 5009 N N . LEU C 1 116 ? -49.242 -48.799 3.202 1.00 38.94 141 LEU C N 1
ATOM 5010 C CA . LEU C 1 116 ? -48.789 -49.234 4.518 1.00 40.13 141 LEU C CA 1
ATOM 5011 C C . LEU C 1 116 ? -49.838 -48.945 5.583 1.00 41.41 141 LEU C C 1
ATOM 5012 O O . LEU C 1 116 ? -50.090 -49.780 6.458 1.00 43.97 141 LEU C O 1
ATOM 5017 N N . GLN C 1 117 ? -50.470 -47.770 5.518 1.00 41.40 142 GLN C N 1
ATOM 5018 C CA . GLN C 1 117 ? -51.529 -47.449 6.470 1.00 43.34 142 GLN C CA 1
ATOM 5019 C C . GLN C 1 117 ? -52.748 -48.339 6.259 1.00 45.21 142 GLN C C 1
ATOM 5020 O O . GLN C 1 117 ? -53.355 -48.807 7.230 1.00 49.53 142 GLN C O 1
ATOM 5026 N N . GLU C 1 118 ? -53.122 -48.583 5.000 1.00 43.75 143 GLU C N 1
ATOM 5027 C CA . GLU C 1 118 ? -54.207 -49.514 4.711 1.00 46.20 143 GLU C CA 1
ATOM 5028 C C . GLU C 1 118 ? -53.866 -50.940 5.123 1.00 49.26 143 GLU C C 1
ATOM 5029 O O . GLU C 1 118 ? -54.778 -51.730 5.387 1.00 53.91 143 GLU C O 1
ATOM 5035 N N . GLU C 1 119 ? -52.578 -51.283 5.189 1.00 49.00 144 GLU C N 1
ATOM 5036 C CA . GLU C 1 119 ? -52.178 -52.649 5.509 1.00 48.87 144 GLU C CA 1
ATOM 5037 C C . GLU C 1 119 ? -52.268 -52.917 7.007 1.00 54.83 144 GLU C C 1
ATOM 5038 O O . GLU C 1 119 ? -52.885 -53.900 7.431 1.00 57.58 144 GLU C O 1
ATOM 5044 N N . ILE C 1 120 ? -51.661 -52.055 7.824 1.00 55.16 145 ILE C N 1
ATOM 5045 C CA . ILE C 1 120 ? -51.703 -52.224 9.272 1.00 64.45 145 ILE C CA 1
ATOM 5046 C C . ILE C 1 120 ? -53.061 -51.757 9.786 1.00 69.81 145 ILE C C 1
ATOM 5047 O O . ILE C 1 120 ? -53.210 -50.640 10.293 1.00 75.44 145 ILE C O 1
ATOM 5052 N N . LEU C 1 121 ? -54.063 -52.621 9.653 1.00 67.57 146 LEU C N 1
ATOM 5053 C CA . LEU C 1 121 ? -55.425 -52.305 10.055 1.00 66.30 146 LEU C CA 1
ATOM 5054 C C . LEU C 1 121 ? -56.053 -53.580 10.593 1.00 65.37 146 LEU C C 1
ATOM 5055 O O . LEU C 1 121 ? -55.960 -54.627 9.944 1.00 66.37 146 LEU C O 1
ATOM 5060 N N . ILE C 1 122 ? -56.697 -53.483 11.762 1.00 64.31 147 ILE C N 1
ATOM 5061 C CA . ILE C 1 122 ? -57.150 -54.676 12.478 1.00 66.62 147 ILE C CA 1
ATOM 5062 C C . ILE C 1 122 ? -58.079 -55.517 11.609 1.00 66.93 147 ILE C C 1
ATOM 5063 O O . ILE C 1 122 ? -57.992 -56.751 11.595 1.00 67.63 147 ILE C O 1
ATOM 5065 N N . THR C 1 123 ? -58.966 -54.869 10.861 1.00 67.74 148 THR C N 1
ATOM 5066 C CA . THR C 1 123 ? -59.921 -55.561 10.007 1.00 69.07 148 THR C CA 1
ATOM 5067 C C . THR C 1 123 ? -59.372 -55.640 8.588 1.00 69.64 148 THR C C 1
ATOM 5068 O O . THR C 1 123 ? -58.892 -54.639 8.044 1.00 67.57 148 THR C O 1
ATOM 5072 N N . ARG C 1 124 ? -59.446 -56.828 7.995 1.00 71.50 149 ARG C N 1
ATOM 5073 C CA . ARG C 1 124 ? -58.916 -57.073 6.660 1.00 70.65 149 ARG C CA 1
ATOM 5074 C C . ARG C 1 124 ? -60.041 -57.044 5.632 1.00 70.38 149 ARG C C 1
ATOM 5075 O O . ARG C 1 124 ? -61.100 -57.645 5.841 1.00 70.84 149 ARG C O 1
ATOM 5077 N N . GLN C 1 125 ? -59.805 -56.342 4.529 1.00 68.25 150 GLN C N 1
ATOM 5078 C CA . GLN C 1 125 ? -60.709 -56.313 3.391 1.00 68.20 150 GLN C CA 1
ATOM 5079 C C . GLN C 1 125 ? -60.092 -57.084 2.232 1.00 62.58 150 GLN C C 1
ATOM 5080 O O . GLN C 1 125 ? -58.869 -57.120 2.069 1.00 60.60 150 GLN C O 1
ATOM 5086 N N . ARG C 1 126 ? -60.951 -57.693 1.417 1.00 60.83 151 ARG C N 1
ATOM 5087 C CA . ARG C 1 126 ? -60.476 -58.605 0.383 1.00 59.84 151 ARG C CA 1
ATOM 5088 C C . ARG C 1 126 ? -59.829 -57.899 -0.803 1.00 59.55 151 ARG C C 1
ATOM 5089 O O . ARG C 1 126 ? -59.358 -58.586 -1.717 1.00 61.91 151 ARG C O 1
ATOM 5097 N N . HIS C 1 127 ? -59.784 -56.568 -0.822 1.00 56.75 152 HIS C N 1
ATOM 5098 C CA . HIS C 1 127 ? -59.128 -55.846 -1.915 1.00 52.86 152 HIS C CA 1
ATOM 5099 C C . HIS C 1 127 ? -58.636 -54.510 -1.356 1.00 50.32 152 HIS C C 1
ATOM 5100 O O . HIS C 1 127 ? -59.376 -53.524 -1.325 1.00 50.95 152 HIS C O 1
ATOM 5102 N N . ILE C 1 128 ? -57.386 -54.500 -0.914 1.00 44.91 153 ILE C N 1
ATOM 5103 C CA . ILE C 1 128 ? -56.758 -53.251 -0.470 1.00 40.86 153 ILE C CA 1
ATOM 5104 C C . ILE C 1 128 ? -56.603 -52.323 -1.668 1.00 36.90 153 ILE C C 1
ATOM 5105 O O . ILE C 1 128 ? -56.053 -52.743 -2.703 1.00 34.83 153 ILE C O 1
ATOM 5110 N N . PRO C 1 129 ? -57.076 -51.080 -1.592 1.00 35.55 154 PRO C N 1
ATOM 5111 C CA . PRO C 1 129 ? -56.881 -50.147 -2.709 1.00 34.87 154 PRO C CA 1
ATOM 5112 C C . PRO C 1 129 ? -55.399 -49.933 -2.973 1.00 31.58 154 PRO C C 1
ATOM 5113 O O . PRO C 1 129 ? -54.628 -49.618 -2.066 1.00 33.95 154 PRO C O 1
ATOM 5117 N N . ASP C 1 130 ? -55.004 -50.116 -4.228 1.00 29.77 155 ASP C N 1
ATOM 5118 C CA . ASP C 1 130 ? -53.599 -50.091 -4.623 1.00 24.60 155 ASP C CA 1
ATOM 5119 C C . ASP C 1 130 ? -53.393 -48.942 -5.605 1.00 22.78 155 ASP C C 1
ATOM 5120 O O . ASP C 1 130 ? -53.749 -49.051 -6.783 1.00 21.71 155 ASP C O 1
ATOM 5125 N N . THR C 1 131 ? -52.823 -47.844 -5.113 1.00 21.67 156 THR C N 1
ATOM 5126 C CA . THR C 1 131 ? -52.423 -46.720 -5.947 1.00 26.83 156 THR C CA 1
ATOM 5127 C C . THR C 1 131 ? -50.925 -46.694 -6.213 1.00 22.45 156 THR C C 1
ATOM 5128 O O . THR C 1 131 ? -50.434 -45.741 -6.829 1.00 19.76 156 THR C O 1
ATOM 5132 N N . ARG C 1 132 ? -50.193 -47.710 -5.762 1.00 20.53 157 ARG C N 1
ATOM 5133 C CA . ARG C 1 132 ? -48.745 -47.721 -5.920 1.00 23.36 157 ARG C CA 1
ATOM 5134 C C . ARG C 1 132 ? -48.360 -47.783 -7.391 1.00 21.54 157 ARG C C 1
ATOM 5135 O O . ARG C 1 132 ? -49.017 -48.449 -8.197 1.00 23.65 157 ARG C O 1
ATOM 5143 N N . VAL C 1 133 ? -47.282 -47.083 -7.737 1.00 17.41 158 VAL C N 1
ATOM 5144 C CA . VAL C 1 133 ? -46.790 -47.098 -9.108 1.00 15.16 158 VAL C CA 1
ATOM 5145 C C . VAL C 1 133 ? -46.148 -48.451 -9.380 1.00 14.97 158 VAL C C 1
ATOM 5146 O O . VAL C 1 133 ? -45.133 -48.805 -8.769 1.00 19.79 158 VAL C O 1
ATOM 5150 N N . HIS C 1 134 ? -46.738 -49.213 -10.299 1.00 15.16 159 HIS C N 1
ATOM 5151 C CA . HIS C 1 134 ? -46.224 -50.534 -10.637 1.00 16.94 159 HIS C CA 1
ATOM 5152 C C . HIS C 1 134 ? -45.180 -50.502 -11.741 1.00 15.92 159 HIS C C 1
ATOM 5153 O O . HIS C 1 134 ? -44.394 -51.448 -11.856 1.00 13.51 159 HIS C O 1
ATOM 5160 N N . CYS C 1 135 ? -45.149 -49.449 -12.554 1.00 14.88 160 CYS C N 1
ATOM 5161 C CA . CYS C 1 135 ? -44.085 -49.308 -13.535 1.00 12.99 160 CYS C CA 1
ATOM 5162 C C . CYS C 1 135 ? -43.998 -47.860 -13.984 1.00 17.27 160 CYS C C 1
ATOM 5163 O O . CYS C 1 135 ? -45.021 -47.210 -14.212 1.00 15.30 160 CYS C O 1
ATOM 5166 N N . CYS C 1 136 ? -42.769 -47.378 -14.118 1.00 15.24 161 CYS C N 1
ATOM 5167 C CA A CYS C 1 136 ? -42.484 -46.039 -14.615 0.58 16.99 161 CYS C CA 1
ATOM 5168 C CA B CYS C 1 136 ? -42.488 -46.041 -14.615 0.42 17.06 161 CYS C CA 1
ATOM 5169 C C . CYS C 1 136 ? -41.914 -46.142 -16.021 1.00 17.15 161 CYS C C 1
ATOM 5170 O O . CYS C 1 136 ? -40.937 -46.863 -16.247 1.00 20.87 161 CYS C O 1
ATOM 5175 N N . VAL C 1 137 ? -42.524 -45.431 -16.960 1.00 15.35 162 VAL C N 1
ATOM 5176 C CA . VAL C 1 137 ? -42.026 -45.354 -18.328 1.00 14.38 162 VAL C CA 1
ATOM 5177 C C . VAL C 1 137 ? -41.188 -44.085 -18.421 1.00 11.27 162 VAL C C 1
ATOM 5178 O O . VAL C 1 137 ? -41.714 -42.972 -18.313 1.00 11.34 162 VAL C O 1
ATOM 5182 N N . TYR C 1 138 ? -39.880 -44.247 -18.594 1.00 15.49 163 TYR C N 1
ATOM 5183 C CA . TYR C 1 138 ? -38.943 -43.131 -18.582 1.00 16.45 163 TYR C CA 1
ATOM 5184 C C . TYR C 1 138 ? -38.590 -42.760 -20.016 1.00 12.20 163 TYR C C 1
ATOM 5185 O O . TYR C 1 138 ? -38.090 -43.597 -20.773 1.00 13.32 163 TYR C O 1
ATOM 5194 N N . PHE C 1 139 ? -38.832 -41.504 -20.378 1.00 14.87 164 PHE C N 1
ATOM 5195 C CA . PHE C 1 139 ? -38.660 -41.043 -21.749 1.00 14.83 164 PHE C CA 1
ATOM 5196 C C . PHE C 1 139 ? -37.275 -40.426 -21.913 1.00 13.43 164 PHE C C 1
ATOM 5197 O O . PHE C 1 139 ? -36.917 -39.486 -21.195 1.00 11.92 164 PHE C O 1
ATOM 5205 N N . VAL C 1 140 ? -36.508 -40.964 -22.849 1.00 13.21 165 VAL C N 1
ATOM 5206 C CA . VAL C 1 140 ? -35.154 -40.500 -23.145 1.00 18.17 165 VAL C CA 1
ATOM 5207 C C . VAL C 1 140 ? -35.207 -39.660 -24.416 1.00 12.99 165 VAL C C 1
ATOM 5208 O O . VAL C 1 140 ? -35.805 -40.103 -25.407 1.00 15.67 165 VAL C O 1
ATOM 5212 N N . PRO C 1 141 ? -34.621 -38.465 -24.432 1.00 16.71 166 PRO C N 1
ATOM 5213 C CA . PRO C 1 141 ? -34.609 -37.657 -25.659 1.00 15.61 166 PRO C CA 1
ATOM 5214 C C . PRO C 1 141 ? -33.881 -38.383 -26.774 1.00 18.25 166 PRO C C 1
ATOM 5215 O O . PRO C 1 141 ? -32.830 -39.000 -26.543 1.00 17.77 166 PRO C O 1
ATOM 5219 N N . PRO C 1 142 ? -34.436 -38.343 -28.051 1.00 14.81 167 PRO C N 1
ATOM 5220 C CA . PRO C 1 142 ? -33.803 -39.041 -29.186 1.00 19.93 167 PRO C CA 1
ATOM 5221 C C . PRO C 1 142 ? -32.622 -38.270 -29.771 1.00 19.89 167 PRO C C 1
ATOM 5222 O O . PRO C 1 142 ? -32.590 -37.928 -30.956 1.00 18.29 167 PRO C O 1
ATOM 5226 N N . THR C 1 143 ? -31.622 -37.998 -28.928 1.00 20.46 168 THR C N 1
ATOM 5227 C CA . THR C 1 143 ? -30.436 -37.279 -29.383 1.00 20.90 168 THR C CA 1
ATOM 5228 C C . THR C 1 143 ? -29.568 -38.118 -30.311 1.00 22.84 168 THR C C 1
ATOM 5229 O O . THR C 1 143 ? -28.792 -37.555 -31.091 1.00 22.95 168 THR C O 1
ATOM 5233 N N . GLY C 1 144 ? -29.674 -39.443 -30.244 1.00 23.29 169 GLY C N 1
ATOM 5234 C CA . GLY C 1 144 ? -28.785 -40.298 -30.999 1.00 26.76 169 GLY C CA 1
ATOM 5235 C C . GLY C 1 144 ? -27.393 -40.421 -30.427 1.00 28.30 169 GLY C C 1
ATOM 5236 O O . GLY C 1 144 ? -26.533 -41.043 -31.057 1.00 34.81 169 GLY C O 1
ATOM 5237 N N . HIS C 1 145 ? -27.142 -39.851 -29.249 1.00 25.68 170 HIS C N 1
ATOM 5238 C CA . HIS C 1 145 ? -25.817 -39.906 -28.647 1.00 27.11 170 HIS C CA 1
ATOM 5239 C C . HIS C 1 145 ? -25.778 -40.927 -27.516 1.00 28.97 170 HIS C C 1
ATOM 5240 O O . HIS C 1 145 ? -25.765 -42.135 -27.772 1.00 30.69 170 HIS C O 1
ATOM 5247 N N . CYS C 1 146 ? -25.760 -40.463 -26.266 1.00 26.92 171 CYS C N 1
ATOM 5248 C CA . CYS C 1 146 ? -25.694 -41.356 -25.117 1.00 29.35 171 CYS C CA 1
ATOM 5249 C C . CYS C 1 146 ? -26.623 -40.839 -24.024 1.00 28.20 171 CYS C C 1
ATOM 5250 O O . CYS C 1 146 ? -27.275 -39.801 -24.170 1.00 24.62 171 CYS C O 1
ATOM 5253 N N . LEU C 1 147 ? -26.688 -41.584 -22.921 1.00 21.21 172 LEU C N 1
ATOM 5254 C CA . LEU C 1 147 ? -27.520 -41.186 -21.792 1.00 20.00 172 LEU C CA 1
ATOM 5255 C C . LEU C 1 147 ? -26.985 -39.908 -21.158 1.00 23.25 172 LEU C C 1
ATOM 5256 O O . LEU C 1 147 ? -25.814 -39.835 -20.772 1.00 25.04 172 LEU C O 1
ATOM 5261 N N . ARG C 1 148 ? -27.850 -38.905 -21.041 1.00 21.05 173 ARG C N 1
ATOM 5262 C CA . ARG C 1 148 ? -27.449 -37.638 -20.455 1.00 22.30 173 ARG C CA 1
ATOM 5263 C C . ARG C 1 148 ? -27.233 -37.789 -18.950 1.00 24.15 173 ARG C C 1
ATOM 5264 O O . ARG C 1 148 ? -27.924 -38.571 -18.292 1.00 21.94 173 ARG C O 1
ATOM 5272 N N . PRO C 1 149 ? -26.265 -37.058 -18.384 1.00 24.73 174 PRO C N 1
ATOM 5273 C CA . PRO C 1 149 ? -26.029 -37.157 -16.932 1.00 19.90 174 PRO C CA 1
ATOM 5274 C C . PRO C 1 149 ? -27.258 -36.858 -16.089 1.00 18.99 174 PRO C C 1
ATOM 5275 O O . PRO C 1 149 ? -27.448 -37.488 -15.040 1.00 21.39 174 PRO C O 1
ATOM 5279 N N . LEU C 1 150 ? -28.102 -35.913 -16.514 1.00 22.64 175 LEU C N 1
ATOM 5280 C CA . LEU C 1 150 ? -29.342 -35.658 -15.785 1.00 22.55 175 LEU C CA 1
ATOM 5281 C C . LEU C 1 150 ? -30.244 -36.886 -15.791 1.00 20.80 175 LEU C C 1
ATOM 5282 O O . LEU C 1 150 ? -30.849 -37.225 -14.768 1.00 17.65 175 LEU C O 1
ATOM 5287 N N . ASP C 1 151 ? -30.340 -37.571 -16.934 1.00 18.60 176 ASP C N 1
ATOM 5288 C CA . ASP C 1 151 ? -31.156 -38.780 -17.001 1.00 19.13 176 ASP C CA 1
ATOM 5289 C C . ASP C 1 151 ? -30.534 -39.927 -16.214 1.00 20.46 176 ASP C C 1
ATOM 5290 O O . ASP C 1 151 ? -31.260 -40.768 -15.673 1.00 17.57 176 ASP C O 1
ATOM 5295 N N . ILE C 1 152 ? -29.203 -39.983 -16.140 1.00 24.63 177 ILE C N 1
ATOM 5296 C CA . ILE C 1 152 ? -28.547 -41.008 -15.332 1.00 17.30 177 ILE C CA 1
ATOM 5297 C C . ILE C 1 152 ? -28.907 -40.831 -13.862 1.00 23.23 177 ILE C C 1
ATOM 5298 O O . ILE C 1 152 ? -29.281 -41.789 -13.175 1.00 19.47 177 ILE C O 1
ATOM 5303 N N . GLU C 1 153 ? -28.818 -39.596 -13.365 1.00 20.12 178 GLU C N 1
ATOM 5304 C CA . GLU C 1 153 ? -29.134 -39.332 -11.964 1.00 24.24 178 GLU C CA 1
ATOM 5305 C C . GLU C 1 153 ? -30.594 -39.640 -11.659 1.00 22.77 178 GLU C C 1
ATOM 5306 O O . GLU C 1 153 ? -30.908 -40.239 -10.623 1.00 25.09 178 GLU C O 1
ATOM 5312 N N . PHE C 1 154 ? -31.502 -39.238 -12.551 1.00 18.74 179 PHE C N 1
ATOM 5313 C CA . PHE C 1 154 ? -32.923 -39.489 -12.332 1.00 21.77 179 PHE C CA 1
ATOM 5314 C C . PHE C 1 154 ? -33.227 -40.984 -12.338 1.00 23.34 179 PHE C C 1
ATOM 5315 O O . PHE C 1 154 ? -33.967 -41.479 -11.479 1.00 21.18 179 PHE C O 1
ATOM 5323 N N . LEU C 1 155 ? -32.660 -41.718 -13.301 1.00 17.14 180 LEU C N 1
ATOM 5324 C CA . LEU C 1 155 ? -32.911 -43.153 -13.395 1.00 20.25 180 LEU C CA 1
ATOM 5325 C C . LEU C 1 155 ? -32.305 -43.916 -12.225 1.00 21.97 180 LEU C C 1
ATOM 5326 O O . LEU C 1 155 ? -32.879 -44.914 -11.774 1.00 21.07 180 LEU C O 1
ATOM 5331 N N . GLN C 1 156 ? -31.148 -43.476 -11.728 1.00 18.87 181 GLN C N 1
ATOM 5332 C CA . GLN C 1 156 ? -30.539 -44.150 -10.586 1.00 22.36 181 GLN C CA 1
ATOM 5333 C C . GLN C 1 156 ? -31.399 -44.006 -9.338 1.00 24.98 181 GLN C C 1
ATOM 5334 O O . GLN C 1 156 ? -31.541 -44.959 -8.562 1.00 27.82 181 GLN C O 1
ATOM 5340 N N . ARG C 1 157 ? -31.992 -42.829 -9.133 1.00 20.31 182 ARG C N 1
ATOM 5341 C CA . ARG C 1 157 ? -32.867 -42.635 -7.981 1.00 24.76 182 ARG C CA 1
ATOM 5342 C C . ARG C 1 157 ? -34.200 -43.352 -8.168 1.00 24.00 182 ARG C C 1
ATOM 5343 O O . ARG C 1 157 ? -34.761 -43.891 -7.206 1.00 23.61 182 ARG C O 1
ATOM 5351 N N . LEU C 1 158 ? -34.721 -43.371 -9.399 1.00 22.07 183 LEU C N 1
ATOM 5352 C CA . LEU C 1 158 ? -36.007 -44.012 -9.659 1.00 22.75 183 LEU C CA 1
ATOM 5353 C C . LEU C 1 158 ? -35.934 -45.518 -9.439 1.00 24.18 183 LEU C C 1
ATOM 5354 O O . LEU C 1 158 ? -36.764 -46.092 -8.724 1.00 21.31 183 LEU C O 1
ATOM 5359 N N . CYS C 1 159 ? -34.950 -46.176 -10.060 1.00 18.42 184 CYS C N 1
ATOM 5360 C CA . CYS C 1 159 ? -34.880 -47.632 -10.028 1.00 21.52 184 CYS C CA 1
ATOM 5361 C C . CYS C 1 159 ? -34.693 -48.178 -8.620 1.00 21.42 184 CYS C C 1
ATOM 5362 O O . CYS C 1 159 ? -34.959 -49.362 -8.388 1.00 21.28 184 CYS C O 1
ATOM 5365 N N . ARG C 1 160 ? -34.246 -47.348 -7.677 1.00 16.97 185 ARG C N 1
ATOM 5366 C CA . ARG C 1 160 ? -34.128 -47.797 -6.298 1.00 22.65 185 ARG C CA 1
ATOM 5367 C C . ARG C 1 160 ? -35.486 -48.003 -5.637 1.00 23.36 185 ARG C C 1
ATOM 5368 O O . ARG C 1 160 ? -35.556 -48.661 -4.594 1.00 20.69 185 ARG C O 1
ATOM 5376 N N . THR C 1 161 ? -36.565 -47.469 -6.218 1.00 24.21 186 THR C N 1
ATOM 5377 C CA . THR C 1 161 ? -37.877 -47.511 -5.579 1.00 25.46 186 THR C CA 1
ATOM 5378 C C . THR C 1 161 ? -39.012 -48.026 -6.457 1.00 23.24 186 THR C C 1
ATOM 5379 O O . THR C 1 161 ? -40.051 -48.408 -5.905 1.00 22.75 186 THR C O 1
ATOM 5383 N N . VAL C 1 162 ? -38.873 -48.032 -7.788 1.00 19.05 187 VAL C N 1
ATOM 5384 C CA A VAL C 1 162 ? -39.942 -48.428 -8.700 0.15 19.43 187 VAL C CA 1
ATOM 5385 C CA B VAL C 1 162 ? -39.939 -48.461 -8.685 0.85 19.78 187 VAL C CA 1
ATOM 5386 C C . VAL C 1 162 ? -39.335 -49.192 -9.873 1.00 16.63 187 VAL C C 1
ATOM 5387 O O . VAL C 1 162 ? -38.158 -49.035 -10.202 1.00 15.28 187 VAL C O 1
ATOM 5394 N N . ASN C 1 163 ? -40.161 -50.026 -10.505 1.00 14.26 188 ASN C N 1
ATOM 5395 C CA . ASN C 1 163 ? -39.803 -50.603 -11.792 1.00 14.86 188 ASN C CA 1
ATOM 5396 C C . ASN C 1 163 ? -39.762 -49.503 -12.846 1.00 15.87 188 ASN C C 1
ATOM 5397 O O . ASN C 1 163 ? -40.623 -48.619 -12.874 1.00 12.89 188 ASN C O 1
ATOM 5402 N N . VAL C 1 164 ? -38.754 -49.551 -13.713 1.00 17.29 189 VAL C N 1
ATOM 5403 C CA . VAL C 1 164 ? -38.556 -48.537 -14.742 1.00 14.57 189 VAL C CA 1
ATOM 5404 C C . VAL C 1 164 ? -38.321 -49.229 -16.077 1.00 13.34 189 VAL C C 1
ATOM 5405 O O . VAL C 1 164 ? -37.456 -50.105 -16.185 1.00 14.26 189 VAL C O 1
ATOM 5409 N N . VAL C 1 165 ? -39.093 -48.839 -17.087 1.00 11.87 190 VAL C N 1
ATOM 5410 C CA . VAL C 1 165 ? -38.852 -49.244 -18.469 1.00 12.04 190 VAL C CA 1
ATOM 5411 C C . VAL C 1 165 ? -38.531 -47.991 -19.275 1.00 13.43 190 VAL C C 1
ATOM 5412 O O . VAL C 1 165 ? -39.421 -47.161 -19.509 1.00 13.50 190 VAL C O 1
ATOM 5416 N N . PRO C 1 166 ? -37.288 -47.802 -19.704 1.00 16.15 191 PRO C N 1
ATOM 5417 C CA . PRO C 1 166 ? -36.964 -46.628 -20.516 1.00 16.04 191 PRO C CA 1
ATOM 5418 C C . PRO C 1 166 ? -37.374 -46.817 -21.966 1.00 16.90 191 PRO C C 1
ATOM 5419 O O . PRO C 1 166 ? -37.437 -47.934 -22.486 1.00 16.38 191 PRO C O 1
ATOM 5423 N N . VAL C 1 167 ? -37.664 -45.695 -22.622 1.00 16.24 192 VAL C N 1
ATOM 5424 C CA . VAL C 1 167 ? -38.011 -45.685 -24.036 1.00 15.53 192 VAL C CA 1
ATOM 5425 C C . VAL C 1 167 ? -37.275 -44.537 -24.710 1.00 17.12 192 VAL C C 1
ATOM 5426 O O . VAL C 1 167 ? -36.951 -43.527 -24.080 1.00 15.91 192 VAL C O 1
ATOM 5430 N N . ILE C 1 168 ? -36.995 -44.708 -25.998 1.00 19.33 193 ILE C N 1
ATOM 5431 C CA . ILE C 1 168 ? -36.510 -43.611 -26.827 1.00 17.55 193 ILE C CA 1
ATOM 5432 C C . ILE C 1 168 ? -37.737 -42.856 -27.324 1.00 15.29 193 ILE C C 1
ATOM 5433 O O . ILE C 1 168 ? -38.504 -43.369 -28.142 1.00 19.53 193 ILE C O 1
ATOM 5438 N N . ALA C 1 169 ? -37.940 -41.650 -26.810 1.00 13.45 194 ALA C N 1
ATOM 5439 C CA . ALA C 1 169 ? -39.125 -40.884 -27.148 1.00 17.39 194 ALA C CA 1
ATOM 5440 C C . ALA C 1 169 ? -39.015 -40.322 -28.561 1.00 17.93 194 ALA C C 1
ATOM 5441 O O . ALA C 1 169 ? -37.918 -40.107 -29.085 1.00 16.75 194 ALA C O 1
ATOM 5443 N N . ARG C 1 170 ? -40.180 -40.093 -29.173 1.00 16.30 195 ARG C N 1
ATOM 5444 C CA . ARG C 1 170 ? -40.291 -39.463 -30.491 1.00 15.75 195 ARG C CA 1
ATOM 5445 C C . ARG C 1 170 ? -39.294 -40.066 -31.479 1.00 19.22 195 ARG C C 1
ATOM 5446 O O . ARG C 1 170 ? -38.568 -39.364 -32.189 1.00 18.30 195 ARG C O 1
ATOM 5454 N N . ALA C 1 171 ? -39.265 -41.400 -31.513 1.00 19.91 196 ALA C N 1
ATOM 5455 C CA . ALA C 1 171 ? -38.259 -42.134 -32.269 1.00 20.43 196 ALA C CA 1
ATOM 5456 C C . ALA C 1 171 ? -38.385 -41.950 -33.773 1.00 20.40 196 ALA C C 1
ATOM 5457 O O . ALA C 1 171 ? -37.462 -42.333 -34.501 1.00 23.71 196 ALA C O 1
ATOM 5459 N N . ASP C 1 172 ? -39.493 -41.384 -34.258 1.00 19.69 197 ASP C N 1
ATOM 5460 C CA . ASP C 1 172 ? -39.603 -41.097 -35.682 1.00 21.90 197 ASP C CA 1
ATOM 5461 C C . ASP C 1 172 ? -38.597 -40.046 -36.132 1.00 23.88 197 ASP C C 1
ATOM 5462 O O . ASP C 1 172 ? -38.310 -39.951 -37.331 1.00 24.61 197 ASP C O 1
ATOM 5467 N N . SER C 1 173 ? -38.054 -39.260 -35.203 1.00 22.02 198 SER C N 1
ATOM 5468 C CA . SER C 1 173 ? -37.002 -38.303 -35.525 1.00 25.79 198 SER C CA 1
ATOM 5469 C C . SER C 1 173 ? -35.651 -38.967 -35.761 1.00 26.59 198 SER C C 1
ATOM 5470 O O . SER C 1 173 ? -34.690 -38.274 -36.108 1.00 27.31 198 SER C O 1
ATOM 5473 N N . LEU C 1 174 ? -35.554 -40.281 -35.570 1.00 22.70 199 LEU C N 1
ATOM 5474 C CA . LEU C 1 174 ? -34.361 -41.047 -35.891 1.00 22.12 199 LEU C CA 1
ATOM 5475 C C . LEU C 1 174 ? -34.708 -42.108 -36.925 1.00 26.09 199 LEU C C 1
ATOM 5476 O O . LEU C 1 174 ? -35.817 -42.653 -36.928 1.00 22.91 199 LEU C O 1
ATOM 5481 N N . THR C 1 175 ? -33.758 -42.392 -37.813 1.00 30.14 200 THR C N 1
ATOM 5482 C CA . THR C 1 175 ? -33.937 -43.496 -38.741 1.00 31.14 200 THR C CA 1
ATOM 5483 C C . THR C 1 175 ? -33.881 -44.820 -37.988 1.00 29.65 200 THR C C 1
ATOM 5484 O O . THR C 1 175 ? -33.435 -44.892 -36.840 1.00 24.34 200 THR C O 1
ATOM 5488 N N . MET C 1 176 ? -34.335 -45.883 -38.656 1.00 26.89 201 MET C N 1
ATOM 5489 C CA . MET C 1 176 ? -34.305 -47.208 -38.044 1.00 33.87 201 MET C CA 1
ATOM 5490 C C . MET C 1 176 ? -32.895 -47.580 -37.603 1.00 32.88 201 MET C C 1
ATOM 5491 O O . MET C 1 176 ? -32.699 -48.109 -36.503 1.00 33.12 201 MET C O 1
ATOM 5496 N N . GLU C 1 177 ? -31.899 -47.296 -38.444 1.00 30.25 202 GLU C N 1
ATOM 5497 C CA . GLU C 1 177 ? -30.517 -47.582 -38.076 1.00 34.28 202 GLU C CA 1
ATOM 5498 C C . GLU C 1 177 ? -30.066 -46.702 -36.918 1.00 31.33 202 GLU C C 1
ATOM 5499 O O . GLU C 1 177 ? -29.369 -47.172 -36.011 1.00 26.76 202 GLU C O 1
ATOM 5505 N N . GLU C 1 178 ? -30.449 -45.422 -36.936 1.00 31.60 203 GLU C N 1
ATOM 5506 C CA . GLU C 1 178 ? -30.097 -44.529 -35.837 1.00 30.10 203 GLU C CA 1
ATOM 5507 C C . GLU C 1 178 ? -30.737 -44.981 -34.530 1.00 25.32 203 GLU C C 1
ATOM 5508 O O . GLU C 1 178 ? -30.105 -44.914 -33.469 1.00 25.70 203 GLU C O 1
ATOM 5514 N N . ARG C 1 179 ? -31.993 -45.437 -34.586 1.00 22.60 204 ARG C N 1
ATOM 5515 C CA . ARG C 1 179 ? -32.646 -45.973 -33.393 1.00 23.87 204 ARG C CA 1
ATOM 5516 C C . ARG C 1 179 ? -31.834 -47.109 -32.788 1.00 23.05 204 ARG C C 1
ATOM 5517 O O . ARG C 1 179 ? -31.610 -47.154 -31.571 1.00 24.26 204 ARG C O 1
ATOM 5525 N N . GLU C 1 180 ? -31.393 -48.046 -33.629 1.00 26.57 205 GLU C N 1
ATOM 5526 C CA . GLU C 1 180 ? -30.687 -49.224 -33.138 1.00 28.39 205 GLU C CA 1
ATOM 5527 C C . GLU C 1 180 ? -29.352 -48.846 -32.509 1.00 26.82 205 GLU C C 1
ATOM 5528 O O . GLU C 1 180 ? -29.003 -49.332 -31.427 1.00 29.99 205 GLU C O 1
ATOM 5534 N N . ALA C 1 181 ? -28.588 -47.975 -33.177 1.00 27.24 206 ALA C N 1
ATOM 5535 C CA . ALA C 1 181 ? -27.294 -47.567 -32.640 1.00 26.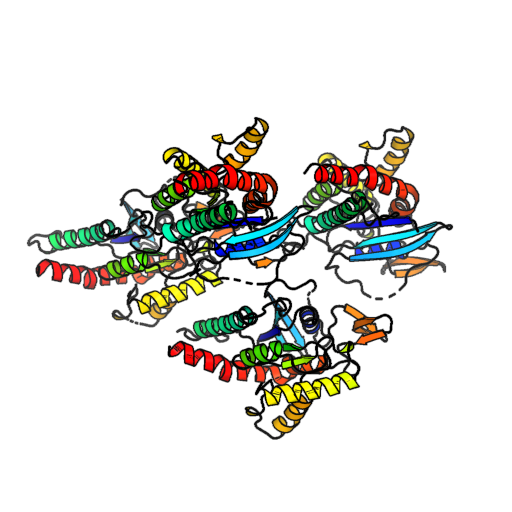53 206 ALA C CA 1
ATOM 5536 C C . ALA C 1 181 ? -27.458 -46.784 -31.345 1.00 28.53 206 ALA C C 1
ATOM 5537 O O . ALA C 1 181 ? -26.649 -46.926 -30.420 1.00 30.22 206 ALA C O 1
ATOM 5539 N N . PHE C 1 182 ? -28.502 -45.956 -31.257 1.00 25.36 207 PHE C N 1
ATOM 5540 C CA . PHE C 1 182 ? -28.756 -45.208 -30.031 1.00 20.52 207 PHE C CA 1
ATOM 5541 C C . PHE C 1 182 ? -29.171 -46.136 -28.897 1.00 20.08 207 PHE C C 1
ATOM 5542 O O . PHE C 1 182 ? -28.756 -45.944 -27.749 1.00 19.23 207 PHE C O 1
ATOM 5550 N N . ARG C 1 183 ? -29.986 -47.150 -29.200 1.00 24.43 208 ARG C N 1
ATOM 5551 C CA . ARG C 1 183 ? -30.361 -48.125 -28.181 1.00 21.89 208 ARG C CA 1
ATOM 5552 C C . ARG C 1 183 ? -29.140 -48.859 -27.642 1.00 20.02 208 ARG C C 1
ATOM 5553 O O . ARG C 1 183 ? -29.036 -49.102 -26.434 1.00 22.91 208 ARG C O 1
ATOM 5561 N N . ARG C 1 184 ? -28.200 -49.216 -28.522 1.00 22.42 209 ARG C N 1
ATOM 5562 C CA . ARG C 1 184 ? -27.003 -49.921 -28.073 1.00 23.16 209 ARG C CA 1
ATOM 5563 C C . ARG C 1 184 ? -26.169 -49.057 -27.136 1.00 25.98 209 ARG C C 1
ATOM 5564 O O . ARG C 1 184 ? -25.658 -49.545 -26.121 1.00 25.63 209 ARG C O 1
ATOM 5572 N N . ARG C 1 185 ? -26.024 -47.767 -27.452 1.00 25.04 210 ARG C N 1
ATOM 5573 C CA . ARG C 1 185 ? -25.263 -46.880 -26.577 1.00 25.54 210 ARG C CA 1
ATOM 5574 C C . ARG C 1 185 ? -25.965 -46.677 -25.239 1.00 20.91 210 ARG C C 1
ATOM 5575 O O . ARG C 1 185 ? -25.313 -46.655 -24.189 1.00 21.24 210 ARG C O 1
ATOM 5583 N N . ILE C 1 186 ? -27.292 -46.521 -25.253 1.00 19.49 211 ILE C N 1
ATOM 5584 C CA . ILE C 1 186 ? -28.031 -46.369 -24.002 1.00 23.59 211 ILE C CA 1
ATOM 5585 C C . ILE C 1 186 ? -27.888 -47.620 -23.146 1.00 25.59 211 ILE C C 1
ATOM 5586 O O . ILE C 1 186 ? -27.685 -47.538 -21.927 1.00 20.66 211 ILE C O 1
ATOM 5591 N N . GLN C 1 187 ? -27.991 -48.798 -23.767 1.00 23.31 212 GLN C N 1
ATOM 5592 C CA . GLN C 1 187 ? -27.819 -50.040 -23.020 1.00 26.93 212 GLN C CA 1
ATOM 5593 C C . GLN C 1 187 ? -26.436 -50.111 -22.386 1.00 20.77 212 GLN C C 1
ATOM 5594 O O . GLN C 1 187 ? -26.295 -50.528 -21.231 1.00 25.48 212 GLN C O 1
ATOM 5600 N N . GLN C 1 188 ? -25.405 -49.686 -23.119 1.00 21.97 213 GLN C N 1
ATOM 5601 C CA . GLN C 1 188 ? -24.067 -49.636 -22.539 1.00 24.52 213 GLN C CA 1
ATOM 5602 C C . GLN C 1 188 ? -24.003 -48.646 -21.381 1.00 26.22 213 GLN C C 1
ATOM 5603 O O . GLN C 1 188 ? -23.384 -48.929 -20.348 1.00 25.25 213 GLN C O 1
ATOM 5609 N N . ASN C 1 189 ? -24.644 -47.482 -21.531 1.00 29.79 214 ASN C N 1
ATOM 5610 C CA . ASN C 1 189 ? -24.662 -46.502 -20.447 1.00 27.53 214 ASN C CA 1
ATOM 5611 C C . ASN C 1 189 ? -25.383 -47.047 -19.222 1.00 27.27 214 ASN C C 1
ATOM 5612 O O . ASN C 1 189 ? -24.986 -46.769 -18.084 1.00 22.55 214 ASN C O 1
ATOM 5617 N N . LEU C 1 190 ? -26.459 -47.807 -19.435 1.00 19.42 215 LEU C N 1
ATOM 5618 C CA . LEU C 1 190 ? -27.187 -48.388 -18.312 1.00 23.32 215 LEU C CA 1
ATOM 5619 C C . LEU C 1 190 ? -26.309 -49.359 -17.534 1.00 22.29 215 LEU C C 1
ATOM 5620 O O . LEU C 1 190 ? -26.315 -49.358 -16.297 1.00 29.47 215 LEU C O 1
ATOM 5625 N N . ARG C 1 191 ? -25.534 -50.185 -18.242 1.00 24.70 216 ARG C N 1
ATOM 5626 C CA . ARG C 1 191 ? -24.651 -51.130 -17.567 1.00 29.52 216 ARG C CA 1
ATOM 5627 C C . ARG C 1 191 ? -23.531 -50.412 -16.826 1.00 30.95 216 ARG C C 1
ATOM 5628 O O . ARG C 1 191 ? -23.212 -50.764 -15.684 1.00 34.70 216 ARG C O 1
ATOM 5636 N N . THR C 1 192 ? -22.928 -49.400 -17.456 1.00 32.49 217 THR C N 1
ATOM 5637 C CA . THR C 1 192 ? -21.810 -48.696 -16.835 1.00 34.28 217 THR C CA 1
ATOM 5638 C C . THR C 1 192 ? -22.220 -48.056 -15.515 1.00 31.21 217 THR C C 1
ATOM 5639 O O . THR C 1 192 ? -21.491 -48.148 -14.520 1.00 33.13 217 THR C O 1
ATOM 5643 N N . HIS C 1 193 ? -23.383 -47.411 -15.483 1.00 28.07 218 HIS C N 1
ATOM 5644 C CA . HIS C 1 193 ? -23.841 -46.686 -14.306 1.00 30.82 218 HIS C CA 1
ATOM 5645 C C . HIS C 1 193 ? -24.739 -47.522 -13.402 1.00 33.10 218 HIS C C 1
ATOM 5646 O O . HIS C 1 193 ? -25.389 -46.962 -12.512 1.00 32.99 218 HIS C O 1
ATOM 5653 N N . CYS C 1 194 ? -24.788 -48.839 -13.613 1.00 33.79 219 CYS C N 1
ATOM 5654 C CA . CYS C 1 194 ? -25.497 -49.767 -12.729 1.00 35.16 219 CYS C CA 1
ATOM 5655 C C . CYS C 1 194 ? -26.965 -49.378 -12.560 1.00 30.69 219 CYS C C 1
ATOM 5656 O O . CYS C 1 194 ? -27.500 -49.340 -11.449 1.00 35.63 219 CYS C O 1
ATOM 5659 N N . ILE C 1 195 ? -27.618 -49.083 -13.678 1.00 25.03 220 ILE C N 1
ATOM 5660 C CA . ILE C 1 195 ? -29.048 -48.804 -13.706 1.00 25.25 220 ILE C CA 1
ATOM 5661 C C . ILE C 1 195 ? -29.750 -50.080 -14.150 1.00 26.84 220 ILE C C 1
ATOM 5662 O O . ILE C 1 195 ? -29.673 -50.470 -15.321 1.00 26.89 220 ILE C O 1
ATOM 5667 N N . ASP C 1 196 ? -30.437 -50.729 -13.211 1.00 23.39 221 ASP C N 1
ATOM 5668 C CA . ASP C 1 196 ? -31.041 -52.045 -13.423 1.00 26.87 221 ASP C CA 1
ATOM 5669 C C . ASP C 1 196 ? -32.512 -51.839 -13.775 1.00 27.09 221 ASP C C 1
ATOM 5670 O O . ASP C 1 196 ? -33.384 -51.815 -12.906 1.00 30.04 221 ASP C O 1
ATOM 5675 N N . VAL C 1 197 ? -32.786 -51.693 -15.068 1.00 21.28 222 VAL C N 1
ATOM 5676 C CA . VAL C 1 197 ? -34.140 -51.434 -15.537 1.00 19.86 222 VAL C CA 1
ATOM 5677 C C . VAL C 1 197 ? -34.874 -52.756 -15.732 1.00 18.17 222 VAL C C 1
ATOM 5678 O O . VAL C 1 197 ? -34.275 -53.833 -15.805 1.00 18.15 222 VAL C O 1
ATOM 5682 N N . TYR C 1 198 ? -36.197 -52.666 -15.826 1.00 15.10 223 TYR C N 1
ATOM 5683 C CA . TYR C 1 198 ? -37.042 -53.843 -15.993 1.00 18.15 223 TYR C CA 1
ATOM 5684 C C . TYR C 1 198 ? -36.932 -54.414 -17.408 1.00 18.25 223 TYR C C 1
ATOM 5685 O O . TYR C 1 198 ? -36.856 -53.656 -18.370 1.00 20.50 223 TYR C O 1
ATOM 5694 N N . PRO C 1 199 ? -36.926 -55.754 -17.547 1.00 17.86 224 PRO C N 1
ATOM 5695 C CA . PRO C 1 199 ? -36.949 -56.767 -16.485 1.00 18.40 224 PRO C CA 1
ATOM 5696 C C . PRO C 1 199 ? -35.568 -57.036 -15.898 1.00 20.63 224 PRO C C 1
ATOM 5697 O O . PRO C 1 199 ? -34.629 -57.345 -16.634 1.00 23.42 224 PRO C O 1
ATOM 5701 N N . GLN C 1 200 ? -35.450 -56.908 -14.580 1.00 19.79 225 GLN C N 1
ATOM 5702 C CA . GLN C 1 200 ? -34.166 -57.119 -13.927 1.00 20.89 225 GLN C CA 1
ATOM 5703 C C . GLN C 1 200 ? -33.753 -58.581 -14.040 1.00 21.62 225 GLN C C 1
ATOM 5704 O O . GLN C 1 200 ? -34.571 -59.490 -13.876 1.00 18.29 225 GLN C O 1
ATOM 5710 N N . MET C 1 201 ? -32.469 -58.802 -14.335 1.00 24.57 226 MET C N 1
ATOM 5711 C CA . MET C 1 201 ? -31.978 -60.160 -14.545 1.00 28.77 226 MET C CA 1
ATOM 5712 C C . MET C 1 201 ? -32.079 -60.999 -13.278 1.00 24.66 226 MET C C 1
ATOM 5713 O O . MET C 1 201 ? -32.195 -62.227 -13.353 1.00 25.93 226 MET C O 1
ATOM 5718 N N . CYS C 1 202 ? -32.050 -60.357 -12.108 1.00 22.13 227 CYS C N 1
ATOM 5719 C CA . CYS C 1 202 ? -32.106 -61.079 -10.844 1.00 27.28 227 CYS C CA 1
ATOM 5720 C C . CYS C 1 202 ? -33.424 -61.812 -10.632 1.00 27.41 227 CYS C C 1
ATOM 5721 O O . CYS C 1 202 ? -33.498 -62.659 -9.737 1.00 29.82 227 CYS C O 1
ATOM 5724 N N . PHE C 1 203 ? -34.457 -61.517 -11.421 1.00 24.67 228 PHE C N 1
ATOM 5725 C CA . PHE C 1 203 ? -35.757 -62.157 -11.265 1.00 23.07 228 PHE C CA 1
ATOM 5726 C C . PHE C 1 203 ? -36.034 -63.218 -12.323 1.00 26.85 228 PHE C C 1
ATOM 5727 O O . PHE C 1 203 ? -37.120 -63.807 -12.316 1.00 25.87 228 PHE C O 1
ATOM 5735 N N . ASP C 1 204 ? -35.093 -63.474 -13.229 1.00 30.22 229 ASP C N 1
ATOM 5736 C CA . ASP C 1 204 ? -35.233 -64.599 -14.144 1.00 31.24 229 ASP C CA 1
ATOM 5737 C C . ASP C 1 204 ? -35.141 -65.905 -13.364 1.00 31.55 229 ASP C C 1
ATOM 5738 O O . ASP C 1 204 ? -34.205 -66.110 -12.586 1.00 32.30 229 ASP C O 1
ATOM 5743 N N . GLU C 1 205 ? -36.114 -66.790 -13.571 1.00 33.09 230 GLU C N 1
ATOM 5744 C CA . GLU C 1 205 ? -36.180 -68.047 -12.836 1.00 33.96 230 GLU C CA 1
ATOM 5745 C C . GLU C 1 205 ? -35.956 -69.271 -13.710 1.00 36.40 230 GLU C C 1
ATOM 5746 O O . GLU C 1 205 ? -35.095 -70.099 -13.397 1.00 42.90 230 GLU C O 1
ATOM 5752 N N . ASP C 1 206 ? -36.707 -69.420 -14.795 1.00 30.62 231 ASP C N 1
ATOM 5753 C CA . ASP C 1 206 ? -36.645 -70.625 -15.612 1.00 35.65 231 ASP C CA 1
ATOM 5754 C C . ASP C 1 206 ? -36.154 -70.290 -17.020 1.00 34.49 231 ASP C C 1
ATOM 5755 O O . ASP C 1 206 ? -35.904 -69.130 -17.363 1.00 32.81 231 ASP C O 1
ATOM 5760 N N . ILE C 1 207 ? -36.013 -71.342 -17.833 1.00 34.71 232 ILE C N 1
ATOM 5761 C CA . ILE C 1 207 ? -35.503 -71.196 -19.195 1.00 33.31 232 ILE C CA 1
ATOM 5762 C C . ILE C 1 207 ? -36.358 -70.219 -19.990 1.00 29.73 232 ILE C C 1
ATOM 5763 O O . ILE C 1 207 ? -35.837 -69.367 -20.723 1.00 28.54 232 ILE C O 1
ATOM 5768 N N . ASN C 1 208 ? -37.681 -70.318 -19.852 1.00 28.42 233 ASN C N 1
ATOM 5769 C CA . ASN C 1 208 ? -38.572 -69.432 -20.595 1.00 32.72 233 ASN C CA 1
ATOM 5770 C C . ASN C 1 208 ? -38.363 -67.976 -20.199 1.00 31.86 233 ASN C C 1
ATOM 5771 O O . ASN C 1 208 ? -38.429 -67.080 -21.049 1.00 30.30 233 ASN C O 1
ATOM 5776 N N . ASP C 1 209 ? -38.111 -67.719 -18.913 1.00 31.75 234 ASP C N 1
ATOM 5777 C CA . ASP C 1 209 ? -37.782 -66.364 -18.480 1.00 30.77 234 ASP C CA 1
ATOM 5778 C C . ASP C 1 209 ? -36.505 -65.874 -19.147 1.00 27.68 234 ASP C C 1
ATOM 5779 O O . ASP C 1 209 ? -36.448 -64.753 -19.660 1.00 25.78 234 ASP C O 1
ATOM 5784 N N . LYS C 1 210 ? -35.466 -66.710 -19.151 1.00 24.91 235 LYS C N 1
ATOM 5785 C CA . LYS C 1 210 ? -34.167 -66.271 -19.647 1.00 34.13 235 LYS C CA 1
ATOM 5786 C C . LYS C 1 210 ? -34.214 -65.961 -21.138 1.00 33.99 235 LYS C C 1
ATOM 5787 O O . LYS C 1 210 ? -33.572 -65.011 -21.597 1.00 32.14 235 LYS C O 1
ATOM 5793 N N . ILE C 1 211 ? -34.978 -66.735 -21.908 1.00 26.61 236 ILE C N 1
ATOM 5794 C CA . ILE C 1 211 ? -35.047 -66.505 -23.348 1.00 27.26 236 ILE C CA 1
ATOM 5795 C C . ILE C 1 211 ? -35.863 -65.253 -23.653 1.00 25.70 236 ILE C C 1
ATOM 5796 O O . ILE C 1 211 ? -35.408 -64.353 -24.369 1.00 29.03 236 ILE C O 1
ATOM 5801 N N . LEU C 1 212 ? -37.079 -65.174 -23.109 1.00 29.69 237 LEU C N 1
ATOM 5802 C CA . LEU C 1 212 ? -37.972 -64.074 -23.462 1.00 30.00 237 LEU C CA 1
ATOM 5803 C C . LEU C 1 212 ? -37.505 -62.754 -22.860 1.00 22.02 237 LEU C C 1
ATOM 5804 O O . LEU C 1 212 ? -37.589 -61.707 -23.513 1.00 21.44 237 LEU C O 1
ATOM 5809 N N . ASN C 1 213 ? -37.008 -62.775 -21.620 1.00 21.49 238 ASN C N 1
ATOM 5810 C CA . ASN C 1 213 ? -36.533 -61.533 -21.018 1.00 21.96 238 ASN C CA 1
ATOM 5811 C C . ASN C 1 213 ? -35.227 -61.063 -21.649 1.00 20.71 238 ASN C C 1
ATOM 5812 O O . ASN C 1 213 ? -34.938 -59.863 -21.639 1.00 20.16 238 ASN C O 1
ATOM 5817 N N . SER C 1 214 ? -34.428 -61.981 -22.196 1.00 23.67 239 SER C N 1
ATOM 5818 C CA . SER C 1 214 ? -33.252 -61.558 -22.951 1.00 22.95 239 SER C CA 1
ATOM 5819 C C . SER C 1 214 ? -33.657 -60.843 -24.232 1.00 22.84 239 SER C C 1
ATOM 5820 O O . SER C 1 214 ? -33.009 -59.871 -24.638 1.00 22.63 239 SER C O 1
ATOM 5823 N N . LYS C 1 215 ? -34.725 -61.313 -24.884 1.00 23.14 240 LYS C N 1
ATOM 5824 C CA . LYS C 1 215 ? -35.230 -60.617 -26.062 1.00 31.16 240 LYS C CA 1
ATOM 5825 C C . LYS C 1 215 ? -35.765 -59.240 -25.694 1.00 29.57 240 LYS C C 1
ATOM 5826 O O . LYS C 1 215 ? -35.629 -58.287 -26.469 1.00 30.81 240 LYS C O 1
ATOM 5832 N N . LEU C 1 216 ? -36.384 -59.118 -24.517 1.00 20.25 241 LEU C N 1
ATOM 5833 C CA . LEU C 1 216 ? -36.900 -57.825 -24.082 1.00 18.78 241 LEU C CA 1
ATOM 5834 C C . LEU C 1 216 ? -35.766 -56.865 -23.753 1.00 26.30 241 LEU C C 1
ATOM 5835 O O . LEU C 1 216 ? -35.771 -55.710 -24.193 1.00 27.31 241 LEU C O 1
ATOM 5840 N N . ARG C 1 217 ? -34.780 -57.328 -22.980 1.00 18.63 242 ARG C N 1
ATOM 5841 C CA . ARG C 1 217 ? -33.658 -56.467 -22.623 1.00 20.09 242 ARG C CA 1
ATOM 5842 C C . ARG C 1 217 ? -32.854 -56.060 -23.851 1.00 23.04 242 ARG C C 1
ATOM 5843 O O . ARG C 1 217 ? -32.241 -54.986 -23.865 1.00 20.35 242 ARG C O 1
ATOM 5851 N N . ASP C 1 218 ? -32.854 -56.897 -24.891 1.00 20.46 243 ASP C N 1
ATOM 5852 C CA . ASP C 1 218 ? -32.190 -56.534 -26.139 1.00 21.44 243 ASP C CA 1
ATOM 5853 C C . ASP C 1 218 ? -32.907 -55.388 -26.845 1.00 23.66 243 ASP C C 1
ATOM 5854 O O . ASP C 1 218 ? -32.273 -54.622 -27.579 1.00 25.23 243 ASP C O 1
ATOM 5859 N N . ARG C 1 219 ? -34.216 -55.248 -26.629 1.00 22.13 244 ARG C N 1
ATOM 5860 C CA . ARG C 1 219 ? -35.012 -54.219 -27.284 1.00 20.38 244 ARG C CA 1
ATOM 5861 C C . ARG C 1 219 ? -35.254 -52.992 -26.415 1.00 21.97 244 ARG C C 1
ATOM 5862 O O . ARG C 1 219 ? -35.750 -51.982 -26.925 1.00 22.91 244 ARG C O 1
ATOM 5870 N N . ILE C 1 220 ? -34.922 -53.051 -25.131 1.00 19.88 245 ILE C N 1
ATOM 5871 C CA . ILE C 1 220 ? -35.119 -51.928 -24.223 1.00 19.08 245 ILE C CA 1
ATOM 5872 C C . ILE C 1 220 ? -33.837 -51.102 -24.156 1.00 18.77 245 ILE C C 1
ATOM 5873 O O . ILE C 1 220 ? -32.761 -51.652 -23.930 1.00 21.99 245 ILE C O 1
ATOM 5878 N N . PRO C 1 221 ? -33.941 -49.772 -24.337 1.00 18.67 246 PRO C N 1
ATOM 5879 C CA . PRO C 1 221 ? -35.149 -48.942 -24.468 1.00 16.46 246 PRO C CA 1
ATOM 5880 C C . PRO C 1 221 ? -35.903 -49.073 -25.792 1.00 16.17 246 PRO C C 1
ATOM 5881 O O . PRO C 1 221 ? -35.300 -49.009 -26.864 1.00 20.86 246 PRO C O 1
ATOM 5885 N N . PHE C 1 222 ? -37.221 -49.245 -25.697 1.00 18.64 247 PHE C N 1
ATOM 5886 C CA . PHE C 1 222 ? -38.065 -49.293 -26.883 1.00 20.07 247 PHE C CA 1
ATOM 5887 C C . PHE C 1 222 ? -38.049 -47.950 -27.605 1.00 20.53 247 PHE C C 1
ATOM 5888 O O . PHE C 1 222 ? -38.069 -46.889 -26.978 1.00 21.37 247 PHE C O 1
ATOM 5896 N N . ALA C 1 223 ? -38.029 -48.002 -28.935 1.00 20.84 248 ALA C N 1
ATOM 5897 C CA . ALA C 1 223 ? -38.122 -46.801 -29.765 1.00 24.07 248 ALA C CA 1
ATOM 5898 C C . ALA C 1 223 ? -39.595 -46.570 -30.083 1.00 20.65 248 ALA C C 1
ATOM 5899 O O . ALA C 1 223 ? -40.154 -47.206 -30.979 1.00 20.31 248 ALA C O 1
ATOM 5901 N N . VAL C 1 224 ? -40.227 -45.655 -29.352 1.00 20.90 249 VAL C N 1
ATOM 5902 C CA . VAL C 1 224 ? -41.674 -45.499 -29.391 1.00 18.74 249 VAL C CA 1
ATOM 5903 C C . VAL C 1 224 ? -42.060 -44.211 -30.111 1.00 22.14 249 VAL C C 1
ATOM 5904 O O . VAL C 1 224 ? -41.299 -43.239 -30.183 1.00 21.41 249 VAL C O 1
ATOM 5908 N N . VAL C 1 225 ? -43.277 -44.224 -30.649 1.00 20.96 250 VAL C N 1
ATOM 5909 C CA . VAL C 1 225 ? -43.930 -43.059 -31.233 1.00 23.41 250 VAL C CA 1
ATOM 5910 C C . VAL C 1 225 ? -45.322 -42.967 -30.621 1.00 23.40 250 VAL C C 1
ATOM 5911 O O . VAL C 1 225 ? -45.966 -43.992 -30.376 1.00 20.84 250 VAL C O 1
ATOM 5915 N N . GLY C 1 226 ? -45.780 -41.746 -30.350 1.00 21.17 251 GLY C N 1
ATOM 5916 C CA . GLY C 1 226 ? -47.094 -41.516 -29.777 1.00 24.67 251 GLY C CA 1
ATOM 5917 C C . GLY C 1 226 ? -48.025 -40.868 -30.784 1.00 28.34 251 GLY C C 1
ATOM 5918 O O . GLY C 1 226 ? -47.581 -40.156 -31.686 1.00 28.20 251 GLY C O 1
ATOM 5919 N N . ALA C 1 227 ? -49.325 -41.109 -30.622 1.00 24.08 252 ALA C N 1
ATOM 5920 C CA . ALA C 1 227 ? -50.314 -40.537 -31.530 1.00 35.44 252 ALA C CA 1
ATOM 5921 C C . ALA C 1 227 ? -51.653 -40.413 -30.822 1.00 38.17 252 ALA C C 1
ATOM 5922 O O . ALA C 1 227 ? -52.200 -41.409 -30.340 1.00 39.20 252 ALA C O 1
ATOM 5924 N N . ASP C 1 228 ? -52.182 -39.194 -30.783 1.00 42.14 253 ASP C N 1
ATOM 5925 C CA . ASP C 1 228 ? -53.496 -38.918 -30.223 1.00 47.40 253 ASP C CA 1
ATOM 5926 C C . ASP C 1 228 ? -54.603 -38.917 -31.271 1.00 51.72 253 ASP C C 1
ATOM 5927 O O . ASP C 1 228 ? -55.783 -38.926 -30.903 1.00 55.75 253 ASP C O 1
ATOM 5932 N N . GLN C 1 229 ? -54.258 -38.909 -32.555 1.00 48.92 254 GLN C N 1
ATOM 5933 C CA . GLN C 1 229 ? -55.227 -38.854 -33.637 1.00 47.78 254 GLN C CA 1
ATOM 5934 C C . GLN C 1 229 ? -55.226 -40.159 -34.422 1.00 43.21 254 GLN C C 1
ATOM 5935 O O . GLN C 1 229 ? -54.243 -40.904 -34.439 1.00 40.89 254 GLN C O 1
ATOM 5941 N N . GLU C 1 230 ? -56.351 -40.426 -35.081 1.00 46.09 255 GLU C N 1
ATOM 5942 C CA . GLU C 1 230 ? -56.516 -41.610 -35.906 1.00 50.69 255 GLU C CA 1
ATOM 5943 C C . GLU C 1 230 ? -56.799 -41.206 -37.346 1.00 48.87 255 GLU C C 1
ATOM 5944 O O . GLU C 1 230 ? -57.455 -40.192 -37.609 1.00 50.35 255 GLU C O 1
ATOM 5950 N N . HIS C 1 231 ? -56.290 -42.008 -38.279 1.00 44.61 256 HIS C N 1
ATOM 5951 C CA . HIS C 1 231 ? -56.428 -41.731 -39.700 1.00 47.46 256 HIS C CA 1
ATOM 5952 C C . HIS C 1 231 ? -56.808 -43.009 -40.432 1.00 49.09 256 HIS C C 1
ATOM 5953 O O . HIS C 1 231 ? -56.562 -44.120 -39.957 1.00 45.00 256 HIS C O 1
ATOM 5960 N N . LEU C 1 232 ? -57.406 -42.835 -41.607 1.00 49.19 257 LEU C N 1
ATOM 5961 C CA . LEU C 1 232 ? -57.768 -43.962 -42.457 1.00 55.34 257 LEU C CA 1
ATOM 5962 C C . LEU C 1 232 ? -56.529 -44.467 -43.188 1.00 54.41 257 LEU C C 1
ATOM 5963 O O . LEU C 1 232 ? -55.912 -43.727 -43.962 1.00 57.12 257 LEU C O 1
ATOM 5968 N N . VAL C 1 233 ? -56.163 -45.720 -42.934 1.00 51.62 258 VAL C N 1
ATOM 5969 C CA . VAL C 1 233 ? -55.043 -46.376 -43.599 1.00 52.97 258 VAL C CA 1
ATOM 5970 C C . VAL C 1 233 ? -55.548 -47.722 -44.099 1.00 57.37 258 VAL C C 1
ATOM 5971 O O . VAL C 1 233 ? -55.797 -48.632 -43.298 1.00 55.98 258 VAL C O 1
ATOM 5975 N N . ASN C 1 234 ? -55.703 -47.848 -45.419 1.00 60.21 259 ASN C N 1
ATOM 5976 C CA . ASN C 1 234 ? -56.193 -49.074 -46.051 1.00 65.47 259 ASN C CA 1
ATOM 5977 C C . ASN C 1 234 ? -57.558 -49.474 -45.491 1.00 68.44 259 ASN C C 1
ATOM 5978 O O . ASN C 1 234 ? -57.761 -50.596 -45.024 1.00 68.20 259 ASN C O 1
ATOM 5983 N N . GLY C 1 235 ? -58.498 -48.530 -45.530 1.00 71.73 260 GLY C N 1
ATOM 5984 C CA . GLY C 1 235 ? -59.857 -48.777 -45.097 1.00 75.13 260 GLY C CA 1
ATOM 5985 C C . GLY C 1 235 ? -60.039 -49.028 -43.616 1.00 73.45 260 GLY C C 1
ATOM 5986 O O . GLY C 1 235 ? -61.157 -49.350 -43.197 1.00 75.23 260 GLY C O 1
ATOM 5987 N N . ARG C 1 236 ? -58.988 -48.897 -42.810 1.00 70.42 261 ARG C N 1
ATOM 5988 C CA . ARG C 1 236 ? -59.064 -49.108 -41.371 1.00 69.18 261 ARG C CA 1
ATOM 5989 C C . ARG C 1 236 ? -58.491 -47.885 -40.668 1.00 66.96 261 ARG C C 1
ATOM 5990 O O . ARG C 1 236 ? -57.415 -47.402 -41.035 1.00 65.72 261 ARG C O 1
ATOM 5998 N N . CYS C 1 237 ? -59.209 -47.382 -39.666 1.00 66.81 262 CYS C N 1
ATOM 5999 C CA . CYS C 1 237 ? -58.739 -46.240 -38.894 1.00 67.26 262 CYS C CA 1
ATOM 6000 C C . CYS C 1 237 ? -57.804 -46.718 -37.791 1.00 61.11 262 CYS C C 1
ATOM 6001 O O . CYS C 1 237 ? -58.152 -47.613 -37.015 1.00 61.20 262 CYS C O 1
ATOM 6004 N N . VAL C 1 238 ? -56.611 -46.128 -37.734 1.00 53.86 263 VAL C N 1
ATOM 6005 C CA . VAL C 1 238 ? -55.596 -46.501 -36.759 1.00 46.19 263 VAL C CA 1
ATOM 6006 C C . VAL C 1 238 ? -54.966 -45.233 -36.202 1.00 41.28 263 VAL C C 1
ATOM 6007 O O . VAL C 1 238 ? -54.910 -44.199 -36.873 1.00 38.98 263 VAL C O 1
ATOM 6011 N N . LEU C 1 239 ? -54.502 -45.317 -34.957 1.00 34.62 264 LEU C N 1
ATOM 6012 C CA . LEU C 1 239 ? -53.749 -44.218 -34.373 1.00 36.02 264 LEU C CA 1
ATOM 6013 C C . LEU C 1 239 ? -52.471 -43.990 -35.168 1.00 31.95 264 LEU C C 1
ATOM 6014 O O . LEU C 1 239 ? -51.792 -44.941 -35.567 1.00 31.65 264 LEU C O 1
ATOM 6019 N N . GLY C 1 240 ? -52.147 -42.726 -35.411 1.00 36.26 265 GLY C N 1
ATOM 6020 C CA . GLY C 1 240 ? -50.954 -42.438 -36.186 1.00 31.66 265 GLY C CA 1
ATOM 6021 C C . GLY C 1 240 ? -50.627 -40.963 -36.181 1.00 33.61 265 GLY C C 1
ATOM 6022 O O . GLY C 1 240 ? -51.446 -40.116 -35.810 1.00 34.92 265 GLY C O 1
ATOM 6023 N N . ARG C 1 241 ? -49.396 -40.672 -36.594 1.00 32.99 266 ARG C N 1
ATOM 6024 C CA . ARG C 1 241 ? -48.931 -39.306 -36.809 1.00 31.76 266 ARG C CA 1
ATOM 6025 C C . ARG C 1 241 ? -48.934 -39.045 -38.309 1.00 34.44 266 ARG C C 1
ATOM 6026 O O . ARG C 1 241 ? -48.162 -39.659 -39.053 1.00 36.44 266 ARG C O 1
ATOM 6034 N N . LYS C 1 242 ? -49.800 -38.142 -38.753 1.00 36.04 267 LYS C N 1
ATOM 6035 C CA . LYS C 1 242 ? -49.883 -37.787 -40.162 1.00 38.57 267 LYS C CA 1
ATOM 6036 C C . LYS C 1 242 ? -48.869 -36.692 -40.466 1.00 53.77 267 LYS C C 1
ATOM 6037 O O . LYS C 1 242 ? -48.898 -35.622 -39.849 1.00 53.22 267 LYS C O 1
ATOM 6043 N N . THR C 1 243 ? -47.973 -36.965 -41.406 1.00 50.56 268 THR C N 1
ATOM 6044 C CA . THR C 1 243 ? -46.991 -36.003 -41.884 1.00 50.48 268 THR C CA 1
ATOM 6045 C C . THR C 1 243 ? -47.204 -35.776 -43.377 1.00 52.93 268 THR C C 1
ATOM 6046 O O . THR C 1 243 ? -48.035 -36.426 -44.016 1.00 52.04 268 THR C O 1
ATOM 6050 N N . LYS C 1 244 ? -46.436 -34.838 -43.935 1.00 58.94 269 LYS C N 1
ATOM 6051 C CA . LYS C 1 244 ? -46.496 -34.596 -45.371 1.00 62.22 269 LYS C CA 1
ATOM 6052 C C . LYS C 1 244 ? -45.982 -35.783 -46.175 1.00 64.77 269 LYS C C 1
ATOM 6053 O O . LYS C 1 244 ? -46.286 -35.886 -47.368 1.00 68.92 269 LYS C O 1
ATOM 6055 N N . TRP C 1 245 ? -45.221 -36.681 -45.548 1.00 64.40 270 TRP C N 1
ATOM 6056 C CA . TRP C 1 245 ? -44.654 -37.835 -46.231 1.00 66.59 270 TRP C CA 1
ATOM 6057 C C . TRP C 1 245 ? -45.475 -39.105 -46.060 1.00 63.28 270 TRP C C 1
ATOM 6058 O O . TRP C 1 245 ? -45.303 -40.043 -46.846 1.00 65.99 270 TRP C O 1
ATOM 6069 N N . GLY C 1 246 ? -46.351 -39.159 -45.068 1.00 57.22 271 GLY C N 1
ATOM 6070 C CA . GLY C 1 246 ? -47.162 -40.336 -44.842 1.00 52.58 271 GLY C CA 1
ATOM 6071 C C . GLY C 1 246 ? -47.744 -40.318 -43.442 1.00 46.09 271 GLY C C 1
ATOM 6072 O O . GLY C 1 246 ? -47.724 -39.300 -42.752 1.00 46.82 271 GLY C O 1
ATOM 6073 N N . ILE C 1 247 ? -48.263 -41.475 -43.042 1.00 46.18 272 ILE C N 1
ATOM 6074 C CA . ILE C 1 247 ? -48.849 -41.665 -41.720 1.00 42.18 272 ILE C CA 1
ATOM 6075 C C . ILE C 1 247 ? -48.003 -42.681 -40.967 1.00 36.60 272 ILE C C 1
ATOM 6076 O O . ILE C 1 247 ? -47.869 -43.831 -41.403 1.00 37.26 272 ILE C O 1
ATOM 6081 N N . ILE C 1 248 ? -47.434 -42.259 -39.842 1.00 34.32 273 ILE C N 1
ATOM 6082 C CA . ILE C 1 248 ? -46.639 -43.144 -38.998 1.00 33.79 273 ILE C CA 1
ATOM 6083 C C . ILE C 1 248 ? -47.595 -43.886 -38.071 1.00 31.33 273 ILE C C 1
ATOM 6084 O O . ILE C 1 248 ? -48.141 -43.303 -37.133 1.00 39.55 273 ILE C O 1
ATOM 6089 N N . GLU C 1 249 ? -47.800 -45.175 -38.335 1.00 36.77 274 GLU C N 1
ATOM 6090 C CA . GLU C 1 249 ? -48.743 -45.992 -37.576 1.00 36.96 274 GLU C CA 1
ATOM 6091 C C . GLU C 1 249 ? -48.097 -46.427 -36.267 1.00 31.97 274 GLU C C 1
ATOM 6092 O O . GLU C 1 249 ? -47.141 -47.209 -36.265 1.00 32.68 274 GLU C O 1
ATOM 6098 N N . VAL C 1 250 ? -48.640 -45.943 -35.150 1.00 32.83 275 VAL C N 1
ATOM 6099 C CA . VAL C 1 250 ? -48.005 -46.145 -33.852 1.00 32.93 275 VAL C CA 1
ATOM 6100 C C . VAL C 1 250 ? -48.140 -47.589 -33.381 1.00 32.89 275 VAL C C 1
ATOM 6101 O O . VAL C 1 250 ? -47.238 -48.120 -32.720 1.00 27.11 275 VAL C O 1
ATOM 6105 N N . GLU C 1 251 ? -49.240 -48.258 -33.716 1.00 31.32 276 GLU C N 1
ATOM 6106 C CA . GLU C 1 251 ? -49.435 -49.644 -33.320 1.00 32.88 276 GLU C CA 1
ATOM 6107 C C . GLU C 1 251 ? -48.972 -50.629 -34.388 1.00 33.06 276 GLU C C 1
ATOM 6108 O O . GLU C 1 251 ? -49.373 -51.797 -34.360 1.00 36.90 276 GLU C O 1
ATOM 6114 N N . ASN C 1 252 ? -48.134 -50.184 -35.320 1.00 37.29 277 ASN C N 1
ATOM 6115 C CA . ASN C 1 252 ? -47.564 -51.029 -36.361 1.00 38.00 277 ASN C CA 1
ATOM 6116 C C . ASN C 1 252 ? -46.086 -51.233 -36.052 1.00 39.05 277 ASN C C 1
ATOM 6117 O O . ASN C 1 252 ? -45.319 -50.264 -36.010 1.00 37.05 277 ASN C O 1
ATOM 6122 N N . MET C 1 253 ? -45.692 -52.491 -35.840 1.00 35.64 278 MET C N 1
ATOM 6123 C CA . MET C 1 253 ? -44.311 -52.795 -35.477 1.00 33.25 278 MET C CA 1
ATOM 6124 C C . MET C 1 253 ? -43.320 -52.433 -36.575 1.00 37.74 278 MET C C 1
ATOM 6125 O O . MET C 1 253 ? -42.132 -52.253 -36.286 1.00 39.91 278 MET C O 1
ATOM 6130 N N . ALA C 1 254 ? -43.772 -52.326 -37.826 1.00 38.62 279 ALA C N 1
ATOM 6131 C CA . ALA C 1 254 ? -42.886 -51.885 -38.895 1.00 41.75 279 ALA C CA 1
ATOM 6132 C C . ALA C 1 254 ? -42.566 -50.400 -38.811 1.00 42.43 279 ALA C C 1
ATOM 6133 O O . ALA C 1 254 ? -41.663 -49.936 -39.517 1.00 45.72 279 ALA C O 1
ATOM 6135 N N . HIS C 1 255 ? -43.271 -49.650 -37.970 1.00 38.29 280 HIS C N 1
ATOM 6136 C CA . HIS C 1 255 ? -43.071 -48.212 -37.839 1.00 35.19 280 HIS C CA 1
ATOM 6137 C C . HIS C 1 255 ? -42.422 -47.809 -36.526 1.00 32.22 280 HIS C C 1
ATOM 6138 O O . HIS C 1 255 ? -41.561 -46.927 -36.520 1.00 32.36 280 HIS C O 1
ATOM 6145 N N . CYS C 1 256 ? -42.813 -48.423 -35.413 1.00 28.84 281 CYS C N 1
ATOM 6146 C CA . CYS C 1 256 ? -42.211 -48.128 -34.120 1.00 28.59 281 CYS C CA 1
ATOM 6147 C C . CYS C 1 256 ? -42.464 -49.309 -33.192 1.00 31.07 281 CYS C C 1
ATOM 6148 O O . CYS C 1 256 ? -43.128 -50.283 -33.558 1.00 35.02 281 CYS C O 1
ATOM 6151 N N . GLU C 1 257 ? -41.936 -49.207 -31.973 1.00 26.32 282 GLU C N 1
ATOM 6152 C CA . GLU C 1 257 ? -41.991 -50.296 -31.007 1.00 27.24 282 GLU C CA 1
ATOM 6153 C C . GLU C 1 257 ? -42.950 -50.011 -29.855 1.00 24.81 282 GLU C C 1
ATOM 6154 O O . GLU C 1 257 ? -42.830 -50.623 -28.789 1.00 29.56 282 GLU C O 1
ATOM 6160 N N . PHE C 1 258 ? -43.898 -49.093 -30.048 1.00 22.94 283 PHE C N 1
ATOM 6161 C CA . PHE C 1 258 ? -44.963 -48.915 -29.063 1.00 24.72 283 PHE C CA 1
ATOM 6162 C C . PHE C 1 258 ? -45.728 -50.201 -28.752 1.00 25.21 283 PHE C C 1
ATOM 6163 O O . PHE C 1 258 ? -46.092 -50.394 -27.579 1.00 23.00 283 PHE C O 1
ATOM 6171 N N . PRO C 1 259 ? -46.029 -51.087 -29.711 1.00 26.85 284 PRO C N 1
ATOM 6172 C CA . PRO C 1 259 ? -46.678 -52.353 -29.329 1.00 28.10 284 PRO C CA 1
ATOM 6173 C C . PRO C 1 259 ? -45.889 -53.144 -28.306 1.00 27.17 284 PRO C C 1
ATOM 6174 O O . PRO C 1 259 ? -46.492 -53.801 -27.448 1.00 24.25 284 PRO C O 1
ATOM 6178 N N . LEU C 1 260 ? -44.555 -53.092 -28.358 1.00 25.51 285 LEU C N 1
ATOM 6179 C CA . LEU C 1 260 ? -43.752 -53.810 -27.374 1.00 25.68 285 LEU C CA 1
ATOM 6180 C C . LEU C 1 260 ? -43.924 -53.213 -25.983 1.00 25.15 285 LEU C C 1
ATOM 6181 O O . LEU C 1 260 ? -43.975 -53.948 -24.991 1.00 27.82 285 LEU C O 1
ATOM 6186 N N . LEU C 1 261 ? -44.014 -51.884 -25.889 1.00 20.77 286 LEU C N 1
ATOM 6187 C CA . LEU C 1 261 ? -44.255 -51.243 -24.600 1.00 20.90 286 LEU C CA 1
ATOM 6188 C C . LEU C 1 261 ? -45.664 -51.537 -24.102 1.00 22.94 286 LEU C C 1
ATOM 6189 O O . LEU C 1 261 ? -45.863 -51.890 -22.933 1.00 17.53 286 LEU C O 1
ATOM 6194 N N . ARG C 1 262 ? -46.654 -51.394 -24.984 1.00 24.18 287 ARG C N 1
ATOM 6195 C CA . ARG C 1 262 ? -48.043 -51.634 -24.608 1.00 22.83 287 ARG C CA 1
ATOM 6196 C C . ARG C 1 262 ? -48.250 -53.074 -24.153 1.00 22.83 287 ARG C C 1
ATOM 6197 O O . ARG C 1 262 ? -48.902 -53.327 -23.135 1.00 21.56 287 ARG C O 1
ATOM 6205 N N . ASP C 1 263 ? -47.692 -54.033 -24.895 1.00 23.58 288 ASP C N 1
ATOM 6206 C CA . ASP C 1 263 ? -47.872 -55.438 -24.544 1.00 24.34 288 ASP C CA 1
ATOM 6207 C C . ASP C 1 263 ? -47.087 -55.804 -23.291 1.00 25.45 288 ASP C C 1
ATOM 6208 O O . ASP C 1 263 ? -47.572 -56.576 -22.455 1.00 23.06 288 ASP C O 1
ATOM 6213 N N . LEU C 1 264 ? -45.874 -55.266 -23.144 1.00 21.89 289 LEU C N 1
ATOM 6214 C CA . LEU C 1 264 ? -45.064 -55.578 -21.969 1.00 25.72 289 LEU C CA 1
ATOM 6215 C C . LEU C 1 264 ? -45.777 -55.170 -20.688 1.00 23.44 289 LEU C C 1
ATOM 6216 O O . LEU C 1 264 ? -45.868 -55.953 -19.736 1.00 24.11 289 LEU C O 1
ATOM 6221 N N . LEU C 1 265 ? -46.298 -53.945 -20.650 1.00 17.67 290 LEU C N 1
ATOM 6222 C CA . LEU C 1 265 ? -46.875 -53.421 -19.419 1.00 20.07 290 LEU C CA 1
ATOM 6223 C C . LEU C 1 265 ? -48.205 -54.089 -19.097 1.00 23.16 290 LEU C C 1
ATOM 6224 O O . LEU C 1 265 ? -48.399 -54.612 -17.994 1.00 22.45 290 LEU C O 1
ATOM 6229 N N . ILE C 1 266 ? -49.129 -54.088 -20.053 1.00 22.40 291 ILE C N 1
ATOM 6230 C CA . ILE C 1 266 ? -50.529 -54.379 -19.768 1.00 27.50 291 ILE C CA 1
ATOM 6231 C C . ILE C 1 266 ? -50.871 -55.835 -20.060 1.00 33.79 291 ILE C C 1
ATOM 6232 O O . ILE C 1 266 ? -51.691 -56.442 -19.361 1.00 36.39 291 ILE C O 1
ATOM 6237 N N . ARG C 1 267 ? -50.238 -56.417 -21.077 1.00 32.46 292 ARG C N 1
ATOM 6238 C CA . ARG C 1 267 ? -50.713 -57.673 -21.636 1.00 34.82 292 ARG C CA 1
ATOM 6239 C C . ARG C 1 267 ? -49.839 -58.883 -21.331 1.00 34.26 292 ARG C C 1
ATOM 6240 O O . ARG C 1 267 ? -50.284 -60.010 -21.569 1.00 39.45 292 ARG C O 1
ATOM 6248 N N . SER C 1 268 ? -48.624 -58.702 -20.815 1.00 25.31 293 SER C N 1
ATOM 6249 C CA . SER C 1 268 ? -47.772 -59.863 -20.573 1.00 29.29 293 SER C CA 1
ATOM 6250 C C . SER C 1 268 ? -47.132 -59.848 -19.189 1.00 26.56 293 SER C C 1
ATOM 6251 O O . SER C 1 268 ? -47.229 -60.832 -18.449 1.00 26.24 293 SER C O 1
ATOM 6254 N N . HIS C 1 269 ? -46.473 -58.748 -18.825 1.00 23.95 294 HIS C N 1
ATOM 6255 C CA . HIS C 1 269 ? -45.722 -58.672 -17.577 1.00 23.38 294 HIS C CA 1
ATOM 6256 C C . HIS C 1 269 ? -46.460 -57.904 -16.486 1.00 21.08 294 HIS C C 1
ATOM 6257 O O . HIS C 1 269 ? -45.832 -57.494 -15.504 1.00 20.16 294 HIS C O 1
ATOM 6264 N N . LEU C 1 270 ? -47.774 -57.710 -16.634 1.00 18.59 295 LEU C N 1
ATOM 6265 C CA . LEU C 1 270 ? -48.527 -56.905 -15.675 1.00 17.06 295 LEU C CA 1
ATOM 6266 C C . LEU C 1 270 ? -48.346 -57.422 -14.251 1.00 22.57 295 LEU C C 1
ATOM 6267 O O . LEU C 1 270 ? -47.962 -56.670 -13.348 1.00 18.96 295 LEU C O 1
ATOM 6272 N N . GLN C 1 271 ? -48.623 -58.708 -14.031 1.00 22.89 296 GLN C N 1
ATOM 6273 C CA . GLN C 1 271 ? -48.567 -59.240 -12.672 1.00 16.39 296 GLN C CA 1
ATOM 6274 C C . GLN C 1 271 ? -47.134 -59.313 -12.158 1.00 15.14 296 GLN C C 1
ATOM 6275 O O . GLN C 1 271 ? -46.889 -59.121 -10.961 1.00 14.22 296 GLN C O 1
ATOM 6281 N N . ASP C 1 272 ? -46.174 -59.599 -13.043 1.00 17.00 297 ASP C N 1
ATOM 6282 C CA . ASP C 1 272 ? -44.770 -59.584 -12.640 1.00 17.53 297 ASP C CA 1
ATOM 6283 C C . ASP C 1 272 ? -44.370 -58.217 -12.104 1.00 17.20 297 ASP C C 1
ATOM 6284 O O . ASP C 1 272 ? -43.663 -58.118 -11.093 1.00 12.56 297 ASP C O 1
ATOM 6289 N N . LEU C 1 273 ? -44.815 -57.149 -12.770 1.00 12.61 298 LEU C N 1
ATOM 6290 C CA . LEU C 1 273 ? -44.508 -55.800 -12.305 1.00 18.52 298 LEU C CA 1
ATOM 6291 C C . LEU C 1 273 ? -45.160 -55.521 -10.958 1.00 16.08 298 LEU C C 1
ATOM 6292 O O . LEU C 1 273 ? -44.552 -54.891 -10.084 1.00 14.69 298 LEU C O 1
ATOM 6297 N N . LYS C 1 274 ? -46.395 -55.986 -10.769 1.00 11.77 299 LYS C N 1
ATOM 6298 C CA . LYS C 1 274 ? -47.050 -55.804 -9.478 1.00 12.05 299 LYS C CA 1
ATOM 6299 C C . LYS C 1 274 ? -46.363 -56.623 -8.391 1.00 16.22 299 LYS C C 1
ATOM 6300 O O . LYS C 1 274 ? -46.188 -56.142 -7.265 1.00 14.48 299 LYS C O 1
ATOM 6306 N N . ASP C 1 275 ? -45.957 -57.855 -8.714 1.00 18.04 300 ASP C N 1
ATOM 6307 C CA . ASP C 1 275 ? -45.294 -58.710 -7.731 1.00 20.52 300 ASP C CA 1
ATOM 6308 C C . ASP C 1 275 ? -43.993 -58.087 -7.240 1.00 17.33 300 ASP C C 1
ATOM 6309 O O . ASP C 1 275 ? -43.726 -58.049 -6.034 1.00 14.05 300 ASP C O 1
ATOM 6314 N N . ILE C 1 276 ? -43.164 -57.601 -8.167 1.00 12.45 301 ILE C N 1
ATOM 6315 C CA . ILE C 1 276 ? -41.903 -56.971 -7.782 1.00 17.99 301 ILE C CA 1
ATOM 6316 C C . ILE C 1 276 ? -42.167 -55.693 -6.998 1.00 16.73 301 ILE C C 1
ATOM 6317 O O . ILE C 1 276 ? -41.466 -55.390 -6.025 1.00 14.44 301 ILE C O 1
ATOM 6322 N N . THR C 1 277 ? -43.182 -54.926 -7.401 1.00 16.12 302 THR C N 1
ATOM 6323 C CA . THR C 1 277 ? -43.537 -53.728 -6.648 1.00 21.74 302 THR C CA 1
ATOM 6324 C C . THR C 1 277 ? -43.907 -54.075 -5.211 1.00 11.28 302 THR C C 1
ATOM 6325 O O . THR C 1 277 ? -43.459 -53.413 -4.268 1.00 13.66 302 THR C O 1
ATOM 6329 N N . HIS C 1 278 ? -44.704 -55.127 -5.024 1.00 11.73 303 HIS C N 1
ATOM 6330 C CA . HIS C 1 278 ? -45.190 -55.467 -3.691 1.00 18.14 303 HIS C CA 1
ATOM 6331 C C . HIS C 1 278 ? -44.124 -56.177 -2.863 1.00 18.10 303 HIS C C 1
ATOM 6332 O O . HIS C 1 278 ? -43.895 -55.824 -1.701 1.00 21.72 303 HIS C O 1
ATOM 6339 N N . ASN C 1 279 ? -43.464 -57.183 -3.440 1.00 16.23 304 ASN C N 1
ATOM 6340 C CA . ASN C 1 279 ? -42.541 -58.007 -2.669 1.00 20.09 304 ASN C CA 1
ATOM 6341 C C . ASN C 1 279 ? -41.146 -57.406 -2.553 1.00 19.22 304 ASN C C 1
ATOM 6342 O O . ASN C 1 279 ? -40.390 -57.813 -1.665 1.00 20.90 304 ASN C O 1
ATOM 6347 N N . ILE C 1 280 ? -40.783 -56.462 -3.419 1.00 16.63 305 ILE C N 1
ATOM 6348 C CA . ILE C 1 280 ? -39.443 -55.885 -3.375 1.00 18.57 305 ILE C CA 1
ATOM 6349 C C . ILE C 1 280 ? -39.518 -54.417 -2.974 1.00 15.97 305 ILE C C 1
ATOM 6350 O O . ILE C 1 280 ? -39.090 -54.041 -1.876 1.00 17.82 305 ILE C O 1
ATOM 6355 N N . HIS C 1 281 ? -40.064 -53.578 -3.859 1.00 14.38 306 HIS C N 1
ATOM 6356 C CA . HIS C 1 281 ? -39.997 -52.133 -3.651 1.00 19.14 306 HIS C CA 1
ATOM 6357 C C . HIS C 1 281 ? -40.823 -51.699 -2.444 1.00 21.61 306 HIS C C 1
ATOM 6358 O O . HIS C 1 281 ? -40.343 -50.940 -1.593 1.00 19.90 306 HIS C O 1
ATOM 6365 N N . TYR C 1 282 ? -42.074 -52.156 -2.359 1.00 21.40 307 TYR C N 1
ATOM 6366 C CA . TYR C 1 282 ? -42.897 -51.819 -1.200 1.00 23.41 307 TYR C CA 1
ATOM 6367 C C . TYR C 1 282 ? -42.359 -52.469 0.068 1.00 19.41 307 TYR C C 1
ATOM 6368 O O . TYR C 1 282 ? -42.409 -51.870 1.149 1.00 23.74 307 TYR C O 1
ATOM 6377 N N . GLU C 1 283 ? -41.840 -53.694 -0.044 1.00 20.53 308 GLU C N 1
ATOM 6378 C CA . GLU C 1 283 ? -41.285 -54.369 1.125 1.00 25.71 308 GLU C CA 1
ATOM 6379 C C . GLU C 1 283 ? -40.073 -53.620 1.664 1.00 25.99 308 GLU C C 1
ATOM 6380 O O . GLU C 1 283 ? -39.882 -53.527 2.882 1.00 27.89 308 GLU C O 1
ATOM 6386 N N . ASN C 1 284 ? -39.242 -53.080 0.771 1.00 23.17 309 ASN C N 1
ATOM 6387 C CA . ASN C 1 284 ? -38.134 -52.240 1.213 1.00 28.18 309 ASN C CA 1
ATOM 6388 C C . ASN C 1 284 ? -38.645 -50.995 1.925 1.00 29.36 309 ASN C C 1
ATOM 6389 O O . ASN C 1 284 ? -38.110 -50.604 2.969 1.00 34.84 309 ASN C O 1
ATOM 6394 N N . TYR C 1 285 ? -39.684 -50.359 1.376 1.00 25.53 310 TYR C N 1
ATOM 6395 C CA . TYR C 1 285 ? -40.256 -49.185 2.027 1.00 26.12 310 TYR C CA 1
ATOM 6396 C C . TYR C 1 285 ? -40.831 -49.539 3.392 1.00 32.41 310 TYR C C 1
ATOM 6397 O O . TYR C 1 285 ? -40.625 -48.810 4.370 1.00 38.11 310 TYR C O 1
ATOM 6406 N N . ARG C 1 286 ? -41.553 -50.659 3.476 1.00 32.37 311 ARG C N 1
ATOM 6407 C CA . ARG C 1 286 ? -42.193 -51.047 4.728 1.00 36.08 311 ARG C CA 1
ATOM 6408 C C . ARG C 1 286 ? -41.173 -51.395 5.804 1.00 46.29 311 ARG C C 1
ATOM 6409 O O . ARG C 1 286 ? -41.409 -51.126 6.987 1.00 50.96 311 ARG C O 1
ATOM 6417 N N . VAL C 1 287 ? -40.041 -51.989 5.421 1.00 46.88 312 VAL C N 1
ATOM 6418 C CA . VAL C 1 287 ? -39.026 -52.351 6.405 1.00 50.43 312 VAL C CA 1
ATOM 6419 C C . VAL C 1 287 ? -38.426 -51.103 7.040 1.00 56.40 312 VAL C C 1
ATOM 6420 O O . VAL C 1 287 ? -38.229 -51.044 8.260 1.00 63.00 312 VAL C O 1
ATOM 6422 N N . ILE C 1 288 ? -38.137 -50.085 6.229 1.00 53.65 313 ILE C N 1
ATOM 6423 C CA . ILE C 1 288 ? -37.533 -48.862 6.750 1.00 53.32 313 ILE C CA 1
ATOM 6424 C C . ILE C 1 288 ? -38.512 -48.120 7.653 1.00 53.60 313 ILE C C 1
ATOM 6425 O O . ILE C 1 288 ? -38.139 -47.634 8.728 1.00 58.83 313 ILE C O 1
ATOM 6430 N N . ARG C 1 289 ? -39.778 -48.029 7.237 1.00 48.01 314 ARG C N 1
ATOM 6431 C CA . ARG C 1 289 ? -40.766 -47.279 8.008 1.00 50.28 314 ARG C CA 1
ATOM 6432 C C . ARG C 1 289 ? -40.971 -47.863 9.399 1.00 57.31 314 ARG C C 1
ATOM 6433 O O . ARG C 1 289 ? -41.226 -47.118 10.352 1.00 63.21 314 ARG C O 1
ATOM 6441 N N . LEU C 1 290 ? -40.872 -49.181 9.539 1.00 59.43 315 LEU C N 1
ATOM 6442 C CA . LEU C 1 290 ? -41.115 -49.836 10.816 1.00 67.06 315 LEU C CA 1
ATOM 6443 C C . LEU C 1 290 ? -39.869 -49.927 11.686 1.00 70.61 315 LEU C C 1
ATOM 6444 O O . LEU C 1 290 ? -39.961 -50.395 12.826 1.00 75.77 315 LEU C O 1
ATOM 6449 N N . ASN C 1 291 ? -38.713 -49.493 11.186 1.00 69.66 316 ASN C N 1
ATOM 6450 C CA . ASN C 1 291 ? -37.510 -49.438 12.006 1.00 76.52 316 ASN C CA 1
ATOM 6451 C C . ASN C 1 291 ? -37.318 -48.034 12.564 1.00 81.26 316 ASN C C 1
ATOM 6452 O O . ASN C 1 291 ? -37.586 -47.789 13.745 1.00 87.91 316 ASN C O 1
ATOM 6457 N N . GLU C 1 292 ? -36.862 -47.113 11.718 1.00 79.41 317 GLU C N 1
ATOM 6458 C CA . GLU C 1 292 ? -36.627 -45.719 12.097 1.00 83.71 317 GLU C CA 1
ATOM 6459 C C . GLU C 1 292 ? -35.702 -45.605 13.305 1.00 91.36 317 GLU C C 1
ATOM 6460 O O . GLU C 1 292 ? -34.518 -45.300 13.165 1.00 93.79 317 GLU C O 1
ATOM 6466 N N . PHE D 1 23 ? -80.420 -40.442 35.739 1.00 43.25 48 PHE D N 1
ATOM 6467 C CA . PHE D 1 23 ? -79.216 -41.047 35.180 1.00 42.99 48 PHE D CA 1
ATOM 6468 C C . PHE D 1 23 ? -78.297 -39.968 34.613 1.00 34.10 48 PHE D C 1
ATOM 6469 O O . PHE D 1 23 ? -78.531 -39.447 33.525 1.00 27.50 48 PHE D O 1
ATOM 6477 N N . GLU D 1 24 ? -77.241 -39.647 35.356 1.00 30.05 49 GLU D N 1
ATOM 6478 C CA . GLU D 1 24 ? -76.421 -38.476 35.076 1.00 26.24 49 GLU D CA 1
ATOM 6479 C C . GLU D 1 24 ? -75.247 -38.838 34.176 1.00 24.66 49 GLU D C 1
ATOM 6480 O O . GLU D 1 24 ? -74.566 -39.842 34.402 1.00 22.38 49 GLU D O 1
ATOM 6486 N N . PHE D 1 25 ? -75.012 -38.010 33.161 1.00 19.33 50 PHE D N 1
ATOM 6487 C CA . PHE D 1 25 ? -73.843 -38.132 32.300 1.00 18.89 50 PHE D CA 1
ATOM 6488 C C . PHE D 1 25 ? -73.371 -36.732 31.953 1.00 23.10 50 PHE D C 1
ATOM 6489 O O . PHE D 1 25 ? -74.172 -35.902 31.513 1.00 19.32 50 PHE D O 1
ATOM 6497 N N . ASN D 1 26 ? -72.081 -36.471 32.150 1.00 17.61 51 ASN D N 1
ATOM 6498 C CA . ASN D 1 26 ? -71.530 -35.126 32.056 1.00 16.90 51 ASN D CA 1
ATOM 6499 C C . ASN D 1 26 ? -70.409 -35.106 31.028 1.00 18.35 51 ASN D C 1
ATOM 6500 O O . ASN D 1 26 ? -69.454 -35.881 31.130 1.00 18.26 51 ASN D O 1
ATOM 6505 N N . ILE D 1 27 ? -70.533 -34.216 30.045 1.00 16.68 52 ILE D N 1
ATOM 6506 C CA . ILE D 1 27 ? -69.575 -34.057 28.959 1.00 15.65 52 ILE D CA 1
ATOM 6507 C C . ILE D 1 27 ? -68.995 -32.652 29.041 1.00 14.50 52 ILE D C 1
ATOM 6508 O O . ILE D 1 27 ? -69.619 -31.731 29.579 1.00 19.28 52 ILE D O 1
ATOM 6513 N N . MET D 1 28 ? -67.780 -32.496 28.522 1.00 14.31 53 MET D N 1
ATOM 6514 C CA . MET D 1 28 ? -67.128 -31.198 28.424 1.00 17.02 53 MET D CA 1
ATOM 6515 C C . MET D 1 28 ? -66.490 -31.080 27.048 1.00 16.76 53 MET D C 1
ATOM 6516 O O . MET D 1 28 ? -65.844 -32.023 26.586 1.00 17.91 53 MET D O 1
ATOM 6521 N N . VAL D 1 29 ? -66.681 -29.937 26.386 1.00 16.89 54 VAL D N 1
ATOM 6522 C CA . VAL D 1 29 ? -66.007 -29.642 25.125 1.00 15.65 54 VAL D CA 1
ATOM 6523 C C . VAL D 1 29 ? -64.853 -28.691 25.406 1.00 14.78 54 VAL D C 1
ATOM 6524 O O . VAL D 1 29 ? -64.998 -27.718 26.158 1.00 17.72 54 VAL D O 1
ATOM 6528 N N . VAL D 1 30 ? -63.695 -28.985 24.821 1.00 15.47 55 VAL D N 1
ATOM 6529 C CA . VAL D 1 30 ? -62.456 -28.266 25.101 1.00 15.78 55 VAL D CA 1
ATOM 6530 C C . VAL D 1 30 ? -61.688 -28.105 23.797 1.00 14.60 55 VAL D C 1
ATOM 6531 O O . VAL D 1 30 ? -61.662 -29.018 22.965 1.00 17.27 55 VAL D O 1
ATOM 6535 N N . GLY D 1 31 ? -61.073 -26.946 23.608 1.00 15.23 56 GLY D N 1
ATOM 6536 C CA . GLY D 1 31 ? -60.229 -26.751 22.447 1.00 15.27 56 GLY D CA 1
ATOM 6537 C C . GLY D 1 31 ? -60.047 -25.288 22.121 1.00 22.71 56 GLY D C 1
ATOM 6538 O O . GLY D 1 31 ? -60.645 -24.401 22.736 1.00 21.18 56 GLY D O 1
ATOM 6539 N N . GLN D 1 32 ? -59.188 -25.056 21.129 1.00 21.09 57 GLN D N 1
ATOM 6540 C CA . GLN D 1 32 ? -58.932 -23.719 20.611 1.00 20.55 57 GLN D CA 1
ATOM 6541 C C . GLN D 1 32 ? -60.234 -23.021 20.235 1.00 18.61 57 GLN D C 1
ATOM 6542 O O . GLN D 1 32 ? -61.209 -23.655 19.820 1.00 15.30 57 GLN D O 1
ATOM 6548 N N . SER D 1 33 ? -60.246 -21.699 20.393 1.00 22.33 58 SER D N 1
ATOM 6549 C CA . SER D 1 33 ? -61.408 -20.908 20.016 1.00 21.99 58 SER D CA 1
ATOM 6550 C C . SER D 1 33 ? -61.690 -21.044 18.524 1.00 21.52 58 SER D C 1
ATOM 6551 O O . SER D 1 33 ? -60.777 -21.164 17.702 1.00 21.81 58 SER D O 1
ATOM 6554 N N . GLY D 1 34 ? -62.976 -21.039 18.181 1.00 22.41 59 GLY D N 1
ATOM 6555 C CA . GLY D 1 34 ? -63.386 -21.055 16.791 1.00 24.20 59 GLY D CA 1
ATOM 6556 C C . GLY D 1 34 ? -63.350 -22.405 16.114 1.00 21.49 59 GLY D C 1
ATOM 6557 O O . GLY D 1 34 ? -63.219 -22.469 14.886 1.00 18.01 59 GLY D O 1
ATOM 6558 N N . LEU D 1 35 ? -63.468 -23.493 16.873 1.00 17.08 60 LEU D N 1
ATOM 6559 C CA . LEU D 1 35 ? -63.433 -24.835 16.312 1.00 15.60 60 LEU D CA 1
ATOM 6560 C C . LEU D 1 35 ? -64.808 -25.492 16.259 1.00 15.66 60 LEU D C 1
ATOM 6561 O O . LEU D 1 35 ? -64.899 -26.692 15.976 1.00 16.85 60 LEU D O 1
ATOM 6566 N N . GLY D 1 36 ? -65.875 -24.737 16.515 1.00 16.41 61 GLY D N 1
ATOM 6567 C CA . GLY D 1 36 ? -67.209 -25.304 16.497 1.00 17.12 61 GLY D CA 1
ATOM 6568 C C . GLY D 1 36 ? -67.627 -26.000 17.772 1.00 18.83 61 GLY D C 1
ATOM 6569 O O . GLY D 1 36 ? -68.549 -26.823 17.740 1.00 16.31 61 GLY D O 1
ATOM 6570 N N . LYS D 1 37 ? -66.984 -25.687 18.900 1.00 17.19 62 LYS D N 1
ATOM 6571 C CA . LYS D 1 37 ? -67.297 -26.372 20.152 1.00 18.34 62 LYS D CA 1
ATOM 6572 C C . LYS D 1 37 ? -68.732 -26.102 20.593 1.00 20.82 62 LYS D C 1
ATOM 6573 O O . LYS D 1 37 ? -69.476 -27.032 20.927 1.00 17.55 62 LYS D O 1
ATOM 6579 N N . SER D 1 38 ? -69.138 -24.829 20.612 1.00 17.07 63 SER D N 1
ATOM 6580 C CA . SER D 1 38 ? -70.495 -24.495 21.035 1.00 21.73 63 SER D CA 1
ATOM 6581 C C . SER D 1 38 ? -71.527 -25.026 20.050 1.00 19.89 63 SER D C 1
ATOM 6582 O O . SER D 1 38 ? -72.618 -25.447 20.453 1.00 18.03 63 SER D O 1
ATOM 6585 N N . THR D 1 39 ? -71.203 -25.007 18.756 1.00 21.75 64 THR D N 1
ATOM 6586 C CA . THR D 1 39 ? -72.093 -25.600 17.764 1.00 22.10 64 THR D CA 1
ATOM 6587 C C . THR D 1 39 ? -72.262 -27.095 18.010 1.00 14.86 64 THR D C 1
ATOM 6588 O O . THR D 1 39 ? -73.368 -27.634 17.879 1.00 16.16 64 THR D O 1
ATOM 6592 N N . MET D 1 40 ? -71.175 -27.776 18.381 1.00 14.72 65 MET D N 1
ATOM 6593 C CA . MET D 1 40 ? -71.248 -29.203 18.673 1.00 17.59 65 MET D CA 1
ATOM 6594 C C . MET D 1 40 ? -72.098 -29.485 19.904 1.00 18.46 65 MET D C 1
ATOM 6595 O O . MET D 1 40 ? -72.773 -30.520 19.962 1.00 15.95 65 MET D O 1
ATOM 6600 N N . VAL D 1 41 ? -72.068 -28.594 20.898 1.00 15.06 66 VAL D N 1
ATOM 6601 C CA . VAL D 1 41 ? -72.943 -28.747 22.058 1.00 21.44 66 VAL D CA 1
ATOM 6602 C C . VAL D 1 41 ? -74.400 -28.760 21.615 1.00 23.71 66 VAL D C 1
ATOM 6603 O O . VAL D 1 41 ? -75.185 -29.624 22.022 1.00 19.55 66 VAL D O 1
ATOM 6607 N N . ASN D 1 42 ? -74.779 -27.800 20.768 1.00 19.74 67 ASN D N 1
ATOM 6608 C CA . ASN D 1 42 ? -76.136 -27.781 20.233 1.00 24.24 67 ASN D CA 1
ATOM 6609 C C . ASN D 1 42 ? -76.414 -29.022 19.395 1.00 23.53 67 ASN D C 1
ATOM 6610 O O . ASN D 1 42 ? -77.509 -29.590 19.463 1.00 22.84 67 ASN D O 1
ATOM 6615 N N . THR D 1 43 ? -75.429 -29.464 18.606 1.00 18.79 68 THR D N 1
ATOM 6616 C CA . THR D 1 43 ? -75.620 -30.643 17.768 1.00 19.00 68 THR D CA 1
ATOM 6617 C C . THR D 1 43 ? -75.964 -31.869 18.605 1.00 20.96 68 THR D C 1
ATOM 6618 O O . THR D 1 43 ? -76.833 -32.663 18.228 1.00 22.51 68 THR D O 1
ATOM 6622 N N . LEU D 1 44 ? -75.297 -32.034 19.749 1.00 20.41 69 LEU D N 1
ATOM 6623 C CA . LEU D 1 44 ? -75.566 -33.181 20.612 1.00 22.64 69 LEU D CA 1
ATOM 6624 C C . LEU D 1 44 ? -76.979 -33.126 21.182 1.00 22.38 69 LEU D C 1
ATOM 6625 O O . LEU D 1 44 ? -77.693 -34.134 21.193 1.00 23.92 69 LEU D O 1
ATOM 6630 N N . PHE D 1 45 ? -77.401 -31.954 21.663 1.00 26.05 70 PHE D N 1
ATOM 6631 C CA . PHE D 1 45 ? -78.741 -31.836 22.231 1.00 25.19 70 PHE D CA 1
ATOM 6632 C C . PHE D 1 45 ? -79.822 -31.855 21.157 1.00 26.31 70 PHE D C 1
ATOM 6633 O O . PHE D 1 45 ? -80.949 -32.285 21.425 1.00 28.39 70 PHE D O 1
ATOM 6641 N N . LYS D 1 46 ? -79.513 -31.397 19.947 1.00 25.23 71 LYS D N 1
ATOM 6642 C CA . LYS D 1 46 ? -80.501 -31.328 18.878 1.00 28.04 71 LYS D CA 1
ATOM 6643 C C . LYS D 1 46 ? -80.540 -32.580 18.016 1.00 26.37 71 LYS D C 1
ATOM 6644 O O . LYS D 1 46 ? -81.316 -32.619 17.055 1.00 27.49 71 LYS D O 1
ATOM 6650 N N . SER D 1 47 ? -79.729 -33.591 18.329 1.00 25.33 72 SER D N 1
ATOM 6651 C CA . SER D 1 47 ? -79.666 -34.797 17.514 1.00 29.21 72 SER D CA 1
ATOM 6652 C C . SER D 1 47 ? -81.053 -35.396 17.313 1.00 29.49 72 SER D C 1
ATOM 6653 O O . SER D 1 47 ? -81.860 -35.463 18.243 1.00 30.40 72 SER D O 1
ATOM 6656 N N . LYS D 1 48 ? -81.325 -35.828 16.081 1.00 29.10 73 LYS D N 1
ATOM 6657 C CA . LYS D 1 48 ? -82.609 -36.439 15.761 1.00 33.18 73 LYS D CA 1
ATOM 6658 C C . LYS D 1 48 ? -82.772 -37.820 16.379 1.00 37.04 73 LYS D C 1
ATOM 6659 O O . LYS D 1 48 ? -83.853 -38.406 16.268 1.00 37.87 73 LYS D O 1
ATOM 6665 N N . VAL D 1 49 ? -81.729 -38.350 17.020 1.00 38.29 74 VAL D N 1
ATOM 6666 C CA . VAL D 1 49 ? -81.847 -39.631 17.705 1.00 39.85 74 VAL D CA 1
ATOM 6667 C C . VAL D 1 49 ? -82.760 -39.512 18.918 1.00 37.50 74 VAL D C 1
ATOM 6668 O O . VAL D 1 49 ? -83.419 -40.484 19.308 1.00 39.71 74 VAL D O 1
ATOM 6672 N N . TRP D 1 50 ? -82.838 -38.328 19.521 1.00 34.75 75 TRP D N 1
ATOM 6673 C CA . TRP D 1 50 ? -83.620 -38.156 20.735 1.00 36.79 75 TRP D CA 1
ATOM 6674 C C . TRP D 1 50 ? -85.095 -37.955 20.411 1.00 39.72 75 TRP D C 1
ATOM 6675 O O . TRP D 1 50 ? -85.461 -37.500 19.324 1.00 42.18 75 TRP D O 1
ATOM 6686 N N . LYS D 1 51 ? -85.944 -38.306 21.381 1.00 41.78 76 LYS D N 1
ATOM 6687 C CA . LYS D 1 51 ? -87.385 -38.139 21.216 1.00 47.21 76 LYS D CA 1
ATOM 6688 C C . LYS D 1 51 ? -87.742 -36.678 20.978 1.00 48.37 76 LYS D C 1
ATOM 6689 O O . LYS D 1 51 ? -88.395 -36.337 19.985 1.00 46.22 76 LYS D O 1
ATOM 6695 N N . SER D 1 52 ? -87.322 -35.801 21.885 1.00 52.35 77 SER D N 1
ATOM 6696 C CA . SER D 1 52 ? -87.559 -34.372 21.771 1.00 53.81 77 SER D CA 1
ATOM 6697 C C . SER D 1 52 ? -86.271 -33.624 22.071 1.00 51.23 77 SER D C 1
ATOM 6698 O O . SER D 1 52 ? -85.420 -34.098 22.828 1.00 50.98 77 SER D O 1
ATOM 6701 N N . ASN D 1 53 ? -86.137 -32.445 21.470 1.00 52.27 78 ASN D N 1
ATOM 6702 C CA . ASN D 1 53 ? -84.968 -31.616 21.677 1.00 51.04 78 ASN D CA 1
ATOM 6703 C C . ASN D 1 53 ? -85.369 -30.306 22.345 1.00 55.33 78 ASN D C 1
ATOM 6704 O O . ASN D 1 53 ? -86.394 -29.717 21.983 1.00 62.99 78 ASN D O 1
ATOM 6709 N N . PRO D 1 54 ? -84.595 -29.832 23.323 1.00 52.77 79 PRO D N 1
ATOM 6710 C CA . PRO D 1 54 ? -84.975 -28.604 24.016 1.00 56.83 79 PRO D CA 1
ATOM 6711 C C . PRO D 1 54 ? -84.919 -27.417 23.078 1.00 61.84 79 PRO D C 1
ATOM 6712 O O . PRO D 1 54 ? -84.164 -27.420 22.089 1.00 61.24 79 PRO D O 1
ATOM 6716 N N . PRO D 1 55 ? -85.715 -26.366 23.337 1.00 69.29 80 PRO D N 1
ATOM 6717 C CA . PRO D 1 55 ? -85.763 -25.159 22.503 1.00 72.85 80 PRO D CA 1
ATOM 6718 C C . PRO D 1 55 ? -84.415 -24.450 22.381 1.00 72.36 80 PRO D C 1
ATOM 6719 O O . PRO D 1 55 ? -83.495 -24.752 23.142 1.00 72.25 80 PRO D O 1
ATOM 6723 N N . PRO D 1 60 ? -78.183 -18.229 16.875 1.00 61.04 85 PRO D N 1
ATOM 6724 C CA . PRO D 1 60 ? -77.327 -17.179 17.438 1.00 60.60 85 PRO D CA 1
ATOM 6725 C C . PRO D 1 60 ? -76.392 -17.707 18.524 1.00 55.54 85 PRO D C 1
ATOM 6726 O O . PRO D 1 60 ? -76.714 -17.635 19.711 1.00 58.86 85 PRO D O 1
ATOM 6730 N N . THR D 1 61 ? -75.240 -18.235 18.113 1.00 61.91 86 THR D N 1
ATOM 6731 C CA . THR D 1 61 ? -74.259 -18.789 19.042 1.00 54.06 86 THR D CA 1
ATOM 6732 C C . THR D 1 61 ? -73.029 -17.892 19.065 1.00 45.46 86 THR D C 1
ATOM 6733 O O . THR D 1 61 ? -72.192 -17.963 18.152 1.00 44.92 86 THR D O 1
ATOM 6737 N N . PRO D 1 62 ? -72.863 -17.046 20.076 1.00 41.62 87 PRO D N 1
ATOM 6738 C CA . PRO D 1 62 ? -71.722 -16.129 20.099 1.00 40.27 87 PRO D CA 1
ATOM 6739 C C . PRO D 1 62 ? -70.470 -16.815 20.632 1.00 40.29 87 PRO D C 1
ATOM 6740 O O . PRO D 1 62 ? -70.495 -17.958 21.091 1.00 32.04 87 PRO D O 1
ATOM 6744 N N . GLN D 1 63 ? -69.359 -16.086 20.552 1.00 37.91 88 GLN D N 1
ATOM 6745 C CA . GLN D 1 63 ? -68.110 -16.570 21.121 1.00 32.22 88 GLN D CA 1
ATOM 6746 C C . GLN D 1 63 ? -68.282 -16.819 22.614 1.00 32.05 88 GLN D C 1
ATOM 6747 O O . GLN D 1 63 ? -68.772 -15.956 23.347 1.00 34.49 88 GLN D O 1
ATOM 6753 N N . THR D 1 64 ? -67.893 -18.011 23.060 1.00 33.78 89 THR D N 1
ATOM 6754 C CA . THR D 1 64 ? -68.093 -18.415 24.449 1.00 31.65 89 THR D CA 1
ATOM 6755 C C . THR D 1 64 ? -67.069 -17.704 25.326 1.00 31.10 89 THR D C 1
ATOM 6756 O O . THR D 1 64 ? -65.866 -17.973 25.236 1.00 30.80 89 THR D O 1
ATOM 6760 N N . LEU D 1 65 ? -67.546 -16.802 26.181 1.00 36.38 90 LEU D N 1
ATOM 6761 C CA . LEU D 1 65 ? -66.678 -15.986 27.016 1.00 37.93 90 LEU D CA 1
ATOM 6762 C C . LEU D 1 65 ? -66.584 -16.477 28.452 1.00 37.96 90 LEU D C 1
ATOM 6763 O O . LEU D 1 65 ? -65.777 -15.943 29.219 1.00 39.94 90 LEU D O 1
ATOM 6768 N N . GLN D 1 66 ? -67.382 -17.471 28.835 1.00 33.36 91 GLN D N 1
ATOM 6769 C CA . GLN D 1 66 ? -67.350 -17.989 30.192 1.00 31.61 91 GLN D CA 1
ATOM 6770 C C . GLN D 1 66 ? -67.717 -19.464 30.171 1.00 31.90 91 GLN D C 1
ATOM 6771 O O . GLN D 1 66 ? -68.451 -19.925 29.293 1.00 32.39 91 GLN D O 1
ATOM 6773 N N . LEU D 1 67 ? -67.190 -20.199 31.143 1.00 32.71 92 LEU D N 1
ATOM 6774 C CA . LEU D 1 67 ? -67.526 -21.608 31.287 1.00 31.21 92 LEU D CA 1
ATOM 6775 C C . LEU D 1 67 ? -68.961 -21.735 31.786 1.00 26.99 92 LEU D C 1
ATOM 6776 O O . LEU D 1 67 ? -69.308 -21.195 32.841 1.00 34.16 92 LEU D O 1
ATOM 6781 N N . HIS D 1 68 ? -69.799 -22.435 31.025 1.00 24.73 93 HIS D N 1
ATOM 6782 C CA . HIS D 1 68 ? -71.192 -22.625 31.399 1.00 31.79 93 HIS D CA 1
ATOM 6783 C C . HIS D 1 68 ? -71.627 -24.038 31.043 1.00 29.93 93 HIS D C 1
ATOM 6784 O O . HIS D 1 68 ? -71.113 -24.647 30.100 1.00 28.63 93 HIS D O 1
ATOM 6791 N N . SER D 1 69 ? -72.582 -24.553 31.811 1.00 25.33 94 SER D N 1
ATOM 6792 C CA . SER D 1 69 ? -73.086 -25.908 31.648 1.00 28.24 94 SER D CA 1
ATOM 6793 C C . SER D 1 69 ? -74.547 -25.870 31.225 1.00 31.19 94 SER D C 1
ATOM 6794 O O . SER D 1 69 ? -75.317 -25.022 31.686 1.00 31.29 94 SER D O 1
ATOM 6797 N N . LEU D 1 70 ? -74.920 -26.794 30.344 1.00 27.75 95 LEU D N 1
ATOM 6798 C CA . LEU D 1 70 ? -76.288 -26.930 29.860 1.00 29.56 95 LEU D CA 1
ATOM 6799 C C . LEU D 1 70 ? -76.767 -28.337 30.177 1.00 27.63 95 LEU D C 1
ATOM 6800 O O . LEU D 1 70 ? -76.158 -29.315 29.732 1.00 26.18 95 LEU D O 1
ATOM 6805 N N . THR D 1 71 ? -77.848 -28.436 30.947 1.00 29.65 96 THR D N 1
ATOM 6806 C CA . THR D 1 71 ? -78.396 -29.715 31.378 1.00 30.30 96 THR D CA 1
ATOM 6807 C C . THR D 1 71 ? -79.805 -29.876 30.828 1.00 33.81 96 THR D C 1
ATOM 6808 O O . THR D 1 71 ? -80.650 -28.993 31.005 1.00 35.81 96 THR D O 1
ATOM 6812 N N . HIS D 1 72 ? -80.049 -31.002 30.162 1.00 33.98 97 HIS D N 1
ATOM 6813 C CA . HIS D 1 72 ? -81.365 -31.339 29.645 1.00 43.33 97 HIS D CA 1
ATOM 6814 C C . HIS D 1 72 ? -81.572 -32.840 29.759 1.00 44.89 97 HIS D C 1
ATOM 6815 O O . HIS D 1 72 ? -80.656 -33.623 29.490 1.00 35.70 97 HIS D O 1
ATOM 6822 N N . VAL D 1 73 ? -82.775 -33.235 30.165 1.00 41.24 98 VAL D N 1
ATOM 6823 C CA . VAL D 1 73 ? -83.127 -34.647 30.248 1.00 50.63 98 VAL D CA 1
ATOM 6824 C C . VAL D 1 73 ? -83.383 -35.149 28.831 1.00 57.16 98 VAL D C 1
ATOM 6825 O O . VAL D 1 73 ? -84.365 -34.765 28.191 1.00 61.51 98 VAL D O 1
ATOM 6829 N N . ILE D 1 74 ? -82.490 -35.999 28.337 1.00 57.57 99 ILE D N 1
ATOM 6830 C CA . ILE D 1 74 ? -82.582 -36.580 27.004 1.00 57.60 99 ILE D CA 1
ATOM 6831 C C . ILE D 1 74 ? -82.965 -38.045 27.151 1.00 56.42 99 ILE D C 1
ATOM 6832 O O . ILE D 1 74 ? -82.478 -38.734 28.053 1.00 55.50 99 ILE D O 1
ATOM 6837 N N . GLU D 1 75 ? -83.848 -38.518 26.275 1.00 60.50 100 GLU D N 1
ATOM 6838 C CA . GLU D 1 75 ? -84.317 -39.893 26.346 1.00 66.85 100 GLU D CA 1
ATOM 6839 C C . GLU D 1 75 ? -84.339 -40.512 24.957 1.00 68.68 100 GLU D C 1
ATOM 6840 O O . GLU D 1 75 ? -84.546 -39.827 23.952 1.00 70.03 100 GLU D O 1
ATOM 6846 N N . GLU D 1 76 ? -84.116 -41.824 24.920 1.00 67.20 101 GLU D N 1
ATOM 6847 C CA . GLU D 1 76 ? -84.138 -42.591 23.678 1.00 66.85 101 GLU D CA 1
ATOM 6848 C C . GLU D 1 76 ? -84.635 -43.989 24.015 1.00 70.81 101 GLU D C 1
ATOM 6849 O O . GLU D 1 76 ? -83.934 -44.745 24.695 1.00 64.64 101 GLU D O 1
ATOM 6855 N N . LYS D 1 77 ? -85.838 -44.323 23.545 1.00 63.06 102 LYS D N 1
ATOM 6856 C CA . LYS D 1 77 ? -86.455 -45.627 23.794 1.00 70.38 102 LYS D CA 1
ATOM 6857 C C . LYS D 1 77 ? -86.600 -45.891 25.293 1.00 75.24 102 LYS D C 1
ATOM 6858 O O . LYS D 1 77 ? -86.268 -46.967 25.796 1.00 76.54 102 LYS D O 1
ATOM 6860 N N . GLY D 1 78 ? -87.098 -44.886 26.011 1.00 78.81 103 GLY D N 1
ATOM 6861 C CA . GLY D 1 78 ? -87.355 -45.008 27.429 1.00 82.46 103 GLY D CA 1
ATOM 6862 C C . GLY D 1 78 ? -86.138 -44.929 28.324 1.00 81.72 103 GLY D C 1
ATOM 6863 O O . GLY D 1 78 ? -86.272 -45.135 29.539 1.00 83.74 103 GLY D O 1
ATOM 6864 N N . VAL D 1 79 ? -84.958 -44.642 27.777 1.00 75.07 104 VAL D N 1
ATOM 6865 C CA . VAL D 1 79 ? -83.740 -44.511 28.579 1.00 67.27 104 VAL D CA 1
ATOM 6866 C C . VAL D 1 79 ? -83.605 -43.029 28.914 1.00 61.49 104 VAL D C 1
ATOM 6867 O O . VAL D 1 79 ? -83.018 -42.247 28.165 1.00 59.08 104 VAL D O 1
ATOM 6871 N N . LYS D 1 80 ? -84.168 -42.636 30.055 1.00 59.01 105 LYS D N 1
ATOM 6872 C CA . LYS D 1 80 ? -84.060 -41.255 30.507 1.00 55.05 105 LYS D CA 1
ATOM 6873 C C . LYS D 1 80 ? -82.627 -40.958 30.933 1.00 50.64 105 LYS D C 1
ATOM 6874 O O . LYS D 1 80 ? -82.009 -41.739 31.662 1.00 50.26 105 LYS D O 1
ATOM 6876 N N . LEU D 1 81 ? -82.098 -39.824 30.477 1.00 42.76 106 LEU D N 1
ATOM 6877 C CA . LEU D 1 81 ? -80.700 -39.478 30.702 1.00 41.45 106 LEU D CA 1
ATOM 6878 C C . LEU D 1 81 ? -80.594 -37.992 31.004 1.00 28.04 106 LEU D C 1
ATOM 6879 O O . LEU D 1 81 ? -81.012 -37.161 30.193 1.00 34.79 106 LEU D O 1
ATOM 6884 N N . LYS D 1 82 ? -80.038 -37.661 32.167 1.00 27.70 107 LYS D N 1
ATOM 6885 C CA . LYS D 1 82 ? -79.771 -36.274 32.545 1.00 27.64 107 LYS D CA 1
ATOM 6886 C C . LYS D 1 82 ? -78.406 -35.899 31.983 1.00 25.67 107 LYS D C 1
ATOM 6887 O O . LYS D 1 82 ? -77.365 -36.130 32.603 1.00 25.64 107 LYS D O 1
ATOM 6893 N N . LEU D 1 83 ? -78.410 -35.312 30.790 1.00 25.01 108 LEU D N 1
ATOM 6894 C CA . LEU D 1 83 ? -77.186 -34.993 30.066 1.00 22.52 108 LEU D CA 1
ATOM 6895 C C . LEU D 1 83 ? -76.777 -33.555 30.348 1.00 24.77 108 LEU D C 1
ATOM 6896 O O . LEU D 1 83 ? -77.527 -32.619 30.048 1.00 25.18 108 LEU D O 1
ATOM 6901 N N . THR D 1 84 ? -75.586 -33.385 30.909 1.00 23.33 109 THR D N 1
ATOM 6902 C CA . THR D 1 84 ? -74.981 -32.079 31.115 1.00 24.17 109 THR D CA 1
ATOM 6903 C C . THR D 1 84 ? -73.776 -31.946 30.195 1.00 20.47 109 THR D C 1
ATOM 6904 O O . THR D 1 84 ? -72.889 -32.805 30.201 1.00 22.85 109 THR D O 1
ATOM 6908 N N . VAL D 1 85 ? -73.755 -30.886 29.394 1.00 19.40 110 VAL D N 1
ATOM 6909 C CA . VAL D 1 85 ? -72.619 -30.572 28.536 1.00 17.06 110 VAL D CA 1
ATOM 6910 C C . VAL D 1 85 ? -72.053 -29.236 28.989 1.00 18.45 110 VAL D C 1
ATOM 6911 O O . VAL D 1 85 ? -72.751 -28.215 28.955 1.00 19.55 110 VAL D O 1
ATOM 6915 N N . THR D 1 86 ? -70.799 -29.245 29.427 1.00 16.98 111 THR D N 1
ATOM 6916 C CA . THR D 1 86 ? -70.128 -28.030 29.866 1.00 18.16 111 THR D CA 1
ATOM 6917 C C . THR D 1 86 ? -69.362 -27.438 28.689 1.00 17.58 111 THR D C 1
ATOM 6918 O O . THR D 1 86 ? -68.473 -28.088 28.127 1.00 15.51 111 THR D O 1
ATOM 6922 N N . ASP D 1 87 ? -69.732 -26.221 28.304 1.00 17.78 112 ASP D N 1
ATOM 6923 C CA . ASP D 1 87 ? -69.093 -25.498 27.216 1.00 18.43 112 ASP D CA 1
ATOM 6924 C C . ASP D 1 87 ? -68.036 -24.567 27.793 1.00 23.30 112 ASP D C 1
ATOM 6925 O O . ASP D 1 87 ? -68.231 -23.978 28.858 1.00 24.93 112 ASP D O 1
ATOM 6930 N N . THR D 1 88 ? -66.916 -24.444 27.091 1.00 24.73 113 THR D N 1
ATOM 6931 C CA . THR D 1 88 ? -65.759 -23.758 27.637 1.00 21.01 113 THR D CA 1
ATOM 6932 C C . THR D 1 88 ? -65.250 -22.705 26.667 1.00 21.96 113 THR D C 1
ATOM 6933 O O . THR D 1 88 ? -65.386 -22.857 25.449 1.00 19.78 113 THR D O 1
ATOM 6937 N N . PRO D 1 89 ? -64.667 -21.622 27.180 1.00 21.42 114 PRO D N 1
ATOM 6938 C CA . PRO D 1 89 ? -64.033 -20.644 26.291 1.00 26.56 114 PRO D CA 1
ATOM 6939 C C . PRO D 1 89 ? -62.840 -21.261 25.578 1.00 26.70 114 PRO D C 1
ATOM 6940 O O . PRO D 1 89 ? -62.047 -21.993 26.173 1.00 29.67 114 PRO D O 1
ATOM 6944 N N . GLY D 1 90 ? -62.728 -20.971 24.285 1.00 24.45 115 GLY D N 1
ATOM 6945 C CA . GLY D 1 90 ? -61.567 -21.419 23.543 1.00 21.99 115 GLY D CA 1
ATOM 6946 C C . GLY D 1 90 ? -60.296 -20.780 24.066 1.00 24.49 115 GLY D C 1
ATOM 6947 O O . GLY D 1 90 ? -60.310 -19.692 24.645 1.00 34.17 115 GLY D O 1
ATOM 6948 N N . PHE D 1 91 ? -59.185 -21.477 23.874 1.00 26.23 116 PHE D N 1
ATOM 6949 C CA . PHE D 1 91 ? -57.876 -20.981 24.275 1.00 27.61 116 PHE D CA 1
ATOM 6950 C C . PHE D 1 91 ? -56.996 -20.811 23.040 1.00 28.46 116 PHE D C 1
ATOM 6951 O O . PHE D 1 91 ? -57.440 -20.985 21.901 1.00 26.51 116 PHE D O 1
ATOM 6959 N N . GLY D 1 92 ? -55.735 -20.454 23.278 1.00 31.58 117 GLY D N 1
ATOM 6960 C CA . GLY D 1 92 ? -54.760 -20.354 22.213 1.00 32.46 117 GLY D CA 1
ATOM 6961 C C . GLY D 1 92 ? -54.801 -19.082 21.400 1.00 37.11 117 GLY D C 1
ATOM 6962 O O . GLY D 1 92 ? -54.169 -19.028 20.339 1.00 36.91 117 GLY D O 1
ATOM 6963 N N . ASP D 1 93 ? -55.518 -18.055 21.852 1.00 36.90 118 ASP D N 1
ATOM 6964 C CA . ASP D 1 93 ? -55.589 -16.790 21.134 1.00 40.91 118 ASP D CA 1
ATOM 6965 C C . ASP D 1 93 ? -54.626 -15.740 21.671 1.00 33.22 118 ASP D C 1
ATOM 6966 O O . ASP D 1 93 ? -54.555 -14.645 21.109 1.00 36.40 118 ASP D O 1
ATOM 6971 N N . GLN D 1 94 ? -53.886 -16.042 22.732 1.00 33.61 119 GLN D N 1
ATOM 6972 C CA . GLN D 1 94 ? -53.036 -15.051 23.374 1.00 37.40 119 GLN D CA 1
ATOM 6973 C C . GLN D 1 94 ? -51.608 -15.120 22.844 1.00 40.98 119 GLN D C 1
ATOM 6974 O O . GLN D 1 94 ? -51.205 -16.084 22.187 1.00 41.42 119 GLN D O 1
ATOM 6980 N N . ILE D 1 95 ? -50.843 -14.065 23.137 1.00 40.48 120 ILE D N 1
ATOM 6981 C CA . ILE D 1 95 ? -49.407 -14.093 22.876 1.00 42.89 120 ILE D CA 1
ATOM 6982 C C . ILE D 1 95 ? -48.757 -15.224 23.661 1.00 45.63 120 ILE D C 1
ATOM 6983 O O . ILE D 1 95 ? -48.005 -16.039 23.113 1.00 42.97 120 ILE D O 1
ATOM 6988 N N . ASN D 1 96 ? -49.046 -15.292 24.959 1.00 41.80 121 ASN D N 1
ATOM 6989 C CA . ASN D 1 96 ? -48.547 -16.345 25.836 1.00 43.70 121 ASN D CA 1
ATOM 6990 C C . ASN D 1 96 ? -49.745 -17.132 26.350 1.00 38.50 121 ASN D C 1
ATOM 6991 O O . ASN D 1 96 ? -50.562 -16.601 27.111 1.00 37.92 121 ASN D O 1
ATOM 6996 N N . ASN D 1 97 ? -49.848 -18.393 25.932 1.00 36.90 122 ASN D N 1
ATOM 6997 C CA . ASN D 1 97 ? -50.940 -19.270 26.327 1.00 34.17 122 ASN D CA 1
ATOM 6998 C C . ASN D 1 97 ? -50.574 -20.163 27.506 1.00 39.39 122 ASN D C 1
ATOM 6999 O O . ASN D 1 97 ? -51.236 -21.181 27.731 1.00 35.80 122 ASN D O 1
ATOM 7004 N N . ASP D 1 98 ? -49.535 -19.808 28.258 1.00 40.71 123 ASP D N 1
ATOM 7005 C CA . ASP D 1 98 ? -49.145 -20.618 29.402 1.00 43.95 123 ASP D CA 1
ATOM 7006 C C . ASP D 1 98 ? -50.274 -20.663 30.424 1.00 39.76 123 ASP D C 1
ATOM 7007 O O . ASP D 1 98 ? -50.940 -19.656 30.684 1.00 37.21 123 ASP D O 1
ATOM 7012 N N . ASN D 1 99 ? -50.506 -21.853 30.979 1.00 39.56 124 ASN D N 1
ATOM 7013 C CA . ASN D 1 99 ? -51.508 -22.088 32.017 1.00 38.29 124 ASN D CA 1
ATOM 7014 C C . ASN D 1 99 ? -52.931 -21.817 31.539 1.00 40.16 124 ASN D C 1
ATOM 7015 O O . ASN D 1 99 ? -53.832 -21.613 32.360 1.00 37.54 124 ASN D O 1
ATOM 7020 N N . CYS D 1 100 ? -53.166 -21.813 30.224 1.00 30.42 125 CYS D N 1
ATOM 7021 C CA . CYS D 1 100 ? -54.529 -21.653 29.731 1.00 32.37 125 CYS D CA 1
ATOM 7022 C C . CYS D 1 100 ? -55.416 -22.837 30.090 1.00 31.39 125 CYS D C 1
ATOM 7023 O O . CYS D 1 100 ? -56.637 -22.742 29.940 1.00 32.99 125 CYS D O 1
ATOM 7026 N N . TRP D 1 101 ? -54.832 -23.935 30.567 1.00 30.44 126 TRP D N 1
ATOM 7027 C CA . TRP D 1 101 ? -55.578 -25.113 30.990 1.00 29.03 126 TRP D CA 1
ATOM 7028 C C . TRP D 1 101 ? -56.128 -25.005 32.406 1.00 32.83 126 TRP D C 1
ATOM 7029 O O . TRP D 1 101 ? -56.992 -25.809 32.772 1.00 25.38 126 TRP D O 1
ATOM 7040 N N . ASP D 1 102 ? -55.651 -24.046 33.203 1.00 36.47 127 ASP D N 1
ATOM 7041 C CA . ASP D 1 102 ? -56.075 -23.934 34.599 1.00 34.79 127 ASP D CA 1
ATOM 7042 C C . ASP D 1 102 ? -57.587 -23.851 34.778 1.00 34.14 127 ASP D C 1
ATOM 7043 O O . ASP D 1 102 ? -58.117 -24.563 35.646 1.00 32.49 127 ASP D O 1
ATOM 7048 N N . PRO D 1 103 ? -58.333 -23.024 34.031 1.00 37.41 128 PRO D N 1
ATOM 7049 C CA . PRO D 1 103 ? -59.797 -23.038 34.201 1.00 34.42 128 PRO D CA 1
ATOM 7050 C C . PRO D 1 103 ? -60.431 -24.395 33.937 1.00 32.01 128 PRO D C 1
ATOM 7051 O O . PRO D 1 103 ? -61.311 -24.815 34.700 1.00 26.79 128 PRO D O 1
ATOM 7055 N N . ILE D 1 104 ? -60.008 -25.096 32.883 1.00 28.35 129 ILE D N 1
ATOM 7056 C CA . ILE D 1 104 ? -60.620 -26.381 32.554 1.00 30.95 129 ILE D CA 1
ATOM 7057 C C . ILE D 1 104 ? -60.284 -27.419 33.617 1.00 27.73 129 ILE D C 1
ATOM 7058 O O . ILE D 1 104 ? -61.168 -28.115 34.130 1.00 24.18 129 ILE D O 1
ATOM 7063 N N . LEU D 1 105 ? -58.998 -27.546 33.955 1.00 29.15 130 LEU D N 1
ATOM 7064 C CA . LEU D 1 105 ? -58.606 -28.490 34.996 1.00 30.38 130 LEU D CA 1
ATOM 7065 C C . LEU D 1 105 ? -59.191 -28.103 36.347 1.00 34.31 130 LEU D C 1
ATOM 7066 O O . LEU D 1 105 ? -59.502 -28.979 37.161 1.00 31.80 130 LEU D O 1
ATOM 7071 N N . GLY D 1 106 ? -59.355 -26.802 36.600 1.00 33.15 131 GLY D N 1
ATOM 7072 C CA . GLY D 1 106 ? -59.996 -26.375 37.833 1.00 28.45 131 GLY D CA 1
ATOM 7073 C C . GLY D 1 106 ? -61.426 -26.869 37.947 1.00 26.56 131 GLY D C 1
ATOM 7074 O O . GLY D 1 106 ? -61.844 -27.342 39.005 1.00 26.46 131 GLY D O 1
ATOM 7075 N N . TYR D 1 107 ? -62.194 -26.771 36.860 1.00 26.53 132 TYR D N 1
ATOM 7076 C CA . TYR D 1 107 ? -63.570 -27.262 36.880 1.00 24.08 132 TYR D CA 1
ATOM 7077 C C . TYR D 1 107 ? -63.611 -28.767 37.116 1.00 24.56 132 TYR D C 1
ATOM 7078 O O . TYR D 1 107 ? -64.414 -29.259 37.916 1.00 23.07 132 TYR D O 1
ATOM 7087 N N . ILE D 1 108 ? -62.750 -29.513 36.420 1.00 22.39 133 ILE D N 1
ATOM 7088 C CA . ILE D 1 108 ? -62.712 -30.967 36.568 1.00 20.42 133 ILE D CA 1
ATOM 7089 C C . ILE D 1 108 ? -62.438 -31.349 38.017 1.00 23.47 133 ILE D C 1
ATOM 7090 O O . ILE D 1 108 ? -63.142 -32.179 38.606 1.00 19.13 133 ILE D O 1
ATOM 7095 N N . ASN D 1 109 ? -61.406 -30.747 38.613 1.00 23.56 134 ASN D N 1
ATOM 7096 C CA . ASN D 1 109 ? -61.038 -31.100 39.979 1.00 25.60 134 ASN D CA 1
ATOM 7097 C C . ASN D 1 109 ? -62.058 -30.590 40.988 1.00 24.86 134 ASN D C 1
ATOM 7098 O O . ASN D 1 109 ? -62.216 -31.189 42.057 1.00 22.59 134 ASN D O 1
ATOM 7103 N N . GLU D 1 110 ? -62.760 -29.498 40.672 1.00 23.54 135 GLU D N 1
ATOM 7104 C CA . GLU D 1 110 ? -63.822 -29.027 41.556 1.00 26.12 135 GLU D CA 1
ATOM 7105 C C . GLU D 1 110 ? -64.928 -30.066 41.689 1.00 25.31 135 GLU D C 1
ATOM 7106 O O . GLU D 1 110 ? -65.499 -30.238 42.773 1.00 22.08 135 GLU D O 1
ATOM 7112 N N . GLN D 1 111 ? -65.246 -30.773 40.600 1.00 20.67 136 GLN D N 1
ATOM 7113 C CA . GLN D 1 111 ? -66.281 -31.802 40.677 1.00 21.50 136 GLN D CA 1
ATOM 7114 C C . GLN D 1 111 ? -65.793 -33.017 41.458 1.00 21.52 136 GLN D C 1
ATOM 7115 O O . GLN D 1 111 ? -66.567 -33.639 42.198 1.00 19.71 136 GLN D O 1
ATOM 7121 N N . TYR D 1 112 ? -64.518 -33.378 41.296 1.00 20.82 137 TYR D N 1
ATOM 7122 C CA . TYR D 1 112 ? -63.947 -34.451 42.102 1.00 21.80 137 TYR D CA 1
ATOM 7123 C C . TYR D 1 112 ? -63.940 -34.080 43.579 1.00 22.25 137 TYR D C 1
ATOM 7124 O O . TYR D 1 112 ? -64.266 -34.909 44.438 1.00 23.16 137 TYR D O 1
ATOM 7133 N N . GLU D 1 113 ? -63.572 -32.835 43.892 1.00 21.80 138 GLU D N 1
ATOM 7134 C CA . GLU D 1 113 ? -63.513 -32.396 45.282 1.00 21.55 138 GLU D CA 1
ATOM 7135 C C . GLU D 1 113 ? -64.899 -32.362 45.912 1.00 21.77 138 GLU D C 1
ATOM 7136 O O . GLU D 1 113 ? -65.071 -32.765 47.067 1.00 24.17 138 GLU D O 1
ATOM 7142 N N . GLN D 1 114 ? -65.893 -31.867 45.172 1.00 24.02 139 GLN D N 1
ATOM 7143 C CA . GLN D 1 114 ? -67.265 -31.867 45.669 1.00 26.44 139 GLN D CA 1
ATOM 7144 C C . GLN D 1 114 ? -67.744 -33.285 45.953 1.00 21.63 139 GLN D C 1
ATOM 7145 O O . GLN D 1 114 ? -68.421 -33.534 46.959 1.00 21.04 139 GLN D O 1
ATOM 7151 N N . TYR D 1 115 ? -67.395 -34.231 45.082 1.00 19.59 140 TYR D N 1
ATOM 7152 C CA . TYR D 1 115 ? -67.805 -35.615 45.294 1.00 21.69 140 TYR D CA 1
ATOM 7153 C C . TYR D 1 115 ? -67.108 -36.220 46.507 1.00 20.97 140 TYR D C 1
ATOM 7154 O O . TYR D 1 115 ? -67.727 -36.960 47.281 1.00 21.88 140 TYR D O 1
ATOM 7163 N N . LEU D 1 116 ? -65.819 -35.919 46.687 1.00 18.14 141 LEU D N 1
ATOM 7164 C CA . LEU D 1 116 ? -65.076 -36.475 47.815 1.00 18.54 141 LEU D CA 1
ATOM 7165 C C . LEU D 1 116 ? -65.601 -35.944 49.143 1.00 22.10 141 LEU D C 1
ATOM 7166 O O . LEU D 1 116 ? -65.717 -36.696 50.118 1.00 25.11 141 LEU D O 1
ATOM 7171 N N . GLN D 1 117 ? -65.921 -34.649 49.204 1.00 23.89 142 GLN D N 1
ATOM 7172 C CA . GLN D 1 117 ? -66.431 -34.072 50.443 1.00 29.14 142 GLN D CA 1
ATOM 7173 C C . GLN D 1 117 ? -67.775 -34.673 50.831 1.00 30.29 142 GLN D C 1
ATOM 7174 O O . GLN D 1 117 ? -68.059 -34.842 52.021 1.00 29.30 142 GLN D O 1
ATOM 7180 N N . GLU D 1 118 ? -68.612 -35.004 49.847 1.00 29.56 143 GLU D N 1
ATOM 7181 C CA . GLU D 1 118 ? -69.881 -35.654 50.154 1.00 27.37 143 GLU D CA 1
ATOM 7182 C C . GLU D 1 118 ? -69.679 -37.107 50.563 1.00 24.03 143 GLU D C 1
ATOM 7183 O O . GLU D 1 118 ? -70.447 -37.633 51.374 1.00 29.00 143 GLU D O 1
ATOM 7189 N N . GLU D 1 119 ? -68.653 -37.763 50.022 1.00 19.99 144 GLU D N 1
ATOM 7190 C CA . GLU D 1 119 ? -68.456 -39.188 50.260 1.00 19.10 144 GLU D CA 1
ATOM 7191 C C . GLU D 1 119 ? -67.814 -39.469 51.614 1.00 20.37 144 GLU D C 1
ATOM 7192 O O . GLU D 1 119 ? -68.089 -40.511 52.219 1.00 20.72 144 GLU D O 1
ATOM 7198 N N . ILE D 1 120 ? -66.963 -38.564 52.108 1.00 18.30 145 ILE D N 1
ATOM 7199 C CA . ILE D 1 120 ? -66.277 -38.798 53.378 1.00 19.67 145 ILE D CA 1
ATOM 7200 C C . ILE D 1 120 ? -67.138 -38.490 54.591 1.00 19.82 145 ILE D C 1
ATOM 7201 O O . ILE D 1 120 ? -66.718 -38.775 55.719 1.00 21.89 145 ILE D O 1
ATOM 7206 N N . LEU D 1 121 ? -68.321 -37.913 54.400 1.00 19.92 146 LEU D N 1
ATOM 7207 C CA . LEU D 1 121 ? -69.183 -37.589 55.528 1.00 20.89 146 LEU D CA 1
ATOM 7208 C C . LEU D 1 121 ? -69.723 -38.856 56.181 1.00 21.56 146 LEU D C 1
ATOM 7209 O O . LEU D 1 121 ? -69.996 -39.852 55.507 1.00 22.56 146 LEU D O 1
ATOM 7214 N N . ILE D 1 122 ? -69.867 -38.811 57.508 1.00 22.76 147 ILE D N 1
ATOM 7215 C CA . ILE D 1 122 ? -70.541 -39.890 58.230 1.00 27.21 147 ILE D CA 1
ATOM 7216 C C . ILE D 1 122 ? -71.980 -40.012 57.749 1.00 25.39 147 ILE D C 1
ATOM 7217 O O . ILE D 1 122 ? -72.395 -41.044 57.208 1.00 27.23 147 ILE D O 1
ATOM 7222 N N . THR D 1 123 ? -72.761 -38.955 57.950 1.00 23.96 148 THR D N 1
ATOM 7223 C CA . THR D 1 123 ? -74.108 -38.852 57.404 1.00 24.67 148 THR D CA 1
ATOM 7224 C C . THR D 1 123 ? -74.006 -38.198 56.033 1.00 27.33 148 THR D C 1
ATOM 7225 O O . THR D 1 123 ? -73.653 -37.018 55.924 1.00 27.00 148 THR D O 1
ATOM 7229 N N . ARG D 1 124 ? -74.298 -38.961 54.985 1.00 29.65 149 ARG D N 1
ATOM 7230 C CA . ARG D 1 124 ? -74.164 -38.471 53.624 1.00 32.29 149 ARG D CA 1
ATOM 7231 C C . ARG D 1 124 ? -75.477 -38.657 52.878 1.00 34.94 149 ARG D C 1
ATOM 7232 O O . ARG D 1 124 ? -76.362 -39.400 53.310 1.00 36.03 149 ARG D O 1
ATOM 7240 N N . GLN D 1 125 ? -75.596 -37.952 51.756 1.00 27.84 150 GLN D N 1
ATOM 7241 C CA . GLN D 1 125 ? -76.802 -38.026 50.945 1.00 32.15 150 GLN D CA 1
ATOM 7242 C C . GLN D 1 125 ? -77.032 -39.446 50.447 1.00 30.07 150 GLN D C 1
ATOM 7243 O O . GLN D 1 125 ? -76.090 -40.186 50.149 1.00 33.80 150 GLN D O 1
ATOM 7249 N N . ARG D 1 126 ? -78.308 -39.824 50.353 1.00 26.55 151 ARG D N 1
ATOM 7250 C CA . ARG D 1 126 ? -78.647 -41.115 49.767 1.00 42.06 151 ARG D CA 1
ATOM 7251 C C . ARG D 1 126 ? -78.140 -41.209 48.336 1.00 36.82 151 ARG D C 1
ATOM 7252 O O . ARG D 1 126 ? -77.653 -42.262 47.906 1.00 37.53 151 ARG D O 1
ATOM 7260 N N . HIS D 1 127 ? -78.224 -40.110 47.590 1.00 35.13 152 HIS D N 1
ATOM 7261 C CA . HIS D 1 127 ? -77.757 -40.051 46.207 1.00 33.04 152 HIS D CA 1
ATOM 7262 C C . HIS D 1 127 ? -76.894 -38.803 46.055 1.00 32.08 152 HIS D C 1
ATOM 7263 O O . HIS D 1 127 ? -77.410 -37.696 45.876 1.00 31.75 152 HIS D O 1
ATOM 7270 N N . ILE D 1 128 ? -75.581 -38.986 46.138 1.00 29.20 153 ILE D N 1
ATOM 7271 C CA . ILE D 1 128 ? -74.637 -37.892 45.945 1.00 27.47 153 ILE D CA 1
ATOM 7272 C C . ILE D 1 128 ? -74.734 -37.441 44.493 1.00 26.58 153 ILE D C 1
ATOM 7273 O O . ILE D 1 128 ? -74.587 -38.267 43.580 1.00 27.17 153 ILE D O 1
ATOM 7278 N N . PRO D 1 129 ? -75.007 -36.164 44.233 1.00 27.79 154 PRO D N 1
ATOM 7279 C CA . PRO D 1 129 ? -75.082 -35.691 42.845 1.00 27.68 154 PRO D CA 1
ATOM 7280 C C . PRO D 1 129 ? -73.738 -35.842 42.148 1.00 25.60 154 PRO D C 1
ATOM 7281 O O . PRO D 1 129 ? -72.699 -35.436 42.672 1.00 26.89 154 PRO D O 1
ATOM 7285 N N . ASP D 1 130 ? -73.762 -36.436 40.959 1.00 25.19 155 ASP D N 1
ATOM 7286 C CA . ASP D 1 130 ? -72.544 -36.710 40.199 1.00 20.83 155 ASP D CA 1
ATOM 7287 C C . ASP D 1 130 ? -72.397 -35.644 39.119 1.00 17.48 155 ASP D C 1
ATOM 7288 O O . ASP D 1 130 ? -73.003 -35.735 38.048 1.00 21.15 155 ASP D O 1
ATOM 7293 N N . THR D 1 131 ? -71.585 -34.630 39.407 1.00 17.33 156 THR D N 1
ATOM 7294 C CA . THR D 1 131 ? -71.239 -33.601 38.438 1.00 20.33 156 THR D CA 1
ATOM 7295 C C . THR D 1 131 ? -69.863 -33.824 37.826 1.00 21.48 156 THR D C 1
ATOM 7296 O O . THR D 1 131 ? -69.393 -32.978 37.061 1.00 18.82 156 THR D O 1
ATOM 7300 N N . ARG D 1 132 ? -69.209 -34.939 38.148 1.00 22.29 157 ARG D N 1
ATOM 7301 C CA . ARG D 1 132 ? -67.882 -35.216 37.615 1.00 18.33 157 ARG D CA 1
ATOM 7302 C C . ARG D 1 132 ? -67.931 -35.334 36.097 1.00 15.77 157 ARG D C 1
ATOM 7303 O O . ARG D 1 132 ? -68.885 -35.867 35.526 1.00 14.87 157 ARG D O 1
ATOM 7311 N N . VAL D 1 133 ? -66.896 -34.827 35.439 1.00 16.03 158 VAL D N 1
ATOM 7312 C CA . VAL D 1 133 ? -66.824 -34.887 33.984 1.00 14.62 158 VAL D CA 1
ATOM 7313 C C . VAL D 1 133 ? -66.491 -36.316 33.574 1.00 15.43 158 VAL D C 1
ATOM 7314 O O . VAL D 1 133 ? -65.409 -36.827 33.881 1.00 16.72 158 VAL D O 1
ATOM 7318 N N . HIS D 1 134 ? -67.423 -36.964 32.878 1.00 15.39 159 HIS D N 1
ATOM 7319 C CA . HIS D 1 134 ? -67.242 -38.351 32.479 1.00 14.83 159 HIS D CA 1
ATOM 7320 C C . HIS D 1 134 ? -66.513 -38.498 31.152 1.00 14.29 159 HIS D C 1
ATOM 7321 O O . HIS D 1 134 ? -65.962 -39.570 30.879 1.00 13.70 159 HIS D O 1
ATOM 7328 N N . CYS D 1 135 ? -66.489 -37.456 30.326 1.00 17.61 160 CYS D N 1
ATOM 7329 C CA . CYS D 1 135 ? -65.691 -37.500 29.112 1.00 19.42 160 CYS D CA 1
ATOM 7330 C C . CYS D 1 135 ? -65.434 -36.086 28.620 1.00 17.15 160 CYS D C 1
ATOM 7331 O O . CYS D 1 135 ? -66.322 -35.231 28.662 1.00 12.80 160 CYS D O 1
ATOM 7334 N N . CYS D 1 136 ? -64.212 -35.859 28.156 1.00 17.69 161 CYS D N 1
ATOM 7335 C CA A CYS D 1 136 ? -63.807 -34.606 27.541 0.55 19.90 161 CYS D CA 1
ATOM 7336 C CA B CYS D 1 136 ? -63.813 -34.604 27.537 0.45 19.87 161 CYS D CA 1
ATOM 7337 C C . CYS D 1 136 ? -63.672 -34.815 26.038 1.00 19.26 161 CYS D C 1
ATOM 7338 O O . CYS D 1 136 ? -62.959 -35.722 25.598 1.00 20.48 161 CYS D O 1
ATOM 7343 N N . VAL D 1 137 ? -64.363 -33.991 25.260 1.00 15.09 162 VAL D N 1
ATOM 7344 C CA . VAL D 1 137 ? -64.247 -34.009 23.808 1.00 11.83 162 VAL D CA 1
ATOM 7345 C C . VAL D 1 137 ? -63.279 -32.896 23.434 1.00 14.71 162 VAL D C 1
ATOM 7346 O O . VAL D 1 137 ? -63.584 -31.711 23.604 1.00 15.40 162 VAL D O 1
ATOM 7350 N N . TYR D 1 138 ? -62.100 -33.271 22.954 1.00 17.96 163 TYR D N 1
ATOM 7351 C CA . TYR D 1 138 ? -61.030 -32.320 22.690 1.00 15.80 163 TYR D CA 1
ATOM 7352 C C . TYR D 1 138 ? -60.972 -32.028 21.197 1.00 13.79 163 TYR D C 1
ATOM 7353 O O . TYR D 1 138 ? -60.770 -32.940 20.388 1.00 13.81 163 TYR D O 1
ATOM 7362 N N . PHE D 1 139 ? -61.126 -30.756 20.840 1.00 14.86 164 PHE D N 1
ATOM 7363 C CA . PHE D 1 139 ? -61.219 -30.336 19.449 1.00 13.71 164 PHE D CA 1
ATOM 7364 C C . PHE D 1 139 ? -59.839 -29.942 18.932 1.00 14.93 164 PHE D C 1
ATOM 7365 O O . PHE D 1 139 ? -59.208 -29.023 19.466 1.00 15.65 164 PHE D O 1
ATOM 7373 N N . VAL D 1 140 ? -59.386 -30.626 17.893 1.00 15.28 165 VAL D N 1
ATOM 7374 C CA . VAL D 1 140 ? -58.093 -30.364 17.263 1.00 16.58 165 VAL D CA 1
ATOM 7375 C C . VAL D 1 140 ? -58.335 -29.550 15.996 1.00 17.46 165 VAL D C 1
ATOM 7376 O O . VAL D 1 140 ? -59.156 -29.959 15.164 1.00 16.11 165 VAL D O 1
ATOM 7380 N N . PRO D 1 141 ? -57.655 -28.420 15.807 1.00 20.40 166 PRO D N 1
ATOM 7381 C CA . P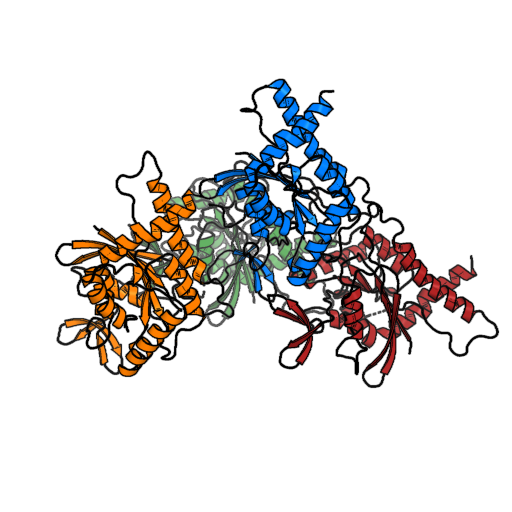RO D 1 141 ? -57.864 -27.615 14.592 1.00 21.46 166 PRO D CA 1
ATOM 7382 C C . PRO D 1 141 ? -57.516 -28.409 13.347 1.00 18.58 166 PRO D C 1
ATOM 7383 O O . PRO D 1 141 ? -56.513 -29.137 13.322 1.00 20.00 166 PRO D O 1
ATOM 7387 N N . PRO D 1 142 ? -58.315 -28.296 12.294 1.00 18.26 167 PRO D N 1
ATOM 7388 C CA . PRO D 1 142 ? -58.043 -29.034 11.047 1.00 29.78 167 PRO D CA 1
ATOM 7389 C C . PRO D 1 142 ? -56.954 -28.372 10.208 1.00 20.72 167 PRO D C 1
ATOM 7390 O O . PRO D 1 142 ? -57.160 -28.000 9.052 1.00 22.86 167 PRO D O 1
ATOM 7394 N N . THR D 1 143 ? -55.770 -28.215 10.804 1.00 21.67 168 THR D N 1
ATOM 7395 C CA . THR D 1 143 ? -54.652 -27.606 10.092 1.00 28.24 168 THR D CA 1
ATOM 7396 C C . THR D 1 143 ? -54.104 -28.507 8.995 1.00 30.74 168 THR D C 1
ATOM 7397 O O . THR D 1 143 ? -53.463 -28.008 8.062 1.00 31.12 168 THR D O 1
ATOM 7401 N N . GLY D 1 144 ? -54.344 -29.813 9.083 1.00 29.85 169 GLY D N 1
ATOM 7402 C CA . GLY D 1 144 ? -53.786 -30.754 8.140 1.00 34.56 169 GLY D CA 1
ATOM 7403 C C . GLY D 1 144 ? -52.341 -31.121 8.388 1.00 37.92 169 GLY D C 1
ATOM 7404 O O . GLY D 1 144 ? -51.765 -31.870 7.589 1.00 45.84 169 GLY D O 1
ATOM 7405 N N . HIS D 1 145 ? -51.736 -30.621 9.465 1.00 30.73 170 HIS D N 1
ATOM 7406 C CA . HIS D 1 145 ? -50.341 -30.917 9.761 1.00 31.77 170 HIS D CA 1
ATOM 7407 C C . HIS D 1 145 ? -50.241 -31.971 10.858 1.00 31.36 170 HIS D C 1
ATOM 7408 O O . HIS D 1 145 ? -50.400 -33.166 10.591 1.00 31.13 170 HIS D O 1
ATOM 7415 N N . CYS D 1 146 ? -49.979 -31.546 12.091 1.00 30.75 171 CYS D N 1
ATOM 7416 C CA . CYS D 1 146 ? -49.865 -32.471 13.210 1.00 33.43 171 CYS D CA 1
ATOM 7417 C C . CYS D 1 146 ? -50.236 -31.737 14.493 1.00 34.27 171 CYS D C 1
ATOM 7418 O O . CYS D 1 146 ? -50.557 -30.545 14.480 1.00 35.45 171 CYS D O 1
ATOM 7421 N N . LEU D 1 147 ? -50.195 -32.465 15.609 1.00 28.62 172 LEU D N 1
ATOM 7422 C CA . LEU D 1 147 ? -50.588 -31.899 16.894 1.00 27.64 172 LEU D CA 1
ATOM 7423 C C . LEU D 1 147 ? -49.641 -30.779 17.304 1.00 29.11 172 LEU D C 1
ATOM 7424 O O . LEU D 1 147 ? -48.419 -30.963 17.342 1.00 28.12 172 LEU D O 1
ATOM 7429 N N . ARG D 1 148 ? -50.210 -29.620 17.620 1.00 28.97 173 ARG D N 1
ATOM 7430 C CA . ARG D 1 148 ? -49.408 -28.493 18.064 1.00 32.82 173 ARG D CA 1
ATOM 7431 C C . ARG D 1 148 ? -48.879 -28.744 19.476 1.00 29.65 173 ARG D C 1
ATOM 7432 O O . ARG D 1 148 ? -49.510 -29.454 20.264 1.00 27.61 173 ARG D O 1
ATOM 7440 N N . PRO D 1 149 ? -47.717 -28.176 19.816 1.00 32.47 174 PRO D N 1
ATOM 7441 C CA . PRO D 1 149 ? -47.224 -28.294 21.198 1.00 32.51 174 PRO D CA 1
ATOM 7442 C C . PRO D 1 149 ? -48.237 -27.853 22.242 1.00 32.40 174 PRO D C 1
ATOM 7443 O O . PRO D 1 149 ? -48.331 -28.476 23.306 1.00 29.03 174 PRO D O 1
ATOM 7447 N N . LEU D 1 150 ? -49.007 -26.798 21.962 1.00 29.82 175 LEU D N 1
ATOM 7448 C CA . LEU D 1 150 ? -50.028 -26.357 22.906 1.00 29.91 175 LEU D CA 1
ATOM 7449 C C . LEU D 1 150 ? -51.045 -27.461 23.168 1.00 28.61 175 LEU D C 1
ATOM 7450 O O . LEU D 1 150 ? -51.366 -27.765 24.323 1.00 28.52 175 LEU D O 1
ATOM 7455 N N . ASP D 1 151 ? -51.556 -28.083 22.103 1.00 23.82 176 ASP D N 1
ATOM 7456 C CA . ASP D 1 151 ? -52.532 -29.154 22.276 1.00 22.33 176 ASP D CA 1
ATOM 7457 C C . ASP D 1 151 ? -51.915 -30.385 22.930 1.00 22.85 176 ASP D C 1
ATOM 7458 O O . ASP D 1 151 ? -52.592 -31.078 23.698 1.00 22.05 176 ASP D O 1
ATOM 7463 N N . ILE D 1 152 ? -50.642 -30.670 22.646 1.00 24.64 177 ILE D N 1
ATOM 7464 C CA . ILE D 1 152 ? -49.969 -31.800 23.286 1.00 27.26 177 ILE D CA 1
ATOM 7465 C C . ILE D 1 152 ? -49.918 -31.598 24.795 1.00 27.74 177 ILE D C 1
ATOM 7466 O O . ILE D 1 152 ? -50.240 -32.503 25.574 1.00 24.98 177 ILE D O 1
ATOM 7471 N N . GLU D 1 153 ? -49.514 -30.401 25.226 1.00 30.46 178 GLU D N 1
ATOM 7472 C CA . GLU D 1 153 ? -49.474 -30.082 26.650 1.00 30.93 178 GLU D CA 1
ATOM 7473 C C . GLU D 1 153 ? -50.852 -30.228 27.284 1.00 28.66 178 GLU D C 1
ATOM 7474 O O . GLU D 1 153 ? -51.000 -30.844 28.347 1.00 27.70 178 GLU D O 1
ATOM 7480 N N . PHE D 1 154 ? -51.874 -29.660 26.640 1.00 26.33 179 PHE D N 1
ATOM 7481 C CA . PHE D 1 154 ? -53.229 -29.717 27.179 1.00 22.77 179 PHE D CA 1
ATOM 7482 C C . PHE D 1 154 ? -53.727 -31.154 27.279 1.00 27.45 179 PHE D C 1
ATOM 7483 O O . PHE D 1 154 ? -54.334 -31.542 28.284 1.00 26.60 179 PHE D O 1
ATOM 7491 N N . LEU D 1 155 ? -53.477 -31.959 26.244 1.00 23.96 180 LEU D N 1
ATOM 7492 C CA . LEU D 1 155 ? -53.954 -33.339 26.244 1.00 26.45 180 LEU D CA 1
ATOM 7493 C C . LEU D 1 155 ? -53.251 -34.174 27.305 1.00 30.84 180 LEU D C 1
ATOM 7494 O O . LEU D 1 155 ? -53.884 -35.007 27.966 1.00 27.55 180 LEU D O 1
ATOM 7499 N N . GLN D 1 156 ? -51.944 -33.968 27.484 1.00 23.42 181 GLN D N 1
ATOM 7500 C CA . GLN D 1 156 ? -51.216 -34.722 28.500 1.00 29.08 181 GLN D CA 1
ATOM 7501 C C . GLN D 1 156 ? -51.744 -34.415 29.895 1.00 30.44 181 GLN D C 1
ATOM 7502 O O . GLN D 1 156 ? -51.852 -35.314 30.738 1.00 32.76 181 GLN D O 1
ATOM 7508 N N . ARG D 1 157 ? -52.095 -33.154 30.152 1.00 28.19 182 ARG D N 1
ATOM 7509 C CA . ARG D 1 157 ? -52.646 -32.794 31.454 1.00 29.50 182 ARG D CA 1
ATOM 7510 C C . ARG D 1 157 ? -54.067 -33.322 31.623 1.00 30.25 182 ARG D C 1
ATOM 7511 O O . ARG D 1 157 ? -54.444 -33.765 32.715 1.00 25.79 182 ARG D O 1
ATOM 7519 N N . LEU D 1 158 ? -54.867 -33.285 30.554 1.00 22.28 183 LEU D N 1
ATOM 7520 C CA . LEU D 1 158 ? -56.250 -33.747 30.640 1.00 25.61 183 LEU D CA 1
ATOM 7521 C C . LEU D 1 158 ? -56.323 -35.252 30.864 1.00 25.32 183 LEU D C 1
ATOM 7522 O O . LEU D 1 158 ? -57.078 -35.727 31.721 1.00 25.37 183 LEU D O 1
ATOM 7527 N N . CYS D 1 159 ? -55.548 -36.020 30.096 1.00 26.51 184 CYS D N 1
ATOM 7528 C CA . CYS D 1 159 ? -55.645 -37.474 30.157 1.00 25.06 184 CYS D CA 1
ATOM 7529 C C . CYS D 1 159 ? -55.186 -38.038 31.495 1.00 26.80 184 CYS D C 1
ATOM 7530 O O . CYS D 1 159 ? -55.521 -39.183 31.814 1.00 29.01 184 CYS D O 1
ATOM 7533 N N . ARG D 1 160 ? -54.439 -37.267 32.287 1.00 23.55 185 ARG D N 1
ATOM 7534 C CA . ARG D 1 160 ? -54.055 -37.725 33.616 1.00 26.83 185 ARG D CA 1
ATOM 7535 C C . ARG D 1 160 ? -55.210 -37.700 34.607 1.00 28.18 185 ARG D C 1
ATOM 7536 O O . ARG D 1 160 ? -55.048 -38.191 35.730 1.00 27.21 185 ARG D O 1
ATOM 7544 N N . THR D 1 161 ? -56.361 -37.155 34.230 1.00 26.66 186 THR D N 1
ATOM 7545 C CA . THR D 1 161 ? -57.433 -36.992 35.202 1.00 30.02 186 THR D CA 1
ATOM 7546 C C . THR D 1 161 ? -58.836 -37.114 34.623 1.00 24.70 186 THR D C 1
ATOM 7547 O O . THR D 1 161 ? -59.796 -36.989 35.387 1.00 23.83 186 THR D O 1
ATOM 7551 N N . VAL D 1 162 ? -59.004 -37.359 33.323 1.00 20.70 187 VAL D N 1
ATOM 7552 C CA . VAL D 1 162 ? -60.334 -37.406 32.723 1.00 19.29 187 VAL D CA 1
ATOM 7553 C C . VAL D 1 162 ? -60.257 -38.228 31.445 1.00 18.42 187 VAL D C 1
ATOM 7554 O O . VAL D 1 162 ? -59.195 -38.344 30.828 1.00 19.74 187 VAL D O 1
ATOM 7558 N N . ASN D 1 163 ? -61.388 -38.822 31.059 1.00 17.61 188 ASN D N 1
ATOM 7559 C CA . ASN D 1 163 ? -61.487 -39.485 29.764 1.00 16.60 188 ASN D CA 1
ATOM 7560 C C . ASN D 1 163 ? -61.518 -38.443 28.652 1.00 17.77 188 ASN D C 1
ATOM 7561 O O . ASN D 1 163 ? -62.292 -37.483 28.712 1.00 17.81 188 ASN D O 1
ATOM 7566 N N . VAL D 1 164 ? -60.685 -38.632 27.632 1.00 15.89 189 VAL D N 1
ATOM 7567 C CA . VAL D 1 164 ? -60.567 -37.681 26.532 1.00 15.40 189 VAL D CA 1
ATOM 7568 C C . VAL D 1 164 ? -60.800 -38.407 25.215 1.00 14.81 189 VAL D C 1
ATOM 7569 O O . VAL D 1 164 ? -60.131 -39.406 24.922 1.00 18.02 189 VAL D O 1
ATOM 7573 N N . VAL D 1 165 ? -61.740 -37.900 24.425 1.00 16.06 190 VAL D N 1
ATOM 7574 C CA . VAL D 1 165 ? -61.943 -38.320 23.044 1.00 13.41 190 VAL D CA 1
ATOM 7575 C C . VAL D 1 165 ? -61.581 -37.136 22.149 1.00 13.39 190 VAL D C 1
ATOM 7576 O O . VAL D 1 165 ? -62.321 -36.142 22.112 1.00 16.51 190 VAL D O 1
ATOM 7580 N N . PRO D 1 166 ? -60.461 -37.181 21.436 1.00 16.82 191 PRO D N 1
ATOM 7581 C CA . PRO D 1 166 ? -60.128 -36.095 20.511 1.00 14.30 191 PRO D CA 1
ATOM 7582 C C . PRO D 1 166 ? -60.910 -36.207 19.214 1.00 16.32 191 PRO D C 1
ATOM 7583 O O . PRO D 1 166 ? -61.257 -37.299 18.756 1.00 14.04 191 PRO D O 1
ATOM 7587 N N . VAL D 1 167 ? -61.199 -35.048 18.623 1.00 14.57 192 VAL D N 1
ATOM 7588 C CA . VAL D 1 167 ? -61.857 -34.989 17.326 1.00 13.04 192 VAL D CA 1
ATOM 7589 C C . VAL D 1 167 ? -61.142 -33.976 16.444 1.00 14.45 192 VAL D C 1
ATOM 7590 O O . VAL D 1 167 ? -60.511 -33.030 16.927 1.00 15.03 192 VAL D O 1
ATOM 7594 N N . ILE D 1 168 ? -61.240 -34.191 15.137 1.00 13.98 193 ILE D N 1
ATOM 7595 C CA . ILE D 1 168 ? -60.790 -33.216 14.152 1.00 14.67 193 ILE D CA 1
ATOM 7596 C C . ILE D 1 168 ? -61.943 -32.244 13.935 1.00 18.61 193 ILE D C 1
ATOM 7597 O O . ILE D 1 168 ? -62.947 -32.586 13.306 1.00 14.85 193 ILE D O 1
ATOM 7602 N N . ALA D 1 169 ? -61.805 -31.037 14.477 1.00 15.83 194 ALA D N 1
ATOM 7603 C CA . ALA D 1 169 ? -62.878 -30.056 14.428 1.00 15.73 194 ALA D CA 1
ATOM 7604 C C . ALA D 1 169 ? -63.095 -29.554 13.006 1.00 16.08 194 ALA D C 1
ATOM 7605 O O . ALA D 1 169 ? -62.171 -29.523 12.189 1.00 16.43 194 ALA D O 1
ATOM 7607 N N . ARG D 1 170 ? -64.339 -29.168 12.717 1.00 13.10 195 ARG D N 1
ATOM 7608 C CA . ARG D 1 170 ? -64.725 -28.573 11.434 1.00 16.46 195 ARG D CA 1
ATOM 7609 C C . ARG D 1 170 ? -64.079 -29.319 10.268 1.00 20.01 195 ARG D C 1
ATOM 7610 O O . ARG D 1 170 ? -63.476 -28.733 9.365 1.00 16.75 195 ARG D O 1
ATOM 7618 N N . ALA D 1 171 ? -64.202 -30.646 10.312 1.00 16.55 196 ALA D N 1
ATOM 7619 C CA . ALA D 1 171 ? -63.486 -31.525 9.397 1.00 20.30 196 ALA D CA 1
ATOM 7620 C C . ALA D 1 171 ? -63.889 -31.338 7.941 1.00 16.34 196 ALA D C 1
ATOM 7621 O O . ALA D 1 171 ? -63.180 -31.828 7.056 1.00 19.74 196 ALA D O 1
ATOM 7623 N N . ASP D 1 172 ? -65.001 -30.653 7.669 1.00 15.40 197 ASP D N 1
ATOM 7624 C CA . ASP D 1 172 ? -65.395 -30.393 6.290 1.00 19.19 197 ASP D CA 1
ATOM 7625 C C . ASP D 1 172 ? -64.425 -29.463 5.572 1.00 22.58 197 ASP D C 1
ATOM 7626 O O . ASP D 1 172 ? -64.431 -29.418 4.337 1.00 23.84 197 ASP D O 1
ATOM 7631 N N . SER D 1 173 ? -63.599 -28.719 6.309 1.00 20.77 198 SER D N 1
ATOM 7632 C CA . SER D 1 173 ? -62.567 -27.905 5.680 1.00 22.86 198 SER D CA 1
ATOM 7633 C C . SER D 1 173 ? -61.392 -28.733 5.173 1.00 26.09 198 SER D C 1
ATOM 7634 O O . SER D 1 173 ? -60.461 -28.167 4.589 1.00 25.27 198 SER D O 1
ATOM 7637 N N . LEU D 1 174 ? -61.417 -30.049 5.377 1.00 21.72 199 LEU D N 1
ATOM 7638 C CA . LEU D 1 174 ? -60.438 -30.969 4.819 1.00 24.59 199 LEU D CA 1
ATOM 7639 C C . LEU D 1 174 ? -61.146 -31.951 3.895 1.00 23.71 199 LEU D C 1
ATOM 7640 O O . LEU D 1 174 ? -62.310 -32.295 4.113 1.00 22.04 199 LEU D O 1
ATOM 7645 N N . THR D 1 175 ? -60.441 -32.401 2.859 1.00 26.79 200 THR D N 1
ATOM 7646 C CA . THR D 1 175 ? -60.983 -33.468 2.033 1.00 29.22 200 THR D CA 1
ATOM 7647 C C . THR D 1 175 ? -60.986 -34.782 2.811 1.00 30.99 200 THR D C 1
ATOM 7648 O O . THR D 1 175 ? -60.345 -34.918 3.857 1.00 30.49 200 THR D O 1
ATOM 7652 N N . MET D 1 176 ? -61.722 -35.764 2.282 1.00 39.53 201 MET D N 1
ATOM 7653 C CA . MET D 1 176 ? -61.733 -37.087 2.900 1.00 41.21 201 MET D CA 1
ATOM 7654 C C . MET D 1 176 ? -60.325 -37.661 2.990 1.00 35.46 201 MET D C 1
ATOM 7655 O O . MET D 1 176 ? -59.961 -38.283 3.995 1.00 32.33 201 MET D O 1
ATOM 7660 N N . GLU D 1 177 ? -59.513 -37.449 1.951 1.00 35.46 202 GLU D N 1
ATOM 7661 C CA . GLU D 1 177 ? -58.131 -37.914 1.977 1.00 36.65 202 GLU D CA 1
ATOM 7662 C C . GLU D 1 177 ? -57.308 -37.124 2.986 1.00 33.31 202 GLU D C 1
ATOM 7663 O O . GLU D 1 177 ? -56.462 -37.692 3.686 1.00 38.97 202 GLU D O 1
ATOM 7669 N N . GLU D 1 178 ? -57.539 -35.811 3.072 1.00 31.59 203 GLU D N 1
ATOM 7670 C CA . GLU D 1 178 ? -56.822 -34.993 4.044 1.00 32.37 203 GLU D CA 1
ATOM 7671 C C . GLU D 1 178 ? -57.235 -35.337 5.470 1.00 30.78 203 GLU D C 1
ATOM 7672 O O . GLU D 1 178 ? -56.403 -35.308 6.384 1.00 31.18 203 GLU D O 1
ATOM 7678 N N . ARG D 1 179 ? -58.514 -35.665 5.681 1.00 27.52 204 ARG D N 1
ATOM 7679 C CA . ARG D 1 179 ? -58.969 -36.082 7.006 1.00 26.42 204 ARG D CA 1
ATOM 7680 C C . ARG D 1 179 ? -58.246 -37.343 7.462 1.00 24.29 204 ARG D C 1
ATOM 7681 O O . ARG D 1 179 ? -57.758 -37.419 8.596 1.00 23.12 204 ARG D O 1
ATOM 7689 N N . GLU D 1 180 ? -58.185 -38.351 6.589 1.00 25.99 205 GLU D N 1
ATOM 7690 C CA . GLU D 1 180 ? -57.557 -39.616 6.952 1.00 27.98 205 GLU D CA 1
ATOM 7691 C C . GLU D 1 180 ? -56.067 -39.439 7.207 1.00 28.78 205 GLU D C 1
ATOM 7692 O O . GLU D 1 180 ? -55.524 -39.995 8.168 1.00 26.23 205 GLU D O 1
ATOM 7698 N N . ALA D 1 181 ? -55.388 -38.668 6.353 1.00 31.18 206 ALA D N 1
ATOM 7699 C CA . ALA D 1 181 ? -53.966 -38.420 6.557 1.00 31.92 206 ALA D CA 1
ATOM 7700 C C . ALA D 1 181 ? -53.724 -37.659 7.852 1.00 26.04 206 ALA D C 1
ATOM 7701 O O . ALA D 1 181 ? -52.791 -37.971 8.600 1.00 26.42 206 ALA D O 1
ATOM 7703 N N . PHE D 1 182 ? -54.564 -36.660 8.137 1.00 25.84 207 PHE D N 1
ATOM 7704 C CA . PHE D 1 182 ? -54.422 -35.895 9.370 1.00 26.32 207 PHE D CA 1
ATOM 7705 C C . PHE D 1 182 ? -54.697 -36.765 10.588 1.00 26.56 207 PHE D C 1
ATOM 7706 O O . PHE D 1 182 ? -54.011 -36.644 11.609 1.00 25.38 207 PHE D O 1
ATOM 7714 N N . ARG D 1 183 ? -55.687 -37.656 10.493 1.00 24.35 208 ARG D N 1
ATOM 7715 C CA . ARG D 1 183 ? -55.986 -38.558 11.601 1.00 21.89 208 ARG D CA 1
ATOM 7716 C C . ARG D 1 183 ? -54.792 -39.447 11.922 1.00 24.85 208 ARG D C 1
ATOM 7717 O O . ARG D 1 183 ? -54.426 -39.617 13.091 1.00 22.28 208 ARG D O 1
ATOM 7725 N N . ARG D 1 184 ? -54.172 -40.024 10.889 1.00 24.84 209 ARG D N 1
ATOM 7726 C CA . ARG D 1 184 ? -53.047 -40.929 11.100 1.00 26.61 209 ARG D CA 1
ATOM 7727 C C . ARG D 1 184 ? -51.875 -40.221 11.767 1.00 28.29 209 ARG D C 1
ATOM 7728 O O . ARG D 1 184 ? -51.243 -40.774 12.674 1.00 32.67 209 ARG D O 1
ATOM 7736 N N . ARG D 1 185 ? -51.566 -38.997 11.333 1.00 24.44 210 ARG D N 1
ATOM 7737 C CA . ARG D 1 185 ? -50.470 -38.264 11.956 1.00 29.76 210 ARG D CA 1
ATOM 7738 C C . ARG D 1 185 ? -50.789 -37.920 13.407 1.00 28.50 210 ARG D C 1
ATOM 7739 O O . ARG D 1 185 ? -49.917 -38.017 14.278 1.00 24.02 210 ARG D O 1
ATOM 7747 N N . ILE D 1 186 ? -52.035 -37.535 13.691 1.00 25.71 211 ILE D N 1
ATOM 7748 C CA . ILE D 1 186 ? -52.433 -37.263 15.070 1.00 20.79 211 ILE D CA 1
ATOM 7749 C C . ILE D 1 186 ? -52.301 -38.523 15.917 1.00 22.46 211 ILE D C 1
ATOM 7750 O O . ILE D 1 186 ? -51.787 -38.485 17.041 1.00 23.47 211 ILE D O 1
ATOM 7755 N N . GLN D 1 187 ? -52.759 -39.660 15.385 1.00 24.00 212 GLN D N 1
ATOM 7756 C CA . GLN D 1 187 ? -52.632 -40.922 16.109 1.00 28.09 212 GLN D CA 1
ATOM 7757 C C . GLN D 1 187 ? -51.174 -41.243 16.408 1.00 23.69 212 GLN D C 1
ATOM 7758 O O . GLN D 1 187 ? -50.846 -41.705 17.507 1.00 24.48 212 GLN D O 1
ATOM 7764 N N . GLN D 1 188 ? -50.283 -40.998 15.447 1.00 24.46 213 GLN D N 1
ATOM 7765 C CA . GLN D 1 188 ? -48.864 -41.226 15.696 1.00 30.73 213 GLN D CA 1
ATOM 7766 C C . GLN D 1 188 ? -48.318 -40.228 16.710 1.00 28.66 213 GLN D C 1
ATOM 7767 O O . GLN D 1 188 ? -47.467 -40.578 17.536 1.00 29.21 213 GLN D O 1
ATOM 7773 N N . ASN D 1 189 ? -48.803 -38.983 16.670 1.00 25.41 214 ASN D N 1
ATOM 7774 C CA . ASN D 1 189 ? -48.372 -37.998 17.656 1.00 26.24 214 ASN D CA 1
ATOM 7775 C C . ASN D 1 189 ? -48.819 -38.393 19.056 1.00 30.68 214 ASN D C 1
ATOM 7776 O O . ASN D 1 189 ? -48.062 -38.239 20.021 1.00 28.35 214 ASN D O 1
ATOM 7781 N N . LEU D 1 190 ? -50.047 -38.902 19.184 1.00 31.82 215 LEU D N 1
ATOM 7782 C CA . LEU D 1 190 ? -50.536 -39.331 20.490 1.00 33.49 215 LEU D CA 1
ATOM 7783 C C . LEU D 1 190 ? -49.711 -40.491 21.031 1.00 32.48 215 LEU D C 1
ATOM 7784 O O . LEU D 1 190 ? -49.427 -40.553 22.233 1.00 34.83 215 LEU D O 1
ATOM 7789 N N . ARG D 1 191 ? -49.318 -41.423 20.159 1.00 31.48 216 ARG D N 1
ATOM 7790 C CA . ARG D 1 191 ? -48.481 -42.535 20.598 1.00 35.62 216 ARG D CA 1
ATOM 7791 C C . ARG D 1 191 ? -47.082 -42.058 20.966 1.00 34.21 216 ARG D C 1
ATOM 7792 O O . ARG D 1 191 ? -46.504 -42.518 21.958 1.00 34.15 216 ARG D O 1
ATOM 7800 N N . THR D 1 192 ? -46.529 -41.127 20.185 1.00 34.50 217 THR D N 1
ATOM 7801 C CA . THR D 1 192 ? -45.184 -40.632 20.460 1.00 37.50 217 THR D CA 1
ATOM 7802 C C . THR D 1 192 ? -45.125 -39.895 21.793 1.00 42.73 217 THR D C 1
ATOM 7803 O O . THR D 1 192 ? -44.182 -40.079 22.571 1.00 43.83 217 THR D O 1
ATOM 7807 N N . HIS D 1 193 ? -46.128 -39.071 22.083 1.00 37.72 218 HIS D N 1
ATOM 7808 C CA . HIS D 1 193 ? -46.143 -38.277 23.303 1.00 44.88 218 HIS D CA 1
ATOM 7809 C C . HIS D 1 193 ? -46.873 -38.960 24.454 1.00 37.06 218 HIS D C 1
ATOM 7810 O O . HIS D 1 193 ? -47.134 -38.312 25.473 1.00 37.88 218 HIS D O 1
ATOM 7817 N N . CYS D 1 194 ? -47.203 -40.245 24.314 1.00 36.73 219 CYS D N 1
ATOM 7818 C CA . CYS D 1 194 ? -47.800 -41.038 25.390 1.00 43.68 219 CYS D CA 1
ATOM 7819 C C . CYS D 1 194 ? -49.079 -40.392 25.921 1.00 40.30 219 CYS D C 1
ATOM 7820 O O . CYS D 1 194 ? -49.280 -40.253 27.128 1.00 43.10 219 CYS D O 1
ATOM 7823 N N . ILE D 1 195 ? -49.947 -39.987 25.001 1.00 35.25 220 ILE D N 1
ATOM 7824 C CA . ILE D 1 195 ? -51.259 -39.446 25.336 1.00 35.22 220 ILE D CA 1
ATOM 7825 C C . ILE D 1 195 ? -52.254 -40.585 25.151 1.00 35.99 220 ILE D C 1
ATOM 7826 O O . ILE D 1 195 ? -52.629 -40.922 24.025 1.00 40.48 220 ILE D O 1
ATOM 7831 N N . ASP D 1 196 ? -52.678 -41.185 26.261 1.00 37.03 221 ASP D N 1
ATOM 7832 C CA . ASP D 1 196 ? -53.561 -42.349 26.238 1.00 33.92 221 ASP D CA 1
ATOM 7833 C C . ASP D 1 196 ? -55.002 -41.852 26.226 1.00 30.58 221 ASP D C 1
ATOM 7834 O O . ASP D 1 196 ? -55.578 -41.538 27.270 1.00 29.70 221 ASP D O 1
ATOM 7839 N N . VAL D 1 197 ? -55.590 -41.777 25.036 1.00 26.68 222 VAL D N 1
ATOM 7840 C CA . VAL D 1 197 ? -56.954 -41.282 24.888 1.00 24.76 222 VAL D CA 1
ATOM 7841 C C . VAL D 1 197 ? -57.943 -42.433 25.035 1.00 21.73 222 VAL D C 1
ATOM 7842 O O . VAL D 1 197 ? -57.566 -43.611 24.990 1.00 23.71 222 VAL D O 1
ATOM 7846 N N . TYR D 1 198 ? -59.212 -42.099 25.224 1.00 21.91 223 TYR D N 1
ATOM 7847 C CA . TYR D 1 198 ? -60.251 -43.110 25.358 1.00 22.72 223 TYR D CA 1
ATOM 7848 C C . TYR D 1 198 ? -60.584 -43.704 23.993 1.00 26.07 223 TYR D C 1
ATOM 7849 O O . TYR D 1 198 ? -60.662 -42.974 23.007 1.00 23.01 223 TYR D O 1
ATOM 7858 N N . PRO D 1 199 ? -60.777 -45.032 23.925 1.00 27.92 224 PRO D N 1
ATOM 7859 C CA . PRO D 1 199 ? -60.650 -45.982 25.036 1.00 30.35 224 PRO D CA 1
ATOM 7860 C C . PRO D 1 199 ? -59.201 -46.365 25.330 1.00 31.93 224 PRO D C 1
ATOM 7861 O O . PRO D 1 199 ? -58.476 -46.790 24.430 1.00 33.43 224 PRO D O 1
ATOM 7865 N N . GLN D 1 200 ? -58.796 -46.208 26.588 1.00 28.53 225 GLN D N 1
ATOM 7866 C CA . GLN D 1 200 ? -57.435 -46.536 26.987 1.00 38.99 225 GLN D CA 1
ATOM 7867 C C . GLN D 1 200 ? -57.178 -48.029 26.814 1.00 45.81 225 GLN D C 1
ATOM 7868 O O . GLN D 1 200 ? -58.016 -48.866 27.161 1.00 47.04 225 GLN D O 1
ATOM 7874 N N . MET D 1 201 ? -56.005 -48.360 26.267 1.00 51.72 226 MET D N 1
ATOM 7875 C CA . MET D 1 201 ? -55.696 -49.756 25.970 1.00 62.61 226 MET D CA 1
ATOM 7876 C C . MET D 1 201 ? -55.556 -50.593 27.235 1.00 67.69 226 MET D C 1
ATOM 7877 O O . MET D 1 201 ? -55.848 -51.794 27.215 1.00 75.82 226 MET D O 1
ATOM 7879 N N . CYS D 1 202 ? -55.121 -49.982 28.340 1.00 63.97 227 CYS D N 1
ATOM 7880 C CA . CYS D 1 202 ? -54.903 -50.723 29.577 1.00 62.64 227 CYS D CA 1
ATOM 7881 C C . CYS D 1 202 ? -56.194 -51.278 30.167 1.00 59.86 227 CYS D C 1
ATOM 7882 O O . CYS D 1 202 ? -56.145 -52.257 30.919 1.00 62.13 227 CYS D O 1
ATOM 7885 N N . PHE D 1 203 ? -57.339 -50.685 29.847 1.00 57.04 228 PHE D N 1
ATOM 7886 C CA . PHE D 1 203 ? -58.615 -51.102 30.411 1.00 60.53 228 PHE D CA 1
ATOM 7887 C C . PHE D 1 203 ? -59.324 -52.149 29.560 1.00 68.51 228 PHE D C 1
ATOM 7888 O O . PHE D 1 203 ? -60.467 -52.508 29.865 1.00 70.11 228 PHE D O 1
ATOM 7896 N N . ASP D 1 204 ? -58.676 -52.649 28.513 1.00 72.67 229 ASP D N 1
ATOM 7897 C CA . ASP D 1 204 ? -59.267 -53.672 27.660 1.00 76.01 229 ASP D CA 1
ATOM 7898 C C . ASP D 1 204 ? -59.142 -55.051 28.299 1.00 79.10 229 ASP D C 1
ATOM 7899 O O . ASP D 1 204 ? -60.063 -55.522 28.966 1.00 80.14 229 ASP D O 1
ATOM 7901 N N . LYS D 1 210 ? -61.534 -55.376 23.442 1.00 73.88 235 LYS D N 1
ATOM 7902 C CA . LYS D 1 210 ? -60.266 -55.667 22.785 1.00 75.41 235 LYS D CA 1
ATOM 7903 C C . LYS D 1 210 ? -60.423 -55.664 21.265 1.00 76.10 235 LYS D C 1
ATOM 7904 O O . LYS D 1 210 ? -59.539 -55.205 20.541 1.00 75.85 235 LYS D O 1
ATOM 7906 N N . ILE D 1 211 ? -61.551 -56.186 20.791 1.00 74.94 236 ILE D N 1
ATOM 7907 C CA . ILE D 1 211 ? -61.874 -56.158 19.365 1.00 72.05 236 ILE D CA 1
ATOM 7908 C C . ILE D 1 211 ? -62.706 -54.933 19.014 1.00 66.44 236 ILE D C 1
ATOM 7909 O O . ILE D 1 211 ? -62.409 -54.221 18.051 1.00 64.31 236 ILE D O 1
ATOM 7914 N N . LEU D 1 212 ? -63.752 -54.659 19.796 1.00 66.98 237 LEU D N 1
ATOM 7915 C CA . LEU D 1 212 ? -64.591 -53.496 19.525 1.00 63.37 237 LEU D CA 1
ATOM 7916 C C . LEU D 1 212 ? -63.812 -52.198 19.693 1.00 57.90 237 LEU D C 1
ATOM 7917 O O . LEU D 1 212 ? -63.940 -51.278 18.875 1.00 55.25 237 LEU D O 1
ATOM 7919 N N . ASN D 1 213 ? -62.998 -52.104 20.746 1.00 56.26 238 ASN D N 1
ATOM 7920 C CA . ASN D 1 213 ? -62.251 -50.878 21.004 1.00 49.94 238 ASN D CA 1
ATOM 7921 C C . ASN D 1 213 ? -61.060 -50.710 20.069 1.00 47.90 238 ASN D C 1
ATOM 7922 O O . ASN D 1 213 ? -60.620 -49.579 19.837 1.00 41.00 238 ASN D O 1
ATOM 7927 N N . SER D 1 214 ? -60.527 -51.806 19.526 1.00 51.65 239 SER D N 1
ATOM 7928 C CA . SER D 1 214 ? -59.456 -51.683 18.544 1.00 52.07 239 SER D CA 1
ATOM 7929 C C . SER D 1 214 ? -59.949 -51.030 17.258 1.00 50.00 239 SER D C 1
ATOM 7930 O O . SER D 1 214 ? -59.193 -50.304 16.602 1.00 50.39 239 SER D O 1
ATOM 7933 N N . LYS D 1 215 ? -61.208 -51.270 16.888 1.00 48.64 240 LYS D N 1
ATOM 7934 C CA . LYS D 1 215 ? -61.773 -50.635 15.704 1.00 46.52 240 LYS D CA 1
ATOM 7935 C C . LYS D 1 215 ? -62.179 -49.193 15.974 1.00 41.00 240 LYS D C 1
ATOM 7936 O O . LYS D 1 215 ? -62.070 -48.347 15.079 1.00 38.78 240 LYS D O 1
ATOM 7938 N N . LEU D 1 216 ? -62.656 -48.897 17.185 1.00 37.29 241 LEU D N 1
ATOM 7939 C CA . LEU D 1 216 ? -62.900 -47.509 17.561 1.00 34.78 241 LEU D CA 1
ATOM 7940 C C . LEU D 1 216 ? -61.602 -46.717 17.582 1.00 33.30 241 LEU D C 1
ATOM 7941 O O . LEU D 1 216 ? -61.560 -45.563 17.140 1.00 31.90 241 LEU D O 1
ATOM 7946 N N . ARG D 1 217 ? -60.533 -47.326 18.098 1.00 37.86 242 ARG D N 1
ATOM 7947 C CA . ARG D 1 217 ? -59.241 -46.656 18.180 1.00 36.36 242 ARG D CA 1
ATOM 7948 C C . ARG D 1 217 ? -58.721 -46.260 16.803 1.00 35.79 242 ARG D C 1
ATOM 7949 O O . ARG D 1 217 ? -57.983 -45.277 16.678 1.00 28.01 242 ARG D O 1
ATOM 7957 N N . ASP D 1 218 ? -59.091 -47.011 15.761 1.00 31.92 243 ASP D N 1
ATOM 7958 C CA . ASP D 1 218 ? -58.613 -46.705 14.416 1.00 38.37 243 ASP D CA 1
ATOM 7959 C C . ASP D 1 218 ? -59.253 -45.442 13.853 1.00 32.99 243 ASP D C 1
ATOM 7960 O O . ASP D 1 218 ? -58.664 -44.789 12.985 1.00 36.40 243 ASP D O 1
ATOM 7965 N N . ARG D 1 219 ? -60.446 -45.082 14.321 1.00 31.28 244 ARG D N 1
ATOM 7966 C CA . ARG D 1 219 ? -61.164 -43.927 13.801 1.00 35.41 244 ARG D CA 1
ATOM 7967 C C . ARG D 1 219 ? -61.073 -42.707 14.708 1.00 30.88 244 ARG D C 1
ATOM 7968 O O . ARG D 1 219 ? -61.689 -41.681 14.407 1.00 33.21 244 ARG D O 1
ATOM 7976 N N . ILE D 1 220 ? -60.323 -42.793 15.801 1.00 19.48 245 ILE D N 1
ATOM 7977 C CA . ILE D 1 220 ? -60.135 -41.670 16.711 1.00 20.85 245 ILE D CA 1
ATOM 7978 C C . ILE D 1 220 ? -58.764 -41.053 16.452 1.00 21.13 245 ILE D C 1
ATOM 7979 O O . ILE D 1 220 ? -57.758 -41.760 16.470 1.00 21.60 245 ILE D O 1
ATOM 7984 N N . PRO D 1 221 ? -58.709 -39.726 16.230 1.00 17.01 246 PRO D N 1
ATOM 7985 C CA . PRO D 1 221 ? -59.779 -38.729 16.368 1.00 17.10 246 PRO D CA 1
ATOM 7986 C C . PRO D 1 221 ? -60.857 -38.754 15.284 1.00 18.84 246 PRO D C 1
ATOM 7987 O O . PRO D 1 221 ? -60.546 -38.844 14.097 1.00 19.65 246 PRO D O 1
ATOM 7991 N N . PHE D 1 222 ? -62.116 -38.667 15.713 1.00 15.24 247 PHE D N 1
ATOM 7992 C CA . PHE D 1 222 ? -63.233 -38.597 14.781 1.00 15.28 247 PHE D CA 1
ATOM 7993 C C . PHE D 1 222 ? -63.180 -37.304 13.976 1.00 15.13 247 PHE D C 1
ATOM 7994 O O . PHE D 1 222 ? -62.890 -36.232 14.512 1.00 19.64 247 PHE D O 1
ATOM 8002 N N . ALA D 1 223 ? -63.473 -37.406 12.682 1.00 15.53 248 ALA D N 1
ATOM 8003 C CA . ALA D 1 223 ? -63.563 -36.237 11.809 1.00 16.37 248 ALA D CA 1
ATOM 8004 C C . ALA D 1 223 ? -65.012 -35.766 11.827 1.00 13.89 248 ALA D C 1
ATOM 8005 O O . ALA D 1 223 ? -65.870 -36.334 11.147 1.00 19.17 248 ALA D O 1
ATOM 8007 N N . VAL D 1 224 ? -65.290 -34.724 12.607 1.00 17.00 249 VAL D N 1
ATOM 8008 C CA . VAL D 1 224 ? -66.662 -34.343 12.916 1.00 18.50 249 VAL D CA 1
ATOM 8009 C C . VAL D 1 224 ? -67.017 -33.024 12.248 1.00 20.73 249 VAL D C 1
ATOM 8010 O O . VAL D 1 224 ? -66.165 -32.162 11.998 1.00 15.03 249 VAL D O 1
ATOM 8014 N N . VAL D 1 225 ? -68.306 -32.881 11.963 1.00 20.97 250 VAL D N 1
ATOM 8015 C CA . VAL D 1 225 ? -68.919 -31.633 11.539 1.00 22.24 250 VAL D CA 1
ATOM 8016 C C . VAL D 1 225 ? -70.090 -31.369 12.476 1.00 24.87 250 VAL D C 1
ATOM 8017 O O . VAL D 1 225 ? -70.807 -32.301 12.859 1.00 16.12 250 VAL D O 1
ATOM 8021 N N . GLY D 1 226 ? -70.267 -30.111 12.869 1.00 15.42 251 GLY D N 1
ATOM 8022 C CA . GLY D 1 226 ? -71.350 -29.715 13.751 1.00 16.10 251 GLY D CA 1
ATOM 8023 C C . GLY D 1 226 ? -72.383 -28.886 13.012 1.00 17.23 251 GLY D C 1
ATOM 8024 O O . GLY D 1 226 ? -72.057 -28.162 12.069 1.00 17.27 251 GLY D O 1
ATOM 8025 N N . ALA D 1 227 ? -73.637 -28.987 13.448 1.00 18.33 252 ALA D N 1
ATOM 8026 C CA . ALA D 1 227 ? -74.705 -28.214 12.828 1.00 23.33 252 ALA D CA 1
ATOM 8027 C C . ALA D 1 227 ? -75.847 -28.045 13.815 1.00 27.77 252 ALA D C 1
ATOM 8028 O O . ALA D 1 227 ? -76.304 -29.026 14.410 1.00 27.88 252 ALA D O 1
ATOM 8030 N N . ASP D 1 228 ? -76.306 -26.804 13.981 1.00 26.96 253 ASP D N 1
ATOM 8031 C CA . ASP D 1 228 ? -77.487 -26.507 14.780 1.00 32.89 253 ASP D CA 1
ATOM 8032 C C . ASP D 1 228 ? -78.645 -26.002 13.925 1.00 30.94 253 ASP D C 1
ATOM 8033 O O . ASP D 1 228 ? -79.598 -25.426 14.457 1.00 30.43 253 ASP D O 1
ATOM 8038 N N . GLN D 1 229 ? -78.576 -26.204 12.611 1.00 27.08 254 GLN D N 1
ATOM 8039 C CA . GLN D 1 229 ? -79.632 -25.816 11.688 1.00 30.29 254 GLN D CA 1
ATOM 8040 C C . GLN D 1 229 ? -80.282 -27.055 11.086 1.00 26.50 254 GLN D C 1
ATOM 8041 O O . GLN D 1 229 ? -79.620 -28.067 10.843 1.00 26.51 254 GLN D O 1
ATOM 8047 N N . GLU D 1 230 ? -81.587 -26.964 10.841 1.00 29.46 255 GLU D N 1
ATOM 8048 C CA . GLU D 1 230 ? -82.359 -28.059 10.270 1.00 30.84 255 GLU D CA 1
ATOM 8049 C C . GLU D 1 230 ? -82.639 -27.791 8.796 1.00 33.30 255 GLU D C 1
ATOM 8050 O O . GLU D 1 230 ? -82.965 -26.665 8.408 1.00 34.19 255 GLU D O 1
ATOM 8056 N N . HIS D 1 231 ? -82.511 -28.833 7.976 1.00 31.04 256 HIS D N 1
ATOM 8057 C CA . HIS D 1 231 ? -82.712 -28.717 6.540 1.00 32.25 256 HIS D CA 1
ATOM 8058 C C . HIS D 1 231 ? -83.453 -29.942 6.024 1.00 34.12 256 HIS D C 1
ATOM 8059 O O . HIS D 1 231 ? -83.341 -31.037 6.580 1.00 34.89 256 HIS D O 1
ATOM 8066 N N . LEU D 1 232 ? -84.207 -29.743 4.946 1.00 36.71 257 LEU D N 1
ATOM 8067 C CA . LEU D 1 232 ? -84.950 -30.817 4.300 1.00 41.41 257 LEU D CA 1
ATOM 8068 C C . LEU D 1 232 ? -84.050 -31.525 3.294 1.00 43.18 257 LEU D C 1
ATOM 8069 O O . LEU D 1 232 ? -83.588 -30.910 2.325 1.00 42.04 257 LEU D O 1
ATOM 8074 N N . VAL D 1 233 ? -83.800 -32.811 3.526 1.00 44.49 258 VAL D N 1
ATOM 8075 C CA . VAL D 1 233 ? -83.021 -33.649 2.622 1.00 46.89 258 VAL D CA 1
ATOM 8076 C C . VAL D 1 233 ? -83.800 -34.938 2.403 1.00 51.30 258 VAL D C 1
ATOM 8077 O O . VAL D 1 233 ? -84.099 -35.654 3.366 1.00 49.26 258 VAL D O 1
ATOM 8081 N N . ASN D 1 234 ? -84.128 -35.229 1.142 1.00 56.04 259 ASN D N 1
ATOM 8082 C CA . ASN D 1 234 ? -84.894 -36.424 0.780 1.00 62.82 259 ASN D CA 1
ATOM 8083 C C . ASN D 1 234 ? -86.200 -36.500 1.568 1.00 60.55 259 ASN D C 1
ATOM 8084 O O . ASN D 1 234 ? -86.631 -37.572 1.999 1.00 61.62 259 ASN D O 1
ATOM 8089 N N . GLY D 1 235 ? -86.833 -35.345 1.764 1.00 57.19 260 GLY D N 1
ATOM 8090 C CA . GLY D 1 235 ? -88.067 -35.297 2.519 1.00 49.70 260 GLY D CA 1
ATOM 8091 C C . GLY D 1 235 ? -87.916 -35.533 4.004 1.00 54.56 260 GLY D C 1
ATOM 8092 O O . GLY D 1 235 ? -88.912 -35.799 4.682 1.00 57.00 260 GLY D O 1
ATOM 8093 N N . ARG D 1 236 ? -86.698 -35.445 4.532 1.00 46.42 261 ARG D N 1
ATOM 8094 C CA . ARG D 1 236 ? -86.431 -35.647 5.948 1.00 46.51 261 ARG D CA 1
ATOM 8095 C C . ARG D 1 236 ? -85.883 -34.367 6.561 1.00 40.50 261 ARG D C 1
ATOM 8096 O O . ARG D 1 236 ? -85.132 -33.629 5.916 1.00 40.44 261 ARG D O 1
ATOM 8104 N N . CYS D 1 237 ? -86.267 -34.108 7.809 1.00 39.80 262 CYS D N 1
ATOM 8105 C CA . CYS D 1 237 ? -85.753 -32.975 8.571 1.00 40.04 262 CYS D CA 1
ATOM 8106 C C . CYS D 1 237 ? -84.487 -33.417 9.297 1.00 41.38 262 CYS D C 1
ATOM 8107 O O . CYS D 1 237 ? -84.549 -34.221 10.233 1.00 42.31 262 CYS D O 1
ATOM 8110 N N . VAL D 1 238 ? -83.339 -32.893 8.869 1.00 33.43 263 VAL D N 1
ATOM 8111 C CA . VAL D 1 238 ? -82.050 -33.329 9.385 1.00 31.44 263 VAL D CA 1
ATOM 8112 C C . VAL D 1 238 ? -81.214 -32.115 9.769 1.00 33.53 263 VAL D C 1
ATOM 8113 O O . VAL D 1 238 ? -81.405 -31.008 9.259 1.00 29.46 263 VAL D O 1
ATOM 8117 N N . LEU D 1 239 ? -80.280 -32.340 10.689 1.00 27.75 264 LEU D N 1
ATOM 8118 C CA . LEU D 1 239 ? -79.273 -31.340 11.014 1.00 30.19 264 LEU D CA 1
ATOM 8119 C C . LEU D 1 239 ? -78.240 -31.273 9.896 1.00 25.06 264 LEU D C 1
ATOM 8120 O O . LEU D 1 239 ? -77.808 -32.302 9.369 1.00 25.70 264 LEU D O 1
ATOM 8125 N N . GLY D 1 240 ? -77.848 -30.060 9.527 1.00 24.45 265 GLY D N 1
ATOM 8126 C CA . GLY D 1 240 ? -76.968 -29.913 8.388 1.00 24.12 265 GLY D CA 1
ATOM 8127 C C . GLY D 1 240 ? -76.345 -28.540 8.311 1.00 23.28 265 GLY D C 1
ATOM 8128 O O . GLY D 1 240 ? -76.857 -27.566 8.873 1.00 23.65 265 GLY D O 1
ATOM 8129 N N . ARG D 1 241 ? -75.218 -28.483 7.601 1.00 23.25 266 ARG D N 1
ATOM 8130 C CA . ARG D 1 241 ? -74.540 -27.238 7.256 1.00 23.32 266 ARG D CA 1
ATOM 8131 C C . ARG D 1 241 ? -74.794 -26.972 5.781 1.00 24.38 266 ARG D C 1
ATOM 8132 O O . ARG D 1 241 ? -74.238 -27.659 4.917 1.00 26.52 266 ARG D O 1
ATOM 8140 N N . LYS D 1 242 ? -75.631 -25.980 5.492 1.00 24.76 267 LYS D N 1
ATOM 8141 C CA . LYS D 1 242 ? -75.945 -25.617 4.118 1.00 26.39 267 LYS D CA 1
ATOM 8142 C C . LYS D 1 242 ? -74.883 -24.655 3.603 1.00 30.13 267 LYS D C 1
ATOM 8143 O O . LYS D 1 242 ? -74.631 -23.614 4.219 1.00 25.48 267 LYS D O 1
ATOM 8149 N N . THR D 1 243 ? -74.251 -25.015 2.493 1.00 29.84 268 THR D N 1
ATOM 8150 C CA . THR D 1 243 ? -73.289 -24.172 1.799 1.00 33.24 268 THR D CA 1
ATOM 8151 C C . THR D 1 243 ? -73.773 -23.947 0.371 1.00 33.37 268 THR D C 1
ATOM 8152 O O . THR D 1 243 ? -74.823 -24.446 -0.039 1.00 32.47 268 THR D O 1
ATOM 8156 N N . LYS D 1 244 ? -72.989 -23.185 -0.394 1.00 39.58 269 LYS D N 1
ATOM 8157 C CA . LYS D 1 244 ? -73.313 -22.968 -1.798 1.00 43.40 269 LYS D CA 1
ATOM 8158 C C . LYS D 1 244 ? -73.220 -24.252 -2.613 1.00 45.32 269 LYS D C 1
ATOM 8159 O O . LYS D 1 244 ? -73.860 -24.353 -3.665 1.00 43.88 269 LYS D O 1
ATOM 8165 N N . TRP D 1 245 ? -72.454 -25.238 -2.143 1.00 45.09 270 TRP D N 1
ATOM 8166 C CA . TRP D 1 245 ? -72.218 -26.467 -2.886 1.00 49.22 270 TRP D CA 1
ATOM 8167 C C . TRP D 1 245 ? -73.113 -27.620 -2.453 1.00 48.26 270 TRP D C 1
ATOM 8168 O O . TRP D 1 245 ? -73.137 -28.651 -3.135 1.00 52.52 270 TRP D O 1
ATOM 8179 N N . GLY D 1 246 ? -73.841 -27.479 -1.358 1.00 44.77 271 GLY D N 1
ATOM 8180 C CA . GLY D 1 246 ? -74.726 -28.526 -0.893 1.00 42.06 271 GLY D CA 1
ATOM 8181 C C . GLY D 1 246 ? -74.916 -28.434 0.607 1.00 36.94 271 GLY D C 1
ATOM 8182 O O . GLY D 1 246 ? -74.523 -27.464 1.247 1.00 32.72 271 GLY D O 1
ATOM 8183 N N . ILE D 1 247 ? -75.533 -29.475 1.158 1.00 27.97 272 ILE D N 1
ATOM 8184 C CA . ILE D 1 247 ? -75.815 -29.558 2.586 1.00 30.08 272 ILE D CA 1
ATOM 8185 C C . ILE D 1 247 ? -75.014 -30.715 3.165 1.00 30.61 272 ILE D C 1
ATOM 8186 O O . ILE D 1 247 ? -75.147 -31.859 2.712 1.00 32.73 272 ILE D O 1
ATOM 8191 N N . ILE D 1 248 ? -74.185 -30.417 4.159 1.00 24.10 273 ILE D N 1
ATOM 8192 C CA . ILE D 1 248 ? -73.439 -31.434 4.889 1.00 23.47 273 ILE D CA 1
ATOM 8193 C C . ILE D 1 248 ? -74.343 -31.957 6.000 1.00 23.58 273 ILE D C 1
ATOM 8194 O O . ILE D 1 248 ? -74.671 -31.225 6.934 1.00 22.38 273 ILE D O 1
ATOM 8199 N N . GLU D 1 249 ? -74.740 -33.224 5.903 1.00 22.90 274 GLU D N 1
ATOM 8200 C CA . GLU D 1 249 ? -75.622 -33.848 6.885 1.00 25.58 274 GLU D CA 1
ATOM 8201 C C . GLU D 1 249 ? -74.766 -34.442 7.999 1.00 23.41 274 GLU D C 1
ATOM 8202 O O . GLU D 1 249 ? -74.142 -35.493 7.817 1.00 25.96 274 GLU D O 1
ATOM 8208 N N . VAL D 1 250 ? -74.741 -33.773 9.157 1.00 20.34 275 VAL D N 1
ATOM 8209 C CA . VAL D 1 250 ? -73.783 -34.130 10.197 1.00 18.99 275 VAL D CA 1
ATOM 8210 C C . VAL D 1 250 ? -74.110 -35.458 10.862 1.00 23.99 275 VAL D C 1
ATOM 8211 O O . VAL D 1 250 ? -73.234 -36.053 11.497 1.00 24.31 275 VAL D O 1
ATOM 8215 N N . GLU D 1 251 ? -75.345 -35.943 10.746 1.00 20.36 276 GLU D N 1
ATOM 8216 C CA . GLU D 1 251 ? -75.706 -37.247 11.282 1.00 23.53 276 GLU D CA 1
ATOM 8217 C C . GLU D 1 251 ? -75.706 -38.327 10.206 1.00 27.34 276 GLU D C 1
ATOM 8218 O O . GLU D 1 251 ? -76.322 -39.383 10.387 1.00 23.90 276 GLU D O 1
ATOM 8224 N N . ASN D 1 252 ? -75.013 -38.080 9.096 1.00 22.66 277 ASN D N 1
ATOM 8225 C CA . ASN D 1 252 ? -74.881 -39.020 7.989 1.00 27.47 277 ASN D CA 1
ATOM 8226 C C . ASN D 1 252 ? -73.424 -39.458 7.907 1.00 27.97 277 ASN D C 1
ATOM 8227 O O . ASN D 1 252 ? -72.538 -38.628 7.676 1.00 27.77 277 ASN D O 1
ATOM 8232 N N . MET D 1 253 ? -73.184 -40.761 8.074 1.00 27.96 278 MET D N 1
ATOM 8233 C CA . MET D 1 253 ? -71.817 -41.272 8.117 1.00 32.49 278 MET D CA 1
ATOM 8234 C C . MET D 1 253 ? -71.073 -41.078 6.803 1.00 33.38 278 MET D C 1
ATOM 8235 O O . MET D 1 253 ? -69.838 -41.064 6.802 1.00 32.75 278 MET D O 1
ATOM 8240 N N . ALA D 1 254 ? -71.786 -40.931 5.686 1.00 35.35 279 ALA D N 1
ATOM 8241 C CA . ALA D 1 254 ? -71.111 -40.665 4.423 1.00 34.41 279 ALA D CA 1
ATOM 8242 C C . ALA D 1 254 ? -70.555 -39.249 4.344 1.00 33.68 279 ALA D C 1
ATOM 8243 O O . ALA D 1 254 ? -69.745 -38.970 3.453 1.00 37.00 279 ALA D O 1
ATOM 8245 N N . HIS D 1 255 ? -70.957 -38.360 5.249 1.00 31.40 280 HIS D N 1
ATOM 8246 C CA . HIS D 1 255 ? -70.517 -36.970 5.242 1.00 29.44 280 HIS D CA 1
ATOM 8247 C C . HIS D 1 255 ? -69.509 -36.645 6.332 1.00 27.07 280 HIS D C 1
ATOM 8248 O O . HIS D 1 255 ? -68.565 -35.895 6.081 1.00 27.49 280 HIS D O 1
ATOM 8255 N N . CYS D 1 256 ? -69.683 -37.180 7.537 1.00 21.56 281 CYS D N 1
ATOM 8256 C CA . CYS D 1 256 ? -68.735 -36.946 8.620 1.00 23.49 281 CYS D CA 1
ATOM 8257 C C . CYS D 1 256 ? -68.903 -38.047 9.658 1.00 24.49 281 CYS D C 1
ATOM 8258 O O . CYS D 1 256 ? -69.733 -38.949 9.512 1.00 26.09 281 CYS D O 1
ATOM 8261 N N . GLU D 1 257 ? -68.108 -37.958 10.725 1.00 24.10 282 GLU D N 1
ATOM 8262 C CA . GLU D 1 257 ? -68.051 -38.990 11.750 1.00 22.22 282 GLU D CA 1
ATOM 8263 C C . GLU D 1 257 ? -68.661 -38.542 13.074 1.00 20.90 282 GLU D C 1
ATOM 8264 O O . GLU D 1 257 ? -68.416 -39.174 14.106 1.00 19.31 282 GLU D O 1
ATOM 8270 N N . PHE D 1 258 ? -69.456 -37.475 13.068 1.00 19.42 283 PHE D N 1
ATOM 8271 C CA . PHE D 1 258 ? -70.231 -37.137 14.260 1.00 20.94 283 PHE D CA 1
ATOM 8272 C C . PHE D 1 258 ? -71.097 -38.286 14.775 1.00 20.99 283 PHE D C 1
ATOM 8273 O O . PHE D 1 258 ? -71.199 -38.433 16.005 1.00 18.69 283 PHE D O 1
ATOM 8281 N N . PRO D 1 259 ? -71.754 -39.102 13.937 1.00 21.18 284 PRO D N 1
ATOM 8282 C CA . PRO D 1 259 ? -72.499 -40.246 14.493 1.00 18.55 284 PRO D CA 1
ATOM 8283 C C . PRO D 1 259 ? -71.644 -41.174 15.339 1.00 18.40 284 PRO D C 1
ATOM 8284 O O . PRO D 1 259 ? -72.147 -41.746 16.316 1.00 19.04 284 PRO D O 1
ATOM 8288 N N . LEU D 1 260 ? -70.363 -41.337 15.002 1.00 20.40 285 LEU D N 1
ATOM 8289 C CA . LEU D 1 260 ? -69.491 -42.174 15.821 1.00 23.07 285 LEU D CA 1
ATOM 8290 C C . LEU D 1 260 ? -69.260 -41.551 17.191 1.00 23.71 285 LEU D C 1
ATOM 8291 O O . LEU D 1 260 ? -69.309 -42.246 18.212 1.00 19.72 285 LEU D O 1
ATOM 8296 N N . LEU D 1 261 ? -68.999 -40.242 17.230 1.00 18.21 286 LEU D N 1
ATOM 8297 C CA . LEU D 1 261 ? -68.844 -39.553 18.506 1.00 16.12 286 LEU D CA 1
ATOM 8298 C C . LEU D 1 261 ? -70.136 -39.605 19.307 1.00 17.28 286 LEU D C 1
ATOM 8299 O O . LEU D 1 261 ? -70.128 -39.912 20.505 1.00 16.75 286 LEU D O 1
ATOM 8304 N N . ARG D 1 262 ? -71.261 -39.318 18.649 1.00 16.05 287 ARG D N 1
ATOM 8305 C CA . ARG D 1 262 ? -72.559 -39.350 19.313 1.00 18.52 287 ARG D CA 1
ATOM 8306 C C . ARG D 1 262 ? -72.846 -40.729 19.896 1.00 16.88 287 ARG D C 1
ATOM 8307 O O . ARG D 1 262 ? -73.246 -40.854 21.059 1.00 19.11 287 ARG D O 1
ATOM 8315 N N . ASP D 1 263 ? -72.633 -41.780 19.101 1.00 18.84 288 ASP D N 1
ATOM 8316 C CA . ASP D 1 263 ? -72.952 -43.130 19.560 1.00 18.85 288 ASP D CA 1
ATOM 8317 C C . ASP D 1 263 ? -71.987 -43.597 20.642 1.00 18.76 288 ASP D C 1
ATOM 8318 O O . ASP D 1 263 ? -72.393 -44.289 21.584 1.00 21.56 288 ASP D O 1
ATOM 8323 N N . LEU D 1 264 ? -70.706 -43.240 20.526 1.00 17.07 289 LEU D N 1
ATOM 8324 C CA . LEU D 1 264 ? -69.754 -43.591 21.575 1.00 22.42 289 LEU D CA 1
ATOM 8325 C C . LEU D 1 264 ? -70.160 -42.967 22.903 1.00 20.87 289 LEU D C 1
ATOM 8326 O O . LEU D 1 264 ? -70.211 -43.648 23.935 1.00 17.76 289 LEU D O 1
ATOM 8331 N N . LEU D 1 265 ? -70.459 -41.668 22.891 1.00 19.47 290 LEU D N 1
ATOM 8332 C CA . LEU D 1 265 ? -70.700 -40.938 24.131 1.00 19.52 290 LEU D CA 1
ATOM 8333 C C . LEU D 1 265 ? -71.992 -41.379 24.803 1.00 20.65 290 LEU D C 1
ATOM 8334 O O . LEU D 1 265 ? -72.004 -41.698 25.997 1.00 17.05 290 LEU D O 1
ATOM 8339 N N . ILE D 1 266 ? -73.092 -41.394 24.056 1.00 22.36 291 ILE D N 1
ATOM 8340 C CA . ILE D 1 266 ? -74.409 -41.547 24.661 1.00 27.78 291 ILE D CA 1
ATOM 8341 C C . ILE D 1 266 ? -74.964 -42.966 24.559 1.00 27.12 291 ILE D C 1
ATOM 8342 O O . ILE D 1 266 ? -75.780 -43.359 25.407 1.00 27.63 291 ILE D O 1
ATOM 8347 N N . ARG D 1 267 ? -74.532 -43.756 23.577 1.00 27.34 292 ARG D N 1
ATOM 8348 C CA . ARG D 1 267 ? -75.166 -45.039 23.301 1.00 34.31 292 ARG D CA 1
ATOM 8349 C C . ARG D 1 267 ? -74.321 -46.235 23.724 1.00 38.34 292 ARG D C 1
ATOM 8350 O O . ARG D 1 267 ? -74.777 -47.053 24.529 1.00 42.83 292 ARG D O 1
ATOM 8358 N N . SER D 1 268 ? -73.101 -46.368 23.208 1.00 30.64 293 SER D N 1
ATOM 8359 C CA . SER D 1 268 ? -72.334 -47.595 23.395 1.00 29.75 293 SER D CA 1
ATOM 8360 C C . SER D 1 268 ? -71.381 -47.560 24.586 1.00 28.07 293 SER D C 1
ATOM 8361 O O . SER D 1 268 ? -71.243 -48.570 25.282 1.00 25.44 293 SER D O 1
ATOM 8364 N N . HIS D 1 269 ? -70.721 -46.434 24.852 1.00 24.25 294 HIS D N 1
ATOM 8365 C CA . HIS D 1 269 ? -69.674 -46.387 25.868 1.00 22.56 294 HIS D CA 1
ATOM 8366 C C . HIS D 1 269 ? -70.000 -45.465 27.036 1.00 19.58 294 HIS D C 1
ATOM 8367 O O . HIS D 1 269 ? -69.102 -45.154 27.828 1.00 19.26 294 HIS D O 1
ATOM 8374 N N . LEU D 1 270 ? -71.255 -45.035 27.175 1.00 23.18 295 LEU D N 1
ATOM 8375 C CA . LEU D 1 270 ? -71.627 -44.136 28.262 1.00 22.92 295 LEU D CA 1
ATOM 8376 C C . LEU D 1 270 ? -71.250 -44.719 29.619 1.00 23.53 295 LEU D C 1
ATOM 8377 O O . LEU D 1 270 ? -70.546 -44.082 30.411 1.00 21.06 295 LEU D O 1
ATOM 8382 N N . GLN D 1 271 ? -71.712 -45.938 29.904 1.00 18.56 296 GLN D N 1
ATOM 8383 C CA . GLN D 1 271 ? -71.486 -46.504 31.229 1.00 21.20 296 GLN D CA 1
ATOM 8384 C C . GLN D 1 271 ? -70.011 -46.807 31.461 1.00 18.27 296 GLN D C 1
ATOM 8385 O O . GLN D 1 271 ? -69.508 -46.636 32.578 1.00 18.22 296 GLN D O 1
ATOM 8391 N N . ASP D 1 272 ? -69.297 -47.250 30.423 1.00 19.07 297 ASP D N 1
ATOM 8392 C CA . ASP D 1 272 ? -67.867 -47.494 30.584 1.00 19.35 297 ASP D CA 1
ATOM 8393 C C . ASP D 1 272 ? -67.124 -46.199 30.887 1.00 19.40 297 ASP D C 1
ATOM 8394 O O . ASP D 1 272 ? -66.197 -46.182 31.706 1.00 16.82 297 ASP D O 1
ATOM 8399 N N . LEU D 1 273 ? -67.526 -45.099 30.244 1.00 17.09 298 LEU D N 1
ATOM 8400 C CA . LEU D 1 273 ? -66.943 -43.800 30.565 1.00 18.23 298 LEU D CA 1
ATOM 8401 C C . LEU D 1 273 ? -67.235 -43.409 32.009 1.00 15.36 298 LEU D C 1
ATOM 8402 O O . LEU D 1 273 ? -66.363 -42.870 32.702 1.00 15.71 298 LEU D O 1
ATOM 8407 N N . LYS D 1 274 ? -68.457 -43.672 32.481 1.00 15.13 299 LYS D N 1
ATOM 8408 C CA . LYS D 1 274 ? -68.781 -43.394 33.878 1.00 15.80 299 LYS D CA 1
ATOM 8409 C C . LYS D 1 274 ? -67.993 -44.299 34.817 1.00 17.27 299 LYS D C 1
ATOM 8410 O O . LYS D 1 274 ? -67.507 -43.848 35.862 1.00 15.39 299 LYS D O 1
ATOM 8416 N N . ASP D 1 275 ? -67.860 -45.580 34.463 1.00 20.21 300 ASP D N 1
ATOM 8417 C CA . ASP D 1 275 ? -67.156 -46.526 35.326 1.00 21.61 300 ASP D CA 1
ATOM 8418 C C . ASP D 1 275 ? -65.694 -46.132 35.496 1.00 22.44 300 ASP D C 1
ATOM 8419 O O . ASP D 1 275 ? -65.166 -46.124 36.614 1.00 22.21 300 ASP D O 1
ATOM 8424 N N . ILE D 1 276 ? -65.019 -45.809 34.390 1.00 15.39 301 ILE D N 1
ATOM 8425 C CA . ILE D 1 276 ? -63.618 -45.405 34.468 1.00 18.47 301 ILE D CA 1
ATOM 8426 C C . ILE D 1 276 ? -63.483 -44.108 35.253 1.00 15.74 301 ILE D C 1
ATOM 8427 O O . ILE D 1 276 ? -62.547 -43.938 36.043 1.00 17.11 301 ILE D O 1
ATOM 8432 N N . THR D 1 277 ? -64.416 -43.174 35.052 1.00 14.48 302 THR D N 1
ATOM 8433 C CA . THR D 1 277 ? -64.408 -41.939 35.832 1.00 16.14 302 THR D CA 1
ATOM 8434 C C . THR D 1 277 ? -64.505 -42.237 37.323 1.00 16.61 302 THR D C 1
ATOM 8435 O O . THR D 1 277 ? -63.756 -41.679 38.134 1.00 16.20 302 THR D O 1
ATOM 8439 N N . HIS D 1 278 ? -65.417 -43.133 37.698 1.00 14.35 303 HIS D N 1
ATOM 8440 C CA . HIS D 1 278 ? -65.662 -43.409 39.109 1.00 15.38 303 HIS D CA 1
ATOM 8441 C C . HIS D 1 278 ? -64.554 -44.266 39.708 1.00 19.36 303 HIS D C 1
ATOM 8442 O O . HIS D 1 278 ? -64.053 -43.974 40.801 1.00 19.58 303 HIS D O 1
ATOM 8449 N N . ASN D 1 279 ? -64.147 -45.322 39.001 1.00 19.60 304 ASN D N 1
ATOM 8450 C CA . ASN D 1 279 ? -63.243 -46.319 39.562 1.00 18.78 304 ASN D CA 1
ATOM 8451 C C . ASN D 1 279 ? -61.771 -46.026 39.311 1.00 21.14 304 ASN D C 1
ATOM 8452 O O . ASN D 1 279 ? -60.918 -46.613 39.986 1.00 22.46 304 ASN D O 1
ATOM 8457 N N . ILE D 1 280 ? -61.448 -45.146 38.365 1.00 15.98 305 ILE D N 1
ATOM 8458 C CA . ILE D 1 280 ? -60.052 -44.855 38.055 1.00 18.09 305 ILE D CA 1
ATOM 8459 C C . ILE D 1 280 ? -59.738 -43.397 38.366 1.00 18.04 305 ILE D C 1
ATOM 8460 O O . ILE D 1 280 ? -58.967 -43.101 39.286 1.00 16.31 305 ILE D O 1
ATOM 8465 N N . HIS D 1 281 ? -60.336 -42.480 37.599 1.00 16.38 306 HIS D N 1
ATOM 8466 C CA . HIS D 1 281 ? -59.952 -41.072 37.677 1.00 17.72 306 HIS D CA 1
ATOM 8467 C C . HIS D 1 281 ? -60.283 -40.473 39.039 1.00 17.18 306 HIS D C 1
ATOM 8468 O O . HIS D 1 281 ? -59.441 -39.809 39.655 1.00 17.99 306 HIS D O 1
ATOM 8475 N N . TYR D 1 282 ? -61.511 -40.680 39.522 1.00 17.59 307 TYR D N 1
ATOM 8476 C CA . TYR D 1 282 ? -61.875 -40.134 40.826 1.00 18.50 307 TYR D CA 1
ATOM 8477 C C . TYR D 1 282 ? -61.086 -40.801 41.947 1.00 18.17 307 TYR D C 1
ATOM 8478 O O . TYR D 1 282 ? -60.646 -40.128 42.886 1.00 19.47 307 TYR D O 1
ATOM 8487 N N . GLU D 1 283 ? -60.899 -42.121 41.870 1.00 16.62 308 GLU D N 1
ATOM 8488 C CA . GLU D 1 283 ? -60.104 -42.809 42.883 1.00 16.79 308 GLU D CA 1
ATOM 8489 C C . GLU D 1 283 ? -58.671 -42.291 42.906 1.00 18.24 308 GLU D C 1
ATOM 8490 O O . GLU D 1 283 ? -58.081 -42.128 43.980 1.00 18.44 308 GLU D O 1
ATOM 8496 N N . ASN D 1 284 ? -58.097 -42.023 41.729 1.00 17.88 309 ASN D N 1
ATOM 8497 C CA . ASN D 1 284 ? -56.772 -41.410 41.669 1.00 19.55 309 ASN D CA 1
ATOM 8498 C C . ASN D 1 284 ? -56.776 -40.044 42.342 1.00 20.26 309 ASN D C 1
ATOM 8499 O O . ASN D 1 284 ? -55.874 -39.721 43.123 1.00 26.91 309 ASN D O 1
ATOM 8504 N N . TYR D 1 285 ? -57.789 -39.226 42.046 1.00 18.51 310 TYR D N 1
ATOM 8505 C CA . TYR D 1 285 ? -57.925 -37.940 42.721 1.00 22.07 310 TYR D CA 1
ATOM 8506 C C . TYR D 1 285 ? -58.019 -38.121 44.230 1.00 24.37 310 TYR D C 1
ATOM 8507 O O . TYR D 1 285 ? -57.388 -37.382 44.996 1.00 21.58 310 TYR D O 1
ATOM 8516 N N . ARG D 1 286 ? -58.799 -39.108 44.672 1.00 18.34 311 ARG D N 1
ATOM 8517 C CA . ARG D 1 286 ? -59.044 -39.292 46.097 1.00 20.14 311 ARG D CA 1
ATOM 8518 C C . ARG D 1 286 ? -57.772 -39.687 46.839 1.00 22.73 311 ARG D C 1
ATOM 8519 O O . ARG D 1 286 ? -57.490 -39.155 47.919 1.00 22.35 311 ARG D O 1
ATOM 8527 N N . VAL D 1 287 ? -56.994 -40.620 46.282 1.00 20.59 312 VAL D N 1
ATOM 8528 C CA . VAL D 1 287 ? -55.777 -41.071 46.957 1.00 29.18 312 VAL D CA 1
ATOM 8529 C C . VAL D 1 287 ? -54.805 -39.914 47.136 1.00 27.61 312 VAL D C 1
ATOM 8530 O O . VAL D 1 287 ? -54.160 -39.778 48.184 1.00 28.70 312 VAL D O 1
ATOM 8534 N N . ILE D 1 288 ? -54.692 -39.059 46.120 1.00 23.20 313 ILE D N 1
ATOM 8535 C CA . ILE D 1 288 ? -53.787 -37.914 46.201 1.00 29.07 313 ILE D CA 1
ATOM 8536 C C . ILE D 1 288 ? -54.250 -36.947 47.281 1.00 29.85 313 ILE D C 1
ATOM 8537 O O . ILE D 1 288 ? -53.466 -36.536 48.145 1.00 33.47 313 ILE D O 1
ATOM 8542 N N . ARG D 1 289 ? -55.533 -36.576 47.253 1.00 29.46 314 ARG D N 1
ATOM 8543 C CA . ARG D 1 289 ? -56.060 -35.625 48.229 1.00 31.07 314 ARG D CA 1
ATOM 8544 C C . ARG D 1 289 ? -55.894 -36.140 49.652 1.00 30.48 314 ARG D C 1
ATOM 8545 O O . ARG D 1 289 ? -55.472 -35.398 50.547 1.00 36.54 314 ARG D O 1
ATOM 8553 N N . LEU D 1 290 ? -56.222 -37.414 49.884 1.00 32.68 315 LEU D N 1
ATOM 8554 C CA . LEU D 1 290 ? -56.181 -37.950 51.240 1.00 34.07 315 LEU D CA 1
ATOM 8555 C C . LEU D 1 290 ? -54.760 -38.177 51.741 1.00 37.73 315 LEU D C 1
ATOM 8556 O O . LEU D 1 290 ? -54.565 -38.341 52.950 1.00 41.47 315 LEU D O 1
ATOM 8561 N N . ASN D 1 291 ? -53.766 -38.190 50.852 1.00 39.05 316 ASN D N 1
ATOM 8562 C CA . ASN D 1 291 ? -52.379 -38.414 51.243 1.00 45.90 316 ASN D CA 1
ATOM 8563 C C . ASN D 1 291 ? -51.526 -37.155 51.160 1.00 47.49 316 ASN D C 1
ATOM 8564 O O . ASN D 1 291 ? -50.298 -37.245 51.265 1.00 50.34 316 ASN D O 1
ATOM 8569 N N . GLU D 1 292 ? -52.137 -35.989 50.978 1.00 47.91 317 GLU D N 1
ATOM 8570 C CA . GLU D 1 292 ? -51.385 -34.739 50.904 1.00 52.36 317 GLU D CA 1
ATOM 8571 C C . GLU D 1 292 ? -50.763 -34.387 52.251 1.00 55.71 317 GLU D C 1
ATOM 8572 O O . GLU D 1 292 ? -51.317 -34.700 53.304 1.00 56.19 317 GLU D O 1
#

Secondary structure (DSSP, 8-state):
-EEEEEEEEBTTSSHHHHHHHHHH-TTSS----------S-EEEEEEEEETTEEEEEEEEE---B--SSB-TTTTHHHHHHHHHHHHHHHHHHHHH--GGG-------EEEEEEP--SS---HHHHHHHHHHHTTS-EEEEETTGGGS-HHHHHHHHHHHHHHHHHTT--PSSPGGG--SHHHHHHHHHHHHHPSEE------EEEETTEEEEEEEETTEEEETT-TTT-SHHHHHIIIIIISHHHHHHHIIIIIIHHHHHHHT-/-EEEEEEEEEBTTSSHHHHHHHHHT-TTSSS---------S-EEEEEEEEETTEEEEEEEEE---B--SS--TTTTHHHHHHHHHHHHHHHHHHT-SS--SS-------EEEEEEP--SS---HHHHHHHHHHHTTS-EEEEETTGGGS-HHHHHHHHHHHHHHHHHTT--PSSPGGG--SHHHHHHHHHHHHTPSEE------EEEETTEEEEEEE-SS-EEETT-TTT-SHHHHHIIIIIISHHHHHHHIIIIIHHHHHHHHHH-/-EEEEEEEEBTTSSHHHHHHHHHT-TTSSS-------S-EEEEEEEEETTEEEEEEEEE---B--SS--TTTTHHHHHHHHHHHHHHHHHHS-SS--SS-------EEEEEEP--SS---HHHHHHHHHHHTTS-EEEEETTGGGS-HHHHHHHHHHHHHHHHHTT--PSSPGGG--SHHHHHHHHHHHHHPSEE----S-EEEETTEEEEEEE-SS-EEETT-TTT-SHHHHHIIIIIISHHHHHHHIIIIIHHHHHHHHTT-/-EEEEEEEEBTTSSHHHHHHHHHH-TTSS----------S-EEEEEEEEETTEEEEEEEEE---B--SSB-TTTTHHHHHHHHHHHHHHHHHHS-SS--SS-------EEEEEEP--SS---HHHHHHHHHHHTTS-EEEEETTGGGS-HHHHHHHHHHHHHHHHHTT--PSSPGGG---HHHHHHHTPSEE------EEEETTEEEEEEEETTEEEETT-TTT-SHHHHHIIIIIISHHHHHHHIIIIIHHHHHHHHHT-

B-factor: mean 32.21, std 14.56, range [9.42, 93.79]

Nearest PDB structures (foldseek):
  6mq9-assembly3_C  TM=1.004E+00  e=1.398E-58  Homo sapiens
  6mq9-assembly6_B  TM=9.934E-01  e=5.647E-57  Homo sapiens
  6mq9-assembly5_A  TM=9.926E-01  e=4.548E-55  Homo sapiens
  6mqk-assembly5_D  TM=9.853E-01  e=4.081E-54  Homo sapiens
  6mqk-assembly6_B  TM=9.842E-01  e=2.218E-53  Homo sapiens

Solvent-accessible surface area: 49220 Å² total; per-residue (Å²): 120,42,0,10,1,0,0,0,0,13,8,9,14,26,12,19,37,3,4,37,0,2,6,26,0,70,51,11,122,84,22,30,56,78,120,111,70,31,146,136,58,112,43,49,68,62,102,3,65,45,100,74,59,126,5,87,1,19,0,3,12,0,38,27,13,2,17,97,47,73,5,77,78,31,5,76,79,6,29,31,44,0,47,101,12,2,42,100,13,0,59,58,29,92,133,70,102,125,85,199,107,8,83,13,48,8,2,0,0,0,1,0,1,2,15,15,20,14,43,46,7,10,55,0,0,18,40,0,0,50,83,0,22,165,35,2,2,2,0,0,0,0,0,48,0,32,14,11,31,70,130,60,10,54,43,0,5,103,103,0,22,89,27,10,152,89,70,112,8,72,19,6,3,28,135,94,73,34,94,70,132,112,49,36,104,94,14,59,137,26,48,59,54,4,0,0,0,0,1,11,1,53,75,39,33,138,25,33,52,23,61,24,2,2,62,125,38,84,73,24,36,10,10,0,40,25,102,51,22,1,20,0,7,44,0,23,59,1,0,14,61,72,9,9,85,61,0,30,63,18,0,43,86,55,10,0,57,79,42,77,94,132,116,92,155,61,147,51,0,9,0,0,0,0,0,25,31,49,12,25,12,27,30,3,4,32,0,1,7,52,0,84,40,13,166,78,55,28,174,162,83,109,123,25,144,114,49,74,52,61,60,54,82,4,43,51,108,62,66,111,15,82,0,18,0,2,5,0,35,28,15,15,87,110,190,102,29,69,27,11,9,55,37,4,28,27,46,1,54,102,11,2,24,104,32,0,64,44,43,84,89,175,129,126,90,226,160,32,71,14,54,9,1,1,0,0,0,0,1,2,13,30,66,18,131,59,10,70,113,32,0,18,60,0,0,45,83,0,21,164,39,1,0,1,0,0,0,0,0,134,0,59,75,18,68,105,125,78,20,75,41,0,9,90,77,0,20,90,25,10,157,100,72,115,11,66,17,0,3,11,48,83,73,6,166,75,125,111,60,94,117,62,16,54,74,35,63,76,25,4,0,0,1,1,1,11,1,44,113,85,43,88,34,131,82,105,72,26,1,1,102,130,49,100,234,34,45,38,24,0,42,52,98,77,53,2,33,0,9,55,0,12,42,3,0,17,112,79,38,19,101,59,0,38,56,14,0,74,91,59,13,2,64,84,33,67,67,102,44,88,117,166,130,33,0,8,1,0,0,1,0,27,30,49,12,25,12,22,25,3,6,37,0,0,8,53,0,84,42,8,151,86,53,99,106,123,118,24,31,17,41,72,58,55,58,68,94,3,44,53,100,51,91,127,9,101,0,17,0,2,4,1,20,20,18,16,88,114,187,115,30,89,80,29,12,75,71,7,31,27,42,1,59,106,14,2,44,98,28,2,45,52,71,97,53,77,101,98,89,250,76,42,72,12,57,8,3,0,0,0,0,0,1,2,16,28,63,15,129,62,4,62,110,33,0,19,62,0,0,45,87,0,23,157,38,1,0,1,0,0,0,0,0,135,0,59,78,20,68,108,128,81,15,55,43,0,5,97,105,0,16,86,26,10,154,87,67,115,9,82,19,6,4,15,129,91,68,24,135,70,123,97,49,106,90,102,13,58,129,31,50,60,59,4,0,0,0,1,1,10,0,51,110,78,39,111,29,149,73,166,33,33,0,2,98,140,52,100,235,35,44,40,33,0,40,50,92,79,55,1,18,0,8,48,0,15,41,3,0,16,99,71,27,11,93,67,0,31,63,16,0,62,95,64,14,2,65,79,38,71,46,116,78,96,123,158,117,46,0,10,1,0,0,0,0,12,8,9,11,25,12,25,24,3,4,36,0,1,8,57,0,78,37,9,148,78,51,26,174,175,60,111,58,22,146,65,60,81,54,66,61,56,100,3,70,46,88,67,90,58,7,98,0,18,0,2,4,1,45,26,15,2,14,89,49,75,2,75,80,29,7,79,86,5,27,30,38,1,50,113,16,0,44,71,27,2,78,42,46,90,92,175,122,135,84,214,144,30,58,13,48,9,2,0,0,0,0,0,2,2,15,14,26,19,41,49,7,13,53,0,0,21,44,0,0,48,90,0,23,171,22,1,0,1,0,0,0,0,0,46,0,36,17,12,30,80,123,64,13,67,39,0,11,38,104,0,17,85,31,9,147,88,72,113,8,72,18,0,5,14,65,97,84,83,92,153,70,28,30,49,29,77,44,95,4,0,0,1,0,1,12,1,31,110,98,38,145,26,149,70,172,61,32,0,1,57,123,37,116,50,25,34,10,29,0,42,52,80,80,31,2,11,0,6,38,0,19,41,2,0,18,112,79,25,12,87,60,0,27,59,12,0,65,86,57,11,0,62,76,30,81,75,112,79,92,117,153